Protein AF-0000000071015685 (afdb_homodimer)

Radius of gyration: 30.44 Å; Cα contacts (8 Å, |Δi|>4): 1494; chains: 2; bounding box: 80×91×91 Å

Solvent-accessible surface area (backbone atoms only — not comparable to full-atom values): 47522 Å² total; per-residue (Å²): 134,82,79,76,75,76,74,71,79,59,71,70,50,59,72,45,70,79,44,60,40,47,97,81,73,39,76,33,49,68,49,57,50,51,40,50,50,26,44,73,70,63,34,33,66,61,27,31,65,68,51,64,80,50,54,44,47,52,51,21,50,51,55,70,60,40,57,78,90,46,41,64,56,47,46,62,38,33,47,92,72,61,46,41,65,21,54,62,54,30,54,68,53,57,37,50,60,56,54,69,74,47,53,43,59,56,51,24,54,33,35,70,73,37,57,53,25,51,28,38,62,60,47,68,76,42,55,70,70,56,36,52,50,20,46,68,56,33,57,68,70,60,29,51,54,43,53,54,28,67,68,38,58,86,62,12,37,35,37,56,26,24,62,74,70,52,73,44,55,46,87,38,26,40,38,54,52,41,51,51,51,49,69,40,82,84,54,73,70,84,57,67,54,39,36,24,22,48,96,80,41,27,68,60,27,35,30,51,47,45,56,55,58,40,45,61,48,83,43,44,38,63,78,65,36,40,59,86,67,66,76,38,48,34,79,37,46,42,68,60,54,34,50,49,32,54,60,67,53,37,62,58,35,46,23,20,47,97,85,47,30,61,66,29,33,40,49,37,55,62,37,44,53,48,42,48,48,54,44,49,42,42,46,18,20,44,35,39,31,51,85,47,54,91,69,49,57,64,71,59,54,42,52,49,34,44,53,44,50,52,54,45,47,55,41,35,49,54,29,23,51,52,40,54,77,43,36,68,39,34,42,55,29,39,66,52,55,28,49,48,56,39,39,26,49,53,8,32,47,47,14,40,19,38,28,42,32,43,50,49,28,48,75,69,62,71,46,43,88,68,40,44,68,58,48,52,54,51,38,46,51,43,19,46,52,48,11,50,52,49,12,49,52,52,17,53,49,36,32,71,73,70,65,37,65,68,57,12,54,32,52,13,51,20,38,26,53,18,23,38,48,7,23,46,38,15,48,48,47,31,52,51,32,45,76,70,72,38,68,36,37,62,53,32,50,60,53,36,39,33,50,12,33,34,48,16,44,44,43,33,53,47,42,32,51,75,71,39,66,34,107,135,80,79,76,75,75,75,72,78,60,70,71,48,59,72,46,70,77,44,62,39,47,98,82,71,40,76,31,52,66,49,55,49,51,38,50,50,24,44,72,71,66,34,32,65,60,26,30,63,69,51,64,81,50,53,44,47,52,51,21,48,50,56,69,61,40,55,78,90,48,41,64,57,48,46,63,39,34,47,91,71,63,44,42,66,22,56,62,54,30,55,68,54,58,37,48,59,55,54,70,72,48,53,45,60,57,50,24,54,34,35,70,72,37,57,54,25,51,26,35,62,62,46,68,76,43,56,70,69,55,35,52,50,20,46,67,56,34,56,68,70,59,29,53,54,44,52,54,28,67,69,38,59,87,63,12,36,35,38,56,25,23,61,74,71,53,75,44,55,48,85,36,26,39,38,54,52,40,50,51,52,49,71,40,83,84,54,74,70,83,57,68,54,39,36,24,22,49,98,80,41,27,67,60,25,35,31,51,47,43,54,55,59,40,44,63,45,83,43,44,38,62,77,65,36,40,59,86,67,68,78,38,46,34,79,37,46,42,70,60,52,35,50,47,33,54,60,67,51,37,64,58,35,48,23,19,46,98,85,47,29,61,66,30,35,40,49,40,54,63,36,45,52,47,42,46,49,54,44,49,42,40,45,19,21,44,35,39,30,50,84,47,55,91,68,49,58,64,72,60,52,43,51,51,34,43,54,43,51,52,54,46,47,55,41,36,50,53,29,24,53,51,42,53,76,43,36,68,39,34,43,56,30,40,68,53,56,28,49,49,55,39,39,26,49,52,10,33,48,49,14,39,20,37,28,42,31,43,50,49,29,48,75,68,62,73,47,43,89,68,38,43,68,59,48,53,54,50,38,44,52,42,18,46,52,46,12,49,54,47,12,49,50,51,16,52,50,36,33,71,73,70,66,37,64,69,59,13,53,31,51,14,50,20,36,26,52,18,24,38,48,8,23,46,38,14,49,48,46,32,52,51,31,44,76,71,73,38,68,34,38,62,52,32,51,62,52,36,40,33,50,10,34,34,48,15,46,42,42,34,53,49,42,32,53,75,70,38,66,36,106

InterPro domains:
  IPR000644 CBS domain [PF00571] (221-276)
  IPR000644 CBS domain [PS51371] (225-283)
  IPR000644 CBS domain [SM00116] (164-217)
  IPR000644 CBS domain [SM00116] (228-276)
  IPR006667 SLC41A/MgtE, integral membrane domain [PF01769] (342-463)
  IPR006668 Magnesium transporter, MgtE intracellular domain [PF03448] (54-155)
  IPR006668 Magnesium transporter, MgtE intracellular domain [SM00924] (54-157)
  IPR006669 Magnesium transporter MgtE [PTHR43773] (39-466)
  IPR006669 Magnesium transporter MgtE [TIGR00400] (40-465)
  IPR036739 SLC41A/MgtE divalent cation transporters, integral membrane domain superfamily [G3DSA:1.10.357.20] (294-467)
  IPR036739 SLC41A/MgtE divalent cation transporters, integral membrane domain superfamily [SSF161093] (300-466)
  IPR038076 MgtE, N-terminal domain superfamily [G3DSA:1.25.60.10] (12-152)
  IPR046342 CBS domain superfamily [G3DSA:3.10.580.10] (153-280)
  IPR046342 CBS domain superfamily [SSF54631] (157-289)

Structure (mmCIF, N/CA/C/O backbone):
data_AF-0000000071015685-model_v1
#
loop_
_entity.id
_entity.type
_entity.pdbx_description
1 polymer 'Magnesium transporter MgtE'
#
loop_
_atom_site.group_PDB
_atom_site.id
_atom_site.type_symbol
_atom_site.label_atom_id
_atom_site.label_alt_id
_atom_site.label_comp_id
_atom_site.label_asym_id
_atom_site.label_entity_id
_atom_site.label_seq_id
_atom_site.pdbx_PDB_ins_code
_atom_site.Cartn_x
_atom_site.Cartn_y
_atom_site.Cartn_z
_atom_site.occupancy
_atom_site.B_iso_or_equiv
_atom_site.auth_seq_id
_atom_site.auth_comp_id
_atom_site.auth_asym_id
_atom_site.auth_atom_id
_atom_site.pdbx_PDB_model_num
ATOM 1 N N . MET A 1 1 ? 1.194 -14.836 47.938 1 23.91 1 MET A N 1
ATOM 2 C CA . MET A 1 1 ? 0.454 -15.406 46.812 1 23.91 1 MET A CA 1
ATOM 3 C C . MET A 1 1 ? -0.559 -14.414 46.281 1 23.91 1 MET A C 1
ATOM 5 O O . MET A 1 1 ? -1.679 -14.312 46.781 1 23.91 1 MET A O 1
ATOM 9 N N . SER A 1 2 ? -0.214 -13.156 45.938 1 24.52 2 SER A N 1
ATOM 10 C CA . SER A 1 2 ? -0.982 -11.922 45.875 1 24.52 2 SER A CA 1
ATOM 11 C C . SER A 1 2 ? -1.924 -11.922 44.688 1 24.52 2 SER A C 1
ATOM 13 O O . SER A 1 2 ? -1.504 -12.203 43.562 1 24.52 2 SER A O 1
ATOM 15 N N . GLU A 1 3 ? -3.176 -12.273 44.875 1 24.81 3 GLU A N 1
ATOM 16 C CA . GLU A 1 3 ? -4.355 -12.383 44 1 24.81 3 GLU A CA 1
ATOM 17 C C . GLU A 1 3 ? -4.613 -11.078 43.25 1 24.81 3 GLU A C 1
ATOM 19 O O . GLU A 1 3 ? -5.121 -10.117 43.812 1 24.81 3 GLU A O 1
ATOM 24 N N . VAL A 1 4 ? -3.617 -10.625 42.469 1 31.16 4 VAL A N 1
ATOM 25 C CA . VAL A 1 4 ? -3.898 -9.414 41.719 1 31.16 4 VAL A CA 1
ATOM 26 C C . VAL A 1 4 ? -5.184 -9.586 40.906 1 31.16 4 VAL A C 1
ATOM 28 O O . VAL A 1 4 ? -5.27 -10.461 40.031 1 31.16 4 VAL A O 1
ATOM 31 N N . ASP A 1 5 ? -6.301 -9.258 41.438 1 27.22 5 ASP A N 1
ATOM 32 C CA . ASP A 1 5 ? -7.66 -9.25 40.906 1 27.22 5 ASP A CA 1
ATOM 33 C C . ASP A 1 5 ? -7.707 -8.586 39.531 1 27.22 5 ASP A C 1
ATOM 35 O O . ASP A 1 5 ? -7.277 -7.445 39.375 1 27.22 5 ASP A O 1
ATOM 39 N N . LEU A 1 6 ? -7.684 -9.383 38.5 1 28.88 6 LEU A N 1
ATOM 40 C CA . LEU A 1 6 ? -7.871 -9.094 37.062 1 28.88 6 LEU A CA 1
ATOM 41 C C . LEU A 1 6 ? -9.148 -8.289 36.844 1 28.88 6 LEU A C 1
ATOM 43 O O . LEU A 1 6 ? -10.25 -8.781 37.094 1 28.88 6 LEU A O 1
ATOM 47 N N . ILE A 1 7 ? -9.062 -6.965 37.156 1 31.39 7 ILE A N 1
ATOM 48 C CA . ILE A 1 7 ? -10.227 -6.133 36.906 1 31.39 7 ILE A CA 1
ATOM 49 C C . ILE A 1 7 ? -10.766 -6.441 35.5 1 31.39 7 ILE A C 1
ATOM 51 O O . ILE A 1 7 ? -10.008 -6.414 34.531 1 31.39 7 ILE A O 1
ATOM 55 N N . PRO A 1 8 ? -11.883 -6.977 35.281 1 32.59 8 PRO A N 1
ATOM 56 C CA . PRO A 1 8 ? -12.508 -7.488 34.062 1 32.59 8 PRO A CA 1
ATOM 57 C C . PRO A 1 8 ? -12.523 -6.457 32.938 1 32.59 8 PRO A C 1
ATOM 59 O O . PRO A 1 8 ? -12.531 -5.254 33.188 1 32.59 8 PRO A O 1
ATOM 62 N N . GLU A 1 9 ? -12.07 -6.77 31.703 1 35.78 9 GLU A N 1
ATOM 63 C CA . GLU A 1 9 ? -12.109 -6.242 30.344 1 35.78 9 GLU A CA 1
ATOM 64 C C . GLU A 1 9 ? -13.477 -5.645 30.031 1 35.78 9 GLU A C 1
ATOM 66 O O . GLU A 1 9 ? -13.734 -5.23 28.891 1 35.78 9 GLU A O 1
ATOM 71 N N . ALA A 1 10 ? -14.422 -5.648 30.953 1 33.47 10 ALA A N 1
ATOM 72 C CA . ALA A 1 10 ? -15.844 -5.398 30.781 1 33.47 10 ALA A CA 1
ATOM 73 C C . ALA A 1 10 ? -16.094 -3.939 30.391 1 33.47 10 ALA A C 1
ATOM 75 O O . ALA A 1 10 ? -17.078 -3.633 29.703 1 33.47 10 ALA A O 1
ATOM 76 N N . GLU A 1 11 ? -15.391 -2.98 31.016 1 34.19 11 GLU A N 1
ATOM 77 C CA . GLU A 1 11 ? -15.812 -1.594 30.828 1 34.19 11 GLU A CA 1
ATOM 78 C C . GLU A 1 11 ? -15.57 -1.128 29.391 1 34.19 11 GLU A C 1
ATOM 80 O O . GLU A 1 11 ? -16.156 -0.139 28.953 1 34.19 11 GLU A O 1
ATOM 85 N N . ASP A 1 12 ? -14.562 -1.635 28.734 1 37.56 12 ASP A N 1
ATOM 86 C CA . ASP A 1 12 ? -14.25 -1.269 27.344 1 37.56 12 ASP A CA 1
ATOM 87 C C . ASP A 1 12 ? -15.367 -1.703 26.406 1 37.56 12 ASP A C 1
ATOM 89 O O . ASP A 1 12 ? -15.477 -1.193 25.281 1 37.56 12 ASP A O 1
ATOM 93 N N . ASP A 1 13 ? -16.172 -2.637 26.859 1 37.47 13 ASP A N 1
ATOM 94 C CA . ASP A 1 13 ? -17.25 -3.193 26.062 1 37.47 13 ASP A CA 1
ATOM 95 C C . ASP A 1 13 ? -18.453 -2.242 26.016 1 37.47 13 ASP A C 1
ATOM 97 O O . ASP A 1 13 ? -19.266 -2.305 25.094 1 37.47 13 ASP A O 1
ATOM 101 N N . ALA A 1 14 ? -18.75 -1.566 27.016 1 34.44 14 ALA A N 1
ATOM 102 C CA . ALA A 1 14 ? -19.953 -0.75 27.109 1 34.44 14 ALA A CA 1
ATOM 103 C C . ALA A 1 14 ? -19.875 0.455 26.172 1 34.44 14 ALA A C 1
ATOM 105 O O . ALA A 1 14 ? -20.875 0.838 25.562 1 34.44 14 ALA A O 1
ATOM 106 N N . ALA A 1 15 ? -18.781 1.207 26.188 1 39.28 15 ALA A N 1
ATOM 107 C CA . ALA A 1 15 ? -18.656 2.295 25.219 1 39.28 15 ALA A CA 1
ATOM 108 C C . ALA A 1 15 ? -18.766 1.771 23.797 1 39.28 15 ALA A C 1
ATOM 110 O O . ALA A 1 15 ? -18.938 2.547 22.844 1 39.28 15 ALA A O 1
ATOM 111 N N . GLU A 1 16 ? -18.453 0.543 23.469 1 47.59 16 GLU A N 1
ATOM 112 C CA . GLU A 1 16 ? -18.5 -0.164 22.188 1 47.59 16 GLU A CA 1
ATOM 113 C C . GLU A 1 16 ? -19.938 -0.452 21.781 1 47.59 16 GLU A C 1
ATOM 115 O O . GLU A 1 16 ? -20.234 -0.592 20.594 1 47.59 16 GLU A O 1
ATOM 120 N N . GLN A 1 17 ? -20.812 -0.683 22.688 1 46.62 17 GLN A N 1
ATOM 121 C CA . GLN A 1 17 ? -22.141 -1.17 22.312 1 46.62 17 GLN A CA 1
ATOM 122 C C . GLN A 1 17 ? -22.938 -0.111 21.547 1 46.62 17 GLN A C 1
ATOM 124 O O . GLN A 1 17 ? -23.75 -0.44 20.688 1 46.62 17 GLN A O 1
ATOM 129 N N . GLY A 1 18 ? -22.688 1.16 21.859 1 54.22 18 GLY A N 1
ATOM 130 C CA . GLY A 1 18 ? -23.516 2.156 21.188 1 54.22 18 GLY A CA 1
ATOM 131 C C . GLY A 1 18 ? -22.812 2.816 20.016 1 54.22 18 GLY A C 1
ATOM 132 O O . GLY A 1 18 ? -23.422 3.648 19.328 1 54.22 18 GLY A O 1
ATOM 133 N N . SER A 1 19 ? -21.625 2.332 19.75 1 72.88 19 SER A N 1
ATOM 134 C CA . SER A 1 19 ? -20.906 3.039 18.703 1 72.88 19 SER A CA 1
ATOM 135 C C . SER A 1 19 ? -21.125 2.379 17.344 1 72.88 19 SER A C 1
ATOM 137 O O . SER A 1 19 ? -21.375 1.175 17.266 1 72.88 19 SER A O 1
ATOM 139 N N . GLN A 1 20 ? -21.406 3.195 16.312 1 85.44 20 GLN A N 1
ATOM 140 C CA . GLN A 1 20 ? -21.594 2.783 14.93 1 85.44 20 GLN A CA 1
ATOM 141 C C . GLN A 1 20 ? -20.344 2.115 14.375 1 85.44 20 GLN A C 1
ATOM 143 O O . GLN A 1 20 ? -20.406 1.362 13.406 1 85.44 20 GLN A O 1
ATOM 148 N N . LEU A 1 21 ? -19.219 2.363 15.078 1 88.06 21 LEU A N 1
ATOM 149 C CA . LEU A 1 21 ? -17.922 1.919 14.57 1 88.06 21 LEU A CA 1
ATOM 150 C C . LEU A 1 21 ? -17.281 0.916 15.523 1 88.06 21 LEU A C 1
ATOM 152 O O . LEU A 1 21 ? -17.578 0.92 16.719 1 88.06 21 LEU A O 1
ATOM 156 N N . ASP A 1 22 ? -16.516 -0.064 15.016 1 87.75 22 ASP A N 1
ATOM 157 C CA . ASP A 1 22 ? -15.75 -0.991 15.852 1 87.75 22 ASP A CA 1
ATOM 158 C C . ASP A 1 22 ? -14.422 -0.377 16.281 1 87.75 22 ASP A C 1
ATOM 160 O O . ASP A 1 22 ? -14.211 0.827 16.125 1 87.75 22 ASP A O 1
ATOM 164 N N . ARG A 1 23 ? -13.57 -1.154 16.844 1 79.62 23 ARG A N 1
ATOM 165 C CA . ARG A 1 23 ? -12.312 -0.678 17.422 1 79.62 23 ARG A CA 1
ATOM 166 C C . ARG A 1 23 ? -11.383 -0.16 16.328 1 79.62 23 ARG A C 1
ATOM 168 O O . ARG A 1 23 ? -10.508 0.668 16.594 1 79.62 23 ARG A O 1
ATOM 175 N N . ASP A 1 24 ? -11.633 -0.629 15.102 1 80.69 24 ASP A N 1
ATOM 176 C CA . ASP A 1 24 ? -10.773 -0.225 13.984 1 80.69 24 ASP A CA 1
ATOM 177 C C . ASP A 1 24 ? -11.477 0.811 13.109 1 80.69 24 ASP A C 1
ATOM 179 O O . ASP A 1 24 ? -11.086 1.021 11.961 1 80.69 24 ASP A O 1
ATOM 183 N N . ASP A 1 25 ? -12.461 1.466 13.648 1 84.81 25 ASP A N 1
ATOM 184 C CA . ASP A 1 25 ? -13.227 2.52 12.984 1 84.81 25 ASP A CA 1
ATOM 185 C C . ASP A 1 25 ? -13.883 2 11.711 1 84.81 25 ASP A C 1
ATOM 187 O O . ASP A 1 25 ? -13.984 2.725 10.719 1 84.81 25 ASP A O 1
ATOM 191 N N . ARG A 1 26 ? -14.25 0.713 11.727 1 90.94 26 ARG A N 1
ATOM 192 C CA . ARG A 1 26 ? -15.078 0.13 10.68 1 90.94 26 ARG A CA 1
ATOM 193 C C . ARG A 1 26 ? -16.547 0.103 11.094 1 90.94 26 ARG A C 1
ATOM 195 O O . ARG A 1 26 ? -16.859 -0.042 12.273 1 90.94 26 ARG A O 1
ATOM 202 N N . LEU A 1 27 ? -17.328 0.292 10.078 1 94.62 27 LEU A N 1
ATOM 203 C CA . LEU A 1 27 ? -18.766 0.183 10.359 1 94.62 27 LEU A CA 1
ATOM 204 C C . LEU A 1 27 ? -19.109 -1.223 10.836 1 94.62 27 LEU A C 1
ATOM 206 O O . LEU A 1 27 ? -18.766 -2.209 10.18 1 94.62 27 LEU A O 1
ATOM 210 N N . LYS A 1 28 ? -19.797 -1.325 12.008 1 94.94 28 LYS A N 1
ATOM 211 C CA . LYS A 1 28 ? -20.234 -2.627 12.5 1 94.94 28 LYS A CA 1
ATOM 212 C C . LYS A 1 28 ? -21.25 -3.258 11.562 1 94.94 28 LYS A C 1
ATOM 214 O O . LYS A 1 28 ? -22.109 -2.559 11.008 1 94.94 28 LYS A O 1
ATOM 219 N N . PRO A 1 29 ? -21.203 -4.547 11.414 1 94.19 29 PRO A N 1
ATOM 220 C CA . PRO A 1 29 ? -22.141 -5.223 10.516 1 94.19 29 PRO A CA 1
ATOM 221 C C . PRO A 1 29 ? -23.594 -5.012 10.914 1 94.19 29 PRO A C 1
ATOM 223 O O . PRO A 1 29 ? -24.453 -4.863 10.055 1 94.19 29 PRO A O 1
ATOM 226 N N . GLU A 1 30 ? -23.75 -5.004 12.242 1 94.94 30 GLU A N 1
ATOM 227 C CA . GLU A 1 30 ? -25.109 -4.801 12.727 1 94.94 30 GLU A CA 1
ATOM 228 C C . GLU A 1 30 ? -25.625 -3.41 12.359 1 94.94 30 GLU A C 1
ATOM 230 O O . GLU A 1 30 ? -26.797 -3.246 12.023 1 94.94 30 GLU A O 1
ATOM 235 N N . PHE A 1 31 ? -24.797 -2.457 12.484 1 95.81 31 PHE A N 1
ATOM 236 C CA . PHE A 1 31 ? -25.156 -1.095 12.117 1 95.81 31 PHE A CA 1
ATOM 237 C C . PHE A 1 31 ? -25.531 -1.016 10.641 1 95.81 31 PHE A C 1
ATOM 239 O O . PHE A 1 31 ? -26.562 -0.444 10.281 1 95.81 31 PHE A O 1
ATOM 246 N N . VAL A 1 32 ? -24.656 -1.541 9.727 1 96.25 32 VAL A N 1
ATOM 247 C CA . VAL A 1 32 ? -24.906 -1.527 8.289 1 96.25 32 VAL A CA 1
ATOM 248 C C . VAL A 1 32 ? -26.234 -2.199 7.977 1 96.25 32 VAL A C 1
ATOM 250 O O . VAL A 1 32 ? -27.031 -1.684 7.188 1 96.25 32 VAL A O 1
ATOM 253 N N . ARG A 1 33 ? -26.516 -3.357 8.641 1 95.88 33 ARG A N 1
ATOM 254 C CA . ARG A 1 33 ? -27.766 -4.078 8.445 1 95.88 33 ARG A CA 1
ATOM 255 C C . ARG A 1 33 ? -28.953 -3.23 8.875 1 95.88 33 ARG A C 1
ATOM 257 O O . ARG A 1 33 ? -29.984 -3.221 8.203 1 95.88 33 ARG A O 1
ATOM 264 N N . ASN A 1 34 ? -28.797 -2.545 9.977 1 96.69 34 ASN A N 1
ATOM 265 C CA . ASN A 1 34 ? -29.875 -1.701 10.484 1 96.69 34 ASN A CA 1
ATOM 266 C C . ASN A 1 34 ? -30.219 -0.582 9.5 1 96.69 34 ASN A C 1
ATOM 268 O O . ASN A 1 34 ? -31.391 -0.278 9.281 1 96.69 34 ASN A O 1
ATOM 272 N N . VAL A 1 35 ? -29.234 0.038 8.969 1 97.56 35 VAL A N 1
ATOM 273 C CA . VAL A 1 35 ? -29.453 1.117 8.008 1 97.56 35 VAL A CA 1
ATOM 274 C C . VAL A 1 35 ? -30.141 0.571 6.762 1 97.56 35 VAL A C 1
ATOM 276 O O . VAL A 1 35 ? -31.125 1.152 6.285 1 97.56 35 VAL A O 1
ATOM 279 N N . LEU A 1 36 ? -29.656 -0.555 6.246 1 96.75 36 LEU A N 1
ATOM 280 C CA . LEU A 1 36 ? -30.203 -1.129 5.02 1 96.75 36 LEU A CA 1
ATOM 281 C C . LEU A 1 36 ? -31.609 -1.646 5.234 1 96.75 36 LEU A C 1
ATOM 283 O O . LEU A 1 36 ? -32.469 -1.562 4.336 1 96.75 36 LEU A O 1
ATOM 287 N N . ASP A 1 37 ? -31.828 -2.193 6.441 1 97.25 37 ASP A N 1
ATOM 288 C CA . ASP A 1 37 ? -33.188 -2.629 6.773 1 97.25 37 ASP A CA 1
ATOM 289 C C . ASP A 1 37 ? -34.156 -1.452 6.773 1 97.25 37 ASP A C 1
ATOM 291 O O . ASP A 1 37 ? -35.281 -1.577 6.309 1 97.25 37 ASP A O 1
ATOM 295 N N . ALA A 1 38 ? -33.75 -0.374 7.324 1 97.81 38 ALA A N 1
ATOM 296 C CA . ALA A 1 38 ? -34.562 0.83 7.336 1 97.81 38 ALA A CA 1
ATOM 297 C C . ALA A 1 38 ? -34.844 1.312 5.918 1 97.81 38 ALA A C 1
ATOM 299 O O . ALA A 1 38 ? -35.969 1.71 5.605 1 97.81 38 ALA A O 1
ATOM 300 N N . VAL A 1 39 ? -33.875 1.265 5.047 1 97.06 39 VAL A N 1
ATOM 301 C CA . VAL A 1 39 ? -34.031 1.688 3.654 1 97.06 39 VAL A CA 1
ATOM 302 C C . VAL A 1 39 ? -35 0.758 2.928 1 97.06 39 VAL A C 1
ATOM 304 O O . VAL A 1 39 ? -35.844 1.215 2.164 1 97.06 39 VAL A O 1
ATOM 307 N N . GLU A 1 40 ? -34.844 -0.51 3.182 1 96.19 40 GLU A N 1
ATOM 308 C CA . GLU A 1 40 ? -35.719 -1.503 2.543 1 96.19 40 GLU A CA 1
ATOM 309 C C . GLU A 1 40 ? -37.156 -1.345 2.988 1 96.19 40 GLU A C 1
ATOM 311 O O . GLU A 1 40 ? -38.094 -1.588 2.207 1 96.19 40 GLU A O 1
ATOM 316 N N . ALA A 1 41 ? -37.25 -0.983 4.188 1 96.81 41 ALA A N 1
ATOM 317 C CA . ALA A 1 41 ? -38.594 -0.795 4.746 1 96.81 41 ALA A CA 1
ATOM 318 C C . ALA A 1 41 ? -39.188 0.533 4.297 1 96.81 41 ALA A C 1
ATOM 320 O O . ALA A 1 41 ? -40.375 0.809 4.555 1 96.81 41 ALA A O 1
ATOM 321 N N . GLY A 1 42 ? -38.469 1.354 3.639 1 95.12 42 GLY A N 1
ATOM 322 C CA . GLY A 1 42 ? -38.906 2.654 3.172 1 95.12 42 GLY A CA 1
ATOM 323 C C . GLY A 1 42 ? -38.938 3.705 4.266 1 95.12 42 GLY A C 1
ATOM 324 O O . GLY A 1 42 ? -39.594 4.734 4.125 1 95.12 42 GLY A O 1
ATOM 325 N N . ASP A 1 43 ? -38.281 3.414 5.312 1 96.44 43 ASP A N 1
ATOM 326 C CA . ASP A 1 43 ? -38.188 4.355 6.426 1 96.44 43 ASP A CA 1
ATOM 327 C C . ASP A 1 43 ? -37 5.273 6.285 1 96.44 43 ASP A C 1
ATOM 329 O O . ASP A 1 43 ? -36 5.137 7.023 1 96.44 43 ASP A O 1
ATOM 333 N N . ASP A 1 44 ? -37.125 6.23 5.523 1 96.06 44 ASP A N 1
ATOM 334 C CA . ASP A 1 44 ? -36.031 7.141 5.207 1 96.06 44 ASP A CA 1
ATOM 335 C C . ASP A 1 44 ? -35.594 7.93 6.441 1 96.06 44 ASP A C 1
ATOM 337 O O . ASP A 1 44 ? -34.406 8.219 6.617 1 96.06 44 ASP A O 1
ATOM 341 N N . GLU A 1 45 ? -36.531 8.219 7.254 1 96.19 45 GLU A N 1
ATOM 342 C CA . GLU A 1 45 ? -36.219 9 8.453 1 96.19 45 GLU A CA 1
ATOM 343 C C . GLU A 1 45 ? -35.344 8.211 9.414 1 96.19 45 GLU A C 1
ATOM 345 O O . GLU A 1 45 ? -34.375 8.75 9.977 1 96.19 45 GLU A O 1
ATOM 350 N N . ALA A 1 46 ? -35.719 7.02 9.516 1 96.5 46 ALA A N 1
ATOM 351 C CA . ALA A 1 46 ? -34.906 6.164 10.391 1 96.5 46 ALA A CA 1
ATOM 352 C C . ALA A 1 46 ? -33.5 5.992 9.852 1 96.5 46 ALA A C 1
ATOM 354 O O . ALA A 1 46 ? -32.531 6.008 10.609 1 96.5 46 ALA A O 1
ATOM 355 N N . ALA A 1 47 ? -33.406 5.742 8.586 1 97.12 47 ALA A N 1
ATOM 356 C CA . ALA A 1 47 ? -32.094 5.594 7.957 1 97.12 47 ALA A CA 1
ATOM 357 C C . ALA A 1 47 ? -31.266 6.855 8.133 1 97.12 47 ALA A C 1
ATOM 359 O O . ALA A 1 47 ? -30.078 6.781 8.477 1 97.12 47 ALA A O 1
ATOM 360 N N . ARG A 1 48 ? -31.859 7.977 7.953 1 96.44 48 ARG A N 1
ATOM 361 C CA . ARG A 1 48 ? -31.188 9.266 8.07 1 96.44 48 ARG A CA 1
ATOM 362 C C . ARG A 1 48 ? -30.703 9.5 9.5 1 96.44 48 ARG A C 1
ATOM 364 O O . ARG A 1 48 ? -29.578 9.969 9.711 1 96.44 48 ARG A O 1
ATOM 371 N N . ALA A 1 49 ? -31.5 9.172 10.445 1 95.88 49 ALA A N 1
ATOM 372 C CA . ALA A 1 49 ? -31.156 9.375 11.852 1 95.88 49 ALA A CA 1
ATOM 373 C C . ALA A 1 49 ? -29.953 8.539 12.258 1 95.88 49 ALA A C 1
ATOM 375 O O . ALA A 1 49 ? -29.125 8.969 13.062 1 95.88 49 ALA A O 1
ATOM 376 N N . LEU A 1 50 ? -29.891 7.398 11.68 1 96.06 50 LEU A N 1
ATOM 377 C CA . LEU A 1 50 ? -28.781 6.504 11.984 1 96.06 50 LEU A CA 1
ATOM 378 C C . LEU A 1 50 ? -27.484 7.023 11.375 1 96.06 50 LEU A C 1
ATOM 380 O O . LEU A 1 50 ? -26.422 6.922 11.984 1 96.06 50 LEU A O 1
ATOM 384 N N . VAL A 1 51 ? -27.562 7.605 10.172 1 96.75 51 VAL A N 1
ATOM 385 C CA . VAL A 1 51 ? -26.391 7.941 9.383 1 96.75 51 VAL A CA 1
ATOM 386 C C . VAL A 1 51 ? -25.906 9.344 9.734 1 96.75 51 VAL A C 1
ATOM 388 O O . VAL A 1 51 ? -24.734 9.664 9.57 1 96.75 51 VAL A O 1
ATOM 391 N N . GLU A 1 52 ? -26.688 10.148 10.289 1 95.12 52 GLU A N 1
ATOM 392 C CA . GLU A 1 52 ? -26.469 11.578 10.523 1 95.12 52 GLU A CA 1
ATOM 393 C C . GLU A 1 52 ? -25.203 11.805 11.359 1 95.12 52 GLU A C 1
ATOM 395 O O . GLU A 1 52 ? -24.422 12.719 11.07 1 95.12 52 GLU A O 1
ATOM 400 N N . PRO A 1 53 ? -24.984 10.953 12.289 1 92.62 53 PRO A N 1
ATOM 401 C CA . PRO A 1 53 ? -23.828 11.227 13.156 1 92.62 53 PRO A CA 1
ATOM 402 C C . PRO A 1 53 ? -22.5 10.805 12.516 1 92.62 53 PRO A C 1
ATOM 404 O O . PRO A 1 53 ? -21.438 11.125 13.039 1 92.62 53 PRO A O 1
ATOM 407 N N . LEU A 1 54 ? -22.547 10.164 11.406 1 94 54 LEU A N 1
ATOM 408 C CA . LEU A 1 54 ? -21.344 9.594 10.805 1 94 54 LEU A CA 1
ATOM 409 C C . LEU A 1 54 ? -20.516 10.672 10.125 1 94 54 LEU A C 1
ATOM 411 O O . LEU A 1 54 ? -21.062 11.633 9.57 1 94 54 LEU A O 1
ATOM 415 N N . HIS A 1 55 ? -19.156 10.508 10.234 1 93.25 55 HIS A N 1
ATOM 416 C CA . HIS A 1 55 ? -18.234 11.289 9.43 1 93.25 55 HIS A CA 1
ATOM 417 C C . HIS A 1 55 ? -18.422 11.008 7.945 1 93.25 55 HIS A C 1
ATOM 419 O O . HIS A 1 55 ? -18.766 9.891 7.559 1 93.25 55 HIS A O 1
ATOM 425 N N . PRO A 1 56 ? -18.203 11.992 7.07 1 93.94 56 PRO A N 1
ATOM 426 C CA . PRO A 1 56 ? -18.359 11.797 5.625 1 93.94 56 PRO A CA 1
ATOM 427 C C . PRO A 1 56 ? -17.609 10.555 5.125 1 93.94 56 PRO A C 1
ATOM 429 O O . PRO A 1 56 ? -18.125 9.828 4.27 1 93.94 56 PRO A O 1
ATOM 432 N N . ALA A 1 57 ? -16.453 10.328 5.633 1 94.25 57 ALA A N 1
ATOM 433 C CA . ALA A 1 57 ? -15.688 9.156 5.223 1 94.25 57 ALA A CA 1
ATOM 434 C C . ALA A 1 57 ? -16.406 7.863 5.598 1 94.25 57 ALA A C 1
ATOM 436 O O . ALA A 1 57 ? -16.328 6.863 4.883 1 94.25 57 ALA A O 1
ATOM 437 N N . ASP A 1 58 ? -17.109 7.855 6.664 1 95.88 58 ASP A N 1
ATOM 438 C CA . ASP A 1 58 ? -17.875 6.684 7.102 1 95.88 58 ASP A CA 1
ATOM 439 C C . ASP A 1 58 ? -19.109 6.484 6.242 1 95.88 58 ASP A C 1
ATOM 441 O O . ASP A 1 58 ? -19.531 5.352 5.988 1 95.88 58 ASP A O 1
ATOM 445 N N . ILE A 1 59 ? -19.672 7.562 5.895 1 96.75 59 ILE A N 1
ATOM 446 C CA . ILE A 1 59 ? -20.812 7.484 4.992 1 96.75 59 ILE A CA 1
ATOM 447 C C . ILE A 1 59 ? -20.375 6.887 3.656 1 96.75 59 ILE A C 1
ATOM 449 O O . ILE A 1 59 ? -21.078 6.055 3.078 1 96.75 59 ILE A O 1
ATOM 453 N N . ALA A 1 60 ? -19.25 7.359 3.186 1 96.06 60 ALA A N 1
ATOM 454 C CA . ALA A 1 60 ? -18.688 6.789 1.963 1 96.06 60 ALA A CA 1
ATOM 455 C C . ALA A 1 60 ? -18.5 5.281 2.102 1 96.06 60 ALA A C 1
ATOM 457 O O . ALA A 1 60 ? -18.828 4.52 1.189 1 96.06 60 ALA A O 1
ATOM 458 N N . ASP A 1 61 ? -17.969 4.844 3.258 1 96.06 61 ASP A N 1
ATOM 459 C CA . ASP A 1 61 ? -17.781 3.42 3.52 1 96.06 61 ASP A CA 1
ATOM 460 C C . ASP A 1 61 ? -19.125 2.678 3.469 1 96.06 61 ASP A C 1
ATOM 462 O O . ASP A 1 61 ? -19.188 1.546 2.986 1 96.06 61 ASP A O 1
ATOM 466 N N . LEU A 1 62 ? -20.109 3.305 4.016 1 96.75 62 LEU A N 1
ATOM 467 C CA . LEU A 1 62 ? -21.438 2.703 4.023 1 96.75 62 LEU A CA 1
ATOM 468 C C . LEU A 1 62 ? -21.906 2.414 2.602 1 96.75 62 LEU A C 1
ATOM 470 O O . LEU A 1 62 ? -22.438 1.335 2.324 1 96.75 62 LEU A O 1
ATOM 474 N N . PHE A 1 63 ? -21.672 3.297 1.745 1 96.06 63 PHE A N 1
ATOM 475 C CA . PHE A 1 63 ? -22.062 3.111 0.353 1 96.06 63 PHE A CA 1
ATOM 476 C C . PHE A 1 63 ? -21.25 2 -0.296 1 96.06 63 PHE A C 1
ATOM 478 O O . PHE A 1 63 ? -21.766 1.256 -1.135 1 96.06 63 PHE A O 1
ATOM 485 N N . GLU A 1 64 ? -20.047 1.946 0.055 1 94.88 64 GLU A N 1
ATOM 486 C CA . GLU A 1 64 ? -19.172 0.917 -0.504 1 94.88 64 GLU A CA 1
ATOM 487 C C . GLU A 1 64 ? -19.594 -0.474 -0.041 1 94.88 64 GLU A C 1
ATOM 489 O O . GLU A 1 64 ? -19.438 -1.452 -0.775 1 94.88 64 GLU A O 1
ATOM 494 N N . LEU A 1 65 ? -20.125 -0.544 1.184 1 95.12 65 LEU A N 1
ATOM 495 C CA . LEU A 1 65 ? -20.547 -1.818 1.759 1 95.12 65 LEU A CA 1
ATOM 496 C C . LEU A 1 65 ? -21.953 -2.188 1.298 1 95.12 65 LEU A C 1
ATOM 498 O O . LEU A 1 65 ? -22.359 -3.342 1.423 1 95.12 65 LEU A O 1
ATOM 502 N N . THR A 1 66 ? -22.672 -1.241 0.753 1 95.19 66 THR A N 1
ATOM 503 C CA . THR A 1 66 ? -24.047 -1.446 0.302 1 95.19 66 THR A CA 1
ATOM 504 C C . THR A 1 66 ? -24.078 -2.133 -1.061 1 95.19 66 THR A C 1
ATOM 506 O O . THR A 1 66 ? -23.328 -1.752 -1.967 1 95.19 66 THR A O 1
ATOM 509 N N . PRO A 1 67 ? -24.938 -3.182 -1.123 1 93.25 67 PRO A N 1
ATOM 510 C CA . PRO A 1 67 ? -25.094 -3.797 -2.443 1 93.25 67 PRO A CA 1
ATOM 511 C C . PRO A 1 67 ? -25.484 -2.789 -3.523 1 93.25 67 PRO A C 1
ATOM 513 O O . PRO A 1 67 ? -26.25 -1.864 -3.264 1 93.25 67 PRO A O 1
ATOM 516 N N . ASN A 1 68 ? -25 -3.041 -4.738 1 91.25 68 ASN A N 1
ATOM 517 C CA . ASN A 1 68 ? -25.188 -2.125 -5.859 1 91.25 68 ASN A CA 1
ATOM 518 C C . ASN A 1 68 ? -26.656 -1.793 -6.086 1 91.25 68 ASN A C 1
ATOM 520 O O . ASN A 1 68 ? -27 -0.639 -6.344 1 91.25 68 ASN A O 1
ATOM 524 N N . GLU A 1 69 ? -27.531 -2.785 -5.887 1 91.88 69 GLU A N 1
ATOM 525 C CA . GLU A 1 69 ? -28.938 -2.629 -6.191 1 91.88 69 GLU A CA 1
ATOM 526 C C . GLU A 1 69 ? -29.625 -1.729 -5.172 1 91.88 69 GLU A C 1
ATOM 528 O O . GLU A 1 69 ? -30.703 -1.181 -5.441 1 91.88 69 GLU A O 1
ATOM 533 N N . MET A 1 70 ? -28.938 -1.483 -4.082 1 94.56 70 MET A N 1
ATOM 534 C CA . MET A 1 70 ? -29.578 -0.731 -3.008 1 94.56 70 MET A CA 1
ATOM 535 C C . MET A 1 70 ? -28.969 0.658 -2.873 1 94.56 70 MET A C 1
ATOM 537 O O . MET A 1 70 ? -29.453 1.484 -2.1 1 94.56 70 MET A O 1
ATOM 541 N N . ARG A 1 71 ? -27.969 0.993 -3.561 1 94.69 71 ARG A N 1
ATOM 542 C CA . ARG A 1 71 ? -27.234 2.244 -3.396 1 94.69 71 ARG A CA 1
ATOM 543 C C . ARG A 1 71 ? -28.109 3.441 -3.746 1 94.69 71 ARG A C 1
ATOM 545 O O . ARG A 1 71 ? -28.047 4.477 -3.076 1 94.69 71 ARG A O 1
ATOM 552 N N . ALA A 1 72 ? -28.891 3.262 -4.77 1 93 72 ALA A N 1
ATOM 553 C CA . ALA A 1 72 ? -29.781 4.352 -5.168 1 93 72 ALA A CA 1
ATOM 554 C C . ALA A 1 72 ? -30.812 4.648 -4.078 1 93 72 ALA A C 1
ATOM 556 O O . ALA A 1 72 ? -31.109 5.812 -3.793 1 93 72 ALA A O 1
ATOM 557 N N . ALA A 1 73 ? -31.344 3.613 -3.555 1 94.69 73 ALA A N 1
ATOM 558 C CA . ALA A 1 73 ? -32.312 3.773 -2.482 1 94.69 73 ALA A CA 1
ATOM 559 C C . ALA A 1 73 ? -31.688 4.414 -1.251 1 94.69 73 ALA A C 1
ATOM 561 O O . ALA A 1 73 ? -32.312 5.246 -0.587 1 94.69 73 ALA A O 1
ATOM 562 N N . LEU A 1 74 ? -30.531 3.967 -0.933 1 96.5 74 LEU A N 1
ATOM 563 C CA . LEU A 1 74 ? -29.797 4.551 0.191 1 96.5 74 LEU A CA 1
ATOM 564 C C . LEU A 1 74 ? -29.531 6.035 -0.048 1 96.5 74 LEU A C 1
ATOM 566 O O . LEU A 1 74 ? -29.703 6.855 0.854 1 96.5 74 LEU A O 1
ATOM 570 N N . ALA A 1 75 ? -29.109 6.383 -1.271 1 94.94 75 ALA A N 1
ATOM 571 C CA . ALA A 1 75 ? -28.828 7.77 -1.634 1 94.94 75 ALA A CA 1
ATOM 572 C C . ALA A 1 75 ? -30.062 8.641 -1.478 1 94.94 75 ALA A C 1
ATOM 574 O O . ALA A 1 75 ? -29.984 9.781 -1.024 1 94.94 75 ALA A O 1
ATOM 575 N N . LYS A 1 76 ? -31.156 8.062 -1.802 1 93.25 76 LYS A N 1
ATOM 576 C CA . LYS A 1 76 ? -32.406 8.781 -1.671 1 93.25 76 LYS A CA 1
ATOM 577 C C . LYS A 1 76 ? -32.781 9.008 -0.204 1 93.25 76 LYS A C 1
ATOM 579 O O . LYS A 1 76 ? -33.219 10.094 0.177 1 93.25 76 LYS A O 1
ATOM 584 N N . ALA A 1 77 ? -32.5 8.055 0.537 1 94.88 77 ALA A N 1
ATOM 585 C CA . ALA A 1 77 ? -32.875 8.094 1.949 1 94.88 77 ALA A CA 1
ATOM 586 C C . ALA A 1 77 ? -32.031 9.125 2.705 1 94.88 77 ALA A C 1
ATOM 588 O O . ALA A 1 77 ? -32.5 9.75 3.654 1 94.88 77 ALA A O 1
ATOM 589 N N . ILE A 1 78 ? -30.828 9.305 2.273 1 95.44 78 ILE A N 1
ATOM 590 C CA . ILE A 1 78 ? -29.969 10.203 3.025 1 95.44 78 ILE A CA 1
ATOM 591 C C . ILE A 1 78 ? -29.469 11.32 2.113 1 95.44 78 ILE A C 1
ATOM 593 O O . ILE A 1 78 ? -28.297 11.719 2.191 1 95.44 78 ILE A O 1
ATOM 597 N N . THR A 1 79 ? -30.234 11.789 1.261 1 91 79 THR A N 1
ATOM 598 C CA . THR A 1 79 ? -29.891 12.773 0.242 1 91 79 THR A CA 1
ATOM 599 C C . THR A 1 79 ? -29.297 14.031 0.88 1 91 79 THR A C 1
ATOM 601 O O . THR A 1 79 ? -28.328 14.594 0.365 1 91 79 THR A O 1
ATOM 604 N N . ASP A 1 80 ? -29.781 14.461 2.004 1 90.19 80 ASP A N 1
ATOM 605 C CA . ASP A 1 80 ? -29.359 15.688 2.668 1 90.19 80 ASP A CA 1
ATOM 606 C C . ASP A 1 80 ? -27.953 15.539 3.258 1 90.19 80 ASP A C 1
ATOM 608 O O . ASP A 1 80 ? -27.281 16.531 3.539 1 90.19 80 ASP A O 1
ATOM 612 N N . LEU A 1 81 ? -27.547 14.289 3.41 1 92.56 81 LEU A N 1
ATOM 613 C CA . LEU A 1 81 ? -26.25 14.016 4.023 1 92.56 81 LEU A CA 1
ATOM 614 C C . LEU A 1 81 ? -25.188 13.734 2.957 1 92.56 81 LEU A C 1
ATOM 616 O O . LEU A 1 81 ? -24 13.648 3.266 1 92.56 81 LEU A O 1
ATOM 620 N N . LEU A 1 82 ? -25.656 13.648 1.753 1 91.69 82 LEU A N 1
ATOM 621 C CA . LEU A 1 82 ? -24.75 13.336 0.649 1 91.69 82 LEU A CA 1
ATOM 622 C C . LEU A 1 82 ? -24.141 14.609 0.065 1 91.69 82 LEU A C 1
ATOM 624 O O . LEU A 1 82 ? -24.5 15.023 -1.038 1 91.69 82 LEU A O 1
ATOM 628 N N . ASP A 1 83 ? -23.188 15.109 0.727 1 90.56 83 ASP A N 1
ATOM 629 C CA . ASP A 1 83 ? -22.547 16.344 0.268 1 90.56 83 ASP A CA 1
ATOM 630 C C . ASP A 1 83 ? -21.25 16.031 -0.483 1 90.56 83 ASP A C 1
ATOM 632 O O . ASP A 1 83 ? -20.953 14.867 -0.762 1 90.56 83 ASP A O 1
ATOM 636 N N . GLY A 1 84 ? -20.562 17.062 -0.942 1 90.5 84 GLY A N 1
ATOM 637 C CA . GLY A 1 84 ? -19.359 16.922 -1.737 1 90.5 84 GLY A CA 1
ATOM 638 C C . GLY A 1 84 ? -18.266 16.156 -1.022 1 90.5 84 GLY A C 1
ATOM 639 O O . GLY A 1 84 ? -17.531 15.383 -1.645 1 90.5 84 GLY A O 1
ATOM 640 N N . ASP A 1 85 ? -18.188 16.312 0.268 1 92 85 ASP A N 1
ATOM 641 C CA . ASP A 1 85 ? -17.141 15.656 1.045 1 92 85 ASP A CA 1
ATOM 642 C C . ASP A 1 85 ? -17.328 14.141 1.044 1 92 85 ASP A C 1
ATOM 644 O O . ASP A 1 85 ? -16.359 13.383 1.049 1 92 85 ASP A O 1
ATOM 648 N N . VAL A 1 86 ? -18.609 13.703 1.039 1 95.12 86 VAL A N 1
ATOM 649 C CA . VAL A 1 86 ? -18.906 12.273 1 1 95.12 86 VAL A CA 1
ATOM 650 C C . VAL A 1 86 ? -18.469 11.695 -0.348 1 95.12 86 VAL A C 1
ATOM 652 O O . VAL A 1 86 ? -17.828 10.648 -0.406 1 95.12 86 VAL A O 1
ATOM 655 N N . PHE A 1 87 ? -18.766 12.422 -1.403 1 93.5 87 PHE A N 1
ATOM 656 C CA . PHE A 1 87 ? -18.422 11.969 -2.744 1 93.5 87 PHE A CA 1
ATOM 657 C C . PHE A 1 87 ? -16.906 11.906 -2.92 1 93.5 87 PHE A C 1
ATOM 659 O O . PHE A 1 87 ? -16.391 11 -3.568 1 93.5 87 PHE A O 1
ATOM 666 N N . ALA A 1 88 ? -16.281 12.836 -2.324 1 91.56 88 ALA A N 1
ATOM 667 C CA . ALA A 1 88 ? -14.82 12.914 -2.453 1 91.56 88 ALA A CA 1
ATOM 668 C C . ALA A 1 88 ? -14.148 11.703 -1.804 1 91.56 88 ALA A C 1
ATOM 670 O O . ALA A 1 88 ? -13.07 11.289 -2.221 1 91.56 88 ALA A O 1
ATOM 671 N N . GLU A 1 89 ? -14.812 11.133 -0.845 1 92.56 89 GLU A N 1
ATOM 672 C CA . GLU A 1 89 ? -14.227 10.039 -0.086 1 92.56 89 GLU A CA 1
ATOM 673 C C . GLU A 1 89 ? -14.641 8.68 -0.661 1 92.56 89 GLU A C 1
ATOM 675 O O . GLU A 1 89 ? -14.078 7.648 -0.291 1 92.56 89 GLU A O 1
ATOM 680 N N . MET A 1 90 ? -15.547 8.656 -1.609 1 92.94 90 MET A N 1
ATOM 681 C CA . MET A 1 90 ? -16.078 7.41 -2.148 1 92.94 90 MET A CA 1
ATOM 682 C C . MET A 1 90 ? -15.078 6.766 -3.107 1 92.94 90 MET A C 1
ATOM 684 O O . MET A 1 90 ? -14.312 7.465 -3.775 1 92.94 90 MET A O 1
ATOM 688 N N . ASN A 1 91 ? -15.195 5.473 -3.07 1 91.25 91 ASN A N 1
ATOM 689 C CA . ASN A 1 91 ? -14.484 4.711 -4.094 1 91.25 91 ASN A CA 1
ATOM 690 C C . ASN A 1 91 ? -14.906 5.129 -5.496 1 91.25 91 ASN A C 1
ATOM 692 O O . ASN A 1 91 ? -16.062 5.488 -5.719 1 91.25 91 ASN A O 1
ATOM 696 N N . ASP A 1 92 ? -14.062 4.914 -6.484 1 89.94 92 ASP A N 1
ATOM 697 C CA . ASP A 1 92 ? -14.273 5.402 -7.844 1 89.94 92 ASP A CA 1
ATOM 698 C C . ASP A 1 92 ? -15.5 4.754 -8.477 1 89.94 92 ASP A C 1
ATOM 700 O O . ASP A 1 92 ? -16.328 5.441 -9.07 1 89.94 92 ASP A O 1
ATOM 704 N N . TYR A 1 93 ? -15.648 3.504 -8.344 1 92 93 TYR A N 1
ATOM 705 C CA . TYR A 1 93 ? -16.734 2.791 -9 1 92 93 TYR A CA 1
ATOM 706 C C . TYR A 1 93 ? -18.078 3.117 -8.344 1 92 93 TYR A C 1
ATOM 708 O O . TYR A 1 93 ? -19.078 3.297 -9.031 1 92 93 TYR A O 1
ATOM 716 N N . VAL A 1 94 ? -18.031 3.234 -7.07 1 94 94 VAL A N 1
ATOM 717 C CA . VAL A 1 94 ? -19.234 3.582 -6.336 1 94 94 VAL A CA 1
ATOM 718 C C . VAL A 1 94 ? -19.625 5.027 -6.637 1 94 94 VAL A C 1
ATOM 720 O O . VAL A 1 94 ? -20.812 5.32 -6.855 1 94 94 VAL A O 1
ATOM 723 N N . ARG A 1 95 ? -18.672 5.875 -6.598 1 93.88 95 ARG A N 1
ATOM 724 C CA . ARG A 1 95 ? -18.891 7.281 -6.91 1 93.88 95 ARG A CA 1
ATOM 725 C C . ARG A 1 95 ? -19.484 7.441 -8.305 1 93.88 95 ARG A C 1
ATOM 727 O O . ARG A 1 95 ? -20.438 8.195 -8.5 1 93.88 95 ARG A O 1
ATOM 734 N N . GLU A 1 96 ? -18.938 6.758 -9.25 1 89.69 96 GLU A N 1
ATOM 735 C CA . GLU A 1 96 ? -19.406 6.836 -10.633 1 89.69 96 GLU A CA 1
ATOM 736 C C . GLU A 1 96 ? -20.859 6.383 -10.742 1 89.69 96 GLU A C 1
ATOM 738 O O . GLU A 1 96 ? -21.656 7.008 -11.453 1 89.69 96 GLU A O 1
ATOM 743 N N . ASP A 1 97 ? -21.172 5.367 -10.07 1 89.44 97 ASP A N 1
ATOM 744 C CA . ASP A 1 97 ? -22.531 4.844 -10.094 1 89.44 97 ASP A CA 1
ATOM 745 C C . ASP A 1 97 ? -23.531 5.887 -9.586 1 89.44 97 ASP A C 1
ATOM 747 O O . ASP A 1 97 ? -24.609 6.051 -10.164 1 89.44 97 ASP A O 1
ATOM 751 N N . LEU A 1 98 ? -23.141 6.57 -8.562 1 91.62 98 LEU A N 1
ATOM 752 C CA . LEU A 1 98 ? -24.047 7.539 -7.949 1 91.62 98 LEU A CA 1
ATOM 753 C C . LEU A 1 98 ? -24.078 8.828 -8.75 1 91.62 98 LEU A C 1
ATOM 755 O O . LEU A 1 98 ? -25.141 9.445 -8.898 1 91.62 98 LEU A O 1
ATOM 759 N N . ILE A 1 99 ? -23 9.219 -9.25 1 90.38 99 ILE A N 1
ATOM 760 C CA . ILE A 1 99 ? -22.891 10.453 -10.023 1 90.38 99 ILE A CA 1
ATOM 761 C C . ILE A 1 99 ? -23.672 10.305 -11.336 1 90.38 99 ILE A C 1
ATOM 763 O O . ILE A 1 99 ? -24.297 11.258 -11.805 1 90.38 99 ILE A O 1
ATOM 767 N N . ASP A 1 100 ? -23.641 9.133 -11.867 1 87.12 100 ASP A N 1
ATOM 768 C CA . ASP A 1 100 ? -24.344 8.867 -13.117 1 87.12 100 ASP A CA 1
ATOM 769 C C . ASP A 1 100 ? -25.859 9.016 -12.945 1 87.12 100 ASP A C 1
ATOM 771 O O . ASP A 1 100 ? -26.578 9.242 -13.914 1 87.12 100 ASP A O 1
ATOM 775 N N . ALA A 1 101 ? -26.266 8.914 -11.703 1 85.75 101 ALA A N 1
ATOM 776 C CA . ALA A 1 101 ? -27.703 9.008 -11.43 1 85.75 101 ALA A CA 1
ATOM 777 C C . ALA A 1 101 ? -28.125 10.461 -11.227 1 85.75 101 ALA A C 1
ATOM 779 O O . ALA A 1 101 ? -29.312 10.773 -11.203 1 85.75 101 ALA A O 1
ATOM 780 N N . LEU A 1 102 ? -27.188 11.375 -11.188 1 88.31 102 LEU A N 1
ATOM 781 C CA . LEU A 1 102 ? -27.469 12.789 -10.938 1 88.31 102 LEU A CA 1
ATOM 782 C C . LEU A 1 102 ? -27.516 13.578 -12.242 1 88.31 102 LEU A C 1
ATOM 784 O O . LEU A 1 102 ? -26.906 13.172 -13.234 1 88.31 102 LEU A O 1
ATOM 788 N N . GLU A 1 103 ? -28.281 14.656 -12.125 1 90.06 103 GLU A N 1
ATOM 789 C CA . GLU A 1 103 ? -28.266 15.594 -13.234 1 90.06 103 GLU A CA 1
ATOM 790 C C . GLU A 1 103 ? -26.984 16.422 -13.242 1 90.06 103 GLU A C 1
ATOM 792 O O . GLU A 1 103 ? -26.375 16.656 -12.195 1 90.06 103 GLU A O 1
ATOM 797 N N . PRO A 1 104 ? -26.656 16.859 -14.438 1 91.69 104 PRO A N 1
ATOM 798 C CA . PRO A 1 104 ? -25.406 17.609 -14.562 1 91.69 104 PRO A CA 1
ATOM 799 C C . PRO A 1 104 ? -25.344 18.812 -13.625 1 91.69 104 PRO A C 1
ATOM 801 O O . PRO A 1 104 ? -24.297 19.078 -13.023 1 91.69 104 PRO A O 1
ATOM 804 N N . HIS A 1 105 ? -26.422 19.484 -13.422 1 92.81 105 HIS A N 1
ATOM 805 C CA . HIS A 1 105 ? -26.422 20.656 -12.57 1 92.81 105 HIS A CA 1
ATOM 806 C C . HIS A 1 105 ? -26.219 20.281 -11.102 1 92.81 105 HIS A C 1
ATOM 808 O O . HIS A 1 105 ? -25.609 21.047 -10.344 1 92.81 105 HIS A O 1
ATOM 814 N N . GLU A 1 106 ? -26.641 19.125 -10.789 1 91.75 106 GLU A N 1
ATOM 815 C CA . GLU A 1 106 ? -26.453 18.641 -9.422 1 91.75 106 GLU A CA 1
ATOM 816 C C . GLU A 1 106 ? -24.984 18.297 -9.164 1 91.75 106 GLU A C 1
ATOM 818 O O . GLU A 1 106 ? -24.453 18.578 -8.086 1 91.75 106 GLU A O 1
ATOM 823 N N . VAL A 1 107 ? -24.453 17.719 -10.156 1 93.38 107 VAL A N 1
ATOM 824 C CA . VAL A 1 107 ? -23.047 17.391 -10.047 1 93.38 107 VAL A CA 1
ATOM 825 C C . VAL A 1 107 ? -22.219 18.672 -9.969 1 93.38 107 VAL A C 1
ATOM 827 O O . VAL A 1 107 ? -21.266 18.766 -9.188 1 93.38 107 VAL A O 1
ATOM 830 N N . ALA A 1 108 ? -22.562 19.656 -10.758 1 94.56 108 ALA A N 1
ATOM 831 C CA . ALA A 1 108 ? -21.875 20.938 -10.75 1 94.56 108 ALA A CA 1
ATOM 832 C C . ALA A 1 108 ? -21.984 21.609 -9.383 1 94.56 108 ALA A C 1
ATOM 834 O O . ALA A 1 108 ? -21.031 22.234 -8.906 1 94.56 108 ALA A O 1
ATOM 835 N N . ASP A 1 109 ? -23.141 21.453 -8.758 1 93 109 ASP A N 1
ATOM 836 C CA . ASP A 1 109 ? -23.344 22 -7.426 1 93 109 ASP A CA 1
ATOM 837 C C . ASP A 1 109 ? -22.422 21.344 -6.406 1 93 109 ASP A C 1
ATOM 839 O O . ASP A 1 109 ? -21.828 22.016 -5.566 1 93 109 ASP A O 1
ATOM 843 N N . ILE A 1 110 ? -22.266 20.078 -6.512 1 92.12 110 ILE A N 1
ATOM 844 C CA . ILE A 1 110 ? -21.391 19.312 -5.625 1 92.12 110 ILE A CA 1
ATOM 845 C C . ILE A 1 110 ? -19.953 19.734 -5.852 1 92.12 110 ILE A C 1
ATOM 847 O O . ILE A 1 110 ? -19.219 19.984 -4.895 1 92.12 110 ILE A O 1
ATOM 851 N N . ALA A 1 111 ? -19.594 19.781 -7.043 1 92.62 111 ALA A N 1
ATOM 852 C CA . ALA A 1 111 ? -18.219 20.109 -7.414 1 92.62 111 ALA A CA 1
ATOM 853 C C . ALA A 1 111 ? -17.844 21.516 -6.949 1 92.62 111 ALA A C 1
ATOM 855 O O . ALA A 1 111 ? -16.703 21.766 -6.555 1 92.62 111 ALA A O 1
ATOM 856 N N . SER A 1 112 ? -18.766 22.422 -7 1 91.31 112 SER A N 1
ATOM 857 C CA . SER A 1 112 ? -18.516 23.828 -6.664 1 91.31 112 SER A CA 1
ATOM 858 C C . SER A 1 112 ? -18.234 23.984 -5.176 1 91.31 112 SER A C 1
ATOM 860 O O . SER A 1 112 ? -17.609 24.984 -4.762 1 91.31 112 SER A O 1
ATOM 862 N N . GLU A 1 113 ? -18.656 23 -4.441 1 89 113 GLU A N 1
ATOM 863 C CA . GLU A 1 113 ? -18.453 23.062 -2.996 1 89 113 GLU A CA 1
ATOM 864 C C . GLU A 1 113 ? -17.125 22.422 -2.594 1 89 113 GLU A C 1
ATOM 866 O O . GLU A 1 113 ? -16.703 22.547 -1.442 1 89 113 GLU A O 1
ATOM 871 N N . LEU A 1 114 ? -16.484 21.859 -3.51 1 90.94 114 LEU A N 1
ATOM 872 C CA . LEU A 1 114 ? -15.266 21.125 -3.227 1 90.94 114 LEU A CA 1
ATOM 873 C C . LEU A 1 114 ? -14.031 21.922 -3.641 1 90.94 114 LEU A C 1
ATOM 875 O O . LEU A 1 114 ? -14.141 22.859 -4.441 1 90.94 114 LEU A O 1
ATOM 879 N N . ASP A 1 115 ? -12.938 21.516 -2.986 1 90.38 115 ASP A N 1
ATOM 880 C CA . ASP A 1 115 ? -11.672 22 -3.521 1 90.38 115 ASP A CA 1
ATOM 881 C C . ASP A 1 115 ? -11.438 21.484 -4.941 1 90.38 115 ASP A C 1
ATOM 883 O O . ASP A 1 115 ? -11.969 20.438 -5.32 1 90.38 115 ASP A O 1
ATOM 887 N N . THR A 1 116 ? -10.648 22.25 -5.641 1 91.75 116 THR A N 1
ATOM 888 C CA . THR A 1 116 ? -10.469 21.984 -7.066 1 91.75 116 THR A CA 1
ATOM 889 C C . THR A 1 116 ? -9.977 20.562 -7.301 1 91.75 116 THR A C 1
ATOM 891 O O . THR A 1 116 ? -10.406 19.891 -8.242 1 91.75 116 THR A O 1
ATOM 894 N N . ASP A 1 117 ? -9.078 20.094 -6.504 1 91.19 117 ASP A N 1
ATOM 895 C CA . ASP A 1 117 ? -8.531 18.75 -6.699 1 91.19 117 ASP A CA 1
ATOM 896 C C . ASP A 1 117 ? -9.617 17.688 -6.559 1 91.19 117 ASP A C 1
ATOM 898 O O . ASP A 1 117 ? -9.695 16.766 -7.367 1 91.19 117 ASP A O 1
ATOM 902 N N . ASP A 1 118 ? -10.469 17.828 -5.637 1 92.06 118 ASP A N 1
ATOM 903 C CA . ASP A 1 118 ? -11.555 16.875 -5.434 1 92.06 118 ASP A CA 1
ATOM 904 C C . ASP A 1 118 ? -12.594 16.969 -6.551 1 92.06 118 ASP A C 1
ATOM 906 O O . ASP A 1 118 ? -13.133 15.961 -6.992 1 92.06 118 ASP A O 1
ATOM 910 N N . ALA A 1 119 ? -12.867 18.188 -6.922 1 93.88 119 ALA A N 1
ATOM 911 C CA . ALA A 1 119 ? -13.797 18.391 -8.031 1 93.88 119 ALA A CA 1
ATOM 912 C C . ALA A 1 119 ? -13.281 17.75 -9.312 1 93.88 119 ALA A C 1
ATOM 914 O O . ALA A 1 119 ? -14.047 17.094 -10.031 1 93.88 119 ALA A O 1
ATOM 915 N N . VAL A 1 120 ? -12.039 17.938 -9.562 1 93.69 120 VAL A N 1
ATOM 916 C CA . VAL A 1 120 ? -11.406 17.344 -10.75 1 93.69 120 VAL A CA 1
ATOM 917 C C . VAL A 1 120 ? -11.508 15.828 -10.688 1 93.69 120 VAL A C 1
ATOM 919 O O . VAL A 1 120 ? -11.797 15.18 -11.695 1 93.69 120 VAL A O 1
ATOM 922 N N . ALA A 1 121 ? -11.297 15.242 -9.547 1 91.25 121 ALA A N 1
ATOM 923 C CA . ALA A 1 121 ? -11.344 13.797 -9.359 1 91.25 121 ALA A CA 1
ATOM 924 C C . ALA A 1 121 ? -12.727 13.25 -9.688 1 91.25 121 ALA A C 1
ATOM 926 O O . ALA A 1 121 ? -12.859 12.148 -10.227 1 91.25 121 ALA A O 1
ATOM 927 N N . ILE A 1 122 ? -13.695 14 -9.375 1 91.19 122 ILE A N 1
ATOM 928 C CA . ILE A 1 122 ? -15.078 13.586 -9.617 1 91.19 122 ILE A CA 1
ATOM 929 C C . ILE A 1 122 ? -15.398 13.703 -11.102 1 91.19 122 ILE A C 1
ATOM 931 O O . ILE A 1 122 ? -15.992 12.797 -11.688 1 91.19 122 ILE A O 1
ATOM 935 N N . ILE A 1 123 ? -14.992 14.695 -11.727 1 92.94 123 ILE A N 1
ATOM 936 C CA . ILE A 1 123 ? -15.398 15.047 -13.078 1 92.94 123 ILE A CA 1
ATOM 937 C C . ILE A 1 123 ? -14.578 14.25 -14.086 1 92.94 123 ILE A C 1
ATOM 939 O O . ILE A 1 123 ? -15.094 13.852 -15.141 1 92.94 123 ILE A O 1
ATOM 943 N N . GLU A 1 124 ? -13.375 13.969 -13.766 1 91.44 124 GLU A N 1
ATOM 944 C CA . GLU A 1 124 ? -12.461 13.344 -14.719 1 91.44 124 GLU A CA 1
ATOM 945 C C . GLU A 1 124 ? -12.953 11.961 -15.133 1 91.44 124 GLU A C 1
ATOM 947 O O . GLU A 1 124 ? -12.711 11.516 -16.25 1 91.44 124 GLU A O 1
ATOM 952 N N . ASP A 1 125 ? -13.711 11.289 -14.297 1 85.75 125 ASP A N 1
ATOM 953 C CA . ASP A 1 125 ? -14.109 9.906 -14.555 1 85.75 125 ASP A CA 1
ATOM 954 C C . ASP A 1 125 ? -15.445 9.844 -15.281 1 85.75 125 ASP A C 1
ATOM 956 O O . ASP A 1 125 ? -15.906 8.766 -15.656 1 85.75 125 ASP A O 1
ATOM 960 N N . MET A 1 126 ? -15.953 10.992 -15.586 1 90.25 126 MET A N 1
ATOM 961 C CA . MET A 1 126 ? -17.25 11.031 -16.25 1 90.25 126 MET A CA 1
ATOM 962 C C . MET A 1 126 ? -17.109 10.836 -17.75 1 90.25 126 MET A C 1
ATOM 964 O O . MET A 1 126 ? -16.031 11.07 -18.312 1 90.25 126 MET A O 1
ATOM 968 N N . GLU A 1 127 ? -18.188 10.328 -18.359 1 89.69 127 GLU A N 1
ATOM 969 C CA . GLU A 1 127 ? -18.203 10.281 -19.812 1 89.69 127 GLU A CA 1
ATOM 970 C C . GLU A 1 127 ? -18.062 11.672 -20.422 1 89.69 127 GLU A C 1
ATOM 972 O O . GLU A 1 127 ? -18.547 12.656 -19.859 1 89.69 127 GLU A O 1
ATOM 977 N N . PRO A 1 128 ? -17.453 11.734 -21.578 1 91.06 128 PRO A N 1
ATOM 978 C CA . PRO A 1 128 ? -17.125 13.031 -22.172 1 91.06 128 PRO A CA 1
ATOM 979 C C . PRO A 1 128 ? -18.359 13.922 -22.328 1 91.06 128 PRO A C 1
ATOM 981 O O . PRO A 1 128 ? -18.281 15.125 -22.062 1 91.06 128 PRO A O 1
ATOM 984 N N . GLU A 1 129 ? -19.438 13.32 -22.703 1 91.56 129 GLU A N 1
ATOM 985 C CA . GLU A 1 129 ? -20.641 14.117 -22.906 1 91.56 129 GLU A CA 1
ATOM 986 C C . GLU A 1 129 ? -21.156 14.688 -21.578 1 91.56 129 GLU A C 1
ATOM 988 O O . GLU A 1 129 ? -21.531 15.859 -21.516 1 91.56 129 GLU A O 1
ATOM 993 N N . ASP A 1 130 ? -21.141 13.875 -20.562 1 92 130 ASP A N 1
ATOM 994 C CA . ASP A 1 130 ? -21.594 14.32 -19.25 1 92 130 ASP A CA 1
ATOM 995 C C . ASP A 1 130 ? -20.625 15.344 -18.656 1 92 130 ASP A C 1
ATOM 997 O O . ASP A 1 130 ? -21.047 16.297 -17.984 1 92 130 ASP A O 1
ATOM 1001 N N . GLN A 1 131 ? -19.406 15.086 -18.875 1 93.81 131 GLN A N 1
ATOM 1002 C CA . GLN A 1 131 ? -18.375 16 -18.406 1 93.81 131 GLN A CA 1
ATOM 1003 C C . GLN A 1 131 ? -18.594 17.406 -18.953 1 93.81 131 GLN A C 1
ATOM 1005 O O . GLN A 1 131 ? -18.5 18.391 -18.219 1 93.81 131 GLN A O 1
ATOM 1010 N N . ARG A 1 132 ? -18.906 17.516 -20.234 1 94.19 132 ARG A N 1
ATOM 1011 C CA . ARG A 1 132 ? -19.125 18.797 -20.891 1 94.19 132 ARG A CA 1
ATOM 1012 C C . ARG A 1 132 ? -20.344 19.516 -20.297 1 94.19 132 ARG A C 1
ATOM 1014 O O . ARG A 1 132 ? -20.312 20.719 -20.094 1 94.19 132 ARG A O 1
ATOM 1021 N N . GLU A 1 133 ? -21.312 18.75 -20.047 1 95.38 133 GLU A N 1
ATOM 1022 C CA . GLU A 1 133 ? -22.531 19.328 -19.5 1 95.38 133 GLU A CA 1
ATOM 1023 C C . GLU A 1 133 ? -22.297 19.859 -18.078 1 95.38 133 GLU A C 1
ATOM 1025 O O . GLU A 1 133 ? -22.797 20.922 -17.719 1 95.38 133 GLU A O 1
ATOM 1030 N N . VAL A 1 134 ? -21.594 19.094 -17.312 1 96.06 134 VAL A N 1
ATOM 1031 C CA . VAL A 1 134 ? -21.281 19.516 -15.945 1 96.06 134 VAL A CA 1
ATOM 1032 C C . VAL A 1 134 ? -20.422 20.781 -15.969 1 96.06 134 VAL A C 1
ATOM 1034 O O . VAL A 1 134 ? -20.672 21.719 -15.203 1 96.06 134 VAL A O 1
ATOM 1037 N N . LEU A 1 135 ? -19.453 20.828 -16.859 1 96.12 135 LEU A N 1
ATOM 1038 C CA . LEU A 1 135 ? -18.547 21.969 -16.953 1 96.12 135 LEU A CA 1
ATOM 1039 C C . LEU A 1 135 ? -19.312 23.234 -17.359 1 96.12 135 LEU A C 1
ATOM 1041 O O . LEU A 1 135 ? -19.047 24.312 -16.844 1 96.12 135 LEU A O 1
ATOM 1045 N N . ARG A 1 136 ? -20.297 23.078 -18.156 1 94.69 136 ARG A N 1
ATOM 1046 C CA . ARG A 1 136 ? -21.109 24.203 -18.609 1 94.69 136 ARG A CA 1
ATOM 1047 C C . ARG A 1 136 ? -21.969 24.75 -17.469 1 94.69 136 ARG A C 1
ATOM 1049 O O . ARG A 1 136 ? -22.297 25.938 -17.469 1 94.69 136 ARG A O 1
ATOM 1056 N N . ALA A 1 137 ? -22.219 23.875 -16.578 1 95.06 137 ALA A N 1
ATOM 1057 C CA . ALA A 1 137 ? -23.094 24.266 -15.477 1 95.06 137 ALA A CA 1
ATOM 1058 C C . ALA A 1 137 ? -22.297 24.938 -14.367 1 95.06 137 ALA A C 1
ATOM 1060 O O . ALA A 1 137 ? -22.891 25.562 -13.469 1 95.06 137 ALA A O 1
ATOM 1061 N N . LEU A 1 138 ? -21.047 24.969 -14.391 1 95.19 138 LEU A N 1
ATOM 1062 C CA . LEU A 1 138 ? -20.203 25.578 -13.375 1 95.19 138 LEU A CA 1
ATOM 1063 C C . LEU A 1 138 ? -20.047 27.062 -13.617 1 95.19 138 LEU A C 1
ATOM 1065 O O . LEU A 1 138 ? -20.219 27.531 -14.742 1 95.19 138 LEU A O 1
ATOM 1069 N N . ASP A 1 139 ? -19.766 27.812 -12.539 1 93.88 139 ASP A N 1
ATOM 1070 C CA . ASP A 1 139 ? -19.391 29.203 -12.727 1 93.88 139 ASP A CA 1
ATOM 1071 C C . ASP A 1 139 ? -18.109 29.328 -13.539 1 93.88 139 ASP A C 1
ATOM 1073 O O . ASP A 1 139 ? -17.25 28.438 -13.5 1 93.88 139 ASP A O 1
ATOM 1077 N N . PRO A 1 140 ? -17.922 30.375 -14.227 1 93.44 140 PRO A N 1
ATOM 1078 C CA . PRO A 1 140 ? -16.828 30.516 -15.18 1 93.44 140 PRO A CA 1
ATOM 1079 C C . PRO A 1 140 ? -15.453 30.328 -14.531 1 93.44 140 PRO A C 1
ATOM 1081 O O . PRO A 1 140 ? -14.578 29.688 -15.117 1 93.44 140 PRO A O 1
ATOM 1084 N N . ASP A 1 141 ? -15.281 30.844 -13.375 1 91.06 141 ASP A N 1
ATOM 1085 C CA . ASP A 1 141 ? -13.977 30.75 -12.727 1 91.06 141 ASP A CA 1
ATOM 1086 C C . ASP A 1 141 ? -13.656 29.312 -12.352 1 91.06 141 ASP A C 1
ATOM 1088 O O . ASP A 1 141 ? -12.547 28.828 -12.57 1 91.06 141 ASP A O 1
ATOM 1092 N N . ASP A 1 142 ? -14.633 28.688 -11.797 1 91.75 142 ASP A N 1
ATOM 1093 C CA . ASP A 1 142 ? -14.469 27.281 -11.438 1 91.75 142 ASP A CA 1
ATOM 1094 C C . ASP A 1 142 ? -14.273 26.422 -12.68 1 91.75 142 ASP A C 1
ATOM 1096 O O . ASP A 1 142 ? -13.453 25.5 -12.68 1 91.75 142 ASP A O 1
ATOM 1100 N N . ARG A 1 143 ? -15.055 26.734 -13.664 1 94.62 143 ARG A N 1
ATOM 1101 C CA . ARG A 1 143 ? -14.969 26 -14.922 1 94.62 143 ARG A CA 1
ATOM 1102 C C . ARG A 1 143 ? -13.562 26.094 -15.508 1 94.62 143 ARG A C 1
ATOM 1104 O O . ARG A 1 143 ? -12.977 25.078 -15.898 1 94.62 143 ARG A O 1
ATOM 1111 N N . ALA A 1 144 ? -13.016 27.219 -15.547 1 93.5 144 ALA A N 1
ATOM 1112 C CA . ALA A 1 144 ? -11.695 27.438 -16.109 1 93.5 144 ALA A CA 1
ATOM 1113 C C . ALA A 1 144 ? -10.633 26.656 -15.352 1 93.5 144 ALA A C 1
ATOM 1115 O O . ALA A 1 144 ? -9.734 26.062 -15.945 1 93.5 144 ALA A O 1
ATOM 1116 N N . ALA A 1 145 ? -10.766 26.703 -14.047 1 91.88 145 ALA A N 1
ATOM 1117 C CA . ALA A 1 145 ? -9.797 26.016 -13.188 1 91.88 145 ALA A CA 1
ATOM 1118 C C . ALA A 1 145 ? -9.852 24.516 -13.406 1 91.88 145 ALA A C 1
ATOM 1120 O O . ALA A 1 145 ? -8.812 23.859 -13.492 1 91.88 145 ALA A O 1
ATOM 1121 N N . ILE A 1 146 ? -11.008 24 -13.477 1 94.5 146 ILE A N 1
ATOM 1122 C CA . ILE A 1 146 ? -11.203 22.547 -13.617 1 94.5 146 ILE A CA 1
ATOM 1123 C C . ILE A 1 146 ? -10.797 22.109 -15.023 1 94.5 146 ILE A C 1
ATOM 1125 O O . ILE A 1 146 ? -10.164 21.078 -15.203 1 94.5 146 ILE A O 1
ATOM 1129 N N . GLU A 1 147 ? -11.141 22.891 -16.031 1 94.94 147 GLU A N 1
ATOM 1130 C CA . GLU A 1 147 ? -10.766 22.578 -17.406 1 94.94 147 GLU A CA 1
ATOM 1131 C C . GLU A 1 147 ? -9.25 22.562 -17.578 1 94.94 147 GLU A C 1
ATOM 1133 O O . GLU A 1 147 ? -8.703 21.719 -18.297 1 94.94 147 GLU A O 1
ATOM 1138 N N . GLU A 1 148 ? -8.656 23.469 -16.984 1 93.75 148 GLU A N 1
ATOM 1139 C CA . GLU A 1 148 ? -7.195 23.5 -17.031 1 93.75 148 GLU A CA 1
ATOM 1140 C C . GLU A 1 148 ? -6.602 22.25 -16.391 1 93.75 148 GLU A C 1
ATOM 1142 O O . GLU A 1 148 ? -5.691 21.625 -16.953 1 93.75 148 GLU A O 1
ATOM 1147 N N . ALA A 1 149 ? -7.098 21.906 -15.258 1 93.88 149 ALA A N 1
ATOM 1148 C CA . ALA A 1 149 ? -6.621 20.703 -14.578 1 93.88 149 ALA A CA 1
ATOM 1149 C C . ALA A 1 149 ? -6.836 19.469 -15.445 1 93.88 149 ALA A C 1
ATOM 1151 O O . ALA A 1 149 ? -5.973 18.594 -15.5 1 93.88 149 ALA A O 1
ATOM 1152 N N . LEU A 1 150 ? -7.98 19.406 -16.125 1 94.62 150 LEU A N 1
ATOM 1153 C CA . LEU A 1 150 ? -8.344 18.25 -16.938 1 94.62 150 LEU A CA 1
ATOM 1154 C C . LEU A 1 150 ? -7.473 18.188 -18.188 1 94.62 150 LEU A C 1
ATOM 1156 O O . LEU A 1 150 ? -7.406 17.156 -18.859 1 94.62 150 LEU A O 1
ATOM 1160 N N . SER A 1 151 ? -6.754 19.297 -18.484 1 94 151 SER A N 1
ATOM 1161 C CA . SER A 1 151 ? -5.902 19.328 -19.672 1 94 151 SER A CA 1
ATOM 1162 C C . SER A 1 151 ? -4.562 18.656 -19.422 1 94 151 SER A C 1
ATOM 1164 O O . SER A 1 151 ? -3.857 18.281 -20.359 1 94 151 SER A O 1
ATOM 1166 N N . TYR A 1 152 ? -4.223 18.469 -18.141 1 94.81 152 TYR A N 1
ATOM 1167 C CA . TYR A 1 152 ? -2.982 17.781 -17.797 1 94.81 152 TYR A CA 1
ATOM 1168 C C . TYR A 1 152 ? -3.146 16.281 -17.906 1 94.81 152 TYR A C 1
ATOM 1170 O O . TYR A 1 152 ? -4.266 15.758 -17.859 1 94.81 152 TYR A O 1
ATOM 1178 N N . PRO A 1 153 ? -1.992 15.594 -18.062 1 93.56 153 PRO A N 1
ATOM 1179 C CA . PRO A 1 153 ? -2.076 14.133 -18.141 1 93.56 153 PRO A CA 1
ATOM 1180 C C . PRO A 1 153 ? -2.701 13.516 -16.891 1 93.56 153 PRO A C 1
ATOM 1182 O O . PRO A 1 153 ? -2.566 14.055 -15.789 1 93.56 153 PRO A O 1
ATOM 1185 N N . GLU A 1 154 ? -3.346 12.352 -17.109 1 91.94 154 GLU A N 1
ATOM 1186 C CA . GLU A 1 154 ? -3.863 11.609 -15.961 1 91.94 154 GLU A CA 1
ATOM 1187 C C . GLU A 1 154 ? -2.742 11.227 -15 1 91.94 154 GLU A C 1
ATOM 1189 O O . GLU A 1 154 ? -1.635 10.898 -15.43 1 91.94 154 GLU A O 1
ATOM 1194 N N . GLU A 1 155 ? -3.018 11.32 -13.703 1 92.56 155 GLU A N 1
ATOM 1195 C CA . GLU A 1 155 ? -2.1 10.922 -12.641 1 92.56 155 GLU A CA 1
ATOM 1196 C C . GLU A 1 155 ? -0.875 11.828 -12.594 1 92.56 155 GLU A C 1
ATOM 1198 O O . GLU A 1 155 ? 0.242 11.367 -12.359 1 92.56 155 GLU A O 1
ATOM 1203 N N . SER A 1 156 ? -1.048 13.031 -12.961 1 95.75 156 SER A N 1
ATOM 1204 C CA . SER A 1 156 ? 0.017 14.023 -12.875 1 95.75 156 SER A CA 1
ATOM 1205 C C . SER A 1 156 ? -0.234 15.008 -11.734 1 95.75 156 SER A C 1
ATOM 1207 O O . SER A 1 156 ? -1.335 15.055 -11.18 1 95.75 156 SER A O 1
ATOM 1209 N N . ALA A 1 157 ? 0.79 15.758 -11.406 1 96.88 157 ALA A N 1
ATOM 1210 C CA . ALA A 1 157 ? 0.69 16.781 -10.375 1 96.88 157 ALA A CA 1
ATOM 1211 C C . ALA A 1 157 ? -0.369 17.828 -10.734 1 96.88 157 ALA A C 1
ATOM 1213 O O . ALA A 1 157 ? -1.087 18.312 -9.859 1 96.88 157 ALA A O 1
ATOM 1214 N N . GLY A 1 158 ? -0.434 18.109 -12.016 1 95.94 158 GLY A N 1
ATOM 1215 C CA . GLY A 1 158 ? -1.426 19.078 -12.461 1 95.94 158 GLY A CA 1
ATOM 1216 C C . GLY A 1 158 ? -2.854 18.625 -12.211 1 95.94 158 GLY A C 1
ATOM 1217 O O . GLY A 1 158 ? -3.732 19.453 -11.953 1 95.94 158 GLY A O 1
ATOM 1218 N N . ARG A 1 159 ? -3.072 17.359 -12.273 1 94.62 159 ARG A N 1
ATOM 1219 C CA . ARG A 1 159 ? -4.395 16.797 -12.023 1 94.62 159 ARG A CA 1
ATOM 1220 C C . ARG A 1 159 ? -4.68 16.719 -10.523 1 94.62 159 ARG A C 1
ATOM 1222 O O . ARG A 1 159 ? -5.836 16.781 -10.109 1 94.62 159 ARG A O 1
ATOM 1229 N N . LEU A 1 160 ? -3.623 16.656 -9.758 1 94.31 160 LEU A N 1
ATOM 1230 C CA . LEU A 1 160 ? -3.74 16.391 -8.328 1 94.31 160 LEU A CA 1
ATOM 1231 C C . LEU A 1 160 ? -3.756 17.688 -7.531 1 94.31 160 LEU A C 1
ATOM 1233 O O . LEU A 1 160 ? -4.164 17.703 -6.367 1 94.31 160 LEU A O 1
ATOM 1237 N N . MET A 1 161 ? -3.373 18.75 -8.109 1 95.56 161 MET A N 1
ATOM 1238 C CA . MET A 1 161 ? -3.121 19.969 -7.348 1 95.56 161 MET A CA 1
ATOM 1239 C C . MET A 1 161 ? -4.422 20.703 -7.055 1 95.56 161 MET A C 1
ATOM 1241 O O . MET A 1 161 ? -5.41 20.547 -7.773 1 95.56 161 MET A O 1
ATOM 1245 N N . GLN A 1 162 ? -4.438 21.359 -6 1 94.75 162 GLN A N 1
ATOM 1246 C CA . GLN A 1 162 ? -5.492 22.328 -5.723 1 94.75 162 GLN A CA 1
ATOM 1247 C C . GLN A 1 162 ? -5.027 23.75 -6.035 1 94.75 162 GLN A C 1
ATOM 1249 O O . GLN A 1 162 ? -3.836 24.047 -5.957 1 94.75 162 GLN A O 1
ATOM 1254 N N . ARG A 1 163 ? -5.988 24.531 -6.301 1 93.31 163 ARG A N 1
ATOM 1255 C CA . ARG A 1 163 ? -5.664 25.906 -6.68 1 93.31 163 ARG A CA 1
ATOM 1256 C C . ARG A 1 163 ? -5.828 26.844 -5.5 1 93.31 163 ARG A C 1
ATOM 1258 O O . ARG A 1 163 ? -5.293 27.969 -5.512 1 93.31 163 ARG A O 1
ATOM 1265 N N . GLU A 1 164 ? -6.594 26.438 -4.59 1 92.56 164 GLU A N 1
ATOM 1266 C CA . GLU A 1 164 ? -6.785 27.234 -3.383 1 92.56 164 GLU A CA 1
ATOM 1267 C C . GLU A 1 164 ? -5.551 27.188 -2.482 1 92.56 164 GLU A C 1
ATOM 1269 O O . GLU A 1 164 ? -5.289 26.156 -1.848 1 92.56 164 GLU A O 1
ATOM 1274 N N . LEU A 1 165 ? -4.742 28.188 -2.473 1 95 165 LEU A N 1
ATOM 1275 C CA . LEU A 1 165 ? -3.531 28.281 -1.668 1 95 165 LEU A CA 1
ATOM 1276 C C . LEU A 1 165 ? -3.293 29.719 -1.21 1 95 165 LEU A C 1
ATOM 1278 O O . LEU A 1 165 ? -4 30.625 -1.633 1 95 165 LEU A O 1
ATOM 1282 N N . ILE A 1 166 ? -2.414 29.859 -0.296 1 96.62 166 ILE A N 1
ATOM 1283 C CA . ILE A 1 166 ? -2.057 31.188 0.203 1 96.62 166 ILE A CA 1
ATOM 1284 C C . ILE A 1 166 ? -0.656 31.562 -0.279 1 96.62 166 ILE A C 1
ATOM 1286 O O . ILE A 1 166 ? 0.311 30.844 -0.007 1 96.62 166 ILE A O 1
ATOM 1290 N N . ALA A 1 167 ? -0.585 32.625 -1.038 1 97.06 167 ALA A N 1
ATOM 1291 C CA . ALA A 1 167 ? 0.691 33.156 -1.507 1 97.06 167 ALA A CA 1
ATOM 1292 C C . ALA A 1 167 ? 0.851 34.625 -1.109 1 97.06 167 ALA A C 1
ATOM 1294 O O . ALA A 1 167 ? -0.101 35.406 -1.191 1 97.06 167 ALA A O 1
ATOM 1295 N N . VAL A 1 168 ? 2.014 35 -0.551 1 97.12 168 VAL A N 1
ATOM 1296 C CA . VAL A 1 168 ? 2.279 36.375 -0.147 1 97.12 168 VAL A CA 1
ATOM 1297 C C . VAL A 1 168 ? 3.602 36.844 -0.748 1 97.12 168 VAL A C 1
ATOM 1299 O O . VAL A 1 168 ? 4.477 36.031 -1.058 1 97.12 168 VAL A O 1
ATOM 1302 N N . PRO A 1 169 ? 3.738 38.094 -0.9 1 96.62 169 PRO A N 1
ATOM 1303 C CA . PRO A 1 169 ? 5 38.625 -1.437 1 96.62 169 PRO A CA 1
ATOM 1304 C C . PRO A 1 169 ? 6.129 38.594 -0.407 1 96.62 169 PRO A C 1
ATOM 1306 O O . PRO A 1 169 ? 5.871 38.656 0.798 1 96.62 169 PRO A O 1
ATOM 1309 N N . GLU A 1 170 ? 7.328 38.594 -0.907 1 92.75 170 GLU A N 1
ATOM 1310 C CA . GLU A 1 170 ? 8.523 38.469 -0.081 1 92.75 170 GLU A CA 1
ATOM 1311 C C . GLU A 1 170 ? 8.703 39.719 0.807 1 92.75 170 GLU A C 1
ATOM 1313 O O . GLU A 1 170 ? 9.234 39.594 1.917 1 92.75 170 GLU A O 1
ATOM 1318 N N . HIS A 1 171 ? 8.227 40.844 0.423 1 94.25 171 HIS A N 1
ATOM 1319 C CA . HIS A 1 171 ? 8.523 42.094 1.12 1 94.25 171 HIS A CA 1
ATOM 1320 C C . HIS A 1 171 ? 7.531 42.344 2.256 1 94.25 171 HIS A C 1
ATOM 1322 O O . HIS A 1 171 ? 7.703 43.281 3.045 1 94.25 171 HIS A O 1
ATOM 1328 N N . TRP A 1 172 ? 6.535 41.5 2.395 1 96.5 172 TRP A N 1
ATOM 1329 C CA . TRP A 1 172 ? 5.566 41.656 3.479 1 96.5 172 TRP A CA 1
ATOM 1330 C C . TRP A 1 172 ? 6.203 41.312 4.824 1 96.5 172 TRP A C 1
ATOM 1332 O O . TRP A 1 172 ? 7.215 40.594 4.875 1 96.5 172 TRP A O 1
ATOM 1342 N N . THR A 1 173 ? 5.664 41.844 5.863 1 97.56 173 THR A N 1
ATOM 1343 C CA . THR A 1 173 ? 5.992 41.438 7.215 1 97.56 173 THR A CA 1
ATOM 1344 C C . THR A 1 173 ? 5.027 40.344 7.688 1 97.56 173 THR A C 1
ATOM 1346 O O . THR A 1 173 ? 4.008 40.094 7.043 1 97.56 173 THR A O 1
ATOM 1349 N N . VAL A 1 174 ? 5.449 39.719 8.797 1 96.31 174 VAL A N 1
ATOM 1350 C CA . VAL A 1 174 ? 4.574 38.719 9.414 1 96.31 174 VAL A CA 1
ATOM 1351 C C . VAL A 1 174 ? 3.229 39.375 9.75 1 96.31 174 VAL A C 1
ATOM 1353 O O . VAL A 1 174 ? 2.178 38.75 9.547 1 96.31 174 VAL A O 1
ATOM 1356 N N . GLY A 1 175 ? 3.289 40.594 10.195 1 95.19 175 GLY A N 1
ATOM 1357 C CA . GLY A 1 175 ? 2.064 41.312 10.5 1 95.19 175 GLY A CA 1
ATOM 1358 C C . GLY A 1 175 ? 1.187 41.531 9.281 1 95.19 175 GLY A C 1
ATOM 1359 O O . GLY A 1 175 ? -0.034 41.375 9.359 1 95.19 175 GLY A O 1
ATOM 1360 N N . ASP A 1 176 ? 1.781 41.938 8.234 1 96.31 176 ASP A N 1
ATOM 1361 C CA . ASP A 1 176 ? 1.049 42.125 6.984 1 96.31 176 ASP A CA 1
ATOM 1362 C C . ASP A 1 176 ? 0.357 40.844 6.543 1 96.31 176 ASP A C 1
ATOM 1364 O O . ASP A 1 176 ? -0.793 40.875 6.102 1 96.31 176 ASP A O 1
ATOM 1368 N N . ALA A 1 177 ? 1.044 39.781 6.641 1 95.56 177 ALA A N 1
ATOM 1369 C CA . ALA A 1 177 ? 0.501 38.5 6.238 1 95.56 177 ALA A CA 1
ATOM 1370 C C . ALA A 1 177 ? -0.689 38.094 7.109 1 95.56 177 ALA A C 1
ATOM 1372 O O . ALA A 1 177 ? -1.705 37.625 6.605 1 95.56 177 ALA A O 1
ATOM 1373 N N . ILE A 1 178 ? -0.535 38.281 8.414 1 93.69 178 ILE A N 1
ATOM 1374 C CA . ILE A 1 178 ? -1.604 37.969 9.344 1 93.69 178 ILE A CA 1
ATOM 1375 C C . ILE A 1 178 ? -2.832 38.812 9.055 1 93.69 178 ILE A C 1
ATOM 1377 O O . ILE A 1 178 ? -3.957 38.312 9.023 1 93.69 178 ILE A O 1
ATOM 1381 N N . ASP A 1 179 ? -2.613 40.125 8.82 1 94.56 179 ASP A N 1
ATOM 1382 C CA . ASP A 1 179 ? -3.717 41 8.508 1 94.56 179 ASP A CA 1
ATOM 1383 C C . ASP A 1 179 ? -4.406 40.594 7.207 1 94.56 179 ASP A C 1
ATOM 1385 O O . ASP A 1 179 ? -5.633 40.688 7.094 1 94.56 179 ASP A O 1
ATOM 1389 N N . TYR A 1 180 ? -3.631 40.219 6.293 1 94.12 180 TYR A N 1
ATOM 1390 C CA . TYR A 1 180 ? -4.148 39.719 5.023 1 94.12 180 TYR A CA 1
ATOM 1391 C C . TYR A 1 180 ? -5.031 38.5 5.234 1 94.12 180 TYR A C 1
ATOM 1393 O O . TYR A 1 180 ? -6.129 38.406 4.676 1 94.12 180 TYR A O 1
ATOM 1401 N N . LEU A 1 181 ? -4.641 37.562 6.055 1 93.31 181 LEU A N 1
ATOM 1402 C CA . LEU A 1 181 ? -5.375 36.344 6.328 1 93.31 181 LEU A CA 1
ATOM 1403 C C . LEU A 1 181 ? -6.672 36.656 7.078 1 93.31 181 LEU A C 1
ATOM 1405 O O . LEU A 1 181 ? -7.691 36 6.844 1 93.31 181 LEU A O 1
ATOM 1409 N N . ARG A 1 182 ? -6.637 37.625 7.906 1 91.19 182 ARG A N 1
ATOM 1410 C CA . ARG A 1 182 ? -7.801 37.969 8.711 1 91.19 182 ARG A CA 1
ATOM 1411 C C . ARG A 1 182 ? -8.797 38.781 7.914 1 91.19 182 ARG A C 1
ATOM 1413 O O . ARG A 1 182 ? -10.008 38.719 8.148 1 91.19 182 ARG A O 1
ATOM 1420 N N . GLY A 1 183 ? -8.305 39.5 6.973 1 89.12 183 GLY A N 1
ATOM 1421 C CA . GLY A 1 183 ? -9.141 40.438 6.254 1 89.12 183 GLY A CA 1
ATOM 1422 C C . GLY A 1 183 ? -9.844 39.844 5.055 1 89.12 183 GLY A C 1
ATOM 1423 O O . GLY A 1 183 ? -10.773 40.438 4.504 1 89.12 183 GLY A O 1
ATOM 1424 N N . HIS A 1 184 ? -9.492 38.719 4.633 1 85.5 184 HIS A N 1
ATOM 1425 C CA . HIS A 1 184 ? -10.047 38.125 3.418 1 85.5 184 HIS A CA 1
ATOM 1426 C C . HIS A 1 184 ? -10.727 36.781 3.713 1 85.5 184 HIS A C 1
ATOM 1428 O O . HIS A 1 184 ? -10.086 35.75 3.66 1 85.5 184 HIS A O 1
ATOM 1434 N N . GLU A 1 185 ? -11.969 36.812 3.756 1 79.81 185 GLU A N 1
ATOM 1435 C CA . GLU A 1 185 ? -12.758 35.656 4.156 1 79.81 185 GLU A CA 1
ATOM 1436 C C . GLU A 1 185 ? -12.844 34.625 3.027 1 79.81 185 GLU A C 1
ATOM 1438 O O . GLU A 1 185 ? -13.156 33.469 3.266 1 79.81 185 GLU A O 1
ATOM 1443 N N . GLU A 1 186 ? -12.516 35.031 1.881 1 83.31 186 GLU A N 1
ATOM 1444 C CA . GLU A 1 186 ? -12.656 34.156 0.723 1 83.31 186 GLU A CA 1
ATOM 1445 C C . GLU A 1 186 ? -11.469 33.219 0.596 1 83.31 186 GLU A C 1
ATOM 1447 O O . GLU A 1 186 ? -11.516 32.25 -0.16 1 83.31 186 GLU A O 1
ATOM 1452 N N . LEU A 1 187 ? -10.539 33.5 1.388 1 86.38 187 LEU A N 1
ATOM 1453 C CA . LEU A 1 187 ? -9.344 32.656 1.323 1 86.38 187 LEU A CA 1
ATOM 1454 C C . LEU A 1 187 ? -9.609 31.266 1.881 1 86.38 187 LEU A C 1
ATOM 1456 O O . LEU A 1 187 ? -10.523 31.078 2.691 1 86.38 187 LEU A O 1
ATOM 1460 N N . THR A 1 188 ? -8.805 30.328 1.34 1 87.94 188 THR A N 1
ATOM 1461 C CA . THR A 1 188 ? -8.914 28.953 1.832 1 87.94 188 THR A CA 1
ATOM 1462 C C . THR A 1 188 ? -8.562 28.875 3.314 1 87.94 188 THR A C 1
ATOM 1464 O O . THR A 1 188 ? -7.75 29.672 3.803 1 87.94 188 THR A O 1
ATOM 1467 N N . THR A 1 189 ? -9.195 27.922 3.965 1 85.06 189 THR A N 1
ATOM 1468 C CA . THR A 1 189 ? -8.93 27.719 5.387 1 85.06 189 THR A CA 1
ATOM 1469 C C . THR A 1 189 ? -8.086 26.469 5.613 1 85.06 189 THR A C 1
ATOM 1471 O O . THR A 1 189 ? -7.582 26.234 6.711 1 85.06 189 THR A O 1
ATOM 1474 N N . ASP A 1 190 ? -7.934 25.734 4.578 1 86.88 190 ASP A N 1
ATOM 1475 C CA . ASP A 1 190 ? -7.227 24.469 4.695 1 86.88 190 ASP A CA 1
ATOM 1476 C C . ASP A 1 190 ? -5.82 24.562 4.109 1 86.88 190 ASP A C 1
ATOM 1478 O O . ASP A 1 190 ? -5.566 24.062 3.008 1 86.88 190 ASP A O 1
ATOM 1482 N N . PHE A 1 191 ? -4.953 25.156 4.887 1 91.44 191 PHE A N 1
ATOM 1483 C CA . PHE A 1 191 ? -3.561 25.281 4.473 1 91.44 191 PHE A CA 1
ATOM 1484 C C . PHE A 1 191 ? -2.627 25.203 5.672 1 91.44 191 PHE A C 1
ATOM 1486 O O . PHE A 1 191 ? -3.006 25.562 6.789 1 91.44 191 PHE A O 1
ATOM 1493 N N . TRP A 1 192 ? -1.406 24.781 5.441 1 92.62 192 TRP A N 1
ATOM 1494 C CA . TRP A 1 192 ? -0.453 24.562 6.523 1 92.62 192 TRP A CA 1
ATOM 1495 C C . TRP A 1 192 ? 0.812 25.391 6.305 1 92.62 192 TRP A C 1
ATOM 1497 O O . TRP A 1 192 ? 1.619 25.547 7.227 1 92.62 192 TRP A O 1
ATOM 1507 N N . GLU A 1 193 ? 0.984 25.859 5.121 1 94.62 193 GLU A N 1
ATOM 1508 C CA . GLU A 1 193 ? 2.117 26.703 4.766 1 94.62 193 GLU A CA 1
ATOM 1509 C C . GLU A 1 193 ? 1.68 27.859 3.867 1 94.62 193 GLU A C 1
ATOM 1511 O O . GLU A 1 193 ? 0.662 27.766 3.178 1 94.62 193 GLU A O 1
ATOM 1516 N N . ILE A 1 194 ? 2.426 28.891 4.008 1 96.31 194 ILE A N 1
ATOM 1517 C CA . ILE A 1 194 ? 2.256 30.047 3.119 1 96.31 194 ILE A CA 1
ATOM 1518 C C . ILE A 1 194 ? 3.41 30.094 2.121 1 96.31 194 ILE A C 1
ATOM 1520 O O . ILE A 1 194 ? 4.578 29.984 2.504 1 96.31 194 ILE A O 1
ATOM 1524 N N . PHE A 1 195 ? 3.018 30.219 0.853 1 97.81 195 PHE A N 1
ATOM 1525 C CA . PHE A 1 195 ? 4.055 30.297 -0.168 1 97.81 195 PHE A CA 1
ATOM 1526 C C . PHE A 1 195 ? 4.469 31.75 -0.393 1 97.81 195 PHE A C 1
ATOM 1528 O O . PHE A 1 195 ? 3.625 32.656 -0.385 1 97.81 195 PHE A O 1
ATOM 1535 N N . VAL A 1 196 ? 5.785 31.938 -0.508 1 98.25 196 VAL A N 1
ATOM 1536 C CA . VAL A 1 196 ? 6.316 33.281 -0.792 1 98.25 196 VAL A CA 1
ATOM 1537 C C . VAL A 1 196 ? 6.676 33.375 -2.271 1 98.25 196 VAL A C 1
ATOM 1539 O O . VAL A 1 196 ? 7.418 32.531 -2.799 1 98.25 196 VAL A O 1
ATOM 1542 N N . VAL A 1 197 ? 6.152 34.406 -2.943 1 97.81 197 VAL A N 1
ATOM 1543 C CA . VAL A 1 197 ? 6.352 34.5 -4.387 1 97.81 197 VAL A CA 1
ATOM 1544 C C . VAL A 1 197 ? 7.039 35.844 -4.707 1 97.81 197 VAL A C 1
ATOM 1546 O O . VAL A 1 197 ? 6.914 36.812 -3.955 1 97.81 197 VAL A O 1
ATOM 1549 N N . ASP A 1 198 ? 7.793 35.875 -5.777 1 96.5 198 ASP A N 1
ATOM 1550 C CA . ASP A 1 198 ? 8.391 37.094 -6.289 1 96.5 198 ASP A CA 1
ATOM 1551 C C . ASP A 1 198 ? 7.422 37.844 -7.207 1 96.5 198 ASP A C 1
ATOM 1553 O O . ASP A 1 198 ? 6.266 37.438 -7.352 1 96.5 198 ASP A O 1
ATOM 1557 N N . PRO A 1 199 ? 7.824 38.938 -7.766 1 95.69 199 PRO A N 1
ATOM 1558 C CA . PRO A 1 199 ? 6.918 39.719 -8.609 1 95.69 199 PRO A CA 1
ATOM 1559 C C . PRO A 1 199 ? 6.469 38.969 -9.859 1 95.69 199 PRO A C 1
ATOM 1561 O O . PRO A 1 199 ? 5.406 39.25 -10.414 1 95.69 199 PRO A O 1
ATOM 1564 N N . ALA A 1 200 ? 7.227 38.031 -10.258 1 96.44 200 ALA A N 1
ATOM 1565 C CA . ALA A 1 200 ? 6.855 37.219 -11.406 1 96.44 200 ALA A CA 1
ATOM 1566 C C . ALA A 1 200 ? 5.992 36.031 -10.977 1 96.44 200 ALA A C 1
ATOM 1568 O O . ALA A 1 200 ? 5.73 35.125 -11.773 1 96.44 200 ALA A O 1
ATOM 1569 N N . HIS A 1 201 ? 5.598 35.906 -9.75 1 97.19 201 HIS A N 1
ATOM 1570 C CA . HIS A 1 201 ? 4.738 34.906 -9.141 1 97.19 201 HIS A CA 1
ATOM 1571 C C . HIS A 1 201 ? 5.441 33.562 -9.078 1 97.19 201 HIS A C 1
ATOM 1573 O O . HIS A 1 201 ? 4.789 32.5 -9.156 1 97.19 201 HIS A O 1
ATOM 1579 N N . LYS A 1 202 ? 6.723 33.594 -9.062 1 97.5 202 LYS A N 1
ATOM 1580 C CA . LYS A 1 202 ? 7.523 32.406 -8.859 1 97.5 202 LYS A CA 1
ATOM 1581 C C . LYS A 1 202 ? 7.773 32.156 -7.379 1 97.5 202 LYS A C 1
ATOM 1583 O O . LYS A 1 202 ? 8.117 33.062 -6.633 1 97.5 202 LYS A O 1
ATOM 1588 N N . PRO A 1 203 ? 7.535 30.906 -6.977 1 97.75 203 PRO A N 1
ATOM 1589 C CA . PRO A 1 203 ? 7.773 30.609 -5.562 1 97.75 203 PRO A CA 1
ATOM 1590 C C . PRO A 1 203 ? 9.25 30.703 -5.184 1 97.75 203 PRO A C 1
ATOM 1592 O O . PRO A 1 203 ? 10.094 30.047 -5.812 1 97.75 203 PRO A O 1
ATOM 1595 N N . VAL A 1 204 ? 9.555 31.469 -4.152 1 96.38 204 VAL A N 1
ATOM 1596 C CA . VAL A 1 204 ? 10.945 31.688 -3.752 1 96.38 204 VAL A CA 1
ATOM 1597 C C . VAL A 1 204 ? 11.164 31.141 -2.342 1 96.38 204 VAL A C 1
ATOM 1599 O O . VAL A 1 204 ? 12.305 31.047 -1.877 1 96.38 204 VAL A O 1
ATOM 1602 N N . GLY A 1 205 ? 10.133 30.781 -1.674 1 96.19 205 GLY A N 1
ATOM 1603 C CA . GLY A 1 205 ? 10.227 30.219 -0.339 1 96.19 205 GLY A CA 1
ATOM 1604 C C . GLY A 1 205 ? 8.875 29.797 0.226 1 96.19 205 GLY A C 1
ATOM 1605 O O . GLY A 1 205 ? 7.852 29.938 -0.444 1 96.19 205 GLY A O 1
ATOM 1606 N N . THR A 1 206 ? 8.922 29.219 1.365 1 96.38 206 THR A N 1
ATOM 1607 C CA . THR A 1 206 ? 7.711 28.812 2.072 1 96.38 206 THR A CA 1
ATOM 1608 C C . THR A 1 206 ? 7.84 29.078 3.566 1 96.38 206 THR A C 1
ATOM 1610 O O . THR A 1 206 ? 8.953 29.141 4.102 1 96.38 206 THR A O 1
ATOM 1613 N N . CYS A 1 207 ? 6.719 29.391 4.223 1 95.69 207 CYS A N 1
ATOM 1614 C CA . CYS A 1 207 ? 6.695 29.609 5.664 1 95.69 207 CYS A CA 1
ATOM 1615 C C . CYS A 1 207 ? 5.695 28.672 6.34 1 95.69 207 CYS A C 1
ATOM 1617 O O . CYS A 1 207 ? 4.504 28.703 6.027 1 95.69 207 CYS A O 1
ATOM 1619 N N . GLN A 1 208 ? 6.227 27.906 7.266 1 94.75 208 GLN A N 1
ATOM 1620 C CA . GLN A 1 208 ? 5.312 27.125 8.094 1 94.75 208 GLN A CA 1
ATOM 1621 C C . GLN A 1 208 ? 4.488 28.031 9 1 94.75 208 GLN A C 1
ATOM 1623 O O . GLN A 1 208 ? 4.992 29.031 9.516 1 94.75 208 GLN A O 1
ATOM 1628 N N . LEU A 1 209 ? 3.277 27.656 9.227 1 95.69 209 LEU A N 1
ATOM 1629 C CA . LEU A 1 209 ? 2.396 28.5 10.039 1 95.69 209 LEU A CA 1
ATOM 1630 C C . LEU A 1 209 ? 2.895 28.562 11.484 1 95.69 209 LEU A C 1
ATOM 1632 O O . LEU A 1 209 ? 2.703 29.578 12.156 1 95.69 209 LEU A O 1
ATOM 1636 N N . SER A 1 210 ? 3.506 27.516 11.953 1 94.25 210 SER A N 1
ATOM 1637 C CA . SER A 1 210 ? 4.055 27.516 13.305 1 94.25 210 SER A CA 1
ATOM 1638 C C . SER A 1 210 ? 5.074 28.641 13.484 1 94.25 210 SER A C 1
ATOM 1640 O O . SER A 1 210 ? 5.082 29.328 14.516 1 94.25 210 SER A O 1
ATOM 1642 N N . TRP A 1 211 ? 5.883 28.906 12.461 1 92.75 211 TRP A N 1
ATOM 1643 C CA . TRP A 1 211 ? 6.887 29.953 12.516 1 92.75 211 TRP A CA 1
ATOM 1644 C C . TRP A 1 211 ? 6.23 31.328 12.445 1 92.75 211 TRP A C 1
ATOM 1646 O O . TRP A 1 211 ? 6.652 32.25 13.133 1 92.75 211 TRP A O 1
ATOM 1656 N N . ILE A 1 212 ? 5.238 31.391 11.68 1 93.69 212 ILE A N 1
ATOM 1657 C CA . ILE A 1 212 ? 4.523 32.656 11.562 1 93.69 212 ILE A CA 1
ATOM 1658 C C . ILE A 1 212 ? 3.898 33.031 12.906 1 93.69 212 ILE A C 1
ATOM 1660 O O . ILE A 1 212 ? 3.967 34.188 13.328 1 93.69 212 ILE A O 1
ATOM 1664 N N . LEU A 1 213 ? 3.318 32.094 13.516 1 92.69 213 LEU A N 1
ATOM 1665 C CA . LEU A 1 213 ? 2.629 32.312 14.781 1 92.69 213 LEU A CA 1
ATOM 1666 C C . LEU A 1 213 ? 3.615 32.688 15.875 1 92.69 213 LEU A C 1
ATOM 1668 O O . LEU A 1 213 ? 3.273 33.469 16.781 1 92.69 213 LEU A O 1
ATOM 1672 N N . ARG A 1 214 ? 4.82 32.219 15.789 1 92.94 214 ARG A N 1
ATOM 1673 C CA . ARG A 1 214 ? 5.789 32.406 16.859 1 92.94 214 ARG A CA 1
ATOM 1674 C C . ARG A 1 214 ? 6.656 33.625 16.625 1 92.94 214 ARG A C 1
ATOM 1676 O O . ARG A 1 214 ? 7.406 34.062 17.516 1 92.94 214 ARG A O 1
ATOM 1683 N N . THR A 1 215 ? 6.59 34.25 15.516 1 92.94 215 THR A N 1
ATOM 1684 C CA . THR A 1 215 ? 7.449 35.375 15.133 1 92.94 215 THR A CA 1
ATOM 1685 C C . THR A 1 215 ? 6.727 36.688 15.336 1 92.94 215 THR A C 1
ATOM 1687 O O . THR A 1 215 ? 5.539 36.812 15.031 1 92.94 215 THR A O 1
ATOM 1690 N N . PRO A 1 216 ? 7.465 37.719 15.797 1 92.88 216 PRO A N 1
ATOM 1691 C CA . PRO A 1 216 ? 6.852 39.031 15.961 1 92.88 216 PRO A CA 1
ATOM 1692 C C . PRO A 1 216 ? 6.352 39.625 14.641 1 92.88 216 PRO A C 1
ATOM 1694 O O . PRO A 1 216 ? 6.953 39.375 13.586 1 92.88 216 PRO A O 1
ATOM 1697 N N . ARG A 1 217 ? 5.387 40.469 14.68 1 93.5 217 ARG A N 1
ATOM 1698 C CA . ARG A 1 217 ? 4.688 41.031 13.531 1 93.5 217 ARG A CA 1
ATOM 1699 C C . ARG A 1 217 ? 5.629 41.906 12.688 1 93.5 217 ARG A C 1
ATOM 1701 O O . ARG A 1 217 ? 5.422 42.062 11.484 1 93.5 217 ARG A O 1
ATOM 1708 N N . THR A 1 218 ? 6.699 42.375 13.281 1 95.56 218 THR A N 1
ATOM 1709 C CA . THR A 1 218 ? 7.547 43.375 12.617 1 95.56 218 THR A CA 1
ATOM 1710 C C . THR A 1 218 ? 8.594 42.688 11.742 1 95.56 218 THR A C 1
ATOM 1712 O O . THR A 1 218 ? 9.211 43.344 10.898 1 95.56 218 THR A O 1
ATOM 1715 N N . VAL A 1 219 ? 8.766 41.438 11.914 1 95.81 219 VAL A N 1
ATOM 1716 C CA . VAL A 1 219 ? 9.797 40.688 11.188 1 95.81 219 VAL A CA 1
ATOM 1717 C C . VAL A 1 219 ? 9.344 40.469 9.75 1 95.81 219 VAL A C 1
ATOM 1719 O O . VAL A 1 219 ? 8.164 40.219 9.492 1 95.81 219 VAL A O 1
ATOM 1722 N N . SER A 1 220 ? 10.273 40.531 8.844 1 96.56 220 SER A N 1
ATOM 1723 C CA . SER A 1 220 ? 9.969 40.312 7.434 1 96.56 220 SER A CA 1
ATOM 1724 C C . SER A 1 220 ? 9.758 38.812 7.133 1 96.56 220 SER A C 1
ATOM 1726 O O . SER A 1 220 ? 10.43 37.969 7.715 1 96.56 220 SER A O 1
ATOM 1728 N N . ILE A 1 221 ? 8.891 38.531 6.176 1 96.62 221 ILE A N 1
ATOM 1729 C CA . ILE A 1 221 ? 8.648 37.188 5.727 1 96.62 221 ILE A CA 1
ATOM 1730 C C . ILE A 1 221 ? 9.922 36.594 5.125 1 96.62 221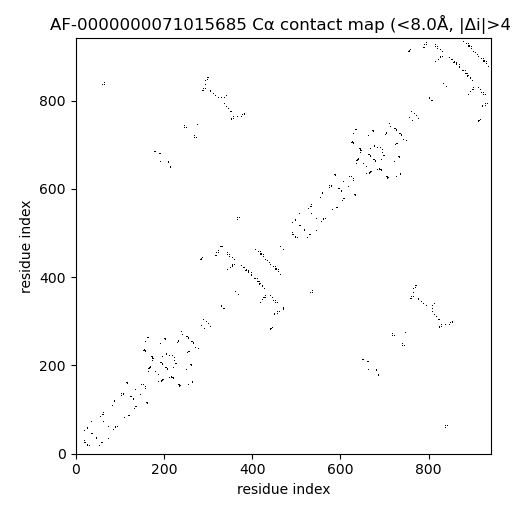 ILE A C 1
ATOM 1732 O O . ILE A 1 221 ? 10.203 35.406 5.285 1 96.62 221 ILE A O 1
ATOM 1736 N N . ALA A 1 222 ? 10.672 37.406 4.5 1 94.56 222 ALA A N 1
ATOM 1737 C CA . ALA A 1 222 ? 11.93 36.969 3.885 1 94.56 222 ALA A CA 1
ATOM 1738 C C . ALA A 1 222 ? 12.891 36.406 4.93 1 94.56 222 ALA A C 1
ATOM 1740 O O . ALA A 1 222 ? 13.68 35.5 4.641 1 94.56 222 ALA A O 1
ATOM 1741 N N . ASP A 1 223 ? 12.766 36.906 6.086 1 93.94 223 ASP A N 1
ATOM 1742 C CA . ASP A 1 223 ? 13.68 36.5 7.152 1 93.94 223 ASP A CA 1
ATOM 1743 C C . ASP A 1 223 ? 13.18 35.219 7.855 1 93.94 223 ASP A C 1
ATOM 1745 O O . ASP A 1 223 ? 13.938 34.562 8.57 1 93.94 223 ASP A O 1
ATOM 1749 N N . VAL A 1 224 ? 11.961 34.906 7.629 1 92.62 224 VAL A N 1
ATOM 1750 C CA . VAL A 1 224 ? 11.359 33.781 8.344 1 92.62 224 VAL A CA 1
ATOM 1751 C C . VAL A 1 224 ? 11.188 32.594 7.391 1 92.62 224 VAL A C 1
ATOM 1753 O O . VAL A 1 224 ? 11.211 31.438 7.816 1 92.62 224 VAL A O 1
ATOM 1756 N N . MET A 1 225 ? 11.18 32.812 6.125 1 94.5 225 MET A N 1
ATOM 1757 C CA . MET A 1 225 ? 10.828 31.781 5.145 1 94.5 225 MET A CA 1
ATOM 1758 C C . MET A 1 225 ? 11.969 30.781 4.977 1 94.5 225 MET A C 1
ATOM 1760 O O . MET A 1 225 ? 13.133 31.109 5.227 1 94.5 225 MET A O 1
ATOM 1764 N N . LYS A 1 226 ? 11.586 29.609 4.742 1 93.06 226 LYS A N 1
ATOM 1765 C CA . LYS A 1 226 ? 12.539 28.594 4.289 1 93.06 226 LYS A CA 1
ATOM 1766 C C . LYS A 1 226 ? 12.766 28.688 2.781 1 93.06 226 LYS A C 1
ATOM 1768 O O . LYS A 1 226 ? 11.836 28.516 1.995 1 93.06 226 LYS A O 1
ATOM 1773 N N . ARG A 1 227 ? 13.984 28.891 2.41 1 89.94 227 ARG A N 1
ATOM 1774 C CA . ARG A 1 227 ? 14.297 29.078 0.995 1 89.94 227 ARG A CA 1
ATOM 1775 C C . ARG A 1 227 ? 14.414 27.734 0.283 1 89.94 227 ARG A C 1
ATOM 1777 O O . ARG A 1 227 ? 14.039 27.609 -0.884 1 89.94 227 ARG A O 1
ATOM 1784 N N . GLU A 1 228 ? 14.945 26.812 0.98 1 86.44 228 GLU A N 1
ATOM 1785 C CA . GLU A 1 228 ? 15.016 25.484 0.406 1 86.44 228 GLU A CA 1
ATOM 1786 C C . GLU A 1 228 ? 13.648 24.812 0.385 1 86.44 228 GLU A C 1
ATOM 1788 O O . GLU A 1 228 ? 13.07 24.531 1.438 1 86.44 228 GLU A O 1
ATOM 1793 N N . GLN A 1 229 ? 13.094 24.812 -0.861 1 89.44 229 GLN A N 1
ATOM 1794 C CA . GLN A 1 229 ? 11.766 24.219 -1.002 1 89.44 229 GLN A CA 1
ATOM 1795 C C . GLN A 1 229 ? 11.742 23.188 -2.129 1 89.44 229 GLN A C 1
ATOM 1797 O O . GLN A 1 229 ? 12.633 23.172 -2.986 1 89.44 229 GLN A O 1
ATOM 1802 N N . THR A 1 230 ? 10.82 22.359 -2.008 1 91.88 230 THR A N 1
ATOM 1803 C CA . THR A 1 230 ? 10.578 21.391 -3.064 1 91.88 230 THR A CA 1
ATOM 1804 C C . THR A 1 230 ? 9.484 21.875 -4.012 1 91.88 230 THR A C 1
ATOM 1806 O O . THR A 1 230 ? 8.359 22.125 -3.582 1 91.88 230 THR A O 1
ATOM 1809 N N . LEU A 1 231 ? 9.867 22.016 -5.258 1 95.62 231 LEU A N 1
ATOM 1810 C CA . LEU A 1 231 ? 8.914 22.422 -6.285 1 95.62 231 LEU A CA 1
ATOM 1811 C C . LEU A 1 231 ? 8.5 21.234 -7.148 1 95.62 231 LEU A C 1
ATOM 1813 O O . LEU A 1 231 ? 9.344 20.406 -7.504 1 95.62 231 LEU A O 1
ATOM 1817 N N . ILE A 1 232 ? 7.203 21.156 -7.418 1 97.31 232 ILE A N 1
ATOM 1818 C CA . ILE A 1 232 ? 6.664 20.047 -8.188 1 97.31 232 ILE A CA 1
ATOM 1819 C C . ILE A 1 232 ? 6.191 20.547 -9.555 1 97.31 232 ILE A C 1
ATOM 1821 O O . ILE A 1 232 ? 5.242 21.328 -9.641 1 97.31 232 ILE A O 1
ATOM 1825 N N . PRO A 1 233 ? 6.785 20.062 -10.586 1 96.94 233 PRO A N 1
ATOM 1826 C CA . PRO A 1 233 ? 6.285 20.438 -11.914 1 96.94 233 PRO A CA 1
ATOM 1827 C C . PRO A 1 233 ? 4.895 19.859 -12.195 1 96.94 233 PRO A C 1
ATOM 1829 O O . PRO A 1 233 ? 4.594 18.734 -11.797 1 96.94 233 PRO A O 1
ATOM 1832 N N . VAL A 1 234 ? 4.156 20.547 -13.008 1 96.44 234 VAL A N 1
ATOM 1833 C CA . VAL A 1 234 ? 2.762 20.203 -13.273 1 96.44 234 VAL A CA 1
ATOM 1834 C C . VAL A 1 234 ? 2.684 18.859 -13.984 1 96.44 234 VAL A C 1
ATOM 1836 O O . VAL A 1 234 ? 1.675 18.156 -13.883 1 96.44 234 VAL A O 1
ATOM 1839 N N . ASP A 1 235 ? 3.645 18.469 -14.703 1 95.56 235 ASP A N 1
ATOM 1840 C CA . ASP A 1 235 ? 3.586 17.266 -15.516 1 95.56 235 ASP A CA 1
ATOM 1841 C C . ASP A 1 235 ? 4.203 16.078 -14.789 1 95.56 235 ASP A C 1
ATOM 1843 O O . ASP A 1 235 ? 4.266 14.969 -15.328 1 95.56 235 ASP A O 1
ATOM 1847 N N . MET A 1 236 ? 4.617 16.281 -13.57 1 95.5 236 MET A N 1
ATOM 1848 C CA . MET A 1 236 ? 5.242 15.195 -12.812 1 95.5 236 MET A CA 1
ATOM 1849 C C . MET A 1 236 ? 4.234 14.086 -12.516 1 95.5 236 MET A C 1
ATOM 1851 O O . MET A 1 236 ? 3.086 14.367 -12.164 1 95.5 236 MET A O 1
ATOM 1855 N N . ASP A 1 237 ? 4.723 12.867 -12.672 1 94.81 237 ASP A N 1
ATOM 1856 C CA . ASP A 1 237 ? 3.875 11.711 -12.383 1 94.81 237 ASP A CA 1
ATOM 1857 C C . ASP A 1 237 ? 3.576 11.609 -10.891 1 94.81 237 ASP A C 1
ATOM 1859 O O . ASP A 1 237 ? 4.449 11.875 -10.055 1 94.81 237 ASP A O 1
ATOM 1863 N N . GLN A 1 238 ? 2.354 11.156 -10.586 1 95 238 GLN A N 1
ATOM 1864 C CA . GLN A 1 238 ? 1.894 11.141 -9.195 1 95 238 GLN A CA 1
ATOM 1865 C C . GLN A 1 238 ? 2.77 10.234 -8.344 1 95 238 GLN A C 1
ATOM 1867 O O . GLN A 1 238 ? 2.971 10.492 -7.152 1 95 238 GLN A O 1
ATOM 1872 N N . GLU A 1 239 ? 3.277 9.164 -8.875 1 92.75 239 GLU A N 1
ATOM 1873 C CA . GLU A 1 239 ? 4.172 8.289 -8.125 1 92.75 239 GLU A CA 1
ATOM 1874 C C . GLU A 1 239 ? 5.422 9.039 -7.672 1 92.75 239 GLU A C 1
ATOM 1876 O O . GLU A 1 239 ? 5.855 8.891 -6.527 1 92.75 239 GLU A O 1
ATOM 1881 N N . GLU A 1 240 ? 5.977 9.758 -8.602 1 93.81 240 GLU A N 1
ATOM 1882 C CA . GLU A 1 240 ? 7.164 10.547 -8.273 1 93.81 240 GLU A CA 1
ATOM 1883 C C . GLU A 1 240 ? 6.844 11.641 -7.258 1 93.81 240 GLU A C 1
ATOM 1885 O O . GLU A 1 240 ? 7.668 11.953 -6.398 1 93.81 240 GLU A O 1
ATOM 1890 N N . VAL A 1 241 ? 5.676 12.266 -7.375 1 96.12 241 VAL A N 1
ATOM 1891 C CA . VAL A 1 241 ? 5.23 13.258 -6.402 1 96.12 241 VAL A CA 1
ATOM 1892 C C . VAL A 1 241 ? 5.188 12.633 -5.008 1 96.12 241 VAL A C 1
ATOM 1894 O O . VAL A 1 241 ? 5.684 13.219 -4.043 1 96.12 241 VAL A O 1
ATOM 1897 N N . ALA A 1 242 ? 4.605 11.43 -4.945 1 94.88 242 ALA A N 1
ATOM 1898 C CA . ALA A 1 242 ? 4.473 10.727 -3.672 1 94.88 242 ALA A CA 1
ATOM 1899 C C . ALA A 1 242 ? 5.844 10.43 -3.064 1 94.88 242 ALA A C 1
ATOM 1901 O O . ALA A 1 242 ? 6.035 10.578 -1.854 1 94.88 242 ALA A O 1
ATOM 1902 N N . LEU A 1 243 ? 6.777 10.047 -3.875 1 94.06 243 LEU A N 1
ATOM 1903 C CA . LEU A 1 243 ? 8.117 9.719 -3.398 1 94.06 243 LEU A CA 1
ATOM 1904 C C . LEU A 1 243 ? 8.82 10.953 -2.861 1 94.06 243 LEU A C 1
ATOM 1906 O O . LEU A 1 243 ? 9.562 10.883 -1.875 1 94.06 243 LEU A O 1
ATOM 1910 N N . ARG A 1 244 ? 8.602 12.07 -3.434 1 94.94 244 ARG A N 1
ATOM 1911 C CA . ARG A 1 244 ? 9.203 13.312 -2.963 1 94.94 244 ARG A CA 1
ATOM 1912 C C . ARG A 1 244 ? 8.625 13.727 -1.613 1 94.94 244 ARG A C 1
ATOM 1914 O O . ARG A 1 244 ? 9.352 14.188 -0.734 1 94.94 244 ARG A O 1
ATOM 1921 N N . PHE A 1 245 ? 7.32 13.586 -1.537 1 95.31 245 PHE A N 1
ATOM 1922 C CA . PHE A 1 245 ? 6.68 13.898 -0.266 1 95.31 245 PHE A CA 1
ATOM 1923 C C . PHE A 1 245 ? 7.23 13.023 0.851 1 95.31 245 PHE A C 1
ATOM 1925 O O . PHE A 1 245 ? 7.469 13.5 1.963 1 95.31 245 PHE A O 1
ATOM 1932 N N . GLN A 1 246 ? 7.395 11.836 0.539 1 93.25 246 GLN A N 1
ATOM 1933 C CA . GLN A 1 246 ? 7.918 10.898 1.526 1 93.25 246 GLN A CA 1
ATOM 1934 C C . GLN A 1 246 ? 9.375 11.203 1.861 1 93.25 246 GLN A C 1
ATOM 1936 O O . GLN A 1 246 ? 9.75 11.266 3.035 1 93.25 246 GLN A O 1
ATOM 1941 N N . LYS A 1 247 ? 10.148 11.406 0.852 1 92.94 247 LYS A N 1
ATOM 1942 C CA . LYS A 1 247 ? 11.586 11.602 0.999 1 92.94 247 LYS A CA 1
ATOM 1943 C C . LYS A 1 247 ? 11.891 12.859 1.812 1 92.94 247 LYS A C 1
ATOM 1945 O O . LYS A 1 247 ? 12.75 12.836 2.693 1 92.94 247 LYS A O 1
ATOM 1950 N N . TYR A 1 248 ? 11.156 13.891 1.584 1 93.81 248 TYR A N 1
ATOM 1951 C CA . TYR A 1 248 ? 11.492 15.172 2.188 1 93.81 248 TYR A CA 1
ATOM 1952 C C . TYR A 1 248 ? 10.508 15.539 3.289 1 93.81 248 TYR A C 1
ATOM 1954 O O . TYR A 1 248 ? 10.5 16.672 3.775 1 93.81 248 TYR A O 1
ATOM 1962 N N . ALA A 1 249 ? 9.641 14.617 3.625 1 91.81 249 ALA A N 1
ATOM 1963 C CA . ALA A 1 249 ? 8.68 14.812 4.711 1 91.81 249 ALA A CA 1
ATOM 1964 C C . ALA A 1 249 ? 7.863 16.078 4.5 1 91.81 249 ALA A C 1
ATOM 1966 O O . ALA A 1 249 ? 7.773 16.922 5.395 1 91.81 249 ALA A O 1
ATOM 1967 N N . LEU A 1 250 ? 7.285 16.188 3.305 1 94.38 250 LEU A N 1
ATOM 1968 C CA . LEU A 1 250 ? 6.566 17.406 2.941 1 94.38 250 LEU A CA 1
ATOM 1969 C C . LEU A 1 250 ? 5.129 17.359 3.451 1 94.38 250 LEU A C 1
ATOM 1971 O O . LEU A 1 250 ? 4.496 16.297 3.438 1 94.38 250 LEU A O 1
ATOM 1975 N N . ILE A 1 251 ? 4.656 18.469 3.855 1 94.06 251 ILE A N 1
ATOM 1976 C CA . ILE A 1 251 ? 3.256 18.609 4.238 1 94.06 251 ILE A CA 1
ATOM 1977 C C . ILE A 1 251 ? 2.457 19.203 3.08 1 94.06 251 ILE A C 1
ATOM 1979 O O . ILE A 1 251 ? 1.271 18.906 2.92 1 94.06 251 ILE A O 1
ATOM 1983 N N . SER A 1 252 ? 3.068 20.062 2.416 1 95.38 252 SER A N 1
ATOM 1984 C CA . SER A 1 252 ? 2.561 20.625 1.168 1 95.38 252 SER A CA 1
ATOM 1985 C C . SER A 1 252 ? 3.697 20.984 0.22 1 95.38 252 SER A C 1
ATOM 1987 O O . SER A 1 252 ? 4.863 21.031 0.624 1 95.38 252 SER A O 1
ATOM 1989 N N . ALA A 1 253 ? 3.398 21.141 -1.013 1 96.88 253 ALA A N 1
ATOM 1990 C CA . ALA A 1 253 ? 4.402 21.516 -2.002 1 96.88 253 ALA A CA 1
ATOM 1991 C C . ALA A 1 253 ? 3.787 22.391 -3.102 1 96.88 253 ALA A C 1
ATOM 1993 O O . ALA A 1 253 ? 2.654 22.141 -3.529 1 96.88 253 ALA A O 1
ATOM 1994 N N . ALA A 1 254 ? 4.559 23.359 -3.5 1 97.69 254 ALA A N 1
ATOM 1995 C CA . ALA A 1 254 ? 4.133 24.234 -4.59 1 97.69 254 ALA A CA 1
ATOM 1996 C C . ALA A 1 254 ? 4.238 23.516 -5.934 1 97.69 254 ALA A C 1
ATOM 1998 O O . ALA A 1 254 ? 5.203 22.797 -6.188 1 97.69 254 ALA A O 1
ATOM 1999 N N . VAL A 1 255 ? 3.195 23.656 -6.684 1 98.06 255 VAL A N 1
ATOM 2000 C CA . VAL A 1 255 ? 3.205 23.141 -8.055 1 98.06 255 VAL A CA 1
ATOM 2001 C C . VAL A 1 255 ? 3.508 24.281 -9.023 1 98.06 255 VAL A C 1
ATOM 2003 O O . VAL A 1 255 ? 2.914 25.359 -8.93 1 98.06 255 VAL A O 1
ATOM 2006 N N . THR A 1 256 ? 4.445 24.094 -9.938 1 97.81 256 THR A N 1
ATOM 2007 C CA . THR A 1 256 ? 4.867 25.141 -10.859 1 97.81 256 THR A CA 1
ATOM 2008 C C . THR A 1 256 ? 4.605 24.719 -12.305 1 97.81 256 THR A C 1
ATOM 2010 O O . THR A 1 256 ? 4.645 23.531 -12.633 1 97.81 256 THR A O 1
ATOM 2013 N N . ASP A 1 257 ? 4.273 25.672 -13.109 1 96.25 257 ASP A N 1
ATOM 2014 C CA . ASP A 1 257 ? 4.109 25.406 -14.531 1 96.25 257 ASP A CA 1
ATOM 2015 C C . ASP A 1 257 ? 5.457 25.438 -15.258 1 96.25 257 ASP A C 1
ATOM 2017 O O . ASP A 1 257 ? 6.508 25.469 -14.617 1 96.25 257 ASP A O 1
ATOM 2021 N N . THR A 1 258 ? 5.422 25.359 -16.578 1 93.75 258 THR A N 1
ATOM 2022 C CA . THR A 1 258 ? 6.641 25.281 -17.375 1 93.75 258 THR A CA 1
ATOM 2023 C C . THR A 1 258 ? 7.449 26.562 -17.266 1 93.75 258 THR A C 1
ATOM 2025 O O . THR A 1 258 ? 8.672 26.547 -17.406 1 93.75 258 THR A O 1
ATOM 2028 N N . GLY A 1 259 ? 6.82 27.625 -16.922 1 94.94 259 GLY A N 1
ATOM 2029 C CA . GLY A 1 259 ? 7.488 28.906 -16.75 1 94.94 259 GLY A CA 1
ATOM 2030 C C . GLY A 1 259 ? 7.98 29.141 -15.336 1 94.94 259 GLY A C 1
ATOM 2031 O O . GLY A 1 259 ? 8.562 30.188 -15.039 1 94.94 259 GLY A O 1
ATOM 2032 N N . GLY A 1 260 ? 7.719 28.25 -14.438 1 95.88 260 GLY A N 1
ATOM 2033 C CA . GLY A 1 260 ? 8.172 28.359 -13.062 1 95.88 260 GLY A CA 1
ATOM 2034 C C . GLY A 1 260 ? 7.199 29.109 -12.164 1 95.88 260 GLY A C 1
ATOM 2035 O O . GLY A 1 260 ? 7.504 29.391 -11.008 1 95.88 260 GLY A O 1
ATOM 2036 N N . ARG A 1 261 ? 6.105 29.391 -12.68 1 97.5 261 ARG A N 1
ATOM 2037 C CA . ARG A 1 261 ? 5.113 30.125 -11.914 1 97.5 261 ARG A CA 1
ATOM 2038 C C . ARG A 1 261 ? 4.32 29.203 -11 1 97.5 261 ARG A C 1
ATOM 2040 O O . ARG A 1 261 ? 4.047 28.047 -11.359 1 97.5 261 ARG A O 1
ATOM 2047 N N . LEU A 1 262 ? 3.926 29.797 -9.82 1 97.94 262 LEU A N 1
ATOM 2048 C CA . LEU A 1 262 ? 3.092 29.062 -8.875 1 97.94 262 LEU A CA 1
ATOM 2049 C C . LEU A 1 262 ? 1.672 28.906 -9.406 1 97.94 262 LEU A C 1
ATOM 2051 O O . LEU A 1 262 ? 0.989 29.891 -9.664 1 97.94 262 LEU A O 1
ATOM 2055 N N . VAL A 1 263 ? 1.216 27.641 -9.594 1 96.38 263 VAL A N 1
ATOM 2056 C CA . VAL A 1 263 ? -0.098 27.453 -10.195 1 96.38 263 VAL A CA 1
ATOM 2057 C C . VAL A 1 263 ? -0.99 26.641 -9.258 1 96.38 263 VAL A C 1
ATOM 2059 O O . VAL A 1 263 ? -2.209 26.594 -9.445 1 96.38 263 VAL A O 1
ATOM 2062 N N . GLY A 1 264 ? -0.42 26.047 -8.281 1 96.44 264 GLY A N 1
ATOM 2063 C CA . GLY A 1 264 ? -1.207 25.266 -7.344 1 96.44 264 GLY A CA 1
ATOM 2064 C C . GLY A 1 264 ? -0.379 24.656 -6.223 1 96.44 264 GLY A C 1
ATOM 2065 O O . GLY A 1 264 ? 0.782 25.031 -6.035 1 96.44 264 GLY A O 1
ATOM 2066 N N . MET A 1 265 ? -1.012 23.844 -5.418 1 97 265 MET A N 1
ATOM 2067 C CA . MET A 1 265 ? -0.344 23.172 -4.309 1 97 265 MET A CA 1
ATOM 2068 C C . MET A 1 265 ? -0.86 21.75 -4.152 1 97 265 MET A C 1
ATOM 2070 O O . MET A 1 265 ? -1.983 21.438 -4.559 1 97 265 MET A O 1
ATOM 2074 N N . ILE A 1 266 ? -0.007 20.891 -3.73 1 96.62 266 ILE A N 1
ATOM 2075 C CA . ILE A 1 266 ? -0.385 19.531 -3.352 1 96.62 266 ILE A CA 1
ATOM 2076 C C . ILE A 1 266 ? -0.203 19.344 -1.847 1 96.62 266 ILE A C 1
ATOM 2078 O O . ILE A 1 266 ? 0.782 19.812 -1.272 1 96.62 266 ILE A O 1
ATOM 2082 N N . THR A 1 267 ? -1.157 18.672 -1.213 1 95 267 THR A N 1
ATOM 2083 C CA . THR A 1 267 ? -1.091 18.469 0.231 1 95 267 THR A CA 1
ATOM 2084 C C . THR A 1 267 ? -0.89 17 0.563 1 95 267 THR A C 1
ATOM 2086 O O . THR A 1 267 ? -1.255 16.125 -0.224 1 95 267 THR A O 1
ATOM 2089 N N . VAL A 1 268 ? -0.342 16.734 1.714 1 94.56 268 VAL A N 1
ATOM 2090 C CA . VAL A 1 268 ? 0.108 15.406 2.09 1 94.56 268 VAL A CA 1
ATOM 2091 C C . VAL A 1 268 ? -1.098 14.492 2.297 1 94.56 268 VAL A C 1
ATOM 2093 O O . VAL A 1 268 ? -1.021 13.281 2.053 1 94.56 268 VAL A O 1
ATOM 2096 N N . ASP A 1 269 ? -2.178 15.023 2.709 1 89.19 269 ASP A N 1
ATOM 2097 C CA . ASP A 1 269 ? -3.342 14.18 2.963 1 89.19 269 ASP A CA 1
ATOM 2098 C C . ASP A 1 269 ? -3.82 13.508 1.679 1 89.19 269 ASP A C 1
ATOM 2100 O O . ASP A 1 269 ? -4.398 12.414 1.722 1 89.19 269 ASP A O 1
ATOM 2104 N N . ASP A 1 270 ? -3.604 14.156 0.576 1 90 270 ASP A N 1
ATOM 2105 C CA . ASP A 1 270 ? -3.939 13.547 -0.709 1 90 270 ASP A CA 1
ATOM 2106 C C . ASP A 1 270 ? -2.865 12.562 -1.149 1 90 270 ASP A C 1
ATOM 2108 O O . ASP A 1 270 ? -3.156 11.594 -1.853 1 90 270 ASP A O 1
ATOM 2112 N N . ILE A 1 271 ? -1.672 12.828 -0.754 1 93.25 271 ILE A N 1
ATOM 2113 C CA . ILE A 1 271 ? -0.544 11.984 -1.143 1 93.25 271 ILE A CA 1
ATOM 2114 C C . ILE A 1 271 ? -0.632 10.641 -0.426 1 93.25 271 ILE A C 1
ATOM 2116 O O . ILE A 1 271 ? -0.239 9.609 -0.978 1 93.25 271 ILE A O 1
ATOM 2120 N N . VAL A 1 272 ? -1.194 10.641 0.753 1 92.75 272 VAL A N 1
ATOM 2121 C CA . VAL A 1 272 ? -1.329 9.414 1.536 1 92.75 272 VAL A CA 1
ATOM 2122 C C . VAL A 1 272 ? -2.148 8.391 0.755 1 92.75 272 VAL A C 1
ATOM 2124 O O . VAL A 1 272 ? -1.8 7.207 0.715 1 92.75 272 VAL A O 1
ATOM 2127 N N . HIS A 1 273 ? -3.189 8.805 0.101 1 90 273 HIS A N 1
ATOM 2128 C CA . HIS A 1 273 ? -4.027 7.934 -0.711 1 90 273 HIS A CA 1
ATOM 2129 C C . HIS A 1 273 ? -3.264 7.41 -1.924 1 90 273 HIS A C 1
ATOM 2131 O O . HIS A 1 273 ? -3.412 6.246 -2.303 1 90 273 HIS A O 1
ATOM 2137 N N . ILE A 1 274 ? -2.498 8.297 -2.439 1 92 274 ILE A N 1
ATOM 2138 C CA . ILE A 1 274 ? -1.75 7.965 -3.646 1 92 274 ILE A CA 1
ATOM 2139 C C . ILE A 1 274 ? -0.697 6.91 -3.326 1 92 274 ILE A C 1
ATOM 2141 O O . ILE A 1 274 ? -0.5 5.965 -4.098 1 92 274 ILE A O 1
ATOM 2145 N N . ILE A 1 275 ? -0.022 7.039 -2.242 1 91.69 275 ILE A N 1
ATOM 2146 C CA . ILE A 1 275 ? 0.987 6.066 -1.837 1 91.69 275 ILE A CA 1
ATOM 2147 C C . ILE A 1 275 ? 0.339 4.695 -1.654 1 91.69 275 ILE A C 1
ATOM 2149 O O . ILE A 1 275 ? 0.865 3.686 -2.127 1 91.69 275 ILE A O 1
ATOM 2153 N N . SER A 1 276 ? -0.725 4.691 -0.983 1 89.56 276 SER A N 1
ATOM 2154 C CA . SER A 1 276 ? -1.449 3.445 -0.756 1 89.56 276 SER A CA 1
ATOM 2155 C C . SER A 1 276 ? -1.91 2.826 -2.07 1 89.56 276 SER A C 1
ATOM 2157 O O . SER A 1 276 ? -1.773 1.619 -2.277 1 89.56 276 SER A O 1
ATOM 2159 N N . GLU A 1 277 ? -2.447 3.623 -2.9 1 89.44 277 GLU A N 1
ATOM 2160 C CA . GLU A 1 277 ? -2.955 3.162 -4.188 1 89.44 277 GLU A CA 1
ATOM 2161 C C . GLU A 1 277 ? -1.832 2.604 -5.059 1 89.44 277 GLU A C 1
ATOM 2163 O O . GLU A 1 277 ? -1.985 1.55 -5.676 1 89.44 277 GLU A O 1
ATOM 2168 N N . GLU A 1 278 ? -0.749 3.305 -5.164 1 89.31 278 GLU A N 1
ATOM 2169 C CA . GLU A 1 278 ? 0.363 2.887 -6.016 1 89.31 278 GLU A CA 1
ATOM 2170 C C . GLU A 1 278 ? 0.984 1.587 -5.512 1 89.31 278 GLU A C 1
ATOM 2172 O O . GLU A 1 278 ? 1.38 0.733 -6.309 1 89.31 278 GLU A O 1
ATOM 2177 N N . ALA A 1 279 ? 1.131 1.485 -4.227 1 85.81 279 ALA A N 1
ATOM 2178 C CA . ALA A 1 279 ? 1.676 0.25 -3.668 1 85.81 279 ALA A CA 1
ATOM 2179 C C . ALA A 1 279 ? 0.746 -0.931 -3.938 1 85.81 279 ALA A C 1
ATOM 2181 O O . ALA A 1 279 ? 1.206 -2.033 -4.242 1 85.81 279 ALA A O 1
ATOM 2182 N N . GLY A 1 280 ? -0.526 -0.735 -3.768 1 88.75 280 GLY A N 1
ATOM 2183 C CA . GLY A 1 280 ? -1.498 -1.773 -4.07 1 88.75 280 GLY A CA 1
ATOM 2184 C C . GLY A 1 280 ? -1.529 -2.152 -5.539 1 88.75 280 GLY A C 1
ATOM 2185 O O . GLY A 1 280 ? -1.681 -3.328 -5.879 1 88.75 280 GLY A O 1
ATOM 2186 N N . GLU A 1 281 ? -1.412 -1.157 -6.32 1 91.25 281 GLU A N 1
ATOM 2187 C CA . GLU A 1 281 ? -1.417 -1.379 -7.762 1 91.25 281 GLU A CA 1
ATOM 2188 C C . GLU A 1 281 ? -0.289 -2.318 -8.18 1 91.25 281 GLU A C 1
ATOM 2190 O O . GLU A 1 281 ? -0.479 -3.182 -9.039 1 91.25 281 GLU A O 1
ATOM 2195 N N . ASP A 1 282 ? 0.855 -2.174 -7.66 1 91.62 282 ASP A N 1
ATOM 2196 C CA . ASP A 1 282 ? 1.989 -3.029 -8 1 91.62 282 ASP A CA 1
ATOM 2197 C C . ASP A 1 282 ? 1.705 -4.488 -7.648 1 91.62 282 ASP A C 1
ATOM 2199 O O . ASP A 1 282 ? 2.043 -5.395 -8.414 1 91.62 282 ASP A O 1
ATOM 2203 N N . THR A 1 283 ? 1.117 -4.684 -6.547 1 91.44 283 THR A N 1
ATOM 2204 C CA . THR A 1 283 ? 0.777 -6.039 -6.125 1 91.44 283 THR A CA 1
ATOM 2205 C C . THR A 1 283 ? -0.229 -6.668 -7.082 1 91.44 283 THR A C 1
ATOM 2207 O O . THR A 1 283 ? -0.089 -7.832 -7.461 1 91.44 283 THR A O 1
ATOM 2210 N N . LEU A 1 284 ? -1.188 -5.879 -7.457 1 94.69 284 LEU A N 1
ATOM 2211 C CA . LEU A 1 284 ? -2.238 -6.363 -8.344 1 94.69 284 LEU A CA 1
ATOM 2212 C C . LEU A 1 284 ? -1.697 -6.602 -9.75 1 94.69 284 LEU A C 1
ATOM 2214 O O . LEU A 1 284 ? -2.072 -7.574 -10.406 1 94.69 284 LEU A O 1
ATOM 2218 N N . ARG A 1 285 ? -0.836 -5.746 -10.133 1 93.88 285 ARG A N 1
ATOM 2219 C CA . ARG A 1 285 ? -0.216 -5.914 -11.445 1 93.88 285 ARG A CA 1
ATOM 2220 C C . ARG A 1 285 ? 0.695 -7.137 -11.469 1 93.88 285 ARG A C 1
ATOM 2222 O O . ARG A 1 285 ? 0.725 -7.875 -12.453 1 93.88 285 ARG A O 1
ATOM 2229 N N . LEU A 1 286 ? 1.407 -7.32 -10.398 1 93.31 286 LEU A N 1
ATOM 2230 C CA . LEU A 1 286 ? 2.254 -8.5 -10.297 1 93.31 286 LEU A CA 1
ATOM 2231 C C . LEU A 1 286 ? 1.42 -9.773 -10.383 1 93.31 286 LEU A C 1
ATOM 2233 O O . LEU A 1 286 ? 1.877 -10.781 -10.93 1 93.31 286 LEU A O 1
ATOM 2237 N N . ALA A 1 287 ? 0.197 -9.703 -9.914 1 94.44 287 ALA A N 1
ATOM 2238 C CA . ALA A 1 287 ? -0.684 -10.875 -9.883 1 94.44 287 ALA A CA 1
ATOM 2239 C C . ALA A 1 287 ? -1.491 -10.977 -11.18 1 94.44 287 ALA A C 1
ATOM 2241 O O . ALA A 1 287 ? -2.188 -11.969 -11.398 1 94.44 287 ALA A O 1
ATOM 2242 N N . GLY A 1 288 ? -1.444 -9.953 -12.023 1 93.69 288 GLY A N 1
ATOM 2243 C CA . GLY A 1 288 ? -2.258 -9.93 -13.234 1 93.69 288 GLY A CA 1
ATOM 2244 C C . GLY A 1 288 ? -3.734 -9.727 -12.953 1 93.69 288 GLY A C 1
ATOM 2245 O O . GLY A 1 288 ? -4.586 -10.281 -13.648 1 93.69 288 GLY A O 1
ATOM 2246 N N . ALA A 1 289 ? -4.031 -8.984 -11.914 1 94 289 ALA A N 1
ATOM 2247 C CA . ALA A 1 289 ? -5.422 -8.828 -11.492 1 94 289 ALA A CA 1
ATOM 2248 C C . ALA A 1 289 ? -5.98 -7.477 -11.93 1 94 289 ALA A C 1
ATOM 2250 O O . ALA A 1 289 ? -7.125 -7.137 -11.625 1 94 289 ALA A O 1
ATOM 2251 N N . GLY A 1 290 ? -5.242 -6.695 -12.617 1 90.56 290 GLY A N 1
ATOM 2252 C CA . GLY A 1 290 ? -5.711 -5.383 -13.039 1 90.56 290 GLY A CA 1
ATOM 2253 C C . GLY A 1 290 ? -5.863 -4.402 -11.898 1 90.56 290 GLY A C 1
ATOM 2254 O O . GLY A 1 290 ? -4.949 -4.238 -11.086 1 90.56 290 GLY A O 1
ATOM 2255 N N . ASP A 1 291 ? -7 -3.734 -11.82 1 86.62 291 ASP A N 1
ATOM 2256 C CA . ASP A 1 291 ? -7.258 -2.736 -10.789 1 86.62 291 ASP A CA 1
ATOM 2257 C C . ASP A 1 291 ? -7.59 -3.4 -9.453 1 86.62 291 ASP A C 1
ATOM 2259 O O . ASP A 1 291 ? -7.273 -2.863 -8.391 1 86.62 291 ASP A O 1
ATOM 2263 N N . GLY A 1 292 ? -8.227 -4.426 -9.578 1 89.69 292 GLY A N 1
ATOM 2264 C CA . GLY A 1 292 ? -8.484 -5.238 -8.398 1 89.69 292 GLY A CA 1
ATOM 2265 C C . GLY A 1 292 ? -9.469 -4.594 -7.438 1 89.69 292 GLY A C 1
ATOM 2266 O O . GLY A 1 292 ? -9.438 -4.871 -6.234 1 89.69 292 GLY A O 1
ATOM 2267 N N . ASP A 1 293 ? -10.281 -3.672 -7.836 1 92.12 293 ASP A N 1
ATOM 2268 C CA . ASP A 1 293 ? -11.297 -3.053 -6.992 1 92.12 293 ASP A CA 1
ATOM 2269 C C . ASP A 1 293 ? -12.516 -3.965 -6.836 1 92.12 293 ASP A C 1
ATOM 2271 O O . ASP A 1 293 ? -13.07 -4.438 -7.828 1 92.12 293 ASP A O 1
ATOM 2275 N N . ILE A 1 294 ? -12.93 -4.172 -5.617 1 93.81 294 ILE A N 1
ATOM 2276 C CA . ILE A 1 294 ? -13.977 -5.156 -5.359 1 93.81 294 ILE A CA 1
ATOM 2277 C C . ILE A 1 294 ? -15.336 -4.574 -5.734 1 93.81 294 ILE A C 1
ATOM 2279 O O . ILE A 1 294 ? -16.328 -5.297 -5.797 1 93.81 294 ILE A O 1
ATOM 2283 N N . ASN A 1 295 ? -15.414 -3.303 -6.027 1 93.25 295 ASN A N 1
ATOM 2284 C CA . ASN A 1 295 ? -16.656 -2.662 -6.453 1 93.25 295 ASN A CA 1
ATOM 2285 C C . ASN A 1 295 ? -16.719 -2.49 -7.965 1 93.25 295 ASN A C 1
ATOM 2287 O O . ASN A 1 295 ? -17.688 -1.964 -8.5 1 93.25 295 ASN A O 1
ATOM 2291 N N . GLU A 1 296 ? -15.68 -2.914 -8.602 1 93.19 296 GLU A N 1
ATOM 2292 C CA . GLU A 1 296 ? -15.656 -2.91 -10.062 1 93.19 296 GLU A CA 1
ATOM 2293 C C . GLU A 1 296 ? -16.703 -3.857 -10.641 1 93.19 296 GLU A C 1
ATOM 2295 O O . GLU A 1 296 ? -16.906 -4.957 -10.117 1 93.19 296 GLU A O 1
ATOM 2300 N N . PRO A 1 297 ? -17.359 -3.434 -11.672 1 92.62 297 PRO A N 1
ATOM 2301 C CA . PRO A 1 297 ? -18.312 -4.355 -12.297 1 92.62 297 PRO A CA 1
ATOM 2302 C C . PRO A 1 297 ? -17.672 -5.684 -12.703 1 92.62 297 PRO A C 1
ATOM 2304 O O . PRO A 1 297 ? -16.531 -5.703 -13.188 1 92.62 297 PRO A O 1
ATOM 2307 N N . ILE A 1 298 ? -18.453 -6.727 -12.539 1 95.5 298 ILE A N 1
ATOM 2308 C CA . ILE A 1 298 ? -17.953 -8.086 -12.719 1 95.5 298 ILE A CA 1
ATOM 2309 C C . ILE A 1 298 ? -17.469 -8.266 -14.156 1 95.5 298 ILE A C 1
ATOM 2311 O O . ILE A 1 298 ? -16.422 -8.875 -14.391 1 95.5 298 ILE A O 1
ATOM 2315 N N . GLY A 1 299 ? -18.234 -7.766 -15.148 1 96.31 299 GLY A N 1
ATOM 2316 C CA . GLY A 1 299 ? -17.859 -7.918 -16.547 1 96.31 299 GLY A CA 1
ATOM 2317 C C . GLY A 1 299 ? -16.484 -7.363 -16.859 1 96.31 299 GLY A C 1
ATOM 2318 O O . GLY A 1 299 ? -15.727 -7.965 -17.625 1 96.31 299 GLY A O 1
ATOM 2319 N N . LEU A 1 300 ? -16.156 -6.246 -16.281 1 94.81 300 LEU A N 1
ATOM 2320 C CA . LEU A 1 300 ? -14.859 -5.621 -16.5 1 94.81 300 LEU A CA 1
ATOM 2321 C C . LEU A 1 300 ? -13.75 -6.434 -15.836 1 94.81 300 LEU A C 1
ATOM 2323 O O . LEU A 1 300 ? -12.672 -6.602 -16.406 1 94.81 300 LEU A O 1
ATOM 2327 N N . THR A 1 301 ? -13.984 -6.887 -14.688 1 96.44 301 THR A N 1
ATOM 2328 C CA . THR A 1 301 ? -13.023 -7.711 -13.969 1 96.44 301 THR A CA 1
ATOM 2329 C C . THR A 1 301 ? -12.75 -9.008 -14.734 1 96.44 301 THR A C 1
ATOM 2331 O O . THR A 1 301 ? -11.594 -9.43 -14.859 1 96.44 301 THR A O 1
ATOM 2334 N N . VAL A 1 302 ? -13.812 -9.648 -15.195 1 97.81 302 VAL A N 1
ATOM 2335 C CA . VAL A 1 302 ? -13.695 -10.883 -15.969 1 97.81 302 VAL A CA 1
ATOM 2336 C C . VAL A 1 302 ? -12.805 -10.648 -17.188 1 97.81 302 VAL A C 1
ATOM 2338 O O . VAL A 1 302 ? -11.891 -11.43 -17.453 1 97.81 302 VAL A O 1
ATOM 2341 N N . ARG A 1 303 ? -13.023 -9.625 -17.844 1 97.44 303 ARG A N 1
ATOM 2342 C CA . ARG A 1 303 ? -12.273 -9.32 -19.062 1 97.44 303 ARG A CA 1
ATOM 2343 C C . ARG A 1 303 ? -10.797 -9.094 -18.75 1 97.44 303 ARG A C 1
ATOM 2345 O O . ARG A 1 303 ? -9.93 -9.648 -19.438 1 97.44 303 ARG A O 1
ATOM 2352 N N . THR A 1 304 ? -10.539 -8.32 -17.781 1 95.88 304 THR A N 1
ATOM 2353 C CA . THR A 1 304 ? -9.164 -7.98 -17.438 1 95.88 304 THR A CA 1
ATOM 2354 C C . THR A 1 304 ? -8.391 -9.219 -16.984 1 95.88 304 THR A C 1
ATOM 2356 O O . THR A 1 304 ? -7.266 -9.453 -17.422 1 95.88 304 THR A O 1
ATOM 2359 N N . ARG A 1 305 ? -8.945 -9.984 -16.172 1 97.06 305 ARG A N 1
ATOM 2360 C CA . ARG A 1 305 ? -8.273 -11.18 -15.672 1 97.06 305 ARG A CA 1
ATOM 2361 C C . ARG A 1 305 ? -8.109 -12.227 -16.766 1 97.06 305 ARG A C 1
ATOM 2363 O O . ARG A 1 305 ? -7.094 -12.914 -16.828 1 97.06 305 ARG A O 1
ATOM 2370 N N . LEU A 1 306 ? -9.172 -12.312 -17.578 1 97.69 306 LEU A N 1
ATOM 2371 C CA . LEU A 1 306 ? -9.117 -13.273 -18.672 1 97.69 306 LEU A CA 1
ATOM 2372 C C . LEU A 1 306 ? -7.973 -12.953 -19.625 1 97.69 306 LEU A C 1
ATOM 2374 O O . LEU A 1 306 ? -7.305 -13.852 -20.141 1 97.69 306 LEU A O 1
ATOM 2378 N N . VAL A 1 307 ? -7.719 -11.719 -19.938 1 97.12 307 VAL A N 1
ATOM 2379 C CA . VAL A 1 307 ? -6.645 -11.312 -20.844 1 97.12 307 VAL A CA 1
ATOM 2380 C C . VAL A 1 307 ? -5.309 -11.828 -20.312 1 97.12 307 VAL A C 1
ATOM 2382 O O . VAL A 1 307 ? -4.512 -12.398 -21.062 1 97.12 307 VAL A O 1
ATOM 2385 N N . TRP A 1 308 ? -5.098 -11.656 -19.062 1 96.12 308 TRP A N 1
ATOM 2386 C CA . TRP A 1 308 ? -3.828 -12.078 -18.469 1 96.12 308 TRP A CA 1
ATOM 2387 C C . TRP A 1 308 ? -3.756 -13.602 -18.375 1 96.12 308 TRP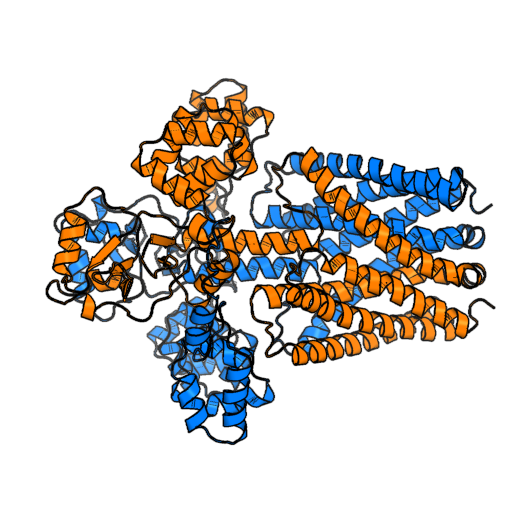 A C 1
ATOM 2389 O O . TRP A 1 308 ? -2.682 -14.188 -18.516 1 96.12 308 TRP A O 1
ATOM 2399 N N . LEU A 1 309 ? -4.836 -14.234 -18.125 1 97.12 309 LEU A N 1
ATOM 2400 C CA . LEU A 1 309 ? -4.848 -15.688 -18.094 1 97.12 309 LEU A CA 1
ATOM 2401 C C . LEU A 1 309 ? -4.535 -16.266 -19.484 1 97.12 309 LEU A C 1
ATOM 2403 O O . LEU A 1 309 ? -3.863 -17.281 -19.594 1 97.12 309 LEU A O 1
ATOM 2407 N N . VAL A 1 310 ? -5.039 -15.602 -20.5 1 97.56 310 VAL A N 1
ATOM 2408 C CA . VAL A 1 310 ? -4.758 -16.047 -21.875 1 97.56 310 VAL A CA 1
ATOM 2409 C C . VAL A 1 310 ? -3.279 -15.844 -22.188 1 97.56 310 VAL A C 1
ATOM 2411 O O . VAL A 1 310 ? -2.652 -16.703 -22.828 1 97.56 310 VAL A O 1
ATOM 2414 N N . VAL A 1 311 ? -2.703 -14.758 -21.781 1 96.56 311 VAL A N 1
ATOM 2415 C CA . VAL A 1 311 ? -1.271 -14.523 -21.953 1 96.56 311 VAL A CA 1
ATOM 2416 C C . VAL A 1 311 ? -0.484 -15.609 -21.219 1 96.56 311 VAL A C 1
ATOM 2418 O O . VAL A 1 311 ? 0.483 -16.156 -21.766 1 96.56 311 VAL A O 1
ATOM 2421 N N . ASN A 1 312 ? -0.91 -15.93 -20.016 1 95.88 312 ASN A N 1
ATOM 2422 C CA . ASN A 1 312 ? -0.266 -16.984 -19.25 1 95.88 312 ASN A CA 1
ATOM 2423 C C . ASN A 1 312 ? -0.394 -18.344 -19.938 1 95.88 312 ASN A C 1
ATOM 2425 O O . ASN A 1 312 ? 0.508 -19.172 -19.859 1 95.88 312 ASN A O 1
ATOM 2429 N N . LEU A 1 313 ? -1.526 -18.547 -20.5 1 96.5 313 LEU A N 1
ATOM 2430 C CA . LEU A 1 313 ? -1.723 -19.781 -21.266 1 96.5 313 LEU A CA 1
ATOM 2431 C C . LEU A 1 313 ? -0.688 -19.906 -22.375 1 96.5 313 LEU A C 1
ATOM 2433 O O . LEU A 1 313 ? -0.141 -20.984 -22.609 1 96.5 313 LEU A O 1
ATOM 2437 N N . GLY A 1 314 ? -0.45 -18.812 -23.078 1 96.44 314 GLY A N 1
ATOM 2438 C CA . GLY A 1 314 ? 0.583 -18.812 -24.094 1 96.44 314 GLY A CA 1
ATOM 2439 C C . GLY A 1 314 ? 1.944 -19.234 -23.562 1 96.44 314 GLY A C 1
ATOM 2440 O O . GLY A 1 314 ? 2.635 -20.047 -24.188 1 96.44 314 GLY A O 1
ATOM 2441 N N . THR A 1 315 ? 2.316 -18.719 -22.484 1 95.19 315 THR A N 1
ATOM 2442 C CA . THR A 1 315 ? 3.615 -19.047 -21.906 1 95.19 315 THR A CA 1
ATOM 2443 C C . THR A 1 315 ? 3.619 -20.469 -21.359 1 95.19 315 THR A C 1
ATOM 2445 O O . THR A 1 315 ? 4.641 -21.156 -21.422 1 95.19 315 THR A O 1
ATOM 2448 N N . ALA A 1 316 ? 2.514 -20.875 -20.797 1 94.69 316 ALA A N 1
ATOM 2449 C CA . ALA A 1 316 ? 2.395 -22.25 -20.328 1 94.69 316 ALA A CA 1
ATOM 2450 C C . ALA A 1 316 ? 2.533 -23.25 -21.469 1 94.69 316 ALA A C 1
ATOM 2452 O O . ALA A 1 316 ? 3.074 -24.344 -21.297 1 94.69 316 ALA A O 1
ATOM 2453 N N . MET A 1 317 ? 2.002 -22.891 -22.609 1 95.56 317 MET A N 1
ATOM 2454 C CA . MET A 1 317 ? 2.119 -23.75 -23.781 1 95.56 317 MET A CA 1
ATOM 2455 C C . MET A 1 317 ? 3.574 -23.875 -24.219 1 95.56 317 MET A C 1
ATOM 2457 O O . MET A 1 317 ? 3.998 -24.938 -24.672 1 95.56 317 MET A O 1
ATOM 2461 N N . LEU A 1 318 ? 4.277 -22.828 -24.109 1 96.44 318 LEU A N 1
ATOM 2462 C CA . LEU A 1 318 ? 5.703 -22.906 -24.406 1 96.44 318 LEU A CA 1
ATOM 2463 C C . LEU A 1 318 ? 6.414 -23.859 -23.469 1 96.44 318 LEU A C 1
ATOM 2465 O O . LEU A 1 318 ? 7.246 -24.656 -23.891 1 96.44 318 LEU A O 1
ATOM 2469 N N . ALA A 1 319 ? 6.109 -23.781 -22.234 1 96.12 319 ALA A N 1
ATOM 2470 C CA . ALA A 1 319 ? 6.688 -24.688 -21.25 1 96.12 319 ALA A CA 1
ATOM 2471 C C . ALA A 1 319 ? 6.27 -26.125 -21.531 1 96.12 319 ALA A C 1
ATOM 2473 O O . ALA A 1 319 ? 7.082 -27.047 -21.406 1 96.12 319 ALA A O 1
ATOM 2474 N N . ALA A 1 320 ? 5.055 -26.312 -21.875 1 95.25 320 ALA A N 1
ATOM 2475 C CA . ALA A 1 320 ? 4.543 -27.641 -22.188 1 95.25 320 ALA A CA 1
ATOM 2476 C C . ALA A 1 320 ? 5.27 -28.219 -23.406 1 95.25 320 ALA A C 1
ATOM 2478 O O . ALA A 1 320 ? 5.488 -29.438 -23.469 1 95.25 320 ALA A O 1
ATOM 2479 N N . SER A 1 321 ? 5.566 -27.422 -24.344 1 95.81 321 SER A N 1
ATOM 2480 C CA . SER A 1 321 ? 6.289 -27.859 -25.531 1 95.81 321 SER A CA 1
ATOM 2481 C C . SER A 1 321 ? 7.668 -28.406 -25.172 1 95.81 321 SER A C 1
ATOM 2483 O O . SER A 1 321 ? 8.156 -29.344 -25.797 1 95.81 321 SER A O 1
ATOM 2485 N N . VAL A 1 322 ? 8.281 -27.797 -24.234 1 96.81 322 VAL A N 1
ATOM 2486 C CA . VAL A 1 322 ? 9.562 -28.312 -23.75 1 96.81 322 VAL A CA 1
ATOM 2487 C C . VAL A 1 322 ? 9.391 -29.703 -23.172 1 96.81 322 VAL A C 1
ATOM 2489 O O . VAL A 1 322 ? 10.195 -30.609 -23.453 1 96.81 322 VAL A O 1
ATOM 2492 N N . VAL A 1 323 ? 8.391 -29.922 -22.406 1 95.75 323 VAL A N 1
ATOM 2493 C CA . VAL A 1 323 ? 8.109 -31.234 -21.828 1 95.75 323 VAL A CA 1
ATOM 2494 C C . VAL A 1 323 ? 7.84 -32.25 -22.938 1 95.75 323 VAL A C 1
ATOM 2496 O O . VAL A 1 323 ? 8.273 -33.406 -22.859 1 95.75 323 VAL A O 1
ATOM 2499 N N . GLY A 1 324 ? 7.129 -31.781 -23.953 1 93.44 324 GLY A N 1
ATOM 2500 C CA . GLY A 1 324 ? 6.809 -32.625 -25.094 1 93.44 324 GLY A CA 1
ATOM 2501 C C . GLY A 1 324 ? 8.039 -33.188 -25.797 1 93.44 324 GLY A C 1
ATOM 2502 O O . GLY A 1 324 ? 8.008 -34.281 -26.359 1 93.44 324 GLY A O 1
ATOM 2503 N N . MET A 1 325 ? 9.148 -32.531 -25.719 1 94.56 325 MET A N 1
ATOM 2504 C CA . MET A 1 325 ? 10.406 -32.938 -26.344 1 94.56 325 MET A CA 1
ATOM 2505 C C . MET A 1 325 ? 10.969 -34.188 -25.641 1 94.56 325 MET A C 1
ATOM 2507 O O . MET A 1 325 ? 11.82 -34.875 -26.203 1 94.56 325 MET A O 1
ATOM 2511 N N . PHE A 1 326 ? 10.445 -34.406 -24.469 1 95 326 PHE A N 1
ATOM 2512 C CA . PHE A 1 326 ? 11.008 -35.5 -23.672 1 95 326 PHE A CA 1
ATOM 2513 C C . PHE A 1 326 ? 9.953 -36.562 -23.375 1 95 326 PHE A C 1
ATOM 2515 O O . PHE A 1 326 ? 10.016 -37.219 -22.344 1 95 326 PHE A O 1
ATOM 2522 N N . GLU A 1 327 ? 8.977 -36.656 -24.203 1 91.5 327 GLU A N 1
ATOM 2523 C CA . GLU A 1 327 ? 7.887 -37.594 -24.031 1 91.5 327 GLU A CA 1
ATOM 2524 C C . GLU A 1 327 ? 8.414 -39.031 -23.938 1 91.5 327 GLU A C 1
ATOM 2526 O O . GLU A 1 327 ? 7.891 -39.844 -23.156 1 91.5 327 GLU A O 1
ATOM 2531 N N . GLY A 1 328 ? 9.359 -39.375 -24.734 1 91.12 328 GLY A N 1
ATOM 2532 C CA . GLY A 1 328 ? 9.945 -40.719 -24.703 1 91.12 328 GLY A CA 1
ATOM 2533 C C . GLY A 1 328 ? 10.57 -41.062 -23.359 1 91.12 328 GLY A C 1
ATOM 2534 O O . GLY A 1 328 ? 10.398 -42.156 -22.844 1 91.12 328 GLY A O 1
ATOM 2535 N N . THR A 1 329 ? 11.281 -40.125 -22.844 1 92.62 329 THR A N 1
ATOM 2536 C CA . THR A 1 329 ? 11.914 -40.344 -21.547 1 92.62 329 THR A CA 1
ATOM 2537 C C . THR A 1 329 ? 10.859 -40.531 -20.453 1 92.62 329 THR A C 1
ATOM 2539 O O . THR A 1 329 ? 11.008 -41.375 -19.578 1 92.62 329 THR A O 1
ATOM 2542 N N . ILE A 1 330 ? 9.812 -39.812 -20.516 1 92.44 330 ILE A N 1
ATOM 2543 C CA . ILE A 1 330 ? 8.734 -39.844 -19.531 1 92.44 330 ILE A CA 1
ATOM 2544 C C . ILE A 1 330 ? 7.996 -41.188 -19.625 1 92.44 330 ILE A C 1
ATOM 2546 O O . ILE A 1 330 ? 7.633 -41.75 -18.594 1 92.44 330 ILE A O 1
ATOM 2550 N N . ALA A 1 331 ? 7.746 -41.625 -20.797 1 90.06 331 ALA A N 1
ATOM 2551 C CA . ALA A 1 331 ? 7.062 -42.906 -20.984 1 90.06 331 ALA A CA 1
ATOM 2552 C C . ALA A 1 331 ? 7.844 -44.062 -20.359 1 90.06 331 ALA A C 1
ATOM 2554 O O . ALA A 1 331 ? 7.254 -45 -19.844 1 90.06 331 ALA A O 1
ATOM 2555 N N . LYS A 1 332 ? 9.133 -43.938 -20.422 1 90.88 332 LYS A N 1
ATOM 2556 C CA . LYS A 1 332 ? 9.992 -45 -19.891 1 90.88 332 LYS A CA 1
ATOM 2557 C C . LYS A 1 332 ? 10.086 -44.906 -18.375 1 90.88 332 LYS A C 1
ATOM 2559 O O . LYS A 1 332 ? 10.32 -45.938 -17.703 1 90.88 332 LYS A O 1
ATOM 2564 N N . PHE A 1 333 ? 9.992 -43.719 -17.828 1 92.38 333 PHE A N 1
ATOM 2565 C CA . PHE A 1 333 ? 10.109 -43.5 -16.391 1 92.38 333 PHE A CA 1
ATOM 2566 C C . PHE A 1 333 ? 9.07 -42.5 -15.922 1 92.38 333 PHE A C 1
ATOM 2568 O O . PHE A 1 333 ? 9.398 -41.344 -15.641 1 92.38 333 PHE A O 1
ATOM 2575 N N . ALA A 1 334 ? 7.906 -42.938 -15.641 1 90.44 334 ALA A N 1
ATOM 2576 C CA . ALA A 1 334 ? 6.719 -42.125 -15.43 1 90.44 334 ALA A CA 1
ATOM 2577 C C . ALA A 1 334 ? 6.848 -41.281 -14.148 1 90.44 334 ALA A C 1
ATOM 2579 O O . ALA A 1 334 ? 6.211 -40.25 -14.016 1 90.44 334 ALA A O 1
ATOM 2580 N N . LEU A 1 335 ? 7.695 -41.688 -13.242 1 91.25 335 LEU A N 1
ATOM 2581 C CA . LEU A 1 335 ? 7.898 -41 -11.977 1 91.25 335 LEU A CA 1
ATOM 2582 C C . LEU A 1 335 ? 8.375 -39.562 -12.219 1 91.25 335 LEU A C 1
ATOM 2584 O O . LEU A 1 335 ? 8.117 -38.688 -11.406 1 91.25 335 LEU A O 1
ATOM 2588 N N . LEU A 1 336 ? 9.016 -39.312 -13.336 1 94.44 336 LEU A N 1
ATOM 2589 C CA . LEU A 1 336 ? 9.531 -38 -13.688 1 94.44 336 LEU A CA 1
ATOM 2590 C C . LEU A 1 336 ? 8.398 -36.969 -13.773 1 94.44 336 LEU A C 1
ATOM 2592 O O . LEU A 1 336 ? 8.586 -35.812 -13.438 1 94.44 336 LEU A O 1
ATOM 2596 N N . SER A 1 337 ? 7.242 -37.438 -14.18 1 92.88 337 SER A N 1
ATOM 2597 C CA . SER A 1 337 ? 6.094 -36.562 -14.328 1 92.88 337 SER A CA 1
ATOM 2598 C C . SER A 1 337 ? 5.633 -36.031 -12.977 1 92.88 337 SER A C 1
ATOM 2600 O O . SER A 1 337 ? 5.223 -34.875 -12.875 1 92.88 337 SER A O 1
ATOM 2602 N N . ALA A 1 338 ? 5.707 -36.781 -11.977 1 92.56 338 ALA A N 1
ATOM 2603 C CA . ALA A 1 338 ? 5.312 -36.375 -10.641 1 92.56 338 ALA A CA 1
ATOM 2604 C C . ALA A 1 338 ? 6.328 -35.375 -10.055 1 92.56 338 ALA A C 1
ATOM 2606 O O . ALA A 1 338 ? 5.961 -34.469 -9.312 1 92.56 338 ALA A O 1
ATOM 2607 N N . LEU A 1 339 ? 7.578 -35.562 -10.406 1 95.06 339 LEU A N 1
ATOM 2608 C CA . LEU A 1 339 ? 8.648 -34.781 -9.789 1 95.06 339 LEU A CA 1
ATOM 2609 C C . LEU A 1 339 ? 8.859 -33.469 -10.523 1 95.06 339 LEU A C 1
ATOM 2611 O O . LEU A 1 339 ? 9.352 -32.5 -9.938 1 95.06 339 LEU A O 1
ATOM 2615 N N . MET A 1 340 ? 8.516 -33.438 -11.797 1 93.88 340 MET A N 1
ATOM 2616 C CA . MET A 1 340 ? 8.781 -32.25 -12.57 1 93.88 340 MET A CA 1
ATOM 2617 C C . MET A 1 340 ? 8.008 -31.047 -12.016 1 93.88 340 MET A C 1
ATOM 2619 O O . MET A 1 340 ? 8.484 -29.922 -12.055 1 93.88 340 MET A O 1
ATOM 2623 N N . GLY A 1 341 ? 6.781 -31.297 -11.422 1 92.88 341 GLY A N 1
ATOM 2624 C CA . GLY A 1 341 ? 6.016 -30.234 -10.789 1 92.88 341 GLY A CA 1
ATOM 2625 C C . GLY A 1 341 ? 6.75 -29.562 -9.641 1 92.88 341 GLY A C 1
ATOM 2626 O O . GLY A 1 341 ? 6.602 -28.359 -9.414 1 92.88 341 GLY A O 1
ATOM 2627 N N . ILE A 1 342 ? 7.5 -30.328 -8.969 1 95.5 342 ILE A N 1
ATOM 2628 C CA . ILE A 1 342 ? 8.281 -29.797 -7.855 1 95.5 342 ILE A CA 1
ATOM 2629 C C . ILE A 1 342 ? 9.352 -28.844 -8.383 1 95.5 342 ILE A C 1
ATOM 2631 O O . ILE A 1 342 ? 9.555 -27.766 -7.824 1 95.5 342 ILE A O 1
ATOM 2635 N N . VAL A 1 343 ? 9.977 -29.219 -9.492 1 95.44 343 VAL A N 1
ATOM 2636 C CA . VAL A 1 343 ? 11.039 -28.391 -10.062 1 95.44 343 VAL A CA 1
ATOM 2637 C C . VAL A 1 343 ? 10.477 -27.047 -10.508 1 95.44 343 VAL A C 1
ATOM 2639 O O . VAL A 1 343 ? 11.023 -26 -10.18 1 95.44 343 VAL A O 1
ATOM 2642 N N . SER A 1 344 ? 9.453 -27.141 -11.25 1 91.81 344 SER A N 1
ATOM 2643 C CA . SER A 1 344 ? 8.844 -25.906 -11.75 1 91.81 344 SER A CA 1
ATOM 2644 C C . SER A 1 344 ? 8.32 -25.047 -10.609 1 91.81 344 SER A C 1
ATOM 2646 O O . SER A 1 344 ? 8.484 -23.812 -10.625 1 91.81 344 SER A O 1
ATOM 2648 N N . GLY A 1 345 ? 7.648 -25.656 -9.656 1 92.81 345 GLY A N 1
ATOM 2649 C CA . GLY A 1 345 ? 7.121 -24.938 -8.508 1 92.81 345 GLY A CA 1
ATOM 2650 C C . GLY A 1 345 ? 8.195 -24.234 -7.695 1 92.81 345 GLY A C 1
ATOM 2651 O O . GLY A 1 345 ? 8.031 -23.094 -7.285 1 92.81 345 GLY A O 1
ATOM 2652 N N . MET A 1 346 ? 9.297 -24.938 -7.402 1 94.69 346 MET A N 1
ATOM 2653 C CA . MET A 1 346 ? 10.398 -24.375 -6.629 1 94.69 346 MET A CA 1
ATOM 2654 C C . MET A 1 346 ? 11.031 -23.188 -7.355 1 94.69 346 MET A C 1
ATOM 2656 O O . MET A 1 346 ? 11.328 -22.172 -6.742 1 94.69 346 MET A O 1
ATOM 2660 N N . GLY A 1 347 ? 11.234 -23.391 -8.602 1 94.94 347 GLY A N 1
ATOM 2661 C CA . GLY A 1 347 ? 11.773 -22.297 -9.383 1 94.94 347 GLY A CA 1
ATOM 2662 C C . GLY A 1 347 ? 10.859 -21.078 -9.422 1 94.94 347 GLY A C 1
ATOM 2663 O O . GLY A 1 347 ? 11.32 -19.938 -9.297 1 94.94 347 GLY A O 1
ATOM 2664 N N . GLY A 1 348 ? 9.633 -21.312 -9.688 1 94.12 348 GLY A N 1
ATOM 2665 C CA . GLY A 1 348 ? 8.664 -20.234 -9.703 1 94.12 348 GLY A CA 1
ATOM 2666 C C . GLY A 1 348 ? 8.602 -19.469 -8.398 1 94.12 348 GLY A C 1
ATOM 2667 O O . GLY A 1 348 ? 8.547 -18.234 -8.398 1 94.12 348 GLY A O 1
ATOM 2668 N N . ASN A 1 349 ? 8.555 -20.188 -7.25 1 95.25 349 ASN A N 1
ATOM 2669 C CA . ASN A 1 349 ? 8.516 -19.547 -5.938 1 95.25 349 ASN A CA 1
ATOM 2670 C C . ASN A 1 349 ? 9.773 -18.734 -5.672 1 95.25 349 ASN A C 1
ATOM 2672 O O . ASN A 1 349 ? 9.703 -17.609 -5.168 1 95.25 349 ASN A O 1
ATOM 2676 N N . ALA A 1 350 ? 10.883 -19.344 -6.016 1 97.31 350 ALA A N 1
ATOM 2677 C CA . ALA A 1 350 ? 12.141 -18.625 -5.844 1 97.31 350 ALA A CA 1
ATOM 2678 C C . ALA A 1 350 ? 12.18 -17.375 -6.715 1 97.31 350 ALA A C 1
ATOM 2680 O O . ALA A 1 350 ? 12.641 -16.312 -6.277 1 97.31 350 ALA A O 1
ATOM 2681 N N . GLY A 1 351 ? 11.797 -17.531 -7.91 1 96.81 351 GLY A N 1
ATOM 2682 C CA . GLY A 1 351 ? 11.727 -16.391 -8.812 1 96.81 351 GLY A CA 1
ATOM 2683 C C . GLY A 1 351 ? 10.797 -15.305 -8.32 1 96.81 351 GLY A C 1
ATOM 2684 O O . GLY A 1 351 ? 11.117 -14.117 -8.43 1 96.81 351 GLY A O 1
ATOM 2685 N N . THR A 1 352 ? 9.695 -15.703 -7.855 1 95.19 352 THR A N 1
ATOM 2686 C CA . THR A 1 352 ? 8.695 -14.758 -7.359 1 95.19 352 THR A CA 1
ATOM 2687 C C . THR A 1 352 ? 9.227 -14.008 -6.141 1 95.19 352 THR A C 1
ATOM 2689 O O . THR A 1 352 ? 8.953 -12.82 -5.969 1 95.19 352 THR A O 1
ATOM 2692 N N . GLN A 1 353 ? 9.922 -14.695 -5.238 1 96.88 353 GLN A N 1
ATOM 2693 C CA . GLN A 1 353 ? 10.547 -14.031 -4.098 1 96.88 353 GLN A CA 1
ATOM 2694 C C . GLN A 1 353 ? 11.461 -12.906 -4.559 1 96.88 353 GLN A C 1
ATOM 2696 O O . GLN A 1 353 ? 11.359 -11.773 -4.074 1 96.88 353 GLN A O 1
ATOM 2701 N N . THR A 1 354 ? 12.297 -13.281 -5.5 1 97.56 354 THR A N 1
ATOM 2702 C CA . THR A 1 354 ? 13.258 -12.305 -6 1 97.56 354 THR A CA 1
ATOM 2703 C C . THR A 1 354 ? 12.555 -11.164 -6.73 1 97.56 354 THR A C 1
ATOM 2705 O O . THR A 1 354 ? 12.898 -10 -6.547 1 97.56 354 THR A O 1
ATOM 2708 N N . LEU A 1 355 ? 11.648 -11.562 -7.516 1 96.94 355 LEU A N 1
ATOM 2709 C CA . LEU A 1 355 ? 10.891 -10.594 -8.297 1 96.94 355 LEU A CA 1
ATOM 2710 C C . LEU A 1 355 ? 10.227 -9.562 -7.395 1 96.94 355 LEU A C 1
ATOM 2712 O O . LEU A 1 355 ? 10.273 -8.359 -7.672 1 96.94 355 LEU A O 1
ATOM 2716 N N . ALA A 1 356 ? 9.562 -9.992 -6.344 1 95.94 356 ALA A N 1
ATOM 2717 C CA . ALA A 1 356 ? 8.883 -9.102 -5.41 1 95.94 356 ALA A CA 1
ATOM 2718 C C . ALA A 1 356 ? 9.852 -8.109 -4.785 1 95.94 356 ALA A C 1
ATOM 2720 O O . ALA A 1 356 ? 9.539 -6.926 -4.652 1 95.94 356 ALA A O 1
ATOM 2721 N N . VAL A 1 357 ? 11.016 -8.555 -4.406 1 97 357 VAL A N 1
ATOM 2722 C CA . VAL A 1 357 ? 12.039 -7.715 -3.783 1 97 357 VAL A CA 1
ATOM 2723 C C . VAL A 1 357 ? 12.508 -6.656 -4.777 1 97 357 VAL A C 1
ATOM 2725 O O . VAL A 1 357 ? 12.625 -5.477 -4.43 1 97 357 VAL A O 1
ATOM 2728 N N . VAL A 1 358 ? 12.734 -7.07 -5.969 1 97.31 358 VAL A N 1
ATOM 2729 C CA . VAL A 1 358 ? 13.305 -6.176 -6.965 1 97.31 358 VAL A CA 1
ATOM 2730 C C . VAL A 1 358 ? 12.266 -5.145 -7.398 1 97.31 358 VAL A C 1
ATOM 2732 O O . VAL A 1 358 ? 12.578 -3.957 -7.523 1 97.31 358 VAL A O 1
ATOM 2735 N N . VAL A 1 359 ? 11.07 -5.586 -7.617 1 95.56 359 VAL A N 1
ATOM 2736 C CA . VAL A 1 359 ? 10.016 -4.668 -8.023 1 95.56 359 VAL A CA 1
ATOM 2737 C C . VAL A 1 359 ? 9.797 -3.619 -6.938 1 95.56 359 VAL A C 1
ATOM 2739 O O . VAL A 1 359 ? 9.625 -2.434 -7.23 1 95.56 359 VAL A O 1
ATOM 2742 N N . ARG A 1 360 ? 9.805 -4.031 -5.719 1 94.44 360 ARG A N 1
ATOM 2743 C CA . ARG A 1 360 ? 9.641 -3.092 -4.613 1 94.44 360 ARG A CA 1
ATOM 2744 C C . ARG A 1 360 ? 10.828 -2.135 -4.531 1 94.44 360 ARG A C 1
ATOM 2746 O O . ARG A 1 360 ? 10.656 -0.944 -4.266 1 94.44 360 ARG A O 1
ATOM 2753 N N . ALA A 1 361 ? 11.992 -2.654 -4.664 1 95.38 361 ALA A N 1
ATOM 2754 C CA . ALA A 1 361 ? 13.195 -1.824 -4.59 1 95.38 361 ALA A CA 1
ATOM 2755 C C . ALA A 1 361 ? 13.203 -0.773 -5.695 1 95.38 361 ALA A C 1
ATOM 2757 O O . ALA A 1 361 ? 13.641 0.36 -5.48 1 95.38 361 ALA A O 1
ATOM 2758 N N . LEU A 1 362 ? 12.734 -1.144 -6.855 1 94.12 362 LEU A N 1
ATOM 2759 C CA . LEU A 1 362 ? 12.633 -0.203 -7.965 1 94.12 362 LEU A CA 1
ATOM 2760 C C . LEU A 1 362 ? 11.57 0.856 -7.68 1 94.12 362 LEU A C 1
ATOM 2762 O O . LEU A 1 362 ? 11.805 2.049 -7.895 1 94.12 362 LEU A O 1
ATOM 2766 N N . ALA A 1 363 ? 10.469 0.418 -7.125 1 91.44 363 ALA A N 1
ATOM 2767 C CA . ALA A 1 363 ? 9.336 1.306 -6.871 1 91.44 363 ALA A CA 1
ATOM 2768 C C . ALA A 1 363 ? 9.68 2.326 -5.785 1 91.44 363 ALA A C 1
ATOM 2770 O O . ALA A 1 363 ? 9.133 3.432 -5.773 1 91.44 363 ALA A O 1
ATOM 2771 N N . THR A 1 364 ? 10.578 2.029 -4.895 1 90.94 364 THR A N 1
ATOM 2772 C CA . THR A 1 364 ? 10.914 2.908 -3.779 1 90.94 364 THR A CA 1
ATOM 2773 C C . THR A 1 364 ? 12.25 3.609 -4.027 1 90.94 364 THR A C 1
ATOM 2775 O O . THR A 1 364 ? 12.812 4.223 -3.117 1 90.94 364 THR A O 1
ATOM 2778 N N . ASN A 1 365 ? 12.859 3.459 -5.145 1 90.88 365 ASN A N 1
ATOM 2779 C CA . ASN A 1 365 ? 14.102 4.09 -5.578 1 90.88 365 ASN A CA 1
ATOM 2780 C C . ASN A 1 365 ? 15.281 3.637 -4.727 1 90.88 365 ASN A C 1
ATOM 2782 O O . ASN A 1 365 ? 16.25 4.383 -4.551 1 90.88 365 ASN A O 1
ATOM 2786 N N . GLN A 1 366 ? 15.133 2.541 -4.16 1 92.25 366 GLN A N 1
ATOM 2787 C CA . GLN A 1 366 ? 16.281 1.956 -3.473 1 92.25 366 GLN A CA 1
ATOM 2788 C C . GLN A 1 366 ? 17.25 1.312 -4.465 1 92.25 366 GLN A C 1
ATOM 2790 O O . GLN A 1 366 ? 18.453 1.261 -4.219 1 92.25 366 GLN A O 1
ATOM 2795 N N . LEU A 1 367 ? 16.609 0.772 -5.457 1 94.38 367 LEU A N 1
ATOM 2796 C CA . LEU A 1 367 ? 17.391 0.237 -6.562 1 94.38 367 LEU A CA 1
ATOM 2797 C C . LEU A 1 367 ? 17.453 1.231 -7.719 1 94.38 367 LEU A C 1
ATOM 2799 O O . LEU A 1 367 ? 16.406 1.623 -8.258 1 94.38 367 LEU A O 1
ATOM 2803 N N . THR A 1 368 ? 18.609 1.705 -7.926 1 93 368 THR A N 1
ATOM 2804 C CA . THR A 1 368 ? 18.859 2.654 -9 1 93 368 THR A CA 1
ATOM 2805 C C . THR A 1 368 ? 19.969 2.139 -9.93 1 93 368 THR A C 1
ATOM 2807 O O . THR A 1 368 ? 20.422 1.004 -9.781 1 93 368 THR A O 1
ATOM 2810 N N . SER A 1 369 ? 20.297 2.994 -10.922 1 91.19 369 SER A N 1
ATOM 2811 C CA . SER A 1 369 ? 21.344 2.598 -11.852 1 91.19 369 SER A CA 1
ATOM 2812 C C . SER A 1 369 ? 22.688 2.477 -11.148 1 91.19 369 SER A C 1
ATOM 2814 O O . SER A 1 369 ? 23.578 1.734 -11.594 1 91.19 369 SER A O 1
ATOM 2816 N N . SER A 1 370 ? 22.828 3.059 -9.992 1 91.81 370 SER A N 1
ATOM 2817 C CA . SER A 1 370 ? 24.094 3.111 -9.266 1 91.81 370 SER A CA 1
ATOM 2818 C C . SER A 1 370 ? 24.391 1.784 -8.578 1 91.81 370 SER A C 1
ATOM 2820 O O . SER A 1 370 ? 25.562 1.46 -8.32 1 91.81 370 SER A O 1
ATOM 2822 N N . ASN A 1 371 ? 23.375 1.029 -8.25 1 94.62 371 ASN A N 1
ATOM 2823 C CA . ASN A 1 371 ? 23.625 -0.176 -7.469 1 94.62 371 ASN A CA 1
ATOM 2824 C C . ASN A 1 371 ? 23.047 -1.416 -8.141 1 94.62 371 ASN A C 1
ATOM 2826 O O . ASN A 1 371 ? 22.891 -2.455 -7.5 1 94.62 371 ASN A O 1
ATOM 2830 N N . THR A 1 372 ? 22.766 -1.324 -9.406 1 95.94 372 THR A N 1
ATOM 2831 C CA . THR A 1 372 ? 22.125 -2.402 -10.148 1 95.94 372 THR A CA 1
ATOM 2832 C C . THR A 1 372 ? 23.047 -3.619 -10.234 1 95.94 372 THR A C 1
ATOM 2834 O O . THR A 1 372 ? 22.609 -4.75 -10 1 95.94 372 THR A O 1
ATOM 2837 N N . VAL A 1 373 ? 24.281 -3.449 -10.586 1 96.5 373 VAL A N 1
ATOM 2838 C CA . VAL A 1 373 ? 25.219 -4.551 -10.75 1 96.5 373 VAL A CA 1
ATOM 2839 C C . VAL A 1 373 ? 25.422 -5.273 -9.422 1 96.5 373 VAL A C 1
ATOM 2841 O O . VAL A 1 373 ? 25.5 -6.504 -9.383 1 96.5 373 VAL A O 1
ATOM 2844 N N . ARG A 1 374 ? 25.5 -4.508 -8.414 1 95.25 374 ARG A N 1
ATOM 2845 C CA . ARG A 1 374 ? 25.641 -5.094 -7.086 1 95.25 374 ARG A CA 1
ATOM 2846 C C . ARG A 1 374 ? 24.406 -5.91 -6.719 1 95.25 374 ARG A C 1
ATOM 2848 O O . ARG A 1 374 ? 24.516 -6.957 -6.074 1 95.25 374 ARG A O 1
ATOM 2855 N N . MET A 1 375 ? 23.297 -5.43 -7.102 1 96.56 375 MET A N 1
ATOM 2856 C CA . MET A 1 375 ? 22.047 -6.145 -6.848 1 96.56 375 MET A CA 1
ATOM 2857 C C . MET A 1 375 ? 22.031 -7.488 -7.57 1 96.56 375 MET A C 1
ATOM 2859 O O . MET A 1 375 ? 21.609 -8.5 -7.008 1 96.56 375 MET A O 1
ATOM 2863 N N . ILE A 1 376 ? 22.469 -7.504 -8.797 1 97.69 376 ILE A N 1
ATOM 2864 C CA . ILE A 1 376 ? 22.531 -8.734 -9.578 1 97.69 376 ILE A CA 1
ATOM 2865 C C . ILE A 1 376 ? 23.453 -9.742 -8.898 1 97.69 376 ILE A C 1
ATOM 2867 O O . ILE A 1 376 ? 23.109 -10.914 -8.75 1 97.69 376 ILE A O 1
ATOM 2871 N N . GLY A 1 377 ? 24.625 -9.289 -8.5 1 97.62 377 GLY A N 1
ATOM 2872 C CA . GLY A 1 377 ? 25.562 -10.156 -7.797 1 97.62 377 GLY A CA 1
ATOM 2873 C C . GLY A 1 377 ? 25 -10.68 -6.484 1 97.62 377 GLY A C 1
ATOM 2874 O O . GLY A 1 377 ? 25.219 -11.852 -6.141 1 97.62 377 GLY A O 1
ATOM 2875 N N . ARG A 1 378 ? 24.359 -9.859 -5.77 1 96.56 378 ARG A N 1
ATOM 2876 C CA . ARG A 1 378 ? 23.734 -10.234 -4.5 1 96.56 378 ARG A CA 1
ATOM 2877 C C . ARG A 1 378 ? 22.703 -11.336 -4.695 1 96.56 378 ARG A C 1
ATOM 2879 O O . ARG A 1 378 ? 22.734 -12.352 -4 1 96.56 378 ARG A O 1
ATOM 2886 N N . GLU A 1 379 ? 21.844 -11.141 -5.648 1 97.62 379 GLU A N 1
ATOM 2887 C CA . GLU A 1 379 ? 20.781 -12.117 -5.875 1 97.62 379 GLU A CA 1
ATOM 2888 C C . GLU A 1 379 ? 21.344 -13.422 -6.438 1 97.62 379 GLU A C 1
ATOM 2890 O O . GLU A 1 379 ? 20.812 -14.5 -6.152 1 97.62 379 GLU A O 1
ATOM 2895 N N . PHE A 1 380 ? 22.406 -13.328 -7.172 1 97.88 380 PHE A N 1
ATOM 2896 C CA . PHE A 1 380 ? 23.078 -14.531 -7.664 1 97.88 380 PHE A CA 1
ATOM 2897 C C . PHE A 1 380 ? 23.594 -15.367 -6.504 1 97.88 380 PHE A C 1
ATOM 2899 O O . PHE A 1 380 ? 23.422 -16.594 -6.484 1 97.88 380 PHE A O 1
ATOM 2906 N N . ARG A 1 381 ? 24.172 -14.719 -5.609 1 98.12 381 ARG A N 1
ATOM 2907 C CA . ARG A 1 381 ? 24.719 -15.422 -4.453 1 98.12 381 ARG A CA 1
ATOM 2908 C C . ARG A 1 381 ? 23.609 -16.062 -3.629 1 98.12 381 ARG A C 1
ATOM 2910 O O . ARG A 1 381 ? 23.75 -17.188 -3.148 1 98.12 381 ARG A O 1
ATOM 2917 N N . ILE A 1 382 ? 22.562 -15.367 -3.447 1 98.06 382 ILE A N 1
ATOM 2918 C CA . ILE A 1 382 ? 21.422 -15.883 -2.695 1 98.06 382 ILE A CA 1
ATOM 2919 C C . ILE A 1 382 ? 20.844 -17.094 -3.412 1 98.06 382 ILE A C 1
ATOM 2921 O O . ILE A 1 382 ? 20.578 -18.125 -2.791 1 98.06 382 ILE A O 1
ATOM 2925 N N . ALA A 1 383 ? 20.641 -16.938 -4.738 1 98.25 383 ALA A N 1
ATOM 2926 C CA . ALA A 1 383 ? 20.094 -18.031 -5.539 1 98.25 383 ALA A CA 1
ATOM 2927 C C . ALA A 1 383 ? 21 -19.25 -5.527 1 98.25 383 ALA A C 1
ATOM 2929 O O . ALA A 1 383 ? 20.531 -20.375 -5.457 1 98.25 383 ALA A O 1
ATOM 2930 N N . ALA A 1 384 ? 22.25 -19 -5.637 1 98.44 384 ALA A N 1
ATOM 2931 C CA . ALA A 1 384 ? 23.219 -20.094 -5.625 1 98.44 384 ALA A CA 1
ATOM 2932 C C . ALA A 1 384 ? 23.219 -20.828 -4.289 1 98.44 384 ALA A C 1
ATOM 2934 O O . ALA A 1 384 ? 23.188 -22.062 -4.25 1 98.44 384 ALA A O 1
ATOM 2935 N N . THR A 1 385 ? 23.234 -20.109 -3.213 1 98.56 385 THR A N 1
ATOM 2936 C CA . THR A 1 385 ? 23.25 -20.703 -1.882 1 98.56 385 THR A CA 1
ATOM 2937 C C . THR A 1 385 ? 21.953 -21.469 -1.62 1 98.56 385 THR A C 1
ATOM 2939 O O . THR A 1 385 ? 22 -22.641 -1.202 1 98.56 385 THR A O 1
ATOM 2942 N N . ASN A 1 386 ? 20.875 -20.891 -1.873 1 98.31 386 ASN A N 1
ATOM 2943 C CA . ASN A 1 386 ? 19.594 -21.562 -1.671 1 98.31 386 ASN A CA 1
ATOM 2944 C C . ASN A 1 386 ? 19.438 -22.766 -2.602 1 98.31 386 ASN A C 1
ATOM 2946 O O . ASN A 1 386 ? 18.844 -23.766 -2.225 1 98.31 386 ASN A O 1
ATOM 2950 N N . GLY A 1 387 ? 19.906 -22.562 -3.857 1 98.19 387 GLY A N 1
ATOM 2951 C CA . GLY A 1 387 ? 19.859 -23.672 -4.793 1 98.19 387 GLY A CA 1
ATOM 2952 C C . GLY A 1 387 ? 20.672 -24.875 -4.328 1 98.19 387 GLY A C 1
ATOM 2953 O O . GLY A 1 387 ? 20.234 -26.016 -4.484 1 98.19 387 GLY A O 1
ATOM 2954 N N . ILE A 1 388 ? 21.812 -24.625 -3.793 1 98.38 388 ILE A N 1
ATOM 2955 C CA . ILE A 1 388 ? 22.672 -25.688 -3.301 1 98.38 388 ILE A CA 1
ATOM 2956 C C . ILE A 1 388 ? 22 -26.391 -2.119 1 98.38 388 ILE A C 1
ATOM 2958 O O . ILE A 1 388 ? 21.953 -27.625 -2.061 1 98.38 388 ILE A O 1
ATOM 2962 N N . VAL A 1 389 ? 21.469 -25.641 -1.224 1 98.38 389 VAL A N 1
ATOM 2963 C CA . VAL A 1 389 ? 20.859 -26.203 -0.03 1 98.38 389 VAL A CA 1
ATOM 2964 C C . VAL A 1 389 ? 19.609 -27 -0.421 1 98.38 389 VAL A C 1
ATOM 2966 O O . VAL A 1 389 ? 19.422 -28.125 0.017 1 98.38 389 VAL A O 1
ATOM 2969 N N . LEU A 1 390 ? 18.812 -26.438 -1.204 1 98.06 390 LEU A N 1
ATOM 2970 C CA . LEU A 1 390 ? 17.578 -27.094 -1.621 1 98.06 390 LEU A CA 1
ATOM 2971 C C . LEU A 1 390 ? 17.875 -28.328 -2.471 1 98.06 390 LEU A C 1
ATOM 2973 O O . LEU A 1 390 ? 17.219 -29.359 -2.34 1 98.06 390 LEU A O 1
ATOM 2977 N N . GLY A 1 391 ? 18.812 -28.109 -3.432 1 97.94 391 GLY A N 1
ATOM 2978 C CA . GLY A 1 391 ? 19.203 -29.25 -4.246 1 97.94 391 GLY A CA 1
ATOM 2979 C C . GLY A 1 391 ? 19.703 -30.422 -3.424 1 97.94 391 GLY A C 1
ATOM 2980 O O . GLY A 1 391 ? 19.391 -31.578 -3.727 1 97.94 391 GLY A O 1
ATOM 2981 N N . THR A 1 392 ? 20.453 -30.141 -2.443 1 98.12 392 THR A N 1
ATOM 2982 C CA . THR A 1 392 ? 20.969 -31.188 -1.559 1 98.12 392 THR A CA 1
ATOM 2983 C C . THR A 1 392 ? 19.828 -31.828 -0.759 1 98.12 392 THR A C 1
ATOM 2985 O O . THR A 1 392 ? 19.766 -33.062 -0.636 1 98.12 392 THR A O 1
ATOM 2988 N N . LEU A 1 393 ? 18.984 -31.031 -0.254 1 97.88 393 LEU A N 1
ATOM 2989 C CA . LEU A 1 393 ? 17.844 -31.531 0.521 1 97.88 393 LEU A CA 1
ATOM 2990 C C . LEU A 1 393 ? 16.953 -32.438 -0.328 1 97.88 393 LEU A C 1
ATOM 2992 O O . LEU A 1 393 ? 16.562 -33.531 0.11 1 97.88 393 LEU A O 1
ATOM 2996 N N . ILE A 1 394 ? 16.688 -31.984 -1.471 1 97.5 394 ILE A N 1
ATOM 2997 C CA . ILE A 1 394 ? 15.805 -32.719 -2.367 1 97.5 394 ILE A CA 1
ATOM 2998 C C . ILE A 1 394 ? 16.516 -34 -2.852 1 97.5 394 ILE A C 1
ATOM 3000 O O . ILE A 1 394 ? 15.898 -35.062 -2.965 1 97.5 394 ILE A O 1
ATOM 3004 N N . GLY A 1 395 ? 17.797 -33.844 -3.166 1 96.44 395 GLY A N 1
ATOM 3005 C CA . GLY A 1 395 ? 18.562 -35.031 -3.537 1 96.44 395 GLY A CA 1
ATOM 3006 C C . GLY A 1 395 ? 18.594 -36.094 -2.459 1 96.44 395 GLY A C 1
ATOM 3007 O O . GLY A 1 395 ? 18.359 -37.281 -2.738 1 96.44 395 GLY A O 1
ATOM 3008 N N . LEU A 1 396 ? 18.797 -35.719 -1.288 1 96.81 396 LEU A N 1
ATOM 3009 C CA . LEU A 1 396 ? 18.812 -36.625 -0.164 1 96.81 396 LEU A CA 1
ATOM 3010 C C . LEU A 1 396 ? 17.438 -37.25 0.077 1 96.81 396 LEU A C 1
ATOM 3012 O O . LEU A 1 396 ? 17.328 -38.438 0.36 1 96.81 396 LEU A O 1
ATOM 3016 N N . GLY A 1 397 ? 16.453 -36.438 0.053 1 95.94 397 GLY A N 1
ATOM 3017 C CA . GLY A 1 397 ? 15.102 -36.938 0.178 1 95.94 397 GLY A CA 1
ATOM 3018 C C . GLY A 1 397 ? 14.75 -37.969 -0.885 1 95.94 397 GLY A C 1
ATOM 3019 O O . GLY A 1 397 ? 14.055 -38.938 -0.606 1 95.94 397 GLY A O 1
ATOM 3020 N N . THR A 1 398 ? 15.219 -37.75 -2.055 1 95.19 398 THR A N 1
ATOM 3021 C CA . THR A 1 398 ? 14.938 -38.656 -3.176 1 95.19 398 THR A CA 1
ATOM 3022 C C . THR A 1 398 ? 15.594 -40 -2.965 1 95.19 398 THR A C 1
ATOM 3024 O O . THR A 1 398 ? 15.008 -41.031 -3.289 1 95.19 398 THR A O 1
ATOM 3027 N N . ILE A 1 399 ? 16.781 -40.031 -2.449 1 94.69 399 ILE A N 1
ATOM 3028 C CA . ILE A 1 399 ? 17.453 -41.312 -2.148 1 94.69 399 ILE A CA 1
ATOM 3029 C C . ILE A 1 399 ? 16.672 -42.062 -1.074 1 94.69 399 ILE A C 1
ATOM 3031 O O . ILE A 1 399 ? 16.531 -43.281 -1.152 1 94.69 399 ILE A O 1
ATOM 3035 N N . LEU A 1 400 ? 16.188 -41.375 -0.174 1 95.44 400 LEU A N 1
ATOM 3036 C CA . LEU A 1 400 ? 15.5 -42 0.954 1 95.44 400 LEU A CA 1
ATOM 3037 C C . LEU A 1 400 ? 14.148 -42.562 0.521 1 95.44 400 LEU A C 1
ATOM 3039 O O . LEU A 1 400 ? 13.742 -43.625 0.985 1 95.44 400 LEU A O 1
ATOM 3043 N N . ILE A 1 401 ? 13.508 -41.875 -0.317 1 93.75 401 ILE A N 1
ATOM 3044 C CA . ILE A 1 401 ? 12.141 -42.25 -0.676 1 93.75 401 ILE A CA 1
ATOM 3045 C C . ILE A 1 401 ? 12.164 -43.25 -1.824 1 93.75 401 ILE A C 1
ATOM 3047 O O . ILE A 1 401 ? 11.422 -44.219 -1.815 1 93.75 401 ILE A O 1
ATOM 3051 N N . TYR A 1 402 ? 13.039 -43.031 -2.822 1 93.06 402 TYR A N 1
ATOM 3052 C CA . TYR A 1 402 ? 12.961 -43.844 -4.039 1 93.06 402 TYR A CA 1
ATOM 3053 C C . TYR A 1 402 ? 14.156 -44.781 -4.16 1 93.06 402 TYR A C 1
ATOM 3055 O O . TYR A 1 402 ? 14.141 -45.719 -4.957 1 93.06 402 TYR A O 1
ATOM 3063 N N . GLY A 1 403 ? 15.258 -44.562 -3.498 1 94.25 403 GLY A N 1
ATOM 3064 C CA . GLY A 1 403 ? 16.422 -45.406 -3.49 1 94.25 403 GLY A CA 1
ATOM 3065 C C . GLY A 1 403 ? 17.203 -45.375 -4.789 1 94.25 403 GLY A C 1
ATOM 3066 O O . GLY A 1 403 ? 17.969 -46.312 -5.098 1 94.25 403 GLY A O 1
ATOM 3067 N N . ASN A 1 404 ? 17.078 -44.375 -5.605 1 94.62 404 ASN A N 1
ATOM 3068 C CA . ASN A 1 404 ? 17.75 -44.25 -6.895 1 94.62 404 ASN A CA 1
ATOM 3069 C C . ASN A 1 404 ? 18.734 -43.094 -6.898 1 94.62 404 ASN A C 1
ATOM 3071 O O . ASN A 1 404 ? 18.344 -41.938 -7.078 1 94.62 404 ASN A O 1
ATOM 3075 N N . PRO A 1 405 ? 20.047 -43.375 -6.789 1 95.44 405 PRO A N 1
ATOM 3076 C CA . PRO A 1 405 ? 21.047 -42.312 -6.691 1 95.44 405 PRO A CA 1
ATOM 3077 C C . PRO A 1 405 ? 21.125 -41.438 -7.953 1 95.44 405 PRO A C 1
ATOM 3079 O O . PRO A 1 405 ? 21.422 -40.25 -7.871 1 95.44 405 PRO A O 1
ATOM 3082 N N . THR A 1 406 ? 20.922 -42.125 -9.102 1 96.5 406 THR A N 1
ATOM 3083 C CA . THR A 1 406 ? 20.953 -41.344 -10.344 1 96.5 406 THR A CA 1
ATOM 3084 C C . THR A 1 406 ? 19.828 -40.312 -10.375 1 96.5 406 THR A C 1
ATOM 3086 O O . THR A 1 406 ? 20.062 -39.156 -10.734 1 96.5 406 THR A O 1
ATOM 3089 N N . LEU A 1 407 ? 18.672 -40.719 -9.969 1 96.56 407 LEU A N 1
ATOM 3090 C CA . LEU A 1 407 ? 17.547 -39.781 -9.898 1 96.56 407 LEU A CA 1
ATOM 3091 C C . LEU A 1 407 ? 17.828 -38.656 -8.906 1 96.56 407 LEU A C 1
ATOM 3093 O O . LEU A 1 407 ? 17.469 -37.5 -9.156 1 96.56 407 LEU A O 1
ATOM 3097 N N . SER A 1 408 ? 18.469 -39.031 -7.828 1 97.12 408 SER A N 1
ATOM 3098 C CA . SER A 1 408 ? 18.812 -38.062 -6.785 1 97.12 408 SER A CA 1
ATOM 3099 C C . SER A 1 408 ? 19.734 -36.969 -7.32 1 97.12 408 SER A C 1
ATOM 3101 O O . SER A 1 408 ? 19.5 -35.781 -7.078 1 97.12 408 SER A O 1
ATOM 3103 N N . LEU A 1 409 ? 20.734 -37.312 -8.016 1 97.19 409 LEU A N 1
ATOM 3104 C CA . LEU A 1 409 ? 21.703 -36.344 -8.547 1 97.19 409 LEU A CA 1
ATOM 3105 C C . LEU A 1 409 ? 21.062 -35.469 -9.617 1 97.19 409 LEU A C 1
ATOM 3107 O O . LEU A 1 409 ? 21.312 -34.25 -9.664 1 97.19 409 LEU A O 1
ATOM 3111 N N . VAL A 1 410 ? 20.25 -36.094 -10.445 1 97.62 410 VAL A N 1
ATOM 3112 C CA . VAL A 1 410 ? 19.578 -35.375 -11.516 1 97.62 410 VAL A CA 1
ATOM 3113 C C . VAL A 1 410 ? 18.625 -34.344 -10.914 1 97.62 410 VAL A C 1
ATOM 3115 O O . VAL A 1 410 ? 18.609 -33.188 -11.328 1 97.62 410 VAL A O 1
ATOM 3118 N N . PHE A 1 411 ? 17.875 -34.844 -9.969 1 97.75 411 PHE A N 1
ATOM 3119 C CA . PHE A 1 411 ? 16.875 -34 -9.336 1 97.75 411 PHE A CA 1
ATOM 3120 C C . PHE A 1 411 ? 17.531 -32.812 -8.609 1 97.75 411 PHE A C 1
ATOM 3122 O O . PHE A 1 411 ? 17.141 -31.672 -8.773 1 97.75 411 PHE A O 1
ATOM 3129 N N . GLY A 1 412 ? 18.531 -33.062 -7.844 1 97.75 412 GLY A N 1
ATOM 3130 C CA . GLY A 1 412 ? 19.266 -32 -7.129 1 97.75 412 GLY A CA 1
ATOM 3131 C C . GLY A 1 412 ? 19.906 -31 -8.047 1 97.75 412 GLY A C 1
ATOM 3132 O O . GLY A 1 412 ? 19.844 -29.797 -7.793 1 97.75 412 GLY A O 1
ATOM 3133 N N . ALA A 1 413 ? 20.516 -31.469 -9.117 1 98 413 ALA A N 1
ATOM 3134 C CA . ALA A 1 413 ? 21.172 -30.594 -10.078 1 98 413 ALA A CA 1
ATOM 3135 C C . ALA A 1 413 ? 20.141 -29.703 -10.797 1 98 413 ALA A C 1
ATOM 3137 O O . ALA A 1 413 ? 20.422 -28.531 -11.078 1 98 413 ALA A O 1
ATOM 3138 N N . ALA A 1 414 ? 19.031 -30.297 -11.102 1 98.19 414 ALA A N 1
ATOM 3139 C CA . ALA A 1 414 ? 17.984 -29.531 -11.766 1 98.19 414 ALA A CA 1
ATOM 3140 C C . ALA A 1 414 ? 17.469 -28.406 -10.883 1 98.19 414 ALA A C 1
ATOM 3142 O O . ALA A 1 414 ? 17.203 -27.297 -11.359 1 98.19 414 ALA A O 1
ATOM 3143 N N . ILE A 1 415 ? 17.344 -28.734 -9.617 1 98.12 415 ILE A N 1
ATOM 3144 C CA . ILE A 1 415 ? 16.844 -27.734 -8.672 1 98.12 415 ILE A CA 1
ATOM 3145 C C . ILE A 1 415 ? 17.859 -26.594 -8.555 1 98.12 415 ILE A C 1
ATOM 3147 O O . ILE A 1 415 ? 17.469 -25.422 -8.547 1 98.12 415 ILE A O 1
ATOM 3151 N N . LEU A 1 416 ? 19.094 -26.938 -8.453 1 98.06 416 LEU A N 1
ATOM 3152 C CA . LEU A 1 416 ? 20.141 -25.922 -8.375 1 98.06 416 LEU A CA 1
ATOM 3153 C C . LEU A 1 416 ? 20.125 -25.031 -9.617 1 98.06 416 LEU A C 1
ATOM 3155 O O . LEU A 1 416 ? 20.141 -23.812 -9.508 1 98.06 416 LEU A O 1
ATOM 3159 N N . THR A 1 417 ? 20.094 -25.625 -10.75 1 98.06 417 THR A N 1
ATOM 3160 C CA . THR A 1 417 ? 20.109 -24.891 -12.008 1 98.06 417 THR A CA 1
ATOM 3161 C C . THR A 1 417 ? 18.875 -24 -12.125 1 98.06 417 THR A C 1
ATOM 3163 O O . THR A 1 417 ? 18.984 -22.828 -12.492 1 98.06 417 THR A O 1
ATOM 3166 N N . ASN A 1 418 ? 17.75 -24.594 -11.812 1 98.06 418 ASN A N 1
ATOM 3167 C CA . ASN A 1 418 ? 16.516 -23.844 -11.922 1 98.06 418 ASN A CA 1
ATOM 3168 C C . ASN A 1 418 ? 16.484 -22.672 -10.938 1 98.06 418 ASN A C 1
ATOM 3170 O O . ASN A 1 418 ? 15.922 -21.609 -11.25 1 98.06 418 ASN A O 1
ATOM 3174 N N . ASN A 1 419 ? 17 -22.875 -9.766 1 98 419 ASN A N 1
ATOM 3175 C CA . ASN A 1 419 ? 17.047 -21.797 -8.781 1 98 419 ASN A CA 1
ATOM 3176 C C . ASN A 1 419 ? 17.938 -20.656 -9.25 1 98 419 ASN A C 1
ATOM 3178 O O . ASN A 1 419 ? 17.641 -19.484 -8.984 1 98 419 ASN A O 1
ATOM 3182 N N . LEU A 1 420 ? 18.969 -20.984 -9.875 1 98.31 420 LEU A N 1
ATOM 3183 C CA . LEU A 1 420 ? 19.844 -19.969 -10.422 1 98.31 420 LEU A CA 1
ATOM 3184 C C . LEU A 1 420 ? 19.141 -19.156 -11.508 1 98.31 420 LEU A C 1
ATOM 3186 O O . LEU A 1 420 ? 19.25 -17.938 -11.547 1 98.31 420 LEU A O 1
ATOM 3190 N N . VAL A 1 421 ? 18.453 -19.844 -12.312 1 98.06 421 VAL A N 1
ATOM 3191 C CA . VAL A 1 421 ? 17.688 -19.172 -13.367 1 98.06 421 VAL A CA 1
ATOM 3192 C C . VAL A 1 421 ? 16.609 -18.281 -12.734 1 98.06 421 VAL A C 1
ATOM 3194 O O . VAL A 1 421 ? 16.391 -17.156 -13.188 1 98.06 421 VAL A O 1
ATOM 3197 N N . ALA A 1 422 ? 15.961 -18.828 -11.766 1 98 422 ALA A N 1
ATOM 3198 C CA . ALA A 1 422 ? 14.914 -18.094 -11.07 1 98 422 ALA A CA 1
ATOM 3199 C C . ALA A 1 422 ? 15.453 -16.797 -10.469 1 98 422 ALA A C 1
ATOM 3201 O O . ALA A 1 422 ? 14.852 -15.734 -10.617 1 98 422 ALA A O 1
ATOM 3202 N N . GLY A 1 423 ? 16.578 -16.875 -9.758 1 97.44 423 GLY A N 1
ATOM 3203 C CA . GLY A 1 423 ? 17.203 -15.711 -9.172 1 97.44 423 GLY A CA 1
ATOM 3204 C C . GLY A 1 423 ? 17.594 -14.664 -10.195 1 97.44 423 GLY A C 1
ATOM 3205 O O . GLY A 1 423 ? 17.359 -13.469 -10.008 1 97.44 423 GLY A O 1
ATOM 3206 N N . LEU A 1 424 ? 18.125 -15.117 -11.281 1 97.81 424 LEU A N 1
ATOM 3207 C CA . LEU A 1 424 ? 18.578 -14.203 -12.312 1 97.81 424 LEU A CA 1
ATOM 3208 C C . LEU A 1 424 ? 17.406 -13.586 -13.062 1 97.81 424 LEU A C 1
ATOM 3210 O O . LEU A 1 424 ? 17.375 -12.383 -13.312 1 97.81 424 LEU A O 1
ATOM 3214 N N . ALA A 1 425 ? 16.484 -14.391 -13.43 1 97.81 425 ALA A N 1
ATOM 3215 C CA . ALA A 1 425 ? 15.297 -13.875 -14.109 1 97.81 425 ALA A CA 1
ATOM 3216 C C . ALA A 1 425 ? 14.531 -12.898 -13.211 1 97.81 425 ALA A C 1
ATOM 3218 O O . ALA A 1 425 ? 14.008 -11.891 -13.688 1 97.81 425 ALA A O 1
ATOM 3219 N N . GLY A 1 426 ? 14.477 -13.227 -11.953 1 97.44 426 GLY A N 1
ATOM 3220 C CA . GLY A 1 426 ? 13.781 -12.383 -11 1 97.44 426 GLY A CA 1
ATOM 3221 C C . GLY A 1 426 ? 14.367 -10.992 -10.883 1 97.44 426 GLY A C 1
ATOM 3222 O O . GLY A 1 426 ? 13.672 -10.039 -10.531 1 97.44 426 GLY A O 1
ATOM 3223 N N . VAL A 1 427 ? 15.617 -10.852 -11.164 1 97.44 427 VAL A N 1
ATOM 3224 C CA . VAL A 1 427 ? 16.281 -9.555 -11.07 1 97.44 427 VAL A CA 1
ATOM 3225 C C . VAL A 1 427 ? 16.328 -8.891 -12.445 1 97.44 427 VAL A C 1
ATOM 3227 O O . VAL A 1 427 ? 16 -7.711 -12.578 1 97.44 427 VAL A O 1
ATOM 3230 N N . LEU A 1 428 ? 16.562 -9.617 -13.5 1 97.81 428 LEU A N 1
ATOM 3231 C CA . LEU A 1 428 ? 16.859 -9.055 -14.805 1 97.81 428 LEU A CA 1
ATOM 3232 C C . LEU A 1 428 ? 15.578 -8.648 -15.523 1 97.81 428 LEU A C 1
ATOM 3234 O O . LEU A 1 428 ? 15.555 -7.645 -16.25 1 97.81 428 LEU A O 1
ATOM 3238 N N . VAL A 1 429 ? 14.531 -9.375 -15.367 1 97.38 429 VAL A N 1
ATOM 3239 C CA . VAL A 1 429 ? 13.297 -9.102 -16.109 1 97.38 429 VAL A CA 1
ATOM 3240 C C . VAL A 1 429 ? 12.734 -7.742 -15.688 1 97.38 429 VAL A C 1
ATOM 3242 O O . VAL A 1 429 ? 12.516 -6.871 -16.531 1 97.38 429 VAL A O 1
ATOM 3245 N N . PRO A 1 430 ? 12.562 -7.5 -14.422 1 97 430 PRO A N 1
ATOM 3246 C CA . PRO A 1 430 ? 12.023 -6.191 -14.039 1 97 430 PRO A CA 1
ATOM 3247 C C . PRO A 1 430 ? 12.969 -5.043 -14.383 1 97 430 PRO A C 1
ATOM 3249 O O . PRO A 1 430 ? 12.516 -3.961 -14.758 1 97 430 PRO A O 1
ATOM 3252 N N . ILE A 1 431 ? 14.242 -5.219 -14.227 1 96.94 431 ILE A N 1
ATOM 3253 C CA . ILE A 1 431 ? 15.211 -4.176 -14.539 1 96.94 431 ILE A CA 1
ATOM 3254 C C . ILE A 1 431 ? 15.141 -3.842 -16.031 1 96.94 431 ILE A C 1
ATOM 3256 O O . ILE A 1 431 ? 15.172 -2.67 -16.406 1 96.94 431 ILE A O 1
ATOM 3260 N N . THR A 1 432 ? 15.047 -4.848 -16.875 1 96.75 432 THR A N 1
ATOM 3261 C CA . THR A 1 432 ? 14.977 -4.652 -18.312 1 96.75 432 THR A CA 1
ATOM 3262 C C . THR A 1 432 ? 13.688 -3.936 -18.703 1 96.75 432 THR A C 1
ATOM 3264 O O . THR A 1 432 ? 13.695 -3.053 -19.562 1 96.75 432 THR A O 1
ATOM 3267 N N . LEU A 1 433 ? 12.641 -4.332 -18.094 1 95.5 433 LEU A N 1
ATOM 3268 C CA . LEU A 1 433 ? 11.375 -3.666 -18.375 1 95.5 433 LEU A CA 1
ATOM 3269 C C . LEU A 1 433 ? 11.43 -2.199 -17.953 1 95.5 433 LEU A C 1
ATOM 3271 O O . LEU A 1 433 ? 10.977 -1.324 -18.703 1 95.5 433 LEU A O 1
ATOM 3275 N N . GLU A 1 434 ? 11.938 -1.935 -16.766 1 93.62 434 GLU A N 1
ATOM 3276 C CA . GLU A 1 434 ? 12.078 -0.562 -16.297 1 93.62 434 GLU A CA 1
ATOM 3277 C C . GLU A 1 434 ? 12.906 0.277 -17.266 1 93.62 434 GLU A C 1
ATOM 3279 O O . GLU A 1 434 ? 12.57 1.43 -17.531 1 93.62 434 GLU A O 1
ATOM 3284 N N . ARG A 1 435 ? 14 -0.207 -17.719 1 93.19 435 ARG A N 1
ATOM 3285 C CA . ARG A 1 435 ? 14.891 0.495 -18.641 1 93.19 435 ARG A CA 1
ATOM 3286 C C . ARG A 1 435 ? 14.203 0.771 -19.969 1 93.19 435 ARG A C 1
ATOM 3288 O O . ARG A 1 435 ? 14.516 1.757 -20.641 1 93.19 435 ARG A O 1
ATOM 3295 N N . SER A 1 436 ? 13.25 -0.05 -20.312 1 94.31 436 SER A N 1
ATOM 3296 C CA . SER A 1 436 ? 12.523 0.11 -21.562 1 94.31 436 SER A CA 1
ATOM 3297 C C . SER A 1 436 ? 11.305 1.016 -21.391 1 94.31 436 SER A C 1
ATOM 3299 O O . SER A 1 436 ? 10.492 1.147 -22.312 1 94.31 436 SER A O 1
ATOM 3301 N N . GLY A 1 437 ? 11.094 1.461 -20.219 1 90.31 437 GLY A N 1
ATOM 3302 C CA . GLY A 1 437 ? 10.016 2.398 -19.953 1 90.31 437 GLY A CA 1
ATOM 3303 C C . GLY A 1 437 ? 8.688 1.716 -19.672 1 90.31 437 GLY A C 1
ATOM 3304 O O . GLY A 1 437 ? 7.637 2.352 -19.719 1 90.31 437 GLY A O 1
ATOM 3305 N N . VAL A 1 438 ? 8.805 0.434 -19.469 1 91.31 438 VAL A N 1
ATOM 3306 C CA . VAL A 1 438 ? 7.598 -0.32 -19.141 1 91.31 438 VAL A CA 1
ATOM 3307 C C . VAL A 1 438 ? 7.531 -0.568 -17.641 1 91.31 438 VAL A C 1
ATOM 3309 O O . VAL A 1 438 ? 8.562 -0.785 -16.984 1 91.31 438 VAL A O 1
ATOM 3312 N N . ASP A 1 439 ? 6.379 -0.56 -17.141 1 91 439 ASP A N 1
ATOM 3313 C CA . ASP A 1 439 ? 6.184 -0.797 -15.719 1 91 439 ASP A CA 1
ATOM 3314 C C . ASP A 1 439 ? 6.648 -2.197 -15.328 1 91 439 ASP A C 1
ATOM 3316 O O . ASP A 1 439 ? 6.098 -3.195 -15.797 1 91 439 ASP A O 1
ATOM 3320 N N . PRO A 1 440 ? 7.547 -2.258 -14.445 1 91.81 440 PRO A N 1
ATOM 3321 C CA . PRO A 1 440 ? 8.117 -3.557 -14.07 1 91.81 440 PRO A CA 1
ATOM 3322 C C . PRO A 1 440 ? 7.086 -4.5 -13.461 1 91.81 440 PRO A C 1
ATOM 3324 O O . PRO A 1 440 ? 7.238 -5.719 -13.531 1 91.81 440 PRO A O 1
ATOM 3327 N N . ALA A 1 441 ? 6.066 -4.082 -12.867 1 90.62 441 ALA A N 1
ATOM 3328 C CA . ALA A 1 441 ? 5.102 -4.922 -12.164 1 90.62 441 ALA A CA 1
ATOM 3329 C C . ALA A 1 441 ? 4.152 -5.609 -13.141 1 90.62 441 ALA A C 1
ATOM 3331 O O . ALA A 1 441 ? 3.553 -6.637 -12.812 1 90.62 441 ALA A O 1
ATOM 3332 N N . VAL A 1 442 ? 3.869 -5.207 -14.289 1 84.5 442 VAL A N 1
ATOM 3333 C CA . VAL A 1 442 ? 2.811 -5.656 -15.188 1 84.5 442 VAL A CA 1
ATOM 3334 C C . VAL A 1 442 ? 3.197 -7 -15.812 1 84.5 442 VAL A C 1
ATOM 3336 O O . VAL A 1 442 ? 2.393 -7.934 -15.836 1 84.5 442 VAL A O 1
ATOM 3339 N N . SER A 1 443 ? 4.398 -7.23 -16.203 1 83.44 443 SER A N 1
ATOM 3340 C CA . SER A 1 443 ? 4.648 -8.43 -17 1 83.44 443 SER A CA 1
ATOM 3341 C C . SER A 1 443 ? 5.816 -9.234 -16.438 1 83.44 443 SER A C 1
ATOM 3343 O O . SER A 1 443 ? 6.125 -10.312 -16.938 1 83.44 443 SER A O 1
ATOM 3345 N N . SER A 1 444 ? 6.199 -8.867 -15.398 1 85.81 444 SER A N 1
ATOM 3346 C CA . SER A 1 444 ? 7.418 -9.516 -14.938 1 85.81 444 SER A CA 1
ATOM 3347 C C . SER A 1 444 ? 7.137 -10.922 -14.422 1 85.81 444 SER A C 1
ATOM 3349 O O . SER A 1 444 ? 7.914 -11.844 -14.672 1 85.81 444 SER A O 1
ATOM 3351 N N . ALA A 1 445 ? 6.035 -11.062 -13.789 1 90.31 445 ALA A N 1
ATOM 3352 C CA . ALA A 1 445 ? 5.711 -12.367 -13.219 1 90.31 445 ALA A CA 1
ATOM 3353 C C . ALA A 1 445 ? 5.5 -13.406 -14.305 1 90.31 445 ALA A C 1
ATOM 3355 O O . ALA A 1 445 ? 5.918 -14.562 -14.164 1 90.31 445 ALA A O 1
ATOM 3356 N N . VAL A 1 446 ? 4.891 -13.07 -15.383 1 91.25 446 VAL A N 1
ATOM 3357 C CA . VAL A 1 446 ? 4.598 -13.969 -16.5 1 91.25 446 VAL A CA 1
ATOM 3358 C C . VAL A 1 446 ? 5.902 -14.438 -17.141 1 91.25 446 VAL A C 1
ATOM 3360 O O . VAL A 1 446 ? 6.07 -15.625 -17.422 1 91.25 446 VAL A O 1
ATOM 3363 N N . PHE A 1 447 ? 6.797 -13.531 -17.312 1 93.12 447 PHE A N 1
ATOM 3364 C CA . PHE A 1 447 ? 8.062 -13.859 -17.953 1 93.12 447 PHE A CA 1
ATOM 3365 C C . PHE A 1 447 ? 8.945 -14.695 -17.047 1 93.12 447 PHE A C 1
ATOM 3367 O O . PHE A 1 447 ? 9.609 -15.633 -17.484 1 93.12 447 PHE A O 1
ATOM 3374 N N . VAL A 1 448 ? 8.961 -14.32 -15.812 1 94.81 448 VAL A N 1
ATOM 3375 C CA . VAL A 1 448 ? 9.797 -15.047 -14.859 1 94.81 448 VAL A CA 1
ATOM 3376 C C . VAL A 1 448 ? 9.312 -16.484 -14.734 1 94.81 448 VAL A C 1
ATOM 3378 O O . VAL A 1 448 ? 10.109 -17.422 -14.75 1 94.81 448 VAL A O 1
ATOM 3381 N N . THR A 1 449 ? 8.07 -16.672 -14.625 1 91.94 449 THR A N 1
ATOM 3382 C CA . THR A 1 449 ? 7.531 -18.031 -14.5 1 91.94 449 THR A CA 1
ATOM 3383 C C . THR A 1 449 ? 7.738 -18.812 -15.789 1 91.94 449 THR A C 1
ATOM 3385 O O . THR A 1 449 ? 8 -20.031 -15.742 1 91.94 449 THR A O 1
ATOM 3388 N N . MET A 1 450 ? 7.547 -18.172 -16.875 1 94.94 450 MET A N 1
ATOM 3389 C CA . MET A 1 450 ? 7.824 -18.828 -18.141 1 94.94 450 MET A CA 1
ATOM 3390 C C . MET A 1 450 ? 9.258 -19.344 -18.188 1 94.94 450 MET A C 1
ATOM 3392 O O . MET A 1 450 ? 9.492 -20.5 -18.531 1 94.94 450 MET A O 1
ATOM 3396 N N . MET A 1 451 ? 10.148 -18.531 -17.859 1 96.38 451 MET A N 1
ATOM 3397 C CA . MET A 1 451 ? 11.562 -18.891 -17.906 1 96.38 451 MET A CA 1
ATOM 3398 C C . MET A 1 451 ? 11.883 -20.016 -16.922 1 96.38 451 MET A C 1
ATOM 3400 O O . MET A 1 451 ? 12.609 -20.953 -17.266 1 96.38 451 MET A O 1
ATOM 3404 N N . THR A 1 452 ? 11.367 -19.922 -15.773 1 95.56 452 THR A N 1
ATOM 3405 C CA . THR A 1 452 ? 11.656 -20.922 -14.766 1 95.56 452 THR A CA 1
ATOM 3406 C C . THR A 1 452 ? 10.992 -22.25 -15.117 1 95.56 452 THR A C 1
ATOM 3408 O O . THR A 1 452 ? 11.555 -23.328 -14.867 1 95.56 452 THR A O 1
ATOM 3411 N N . ASP A 1 453 ? 9.82 -22.188 -15.672 1 96.12 453 ASP A N 1
ATOM 3412 C CA . ASP A 1 453 ? 9.164 -23.422 -16.109 1 96.12 453 ASP A CA 1
ATOM 3413 C C . ASP A 1 453 ? 9.938 -24.078 -17.25 1 96.12 453 ASP A C 1
ATOM 3415 O O . ASP A 1 453 ? 10.258 -25.266 -17.188 1 96.12 453 ASP A O 1
ATOM 3419 N N . CYS A 1 454 ? 10.234 -23.312 -18.297 1 97.31 454 CYS A N 1
ATOM 3420 C CA . CYS A 1 454 ? 10.938 -23.844 -19.453 1 97.31 454 CYS A CA 1
ATOM 3421 C C . CYS A 1 454 ? 12.305 -24.391 -19.062 1 97.31 454 CYS A C 1
ATOM 3423 O O . CYS A 1 454 ? 12.641 -25.531 -19.406 1 97.31 454 CYS A O 1
ATOM 3425 N N . MET A 1 455 ? 13 -23.625 -18.375 1 97 455 MET A N 1
ATOM 3426 C CA . MET A 1 455 ? 14.352 -24.031 -18 1 97 455 MET A CA 1
ATOM 3427 C C . MET A 1 455 ? 14.305 -25.156 -16.953 1 97 455 MET A C 1
ATOM 3429 O O . MET A 1 455 ? 15.172 -26.031 -16.953 1 97 455 MET A O 1
ATOM 3433 N N . GLY A 1 456 ? 13.352 -25.062 -16.062 1 96.94 456 GLY A N 1
ATOM 3434 C CA . GLY A 1 456 ? 13.18 -26.125 -15.094 1 96.94 456 GLY A CA 1
ATOM 3435 C C . GLY A 1 456 ? 12.898 -27.484 -15.727 1 96.94 456 GLY A C 1
ATOM 3436 O O . GLY A 1 456 ? 13.547 -28.469 -15.398 1 96.94 456 GLY A O 1
ATOM 3437 N N . PHE A 1 457 ? 11.984 -27.531 -16.625 1 97.31 457 PHE A N 1
ATOM 3438 C CA . PHE A 1 457 ? 11.664 -28.766 -17.328 1 97.31 457 PHE A CA 1
ATOM 3439 C C . PHE A 1 457 ? 12.828 -29.234 -18.188 1 97.31 457 PHE A C 1
ATOM 3441 O O . PHE A 1 457 ? 13.164 -30.422 -18.203 1 97.31 457 PHE A O 1
ATOM 3448 N N . PHE A 1 458 ? 13.383 -28.281 -18.859 1 97.88 458 PHE A N 1
ATOM 3449 C CA . PHE A 1 458 ? 14.492 -28.609 -19.75 1 97.88 458 PHE A CA 1
ATOM 3450 C C . PHE A 1 458 ? 15.656 -29.203 -18.969 1 97.88 458 PHE A C 1
ATOM 3452 O O . PHE A 1 458 ? 16.234 -30.219 -19.391 1 97.88 458 PHE A O 1
ATOM 3459 N N . SER A 1 459 ? 16 -28.641 -17.891 1 97.62 459 SER A N 1
ATOM 3460 C CA . SER A 1 459 ? 17.141 -29.109 -17.094 1 97.62 459 SER A CA 1
ATOM 3461 C C . SER A 1 459 ? 16.828 -30.469 -16.453 1 97.62 459 SER A C 1
ATOM 3463 O O . SER A 1 459 ? 17.656 -31.375 -16.484 1 97.62 459 SER A O 1
ATOM 3465 N N . PHE A 1 460 ? 15.711 -30.688 -15.852 1 97.81 460 PHE A N 1
ATOM 3466 C CA . PHE A 1 460 ? 15.352 -31.906 -15.141 1 97.81 460 PHE A CA 1
ATOM 3467 C C . PHE A 1 460 ? 15.227 -33.062 -16.109 1 97.81 460 PHE A C 1
ATOM 3469 O O . PHE A 1 460 ? 15.898 -34.094 -15.938 1 97.81 460 PHE A O 1
ATOM 3476 N N . LEU A 1 461 ? 14.422 -32.875 -17.156 1 97.38 461 LEU A N 1
ATOM 3477 C CA . LEU A 1 461 ? 14.18 -33.938 -18.125 1 97.38 461 LEU A CA 1
ATOM 3478 C C . LEU A 1 461 ? 15.391 -34.156 -19.031 1 97.38 461 LEU A C 1
ATOM 3480 O O . LEU A 1 461 ? 15.688 -35.281 -19.438 1 97.38 461 LEU A O 1
ATOM 3484 N N . GLY A 1 462 ? 16.016 -33.031 -19.375 1 97.5 462 GLY A N 1
ATOM 3485 C CA . GLY A 1 462 ? 17.25 -33.156 -20.141 1 97.5 462 GLY A CA 1
ATOM 3486 C C . GLY A 1 462 ? 18.328 -33.938 -19.406 1 97.5 462 GLY A C 1
ATOM 3487 O O . GLY A 1 462 ? 18.953 -34.812 -20 1 97.5 462 GLY A O 1
ATOM 3488 N N . LEU A 1 463 ? 18.531 -33.656 -18.156 1 97.56 463 LEU A N 1
ATOM 3489 C CA . LEU A 1 463 ? 19.516 -34.375 -17.359 1 97.56 463 LEU A CA 1
ATOM 3490 C C . LEU A 1 463 ? 19.078 -35.844 -17.156 1 97.56 463 LEU A C 1
ATOM 3492 O O . LEU A 1 463 ? 19.922 -36.719 -17.125 1 97.56 463 LEU A O 1
ATOM 3496 N N . ALA A 1 464 ? 17.812 -36.062 -16.953 1 97.25 464 ALA A N 1
ATOM 3497 C CA . ALA A 1 464 ? 17.297 -37.438 -16.828 1 97.25 464 ALA A CA 1
ATOM 3498 C C . ALA A 1 464 ? 17.594 -38.25 -18.078 1 97.25 464 ALA A C 1
ATOM 3500 O O . ALA A 1 464 ? 17.984 -39.406 -17.984 1 97.25 464 ALA A O 1
ATOM 3501 N N . THR A 1 465 ? 17.359 -37.625 -19.188 1 96.38 465 THR A N 1
ATOM 3502 C CA . THR A 1 465 ? 17.641 -38.281 -20.469 1 96.38 465 THR A CA 1
ATOM 3503 C C . THR A 1 465 ? 19.125 -38.562 -20.609 1 96.38 465 THR A C 1
ATOM 3505 O O . THR A 1 465 ? 19.5 -39.688 -21 1 96.38 465 THR A O 1
ATOM 3508 N N . LEU A 1 466 ? 19.938 -37.656 -20.297 1 96.12 466 LEU A N 1
ATOM 3509 C CA . LEU A 1 466 ? 21.391 -37.812 -20.422 1 96.12 466 LEU A CA 1
ATOM 3510 C C . LEU A 1 466 ? 21.906 -38.875 -19.469 1 96.12 466 LEU A C 1
ATOM 3512 O O . LEU A 1 466 ? 22.859 -39.594 -19.781 1 96.12 466 LEU A O 1
ATOM 3516 N N . ALA A 1 467 ? 21.203 -39.062 -18.281 1 95.75 467 ALA A N 1
ATOM 3517 C CA . ALA A 1 467 ? 21.625 -40 -17.25 1 95.75 467 ALA A CA 1
ATOM 3518 C C . ALA A 1 467 ? 21.062 -41.406 -17.547 1 95.75 467 ALA A C 1
ATOM 3520 O O . ALA A 1 467 ? 21.406 -42.375 -16.859 1 95.75 467 ALA A O 1
ATOM 3521 N N . GLY A 1 468 ? 20.188 -41.594 -18.484 1 92 468 GLY A N 1
ATOM 3522 C CA . GLY A 1 468 ? 19.656 -42.906 -18.891 1 92 468 GLY A CA 1
ATOM 3523 C C . GLY A 1 468 ? 18.469 -43.344 -18.047 1 92 468 GLY A C 1
ATOM 3524 O O . GLY A 1 468 ? 18.125 -44.531 -18.016 1 92 468 GLY A O 1
ATOM 3525 N N . LEU A 1 469 ? 17.922 -42.531 -17.234 1 84.62 469 LEU A N 1
ATOM 3526 C CA . LEU A 1 469 ? 16.797 -42.906 -16.375 1 84.62 469 LEU A CA 1
ATOM 3527 C C . LEU A 1 469 ? 15.578 -43.312 -17.219 1 84.62 469 LEU A C 1
ATOM 3529 O O . LEU A 1 469 ? 14.75 -44.094 -16.781 1 84.62 469 LEU A O 1
ATOM 3533 N N . GLY A 1 470 ? 15.438 -43.062 -18.5 1 66.56 470 GLY A N 1
ATOM 3534 C CA . GLY A 1 470 ? 14.328 -43.469 -19.344 1 66.56 470 GLY A CA 1
ATOM 3535 C C . GLY A 1 470 ? 14.641 -44.719 -20.188 1 66.56 470 GLY A C 1
ATOM 3536 O O . GLY A 1 470 ? 13.766 -45.219 -20.891 1 66.56 470 GLY A O 1
ATOM 3537 N N . GLY A 1 471 ? 16 -45.219 -20.203 1 59.88 471 GLY A N 1
ATOM 3538 C CA . GLY A 1 471 ? 16.406 -46.312 -21.062 1 59.88 471 GLY A CA 1
ATOM 3539 C C . GLY A 1 471 ? 17.078 -47.438 -20.312 1 59.88 471 GLY A C 1
ATOM 3540 O O . GLY A 1 471 ? 17.5 -47.281 -19.156 1 59.88 471 GLY A O 1
ATOM 3541 N N . MET B 1 1 ? 1.379 25.828 -44.438 1 23.62 1 MET B N 1
ATOM 3542 C CA . MET B 1 1 ? 2.34 24.781 -44.094 1 23.62 1 MET B CA 1
ATOM 3543 C C . MET B 1 1 ? 3.246 25.234 -42.969 1 23.62 1 MET B C 1
ATOM 3545 O O . MET B 1 1 ? 4.273 25.875 -43.188 1 23.62 1 MET B O 1
ATOM 3549 N N . SER B 1 2 ? 2.74 25.719 -41.844 1 24.52 2 SER B N 1
ATOM 3550 C CA . SER B 1 2 ? 3.318 26.562 -40.812 1 24.52 2 SER B CA 1
ATOM 3551 C C . SER B 1 2 ? 4.352 25.812 -39.969 1 24.52 2 SER B C 1
ATOM 3553 O O . SER B 1 2 ? 4.082 24.703 -39.5 1 24.52 2 SER B O 1
ATOM 3555 N N . GLU B 1 3 ? 5.617 25.906 -40.25 1 24.55 3 GLU B N 1
ATOM 3556 C CA . GLU B 1 3 ? 6.855 25.391 -39.688 1 24.55 3 GLU B CA 1
ATOM 3557 C C . GLU B 1 3 ? 6.949 25.703 -38.188 1 24.55 3 GLU B C 1
ATOM 3559 O O . GLU B 1 3 ? 7.215 26.844 -37.812 1 24.55 3 GLU B O 1
ATOM 3564 N N . VAL B 1 4 ? 5.984 25.203 -37.406 1 31.55 4 VAL B N 1
ATOM 3565 C CA . VAL B 1 4 ? 6.137 25.422 -35.969 1 31.55 4 VAL B CA 1
ATOM 3566 C C . VAL B 1 4 ? 7.512 24.938 -35.531 1 31.55 4 VAL B C 1
ATOM 3568 O O . VAL B 1 4 ? 7.832 23.75 -35.656 1 31.55 4 VAL B O 1
ATOM 3571 N N . ASP B 1 5 ? 8.508 25.75 -35.531 1 28.2 5 ASP B N 1
ATOM 3572 C CA . ASP B 1 5 ? 9.891 25.562 -35.062 1 28.2 5 ASP B CA 1
ATOM 3573 C C . ASP B 1 5 ? 9.945 24.938 -33.688 1 28.2 5 ASP B C 1
ATOM 3575 O O . ASP B 1 5 ? 9.352 25.469 -32.75 1 28.2 5 ASP B O 1
ATOM 3579 N N . LEU B 1 6 ? 10.125 23.656 -33.594 1 29.39 6 LEU B N 1
ATOM 3580 C CA . LEU B 1 6 ? 10.383 22.797 -32.438 1 29.39 6 LEU B CA 1
ATOM 3581 C C . LEU B 1 6 ? 11.516 23.359 -31.594 1 29.39 6 LEU B C 1
ATOM 3583 O O . LEU B 1 6 ? 12.664 23.422 -32.031 1 29.39 6 LEU B O 1
ATOM 3587 N N . ILE B 1 7 ? 11.219 24.406 -30.844 1 31.64 7 ILE B N 1
ATOM 3588 C CA . ILE B 1 7 ? 12.258 24.906 -29.953 1 31.64 7 ILE B CA 1
ATOM 3589 C C . ILE B 1 7 ? 12.898 23.75 -29.203 1 31.64 7 ILE B C 1
ATOM 3591 O O . ILE B 1 7 ? 12.195 22.953 -28.562 1 31.64 7 ILE B O 1
ATOM 3595 N N . PRO B 1 8 ? 14.102 23.391 -29.375 1 33.09 8 PRO B N 1
ATOM 3596 C CA . PRO B 1 8 ? 14.844 22.219 -28.875 1 33.09 8 PRO B CA 1
ATOM 3597 C C . PRO B 1 8 ? 14.781 22.094 -27.359 1 33.09 8 PRO B C 1
ATOM 3599 O O . PRO B 1 8 ? 14.625 23.078 -26.641 1 33.09 8 PRO B O 1
ATOM 3602 N N . GLU B 1 9 ? 14.461 20.906 -26.781 1 35.78 9 GLU B N 1
ATOM 3603 C CA . GLU B 1 9 ? 14.508 20.281 -25.469 1 35.78 9 GLU B CA 1
ATOM 3604 C C . GLU B 1 9 ? 15.797 20.656 -24.734 1 35.78 9 GLU B C 1
ATOM 3606 O O . GLU B 1 9 ? 16.062 20.156 -23.625 1 35.78 9 GLU B O 1
ATOM 3611 N N . ALA B 1 10 ? 16.688 21.469 -25.312 1 33.91 10 ALA B N 1
ATOM 3612 C CA . ALA B 1 10 ? 18.078 21.688 -24.922 1 33.91 10 ALA B CA 1
ATOM 3613 C C . ALA B 1 10 ? 18.156 22.438 -23.594 1 33.91 10 ALA B C 1
ATOM 3615 O O . ALA B 1 10 ? 19.109 22.266 -22.828 1 33.91 10 ALA B O 1
ATOM 3616 N N . GLU B 1 11 ? 17.297 23.406 -23.344 1 35.03 11 GLU B N 1
ATOM 3617 C CA . GLU B 1 11 ? 17.562 24.266 -22.188 1 35.03 11 GLU B CA 1
ATOM 3618 C C . GLU B 1 11 ? 17.344 23.5 -20.875 1 35.03 11 GLU B C 1
ATOM 3620 O O . GLU B 1 11 ? 17.844 23.906 -19.828 1 35.03 11 GLU B O 1
ATOM 3625 N N . ASP B 1 12 ? 16.422 22.531 -20.812 1 37.94 12 ASP B N 1
ATOM 3626 C CA . ASP B 1 12 ? 16.156 21.75 -19.609 1 37.94 12 ASP B CA 1
ATOM 3627 C C . ASP B 1 12 ? 17.359 20.891 -19.234 1 37.94 12 ASP B C 1
ATOM 3629 O O . ASP B 1 12 ? 17.5 20.469 -18.094 1 37.94 12 ASP B O 1
ATOM 3633 N N . ASP B 1 13 ? 18.266 20.672 -20.172 1 37.78 13 ASP B N 1
ATOM 3634 C CA . ASP B 1 13 ? 19.453 19.844 -20 1 37.78 13 ASP B CA 1
ATOM 3635 C C . ASP B 1 13 ? 20.531 20.594 -19.219 1 37.78 13 ASP B C 1
ATOM 3637 O O . ASP B 1 13 ? 21.375 19.984 -18.578 1 37.78 13 ASP B O 1
ATOM 3641 N N . ALA B 1 14 ? 20.703 21.828 -19.375 1 35.75 14 ALA B N 1
ATOM 3642 C CA . ALA B 1 14 ? 21.797 22.578 -18.797 1 35.75 14 ALA B CA 1
ATOM 3643 C C . ALA B 1 14 ? 21.641 22.703 -17.281 1 35.75 14 ALA B C 1
ATOM 3645 O O . ALA B 1 14 ? 22.625 22.625 -16.531 1 35.75 14 ALA B O 1
ATOM 3646 N N . ALA B 1 15 ? 20.484 23.094 -16.797 1 40.12 15 ALA B N 1
ATOM 3647 C CA . ALA B 1 15 ? 20.297 23.109 -15.344 1 40.12 15 ALA B CA 1
ATOM 3648 C C . ALA B 1 15 ? 20.5 21.719 -14.758 1 40.12 15 ALA B C 1
ATOM 3650 O O . ALA B 1 15 ? 20.719 21.562 -13.547 1 40.12 15 ALA B O 1
ATOM 3651 N N . GLU B 1 16 ? 20.297 20.609 -15.445 1 48.25 16 GLU B N 1
ATOM 3652 C CA . GLU B 1 16 ? 20.484 19.203 -15.094 1 48.25 16 GLU B CA 1
ATOM 3653 C C . GLU B 1 16 ? 21.969 18.859 -14.977 1 48.25 16 GLU B C 1
ATOM 3655 O O . GLU B 1 16 ? 22.344 17.938 -14.266 1 48.25 16 GLU B O 1
ATOM 3660 N N . GLN B 1 17 ? 22.812 19.453 -15.727 1 47.12 17 GLN B N 1
ATOM 3661 C CA . GLN B 1 17 ? 24.203 19 -15.773 1 47.12 17 GLN B CA 1
ATOM 3662 C C . GLN B 1 17 ? 24.906 19.25 -14.438 1 47.12 17 GLN B C 1
ATOM 3664 O O . GLN B 1 17 ? 25.781 18.469 -14.047 1 47.12 17 GLN B O 1
ATOM 3669 N N . GLY B 1 18 ? 24.516 20.297 -13.734 1 54.66 18 GLY B N 1
ATOM 3670 C CA . GLY B 1 18 ? 25.266 20.562 -12.516 1 54.66 18 GLY B CA 1
ATOM 3671 C C . GLY B 1 18 ? 24.562 20.047 -11.266 1 54.66 18 GLY B C 1
ATOM 3672 O O . GLY B 1 18 ? 25.094 20.172 -10.164 1 54.66 18 GLY B O 1
ATOM 3673 N N . SER B 1 19 ? 23.438 19.375 -11.5 1 73.25 19 SER B N 1
ATOM 3674 C CA . SER B 1 19 ? 22.703 18.984 -10.305 1 73.25 19 SER B CA 1
ATOM 3675 C C . SER B 1 19 ? 23.062 17.578 -9.867 1 73.25 19 SER B C 1
ATOM 3677 O O . SER B 1 19 ? 23.469 16.75 -10.688 1 73.25 19 SER B O 1
ATOM 3679 N N . GLN B 1 20 ? 23.312 17.391 -8.547 1 85.38 20 GLN B N 1
ATOM 3680 C CA . GLN B 1 20 ? 23.625 16.125 -7.902 1 85.38 20 GLN B CA 1
ATOM 3681 C C . GLN B 1 20 ? 22.484 15.117 -8.078 1 85.38 20 GLN B C 1
ATOM 3683 O O . GLN B 1 20 ? 22.703 13.906 -7.973 1 85.38 20 GLN B O 1
ATOM 3688 N N . LEU B 1 21 ? 21.297 15.656 -8.469 1 87.94 21 LEU B N 1
ATOM 3689 C CA . LEU B 1 21 ? 20.094 14.828 -8.523 1 87.94 21 LEU B CA 1
ATOM 3690 C C . LEU B 1 21 ? 19.531 14.781 -9.938 1 87.94 21 LEU B C 1
ATOM 3692 O O . LEU B 1 21 ? 19.75 15.703 -10.727 1 87.94 21 LEU B O 1
ATOM 3696 N N . ASP B 1 22 ? 18.922 13.672 -10.305 1 87.62 22 ASP B N 1
ATOM 3697 C CA . ASP B 1 22 ? 18.234 13.57 -11.586 1 87.62 22 ASP B CA 1
ATOM 3698 C C . ASP B 1 22 ? 16.812 14.141 -11.5 1 87.62 22 ASP B C 1
ATOM 3700 O O . ASP B 1 22 ? 16.469 14.812 -10.531 1 87.62 22 ASP B O 1
ATOM 3704 N N . ARG B 1 23 ? 16.016 13.906 -12.539 1 79.19 23 ARG B N 1
ATOM 3705 C CA . ARG B 1 23 ? 14.688 14.492 -12.648 1 79.19 23 ARG B CA 1
ATOM 3706 C C . ARG B 1 23 ? 13.758 13.922 -11.578 1 79.19 23 ARG B C 1
ATOM 3708 O O . ARG B 1 23 ? 12.773 14.57 -11.203 1 79.19 23 ARG B O 1
ATOM 3715 N N . ASP B 1 24 ? 14.125 12.758 -11.055 1 80.5 24 ASP B N 1
ATOM 3716 C CA . ASP B 1 24 ? 13.289 12.117 -10.047 1 80.5 24 ASP B CA 1
ATOM 3717 C C . ASP B 1 24 ? 13.906 12.25 -8.656 1 80.5 24 ASP B C 1
ATOM 3719 O O . ASP B 1 24 ? 13.555 11.5 -7.738 1 80.5 24 ASP B O 1
ATOM 3723 N N . ASP B 1 25 ? 14.797 13.18 -8.484 1 84.81 25 ASP B N 1
ATOM 3724 C CA . ASP B 1 25 ? 15.469 13.492 -7.227 1 84.81 25 ASP B CA 1
ATOM 3725 C C . ASP B 1 25 ? 16.266 12.297 -6.711 1 84.81 25 ASP B C 1
ATOM 3727 O O . ASP B 1 25 ? 16.344 12.07 -5.5 1 84.81 25 ASP B O 1
ATOM 3731 N N . ARG B 1 26 ? 16.734 11.5 -7.641 1 90.81 26 ARG B N 1
ATOM 3732 C CA . ARG B 1 26 ? 17.688 10.438 -7.316 1 90.81 26 ARG B CA 1
ATOM 3733 C C . ARG B 1 26 ? 19.109 10.906 -7.531 1 90.81 26 ARG B C 1
ATOM 3735 O O . ARG B 1 26 ? 19.391 11.711 -8.422 1 90.81 26 ARG B O 1
ATOM 3742 N N . LEU B 1 27 ? 19.953 10.367 -6.68 1 94.56 27 LEU B N 1
ATOM 3743 C CA . LEU B 1 27 ? 21.359 10.68 -6.879 1 94.56 27 LEU B CA 1
ATOM 3744 C C . LEU B 1 27 ? 21.859 10.133 -8.211 1 94.56 27 LEU B C 1
ATOM 3746 O O . LEU B 1 27 ? 21.672 8.945 -8.508 1 94.56 27 LEU B O 1
ATOM 3750 N N . LYS B 1 28 ? 22.484 11.023 -9.023 1 94.88 28 LYS B N 1
ATOM 3751 C CA . LYS B 1 28 ? 23.062 10.57 -10.289 1 94.88 28 LYS B CA 1
ATOM 3752 C C . LYS B 1 28 ? 24.203 9.578 -10.055 1 94.88 28 LYS B C 1
ATOM 3754 O O . LYS B 1 28 ? 24.984 9.742 -9.125 1 94.88 28 LYS B O 1
ATOM 3759 N N . PRO B 1 29 ? 24.266 8.602 -10.953 1 94.12 29 PRO B N 1
ATOM 3760 C CA . PRO B 1 29 ? 25.328 7.609 -10.789 1 94.12 29 PRO B CA 1
ATOM 3761 C C . PRO B 1 29 ? 26.719 8.227 -10.836 1 94.12 29 PRO B C 1
ATOM 3763 O O . PRO B 1 29 ? 27.609 7.797 -10.094 1 94.12 29 PRO B O 1
ATOM 3766 N N . GLU B 1 30 ? 26.859 9.188 -11.664 1 95 30 GLU B N 1
ATOM 3767 C CA . GLU B 1 30 ? 28.156 9.852 -11.773 1 95 30 GLU B CA 1
ATOM 3768 C C . GLU B 1 30 ? 28.516 10.578 -10.477 1 95 30 GLU B C 1
ATOM 3770 O O . GLU B 1 30 ? 29.688 10.586 -10.07 1 95 30 GLU B O 1
ATOM 3775 N N . PHE B 1 31 ? 27.547 11.219 -9.922 1 95.62 31 PHE B N 1
ATOM 3776 C CA . PHE B 1 31 ? 27.766 11.906 -8.656 1 95.62 31 PHE B CA 1
ATOM 3777 C C . PHE B 1 31 ? 28.203 10.922 -7.574 1 95.62 31 PHE B C 1
ATOM 3779 O O . PHE B 1 31 ? 29.172 11.172 -6.863 1 95.62 31 PHE B O 1
ATOM 3786 N N . VAL B 1 32 ? 27.453 9.781 -7.41 1 96.25 32 VAL B N 1
ATOM 3787 C CA . VAL B 1 32 ? 27.766 8.766 -6.41 1 96.25 32 VAL B CA 1
ATOM 3788 C C . VAL B 1 32 ? 29.188 8.258 -6.621 1 96.25 32 VAL B C 1
ATOM 3790 O O . VAL B 1 32 ? 29.953 8.125 -5.668 1 96.25 32 VAL B O 1
ATOM 3793 N N . ARG B 1 33 ? 29.562 8.016 -7.867 1 95.75 33 ARG B N 1
ATOM 3794 C CA . ARG B 1 33 ? 30.906 7.547 -8.195 1 95.75 33 ARG B CA 1
ATOM 3795 C C . ARG B 1 33 ? 31.953 8.57 -7.805 1 95.75 33 ARG B C 1
ATOM 3797 O O . ARG B 1 33 ? 33.031 8.219 -7.289 1 95.75 33 ARG B O 1
ATOM 3804 N N . ASN B 1 34 ? 31.656 9.828 -8.078 1 96.69 34 ASN B N 1
ATOM 3805 C CA . ASN B 1 34 ? 32.594 10.891 -7.742 1 96.69 34 ASN B CA 1
ATOM 3806 C C . ASN B 1 34 ? 32.844 10.961 -6.242 1 96.69 34 ASN B C 1
ATOM 3808 O O . ASN B 1 34 ? 34 11.156 -5.805 1 96.69 34 ASN B O 1
ATOM 3812 N N . VAL B 1 35 ? 31.828 10.852 -5.484 1 97.56 35 VAL B N 1
ATOM 3813 C CA . VAL B 1 35 ? 31.969 10.906 -4.031 1 97.56 35 VAL B CA 1
ATOM 3814 C C . VAL B 1 35 ? 32.781 9.711 -3.551 1 97.56 35 VAL B C 1
ATOM 3816 O O . VAL B 1 35 ? 33.719 9.875 -2.754 1 97.56 35 VAL B O 1
ATOM 3819 N N . LEU B 1 36 ? 32.469 8.539 -4.035 1 96.69 36 LEU B N 1
ATOM 3820 C CA . LEU B 1 36 ? 33.156 7.32 -3.596 1 96.69 36 LEU B CA 1
ATOM 3821 C C . LEU B 1 36 ? 34.594 7.309 -4.047 1 96.69 36 LEU B C 1
ATOM 3823 O O . LEU B 1 36 ? 35.469 6.809 -3.332 1 96.69 36 LEU B O 1
ATOM 3827 N N . ASP B 1 37 ? 34.844 7.832 -5.258 1 97.19 37 ASP B N 1
ATOM 3828 C CA . ASP B 1 37 ? 36.219 7.953 -5.73 1 97.19 37 ASP B CA 1
ATOM 3829 C C . ASP B 1 37 ? 37.031 8.859 -4.812 1 97.19 37 ASP B C 1
ATOM 3831 O O . ASP B 1 37 ? 38.188 8.57 -4.523 1 97.19 37 ASP B O 1
ATOM 3835 N N . ALA B 1 38 ? 36.438 9.922 -4.418 1 97.75 38 ALA B N 1
ATOM 3836 C CA . ALA B 1 38 ? 37.094 10.836 -3.502 1 97.75 38 ALA B CA 1
ATOM 3837 C C . ALA B 1 38 ? 37.406 10.156 -2.172 1 97.75 38 ALA B C 1
ATOM 3839 O O . ALA B 1 38 ? 38.5 10.32 -1.611 1 97.75 38 ALA B O 1
ATOM 3840 N N . VAL B 1 39 ? 36.5 9.398 -1.669 1 97.06 39 VAL B N 1
ATOM 3841 C CA . VAL B 1 39 ? 36.688 8.68 -0.41 1 97.06 39 VAL B CA 1
ATOM 3842 C C . VAL B 1 39 ? 37.781 7.641 -0.549 1 97.06 39 VAL B C 1
ATOM 3844 O O . VAL B 1 39 ? 38.625 7.496 0.344 1 97.06 39 VAL B O 1
ATOM 3847 N N . GLU B 1 40 ? 37.781 6.938 -1.647 1 96.19 40 GLU B N 1
ATOM 3848 C CA . GLU B 1 40 ? 38.781 5.914 -1.897 1 96.19 40 GLU B CA 1
ATOM 3849 C C . GLU B 1 40 ? 40.188 6.527 -2.01 1 96.19 40 GLU B C 1
ATOM 3851 O O . GLU B 1 40 ? 41.156 5.91 -1.607 1 96.19 40 GLU B O 1
ATOM 3856 N N . ALA B 1 41 ? 40.188 7.672 -2.545 1 96.75 41 ALA B N 1
ATOM 3857 C CA . ALA B 1 41 ? 41.469 8.375 -2.717 1 96.75 41 ALA B CA 1
ATOM 3858 C C . ALA B 1 41 ? 41.938 9.008 -1.406 1 96.75 41 ALA B C 1
ATOM 3860 O O . ALA B 1 41 ? 43.031 9.531 -1.318 1 96.75 41 ALA B O 1
ATOM 3861 N N . GLY B 1 42 ? 41.125 8.977 -0.407 1 94.94 42 GLY B N 1
ATOM 3862 C CA . GLY B 1 42 ? 41.438 9.555 0.888 1 94.94 42 GLY B CA 1
ATOM 3863 C C . GLY B 1 42 ? 41.281 11.062 0.919 1 94.94 42 GLY B C 1
ATOM 3864 O O . GLY B 1 42 ? 41.812 11.734 1.801 1 94.94 42 GLY B O 1
ATOM 3865 N N . ASP B 1 43 ? 40.625 11.555 -0.027 1 96.31 43 ASP B N 1
ATOM 3866 C CA . ASP B 1 43 ? 40.344 12.992 -0.095 1 96.31 43 ASP B CA 1
ATOM 3867 C C . ASP B 1 43 ? 39.062 13.352 0.611 1 96.31 43 ASP B C 1
ATOM 3869 O O . ASP B 1 43 ? 38.062 13.695 -0.039 1 96.31 43 ASP B O 1
ATOM 3873 N N . ASP B 1 44 ? 39.094 13.445 1.831 1 96 44 ASP B N 1
ATOM 3874 C CA . ASP B 1 44 ? 37.906 13.688 2.654 1 96 44 ASP B CA 1
ATOM 3875 C C . ASP B 1 44 ? 37.312 15.07 2.375 1 96 44 ASP B C 1
ATOM 3877 O O . ASP B 1 44 ? 36.094 15.25 2.4 1 96 44 ASP B O 1
ATOM 3881 N N . GLU B 1 45 ? 38.156 15.984 2.09 1 96.06 45 GLU B N 1
ATOM 3882 C CA . GLU B 1 45 ? 37.719 17.344 1.835 1 96.06 45 GLU B CA 1
ATOM 3883 C C . GLU B 1 45 ? 36.875 17.422 0.558 1 96.06 45 GLU B C 1
ATOM 3885 O O . GLU B 1 45 ? 35.844 18.078 0.521 1 96.06 45 GLU B O 1
ATOM 3890 N N . ALA B 1 46 ? 37.375 16.734 -0.383 1 96.44 46 ALA B N 1
ATOM 3891 C CA . ALA B 1 46 ? 36.656 16.703 -1.646 1 96.44 46 ALA B CA 1
ATOM 3892 C C . ALA B 1 46 ? 35.281 16.016 -1.479 1 96.44 46 ALA B C 1
ATOM 3894 O O . ALA B 1 46 ? 34.281 16.469 -2.029 1 96.44 46 ALA B O 1
ATOM 3895 N N . ALA B 1 47 ? 35.281 14.914 -0.79 1 97 47 ALA B N 1
ATOM 3896 C CA . ALA B 1 47 ? 34.031 14.188 -0.538 1 97 47 ALA B CA 1
ATOM 3897 C C . ALA B 1 47 ? 33.062 15.062 0.226 1 97 47 ALA B C 1
ATOM 3899 O O . ALA B 1 47 ? 31.875 15.117 -0.127 1 97 47 ALA B O 1
ATOM 3900 N N . ARG B 1 48 ? 33.531 15.75 1.169 1 96.38 48 ARG B N 1
ATOM 3901 C CA . ARG B 1 48 ? 32.688 16.609 1.993 1 96.38 48 ARG B CA 1
ATOM 3902 C C . ARG B 1 48 ? 32.094 17.75 1.172 1 96.38 48 ARG B C 1
ATOM 3904 O O . ARG B 1 48 ? 30.922 18.078 1.309 1 96.38 48 ARG B O 1
ATOM 3911 N N . ALA B 1 49 ? 32.875 18.328 0.363 1 95.81 49 ALA B N 1
ATOM 3912 C CA . ALA B 1 49 ? 32.438 19.453 -0.463 1 95.81 49 ALA B CA 1
ATOM 3913 C C . ALA B 1 49 ? 31.328 19.047 -1.418 1 95.81 49 ALA B C 1
ATOM 3915 O O . ALA B 1 49 ? 30.422 19.828 -1.692 1 95.81 49 ALA B O 1
ATOM 3916 N N . LEU B 1 50 ? 31.438 17.859 -1.883 1 96 50 LEU B N 1
ATOM 3917 C CA . LEU B 1 50 ? 30.438 17.344 -2.805 1 96 50 LEU B CA 1
ATOM 3918 C C . LEU B 1 50 ? 29.109 17.078 -2.08 1 96 50 LEU B C 1
ATOM 3920 O O . LEU B 1 50 ? 28.047 17.344 -2.629 1 96 50 LEU B O 1
ATOM 3924 N N . VAL B 1 51 ? 29.188 16.594 -0.841 1 96.75 51 VAL B N 1
ATOM 3925 C CA . VAL B 1 51 ? 28.031 16.094 -0.121 1 96.75 51 VAL B CA 1
ATOM 3926 C C . VAL B 1 51 ? 27.359 17.234 0.638 1 96.75 51 VAL B C 1
ATOM 3928 O O . VAL B 1 51 ? 26.156 17.188 0.923 1 96.75 51 VAL B O 1
ATOM 3931 N N . GLU B 1 52 ? 28 18.281 0.912 1 95 52 GLU B N 1
ATOM 3932 C CA . GLU B 1 52 ? 27.594 19.391 1.786 1 95 52 GLU B CA 1
ATOM 3933 C C . GLU B 1 52 ? 26.266 20 1.325 1 95 52 GLU B C 1
ATOM 3935 O O . GLU B 1 52 ? 25.406 20.297 2.145 1 95 52 GLU B O 1
ATOM 3940 N N . PRO B 1 53 ? 26.109 20.078 0.043 1 92.56 53 PRO B N 1
ATOM 3941 C CA . PRO B 1 53 ? 24.875 20.75 -0.406 1 92.56 53 PRO B CA 1
ATOM 3942 C C . PRO B 1 53 ? 23.656 19.828 -0.345 1 92.56 53 PRO B C 1
ATOM 3944 O O . PRO B 1 53 ? 22.531 20.297 -0.54 1 92.56 53 PRO B O 1
ATOM 3947 N N . LEU B 1 54 ? 23.828 18.609 -0.049 1 93.94 54 LEU B N 1
ATOM 3948 C CA . LEU B 1 54 ? 22.734 17.641 -0.122 1 93.94 54 LEU B CA 1
ATOM 3949 C C . LEU B 1 54 ? 21.812 17.766 1.09 1 93.94 54 LEU B C 1
ATOM 3951 O O . LEU B 1 54 ? 22.281 18.047 2.195 1 93.94 54 LEU B O 1
ATOM 3955 N N . HIS B 1 55 ? 20.5 17.562 0.804 1 93.12 55 HIS B N 1
ATOM 3956 C CA . HIS B 1 55 ? 19.531 17.359 1.873 1 93.12 55 HIS B CA 1
ATOM 3957 C C . HIS B 1 55 ? 19.844 16.109 2.686 1 93.12 55 HIS B C 1
ATOM 3959 O O . HIS B 1 55 ? 20.344 15.125 2.146 1 93.12 55 HIS B O 1
ATOM 3965 N N . PRO B 1 56 ? 19.547 16.125 3.998 1 93.94 56 PRO B N 1
ATOM 3966 C CA . PRO B 1 56 ? 19.797 14.945 4.836 1 93.94 56 PRO B CA 1
ATOM 3967 C C . PRO B 1 56 ? 19.234 13.656 4.227 1 93.94 56 PRO B C 1
ATOM 3969 O O . PRO B 1 56 ? 19.891 12.609 4.297 1 93.94 56 PRO B O 1
ATOM 3972 N N . ALA B 1 57 ? 18.109 13.719 3.668 1 94.25 57 ALA B N 1
ATOM 3973 C CA . ALA B 1 57 ? 17.516 12.539 3.045 1 94.25 57 ALA B CA 1
ATOM 3974 C C . ALA B 1 57 ? 18.375 12.039 1.883 1 94.25 57 ALA B C 1
ATOM 3976 O O . ALA B 1 57 ? 18.453 10.836 1.628 1 94.25 57 ALA B O 1
ATOM 3977 N N . ASP B 1 58 ? 18.984 12.922 1.164 1 95.88 58 ASP B N 1
ATOM 3978 C CA . ASP B 1 58 ? 19.859 12.547 0.05 1 95.88 58 ASP B CA 1
ATOM 3979 C C . ASP B 1 58 ? 21.156 11.938 0.552 1 95.88 58 ASP B C 1
ATOM 3981 O O . ASP B 1 58 ? 21.719 11.039 -0.085 1 95.88 58 ASP B O 1
ATOM 3985 N N . ILE B 1 59 ? 21.609 12.461 1.618 1 96.75 59 ILE B N 1
ATOM 3986 C CA . ILE B 1 59 ? 22.797 11.891 2.23 1 96.75 59 ILE B CA 1
ATOM 3987 C C . ILE B 1 59 ? 22.516 10.453 2.678 1 96.75 59 ILE B C 1
ATOM 3989 O O . ILE B 1 59 ? 23.344 9.562 2.49 1 96.75 59 ILE B O 1
ATOM 3993 N N . ALA B 1 60 ? 21.359 10.297 3.281 1 96.06 60 ALA B N 1
ATOM 3994 C CA . ALA B 1 60 ? 20.953 8.953 3.66 1 96.06 60 ALA B CA 1
ATOM 3995 C C . ALA B 1 60 ? 20.922 8.023 2.449 1 96.06 60 ALA B C 1
ATOM 3997 O O . ALA B 1 60 ? 21.406 6.883 2.523 1 96.06 60 ALA B O 1
ATOM 3998 N N . ASP B 1 61 ? 20.391 8.492 1.328 1 96.06 61 ASP B N 1
ATOM 3999 C CA . ASP B 1 61 ? 20.375 7.711 0.096 1 96.06 61 ASP B CA 1
ATOM 4000 C C . ASP B 1 61 ? 21.781 7.34 -0.342 1 96.06 61 ASP B C 1
ATOM 4002 O O . ASP B 1 61 ? 22.016 6.238 -0.839 1 96.06 61 ASP B O 1
ATOM 4006 N N . LEU B 1 62 ? 22.656 8.305 -0.217 1 96.75 62 LEU B N 1
ATOM 4007 C CA . LEU B 1 62 ? 24.047 8.07 -0.593 1 96.75 62 LEU B CA 1
ATOM 4008 C C . LEU B 1 62 ? 24.625 6.895 0.182 1 96.75 62 LEU B C 1
ATOM 4010 O O . LEU B 1 62 ? 25.297 6.031 -0.396 1 96.75 62 LEU B O 1
ATOM 4014 N N . PHE B 1 63 ? 24.328 6.809 1.412 1 96.06 63 PHE B N 1
ATOM 4015 C CA . PHE B 1 63 ? 24.828 5.715 2.24 1 96.06 63 PHE B CA 1
ATOM 4016 C C . PHE B 1 63 ? 24.188 4.395 1.821 1 96.06 63 PHE B C 1
ATOM 4018 O O . PHE B 1 63 ? 24.828 3.344 1.87 1 96.06 63 PHE B O 1
ATOM 4025 N N . GLU B 1 64 ? 22.984 4.465 1.476 1 94.88 64 GLU B N 1
ATOM 4026 C CA . GLU B 1 64 ? 22.266 3.26 1.053 1 94.88 64 GLU B CA 1
ATOM 4027 C C . GLU B 1 64 ? 22.828 2.719 -0.259 1 94.88 64 GLU B C 1
ATOM 4029 O O . GLU B 1 64 ? 22.844 1.509 -0.488 1 94.88 64 GLU B O 1
ATOM 4034 N N . LEU B 1 65 ? 23.297 3.637 -1.103 1 95.12 65 LEU B N 1
ATOM 4035 C CA . LEU B 1 65 ? 23.828 3.258 -2.404 1 95.12 65 LEU B CA 1
ATOM 4036 C C . LEU B 1 65 ? 25.297 2.844 -2.287 1 95.12 65 LEU B C 1
ATOM 4038 O O . LEU B 1 65 ? 25.844 2.219 -3.195 1 95.12 65 LEU B O 1
ATOM 4042 N N . THR B 1 66 ? 25.922 3.188 -1.209 1 95.12 66 THR B N 1
ATOM 4043 C CA . THR B 1 66 ? 27.344 2.889 -0.979 1 95.12 66 THR B CA 1
ATOM 4044 C C . THR B 1 66 ? 27.516 1.434 -0.558 1 95.12 66 THR B C 1
ATOM 4046 O O . THR B 1 66 ? 26.781 0.933 0.297 1 95.12 66 THR B O 1
ATOM 4049 N N . PRO B 1 67 ? 28.5 0.784 -1.201 1 93.12 67 PRO B N 1
ATOM 4050 C CA . PRO B 1 67 ? 28.812 -0.578 -0.75 1 93.12 67 PRO B CA 1
ATOM 4051 C C . PRO B 1 67 ? 29.125 -0.647 0.742 1 93.12 67 PRO B C 1
ATOM 4053 O O . PRO B 1 67 ? 29.766 0.262 1.283 1 93.12 67 PRO B O 1
ATOM 4056 N N . ASN B 1 68 ? 28.75 -1.771 1.297 1 91.31 68 ASN B N 1
ATOM 4057 C CA . ASN B 1 68 ? 28.875 -1.957 2.738 1 91.31 68 ASN B CA 1
ATOM 4058 C C . ASN B 1 68 ? 30.312 -1.721 3.211 1 91.31 68 ASN B C 1
ATOM 4060 O O . ASN B 1 68 ? 30.531 -1.096 4.25 1 91.31 68 ASN B O 1
ATOM 4064 N N . GLU B 1 69 ? 31.266 -2.133 2.475 1 92 69 GLU B N 1
ATOM 4065 C CA . GLU B 1 69 ? 32.688 -2.076 2.871 1 92 69 GLU B CA 1
ATOM 4066 C C . GLU B 1 69 ? 33.188 -0.641 2.873 1 92 69 GLU B C 1
ATOM 4068 O O . GLU B 1 69 ? 34.188 -0.341 3.51 1 92 69 GLU B O 1
ATOM 4073 N N . MET B 1 70 ? 32.438 0.239 2.223 1 94.56 70 MET B N 1
ATOM 4074 C CA . MET B 1 70 ? 32.906 1.609 2.08 1 94.56 70 MET B CA 1
ATOM 4075 C C . MET B 1 70 ? 32.125 2.559 2.979 1 94.56 70 MET B C 1
ATOM 4077 O O . MET B 1 70 ? 32.469 3.74 3.084 1 94.56 70 MET B O 1
ATOM 4081 N N . ARG B 1 71 ? 31.125 2.141 3.66 1 94.75 71 ARG B N 1
ATOM 4082 C CA . ARG B 1 71 ? 30.234 3.008 4.43 1 94.75 71 ARG B CA 1
ATOM 4083 C C . ARG B 1 71 ? 30.984 3.662 5.586 1 94.75 71 ARG B C 1
ATOM 4085 O O . ARG B 1 71 ? 30.766 4.84 5.887 1 94.75 71 ARG B O 1
ATOM 4092 N N . ALA B 1 72 ? 31.844 2.904 6.199 1 93.06 72 ALA B N 1
ATOM 4093 C CA . ALA B 1 72 ? 32.625 3.453 7.316 1 93.06 72 ALA B CA 1
ATOM 4094 C C . ALA B 1 72 ? 33.531 4.578 6.848 1 93.06 72 ALA B C 1
ATOM 4096 O O . ALA B 1 72 ? 33.656 5.602 7.52 1 93.06 72 ALA B O 1
ATOM 4097 N N . ALA B 1 73 ? 34.156 4.324 5.734 1 94.69 73 ALA B N 1
ATOM 4098 C CA . ALA B 1 73 ? 35.062 5.336 5.176 1 94.69 73 ALA B CA 1
ATOM 4099 C C . ALA B 1 73 ? 34.281 6.59 4.777 1 94.69 73 ALA B C 1
ATOM 4101 O O . ALA B 1 73 ? 34.75 7.711 4.977 1 94.69 73 ALA B O 1
ATOM 4102 N N . LEU B 1 74 ? 33.156 6.379 4.207 1 96.44 74 LEU B N 1
ATOM 4103 C CA . LEU B 1 74 ? 32.312 7.504 3.836 1 96.44 74 LEU B CA 1
ATOM 4104 C C . LEU B 1 74 ? 31.875 8.289 5.07 1 96.44 74 LEU B C 1
ATOM 4106 O O . LEU B 1 74 ? 31.906 9.523 5.07 1 96.44 74 LEU B O 1
ATOM 4110 N N . ALA B 1 75 ? 31.5 7.578 6.098 1 94.94 75 ALA B N 1
ATOM 4111 C CA . ALA B 1 75 ? 31.078 8.203 7.344 1 94.94 75 ALA B CA 1
ATOM 4112 C C . ALA B 1 75 ? 32.188 9.055 7.941 1 94.94 75 ALA B C 1
ATOM 4114 O O . ALA B 1 75 ? 31.938 10.148 8.461 1 94.94 75 ALA B O 1
ATOM 4115 N N . LYS B 1 76 ? 33.344 8.57 7.84 1 93.25 76 LYS B N 1
ATOM 4116 C CA . LYS B 1 76 ? 34.5 9.297 8.344 1 93.25 76 LYS B CA 1
ATOM 4117 C C . LYS B 1 76 ? 34.75 10.57 7.527 1 93.25 76 LYS B C 1
ATOM 4119 O O . LYS B 1 76 ? 35.031 11.633 8.094 1 93.25 76 LYS B O 1
ATOM 4124 N N . ALA B 1 77 ? 34.562 10.438 6.273 1 94.88 77 ALA B N 1
ATOM 4125 C CA . ALA B 1 77 ? 34.844 11.547 5.367 1 94.88 77 ALA B CA 1
ATOM 4126 C C . ALA B 1 77 ? 33.844 12.688 5.566 1 94.88 77 ALA B C 1
ATOM 4128 O O . ALA B 1 77 ? 34.188 13.859 5.402 1 94.88 77 ALA B O 1
ATOM 4129 N N . ILE B 1 78 ? 32.656 12.344 5.949 1 95.38 78 ILE B N 1
ATOM 4130 C CA . ILE B 1 78 ? 31.656 13.391 6.051 1 95.38 78 ILE B CA 1
ATOM 4131 C C . ILE B 1 78 ? 31.062 13.414 7.461 1 95.38 78 ILE B C 1
ATOM 4133 O O . ILE B 1 78 ? 29.859 13.602 7.641 1 95.38 78 ILE B O 1
ATOM 4137 N N . THR B 1 79 ? 31.812 13.188 8.414 1 91 79 THR B N 1
ATOM 4138 C CA . THR B 1 79 ? 31.406 13.062 9.812 1 91 79 THR B CA 1
ATOM 4139 C C . THR B 1 79 ? 30.625 14.297 10.266 1 91 79 THR B C 1
ATOM 4141 O O . THR B 1 79 ? 29.625 14.18 10.969 1 91 79 THR B O 1
ATOM 4144 N N . ASP B 1 80 ? 31 15.477 9.844 1 90.25 80 ASP B N 1
ATOM 4145 C CA . ASP B 1 80 ? 30.391 16.734 10.266 1 90.25 80 ASP B CA 1
ATOM 4146 C C . ASP B 1 80 ? 28.984 16.891 9.688 1 90.25 80 ASP B C 1
ATOM 4148 O O . ASP B 1 80 ? 28.188 17.688 10.188 1 90.25 80 ASP B O 1
ATOM 4152 N N . LEU B 1 81 ? 28.734 16.125 8.641 1 92.62 81 LEU B N 1
ATOM 4153 C CA . LEU B 1 81 ? 27.438 16.219 7.961 1 92.62 81 LEU B CA 1
ATOM 4154 C C . LEU B 1 81 ? 26.484 15.125 8.422 1 92.62 81 LEU B C 1
ATOM 4156 O O . LEU B 1 81 ? 25.297 15.141 8.086 1 92.62 81 LEU B O 1
ATOM 4160 N N . LEU B 1 82 ? 27.016 14.234 9.211 1 91.69 82 LEU B N 1
ATOM 4161 C CA . LEU B 1 82 ? 26.219 13.102 9.68 1 91.69 82 LEU B CA 1
ATOM 4162 C C . LEU B 1 82 ? 25.5 13.445 10.984 1 91.69 82 LEU B C 1
ATOM 4164 O O . LEU B 1 82 ? 25.859 12.953 12.047 1 91.69 82 LEU B O 1
ATOM 4168 N N . ASP B 1 83 ? 24.453 14.156 10.844 1 90.62 83 ASP B N 1
ATOM 4169 C CA . ASP B 1 83 ? 23.688 14.555 12.023 1 90.62 83 ASP B CA 1
ATOM 4170 C C . ASP B 1 83 ? 22.484 13.641 12.234 1 90.62 83 ASP B C 1
ATOM 4172 O O . ASP B 1 83 ? 22.344 12.625 11.555 1 90.62 83 ASP B O 1
ATOM 4176 N N . GLY B 1 84 ? 21.719 13.93 13.258 1 90.75 84 GLY B N 1
ATOM 4177 C CA . GLY B 1 84 ? 20.578 13.094 13.625 1 90.75 84 GLY B CA 1
ATOM 4178 C C . GLY B 1 84 ? 19.547 12.969 12.523 1 90.75 84 GLY B C 1
ATOM 4179 O O . GLY B 1 84 ? 18.953 11.906 12.336 1 90.75 84 GLY B O 1
ATOM 4180 N N . ASP B 1 85 ? 19.375 14 11.773 1 92.19 85 ASP B N 1
ATOM 4181 C CA . ASP B 1 85 ? 18.391 14 10.703 1 92.19 85 ASP B CA 1
ATOM 4182 C C . ASP B 1 85 ? 18.75 13.008 9.609 1 92.19 85 ASP B C 1
ATOM 4184 O O . ASP B 1 85 ? 17.875 12.391 9 1 92.19 85 ASP B O 1
ATOM 4188 N N . VAL B 1 86 ? 20.078 12.867 9.352 1 95.19 86 VAL B N 1
ATOM 4189 C CA . VAL B 1 86 ? 20.531 11.922 8.344 1 95.19 86 VAL B CA 1
ATOM 4190 C C . VAL B 1 86 ? 20.266 10.492 8.812 1 95.19 86 VAL B C 1
ATOM 4192 O O . VAL B 1 86 ? 19.734 9.672 8.055 1 95.19 86 VAL B O 1
ATOM 4195 N N . PHE B 1 87 ? 20.531 10.25 10.07 1 93.56 87 PHE B N 1
ATOM 4196 C CA . PHE B 1 87 ? 20.312 8.922 10.625 1 93.56 87 PHE B CA 1
ATOM 4197 C C . PHE B 1 87 ? 18.828 8.562 10.625 1 93.56 87 PHE B C 1
ATOM 4199 O O . PHE B 1 87 ? 18.469 7.414 10.367 1 93.56 87 PHE B O 1
ATOM 4206 N N . ALA B 1 88 ? 18.047 9.539 10.883 1 91.69 88 ALA B N 1
ATOM 4207 C CA . ALA B 1 88 ? 16.609 9.312 10.945 1 91.69 88 ALA B CA 1
ATOM 4208 C C . ALA B 1 88 ? 16.047 8.898 9.586 1 91.69 88 ALA B C 1
ATOM 4210 O O . ALA B 1 88 ? 15.055 8.188 9.508 1 91.69 88 ALA B O 1
ATOM 4211 N N . GLU B 1 89 ? 16.734 9.312 8.539 1 92.56 89 GLU B N 1
ATOM 4212 C CA . GLU B 1 89 ? 16.234 9.062 7.188 1 92.56 89 GLU B CA 1
ATOM 4213 C C . GLU B 1 89 ? 16.844 7.785 6.609 1 92.56 89 GLU B C 1
ATOM 4215 O O . GLU B 1 89 ? 16.406 7.293 5.57 1 92.56 89 GLU B O 1
ATOM 4220 N N . MET B 1 90 ? 17.797 7.188 7.289 1 93 90 MET B N 1
ATOM 4221 C CA . MET B 1 90 ? 18.5 6.02 6.766 1 93 90 MET B CA 1
ATOM 4222 C C . MET B 1 90 ? 17.641 4.762 6.891 1 93 90 MET B C 1
ATOM 4224 O O . MET B 1 90 ? 16.844 4.645 7.816 1 93 90 MET B O 1
ATOM 4228 N N . ASN B 1 91 ? 17.906 3.932 5.945 1 91.31 91 ASN B N 1
ATOM 4229 C CA . ASN B 1 91 ? 17.359 2.586 6.039 1 91.31 91 ASN B CA 1
ATOM 4230 C C . ASN B 1 91 ? 17.797 1.886 7.32 1 91.31 91 ASN B C 1
ATOM 4232 O O . ASN B 1 91 ? 18.906 2.115 7.805 1 91.31 91 ASN B O 1
ATOM 4236 N N . ASP B 1 92 ? 17.047 0.925 7.754 1 90 92 ASP B N 1
ATOM 4237 C CA . ASP B 1 92 ? 17.266 0.278 9.047 1 90 92 ASP B CA 1
ATOM 4238 C C . ASP B 1 92 ? 18.609 -0.468 9.062 1 90 92 ASP B C 1
ATOM 4240 O O . ASP B 1 92 ? 19.375 -0.342 10.016 1 90 92 ASP B O 1
ATOM 4244 N N . TYR B 1 93 ? 18.891 -1.191 8.102 1 92 93 TYR B N 1
ATOM 4245 C CA . TYR B 1 93 ? 20.094 -2.014 8.078 1 92 93 TYR B CA 1
ATOM 4246 C C . TYR B 1 93 ? 21.328 -1.15 7.945 1 92 93 TYR B C 1
ATOM 4248 O O . TYR B 1 93 ? 22.344 -1.41 8.594 1 92 93 TYR B O 1
ATOM 4256 N N . VAL B 1 94 ? 21.219 -0.139 7.133 1 94.06 94 VAL B N 1
ATOM 4257 C CA . VAL B 1 94 ? 22.328 0.78 6.957 1 94.06 94 VAL B CA 1
ATOM 4258 C C . VAL B 1 94 ? 22.562 1.574 8.242 1 94.06 94 VAL B C 1
ATOM 4260 O O . VAL B 1 94 ? 23.703 1.753 8.672 1 94.06 94 VAL B O 1
ATOM 4263 N N . ARG B 1 95 ? 21.484 2.045 8.805 1 93.94 95 ARG B N 1
ATOM 4264 C CA . ARG B 1 95 ? 21.562 2.785 10.062 1 93.94 95 ARG B CA 1
ATOM 4265 C C . ARG B 1 95 ? 22.203 1.943 11.156 1 93.94 95 ARG B C 1
ATOM 4267 O O . ARG B 1 95 ? 23.078 2.424 11.883 1 93.94 95 ARG B O 1
ATOM 4274 N N . GLU B 1 96 ? 21.797 0.73 11.25 1 89.81 96 GLU B N 1
ATOM 4275 C CA . GLU B 1 96 ? 22.328 -0.17 12.273 1 89.81 96 GLU B CA 1
ATOM 4276 C C . GLU B 1 96 ? 23.828 -0.379 12.094 1 89.81 96 GLU B C 1
ATOM 4278 O O . GLU B 1 96 ? 24.578 -0.374 13.07 1 89.81 96 GLU B O 1
ATOM 4283 N N . ASP B 1 97 ? 24.203 -0.541 10.914 1 89.5 97 ASP B N 1
ATOM 4284 C CA . ASP B 1 97 ? 25.625 -0.741 10.617 1 89.5 97 ASP B CA 1
ATOM 4285 C C . ASP B 1 97 ? 26.453 0.449 11.086 1 89.5 97 ASP B C 1
ATOM 4287 O O . ASP B 1 97 ? 27.531 0.271 11.664 1 89.5 97 ASP B O 1
ATOM 4291 N N . LEU B 1 98 ? 25.953 1.624 10.867 1 91.75 98 LEU B N 1
ATOM 4292 C CA . LEU B 1 98 ? 26.688 2.836 11.203 1 91.75 98 LEU B CA 1
ATOM 4293 C C . LEU B 1 98 ? 26.625 3.123 12.703 1 91.75 98 LEU B C 1
ATOM 4295 O O . LEU B 1 98 ? 27.609 3.553 13.305 1 91.75 98 LEU B O 1
ATOM 4299 N N . ILE B 1 99 ? 25.516 2.873 13.273 1 90.5 99 ILE B N 1
ATOM 4300 C CA . ILE B 1 99 ? 25.312 3.119 14.695 1 90.5 99 ILE B CA 1
ATOM 4301 C C . ILE B 1 99 ? 26.172 2.158 15.516 1 90.5 99 ILE B C 1
ATOM 4303 O O . ILE B 1 99 ? 26.703 2.531 16.562 1 90.5 99 ILE B O 1
ATOM 4307 N N . ASP B 1 100 ? 26.312 0.991 15.023 1 87.25 100 ASP B N 1
ATOM 4308 C CA . ASP B 1 100 ? 27.109 -0.016 15.719 1 87.25 100 ASP B CA 1
ATOM 4309 C C . ASP B 1 100 ? 28.578 0.398 15.781 1 87.25 100 ASP B C 1
ATOM 4311 O O . ASP B 1 100 ? 29.312 -0.068 16.656 1 87.25 100 ASP B O 1
ATOM 4315 N N . ALA B 1 101 ? 28.922 1.279 14.875 1 85.75 101 ALA B N 1
ATOM 4316 C CA . ALA B 1 101 ? 30.312 1.722 14.836 1 85.75 101 ALA B CA 1
ATOM 4317 C C . ALA B 1 101 ? 30.547 2.893 15.789 1 85.75 101 ALA B C 1
ATOM 4319 O O . ALA B 1 101 ? 31.688 3.264 16.062 1 85.75 101 ALA B O 1
ATOM 4320 N N . LEU B 1 102 ? 29.531 3.428 16.391 1 88.44 102 LEU B N 1
ATOM 4321 C CA . LEU B 1 102 ? 29.625 4.59 17.266 1 88.44 102 LEU B CA 1
ATOM 4322 C C . LEU B 1 102 ? 29.641 4.168 18.734 1 88.44 102 LEU B C 1
ATOM 4324 O O . LEU B 1 102 ? 29.141 3.096 19.078 1 88.44 102 LEU B O 1
ATOM 4328 N N . GLU B 1 103 ? 30.234 5.055 19.484 1 90.25 103 GLU B N 1
ATOM 4329 C CA . GLU B 1 103 ? 30.172 4.867 20.938 1 90.25 103 GLU B CA 1
ATOM 4330 C C . GLU B 1 103 ? 28.797 5.254 21.484 1 90.25 103 GLU B C 1
ATOM 4332 O O . GLU B 1 103 ? 28.109 6.105 20.906 1 90.25 103 GLU B O 1
ATOM 4337 N N . PRO B 1 104 ? 28.516 4.641 22.578 1 91.88 104 PRO B N 1
ATOM 4338 C CA . PRO B 1 104 ? 27.188 4.898 23.141 1 91.88 104 PRO B CA 1
ATOM 4339 C C . PRO B 1 104 ? 26.922 6.383 23.375 1 91.88 104 PRO B C 1
ATOM 4341 O O . PRO B 1 104 ? 25.812 6.867 23.109 1 91.88 104 PRO B O 1
ATOM 4344 N N . HIS B 1 105 ? 27.891 7.117 23.812 1 92.94 105 HIS B N 1
ATOM 4345 C CA . HIS B 1 105 ? 27.688 8.531 24.094 1 92.94 105 HIS B CA 1
ATOM 4346 C C . HIS B 1 105 ? 27.453 9.328 22.812 1 92.94 105 HIS B C 1
ATOM 4348 O O . HIS B 1 105 ? 26.719 10.32 22.828 1 92.94 105 HIS B O 1
ATOM 4354 N N . GLU B 1 106 ? 28.016 8.836 21.75 1 92.06 106 GLU B N 1
ATOM 4355 C CA . GLU B 1 106 ? 27.812 9.484 20.469 1 92.06 106 GLU B CA 1
ATOM 4356 C C . GLU B 1 106 ? 26.391 9.258 19.953 1 92.06 106 GLU B C 1
ATOM 4358 O O . GLU B 1 106 ? 25.766 10.18 19.406 1 92.06 106 GLU B O 1
ATOM 4363 N N . VAL B 1 107 ? 25.969 8.086 20.203 1 93.44 107 VAL B N 1
ATOM 4364 C CA . VAL B 1 107 ? 24.609 7.766 19.812 1 93.44 107 VAL B CA 1
ATOM 4365 C C . VAL B 1 107 ? 23.625 8.586 20.656 1 93.44 107 VAL B C 1
ATOM 4367 O O . VAL B 1 107 ? 22.625 9.102 20.141 1 93.44 107 VAL B O 1
ATOM 4370 N N . ALA B 1 108 ? 23.906 8.703 21.906 1 94.69 108 ALA B N 1
ATOM 4371 C CA . ALA B 1 108 ? 23.078 9.492 22.812 1 94.69 108 ALA B CA 1
ATOM 4372 C C . ALA B 1 108 ? 23.031 10.953 22.375 1 94.69 108 ALA B C 1
ATOM 4374 O O . ALA B 1 108 ? 21.984 11.602 22.453 1 94.69 108 ALA B O 1
ATOM 4375 N N . ASP B 1 109 ? 24.125 11.438 21.938 1 93.12 109 ASP B N 1
ATOM 4376 C CA . ASP B 1 109 ? 24.188 12.812 21.438 1 93.12 109 ASP B CA 1
ATOM 4377 C C . ASP B 1 109 ? 23.297 13 20.219 1 93.12 109 ASP B C 1
ATOM 4379 O O . ASP B 1 109 ? 22.578 13.992 20.109 1 93.12 109 ASP B O 1
ATOM 4383 N N . ILE B 1 110 ? 23.344 12.07 19.328 1 92.25 110 ILE B N 1
ATOM 4384 C CA . ILE B 1 110 ? 22.516 12.102 18.109 1 92.25 110 ILE B CA 1
ATOM 4385 C C . ILE B 1 110 ? 21.047 12.031 18.484 1 92.25 110 ILE B C 1
ATOM 4387 O O . ILE B 1 110 ? 20.234 12.812 18 1 92.25 110 ILE B O 1
ATOM 4391 N N . ALA B 1 111 ? 20.719 11.133 19.344 1 92.75 111 ALA B N 1
ATOM 4392 C CA . ALA B 1 111 ? 19.344 10.914 19.766 1 92.75 111 ALA B CA 1
ATOM 4393 C C . ALA B 1 111 ? 18.781 12.156 20.453 1 92.75 111 ALA B C 1
ATOM 4395 O O . ALA B 1 111 ? 17.594 12.477 20.312 1 92.75 111 ALA B O 1
ATOM 4396 N N . SER B 1 112 ? 19.594 12.844 21.188 1 91.44 112 SER B N 1
ATOM 4397 C CA . SER B 1 112 ? 19.156 14 21.969 1 91.44 112 SER B CA 1
ATOM 4398 C C . SER B 1 112 ? 18.781 15.164 21.062 1 91.44 112 SER B C 1
ATOM 4400 O O . SER B 1 112 ? 18.031 16.047 21.469 1 91.44 112 SER B O 1
ATOM 4402 N N . GLU B 1 113 ? 19.281 15.078 19.859 1 89.25 113 GLU B N 1
ATOM 4403 C CA . GLU B 1 113 ? 19 16.156 18.906 1 89.25 113 GLU B CA 1
ATOM 4404 C C . GLU B 1 113 ? 17.734 15.859 18.109 1 89.25 113 GLU B C 1
ATOM 4406 O O . GLU B 1 113 ? 17.234 16.734 17.391 1 89.25 113 GLU B O 1
ATOM 4411 N N . LEU B 1 114 ? 17.219 14.742 18.281 1 91.12 114 LEU B N 1
ATOM 4412 C CA . LEU B 1 114 ? 16.078 14.305 17.469 1 91.12 114 LEU B CA 1
ATOM 4413 C C . LEU B 1 114 ? 14.789 14.391 18.281 1 91.12 114 LEU B C 1
ATOM 4415 O O . LEU B 1 114 ? 14.82 14.445 19.516 1 91.12 114 LEU B O 1
ATOM 4419 N N . ASP B 1 115 ? 13.727 14.461 17.484 1 90.56 115 ASP B N 1
ATOM 4420 C CA . ASP B 1 115 ? 12.438 14.242 18.125 1 90.56 115 ASP B CA 1
ATOM 4421 C C . ASP B 1 115 ? 12.344 12.828 18.703 1 90.56 115 ASP B C 1
ATOM 4423 O O . ASP B 1 115 ? 13.023 11.914 18.234 1 90.56 115 ASP B O 1
ATOM 4427 N N . THR B 1 116 ? 11.5 12.734 19.703 1 91.94 116 THR B N 1
ATOM 4428 C CA . THR B 1 116 ? 11.43 11.5 20.469 1 91.94 116 THR B CA 1
ATOM 4429 C C . THR B 1 116 ? 11.125 10.312 19.562 1 91.94 116 THR B C 1
ATOM 4431 O O . THR B 1 116 ? 11.68 9.227 19.734 1 91.94 116 THR B O 1
ATOM 4434 N N . ASP B 1 117 ? 10.273 10.461 18.641 1 91.44 117 ASP B N 1
ATOM 4435 C CA . ASP B 1 117 ? 9.906 9.352 17.75 1 91.44 117 ASP B CA 1
ATOM 4436 C C . ASP B 1 117 ? 11.102 8.875 16.938 1 91.44 117 ASP B C 1
ATOM 4438 O O . ASP B 1 117 ? 11.336 7.672 16.812 1 91.44 117 ASP B O 1
ATOM 4442 N N . ASP B 1 118 ? 11.859 9.758 16.453 1 92.25 118 ASP B N 1
ATOM 4443 C CA . ASP B 1 118 ? 13.039 9.406 15.672 1 92.25 118 ASP B CA 1
ATOM 4444 C C . ASP B 1 118 ? 14.117 8.773 16.562 1 92.25 118 ASP B C 1
ATOM 4446 O O . ASP B 1 118 ? 14.797 7.836 16.141 1 92.25 118 ASP B O 1
ATOM 4450 N N . ALA B 1 119 ? 14.273 9.344 17.719 1 94.06 119 ALA B N 1
ATOM 4451 C CA . ALA B 1 119 ? 15.227 8.789 18.672 1 94.06 119 ALA B CA 1
ATOM 4452 C C . ALA B 1 119 ? 14.859 7.352 19.031 1 94.06 119 ALA B C 1
ATOM 4454 O O . ALA B 1 119 ? 15.727 6.48 19.094 1 94.06 119 ALA B O 1
ATOM 4455 N N . VAL B 1 120 ? 13.633 7.148 19.266 1 93.75 120 VAL B N 1
ATOM 4456 C CA . VAL B 1 120 ? 13.141 5.816 19.609 1 93.75 120 VAL B CA 1
ATOM 4457 C C . VAL B 1 120 ? 13.414 4.852 18.469 1 93.75 120 VAL B C 1
ATOM 4459 O O . VAL B 1 120 ? 13.836 3.715 18.688 1 93.75 120 VAL B O 1
ATOM 4462 N N . ALA B 1 121 ? 13.203 5.25 17.281 1 91.31 121 ALA B N 1
ATOM 4463 C CA . ALA B 1 121 ? 13.422 4.422 16.094 1 91.31 121 ALA B CA 1
ATOM 4464 C C . ALA B 1 121 ? 14.883 3.986 15.984 1 91.31 121 ALA B C 1
ATOM 4466 O O . ALA B 1 121 ? 15.172 2.871 15.555 1 91.31 121 ALA B O 1
ATOM 4467 N N . ILE B 1 122 ? 15.75 4.855 16.359 1 91.19 122 ILE B N 1
ATOM 4468 C CA . ILE B 1 122 ? 17.172 4.566 16.297 1 91.19 122 ILE B CA 1
ATOM 4469 C C . ILE B 1 122 ? 17.562 3.592 17.406 1 91.19 122 ILE B C 1
ATOM 4471 O O . ILE B 1 122 ? 18.281 2.621 17.172 1 91.19 122 ILE B O 1
ATOM 4475 N N . ILE B 1 123 ? 17.031 3.75 18.562 1 93 123 ILE B N 1
ATOM 4476 C CA . ILE B 1 123 ? 17.469 3.045 19.766 1 93 123 ILE B CA 1
ATOM 4477 C C . ILE B 1 123 ? 16.812 1.668 19.812 1 93 123 ILE B C 1
ATOM 4479 O O . ILE B 1 123 ? 17.438 0.698 20.266 1 93 123 ILE B O 1
ATOM 4483 N N . GLU B 1 124 ? 15.672 1.577 19.297 1 91.5 124 GLU B N 1
ATOM 4484 C CA . GLU B 1 124 ? 14.898 0.349 19.438 1 91.5 124 GLU B CA 1
ATOM 4485 C C . GLU B 1 124 ? 15.578 -0.818 18.734 1 91.5 124 GLU B C 1
ATOM 4487 O O . GLU B 1 124 ? 15.445 -1.97 19.156 1 91.5 124 GLU B O 1
ATOM 4492 N N . ASP B 1 125 ? 16.328 -0.573 17.75 1 86 125 ASP B N 1
ATOM 4493 C CA . ASP B 1 125 ? 16.906 -1.637 16.938 1 86 125 ASP B CA 1
ATOM 4494 C C . ASP B 1 125 ? 18.281 -2.043 17.453 1 86 125 ASP B C 1
ATOM 4496 O O . ASP B 1 125 ? 18.906 -2.977 16.922 1 86 125 ASP B O 1
ATOM 4500 N N . MET B 1 126 ? 18.703 -1.442 18.484 1 90.31 126 MET B N 1
ATOM 4501 C CA . MET B 1 126 ? 20.016 -1.736 19.047 1 90.31 126 MET B CA 1
ATOM 4502 C C . MET B 1 126 ? 19.984 -2.988 19.906 1 90.31 126 MET B C 1
ATOM 4504 O O . MET B 1 126 ? 18.906 -3.377 20.406 1 90.31 126 MET B O 1
ATOM 4508 N N . GLU B 1 127 ? 21.109 -3.639 20.016 1 89.75 127 GLU B N 1
ATOM 4509 C CA . GLU B 1 127 ? 21.219 -4.738 20.969 1 89.75 127 GLU B CA 1
ATOM 4510 C C . GLU B 1 127 ? 20.922 -4.266 22.391 1 89.75 127 GLU B C 1
ATOM 4512 O O . GLU B 1 127 ? 21.266 -3.139 22.75 1 89.75 127 GLU B O 1
ATOM 4517 N N . PRO B 1 128 ? 20.406 -5.148 23.172 1 91.19 128 PRO B N 1
ATOM 4518 C CA . PRO B 1 128 ? 19.969 -4.758 24.516 1 91.19 128 PRO B CA 1
ATOM 4519 C C . PRO B 1 128 ? 21.078 -4.125 25.344 1 91.19 128 PRO B C 1
ATOM 4521 O O . PRO B 1 128 ? 20.859 -3.135 26.047 1 91.19 128 PRO B O 1
ATOM 4524 N N . GLU B 1 129 ? 22.219 -4.66 25.234 1 91.62 129 GLU B N 1
ATOM 4525 C CA . GLU B 1 129 ? 23.328 -4.133 26.016 1 91.62 129 GLU B CA 1
ATOM 4526 C C . GLU B 1 129 ? 23.688 -2.719 25.562 1 91.62 129 GLU B C 1
ATOM 4528 O O . GLU B 1 129 ? 23.922 -1.838 26.406 1 91.62 129 GLU B O 1
ATOM 4533 N N . ASP B 1 130 ? 23.75 -2.516 24.266 1 92.19 130 ASP B N 1
ATOM 4534 C CA . ASP B 1 130 ? 24.062 -1.199 23.719 1 92.19 130 ASP B CA 1
ATOM 4535 C C . ASP B 1 130 ? 22.953 -0.199 24.016 1 92.19 130 ASP B C 1
ATOM 4537 O O . ASP B 1 130 ? 23.219 0.975 24.281 1 92.19 130 ASP B O 1
ATOM 4541 N N . GLN B 1 131 ? 21.766 -0.692 23.938 1 93.88 131 GLN B N 1
ATOM 4542 C CA . GLN B 1 131 ? 20.609 0.143 24.219 1 93.88 131 GLN B CA 1
ATOM 4543 C C . GLN B 1 131 ? 20.672 0.707 25.641 1 93.88 131 GLN B C 1
ATOM 4545 O O . GLN B 1 131 ? 20.438 1.896 25.859 1 93.88 131 GLN B O 1
ATOM 4550 N N . ARG B 1 132 ? 21.062 -0.111 26.594 1 94.25 132 ARG B N 1
ATOM 4551 C CA . ARG B 1 132 ? 21.156 0.3 27.984 1 94.25 132 ARG B CA 1
ATOM 4552 C C . ARG B 1 132 ? 22.234 1.353 28.172 1 94.25 132 ARG B C 1
ATOM 4554 O O . ARG B 1 132 ? 22.062 2.314 28.922 1 94.25 132 ARG B O 1
ATOM 4561 N N . GLU B 1 133 ? 23.281 1.141 27.5 1 95.44 133 GLU B N 1
ATOM 4562 C CA . GLU B 1 133 ? 24.391 2.086 27.609 1 95.44 133 GLU B CA 1
ATOM 4563 C C . GLU B 1 133 ? 24.016 3.445 27.031 1 95.44 133 GLU B C 1
ATOM 4565 O O . GLU B 1 133 ? 24.359 4.484 27.594 1 95.44 133 GLU B O 1
ATOM 4570 N N . VAL B 1 134 ? 23.359 3.426 25.906 1 96.06 134 VAL B N 1
ATOM 4571 C CA . VAL B 1 134 ? 22.938 4.664 25.266 1 96.06 134 VAL B CA 1
ATOM 4572 C C . VAL B 1 134 ? 21.922 5.391 26.156 1 96.06 134 VAL B C 1
ATOM 4574 O O . VAL B 1 134 ? 22.016 6.605 26.344 1 96.06 134 VAL B O 1
ATOM 4577 N N . LEU B 1 135 ? 21.016 4.652 26.75 1 96.19 135 LEU B N 1
ATOM 4578 C CA . LEU B 1 135 ? 19.984 5.23 27.609 1 96.19 135 LEU B CA 1
ATOM 4579 C C . LEU B 1 135 ? 20.609 5.871 28.844 1 96.19 135 LEU B C 1
ATOM 4581 O O . LEU B 1 135 ? 20.172 6.941 29.281 1 96.19 135 LEU B O 1
ATOM 4585 N N . ARG B 1 136 ? 21.625 5.312 29.328 1 94.75 136 ARG B N 1
ATOM 4586 C CA . ARG B 1 136 ? 22.312 5.832 30.5 1 94.75 136 ARG B CA 1
ATOM 4587 C C . ARG B 1 136 ? 23.031 7.137 30.188 1 94.75 136 ARG B C 1
ATOM 4589 O O . ARG B 1 136 ? 23.219 7.98 31.062 1 94.75 136 ARG B O 1
ATOM 4596 N N . ALA B 1 137 ? 23.375 7.238 28.922 1 95.19 137 ALA B N 1
ATOM 4597 C CA . ALA B 1 137 ? 24.141 8.414 28.5 1 95.19 137 ALA B CA 1
ATOM 4598 C C . ALA B 1 137 ? 23.203 9.586 28.203 1 95.19 137 ALA B C 1
ATOM 4600 O O . ALA B 1 137 ? 23.656 10.727 28.078 1 95.19 137 ALA B O 1
ATOM 4601 N N . LEU B 1 138 ? 21.938 9.422 28.188 1 95.19 138 LEU B N 1
ATOM 4602 C CA . LEU B 1 138 ? 20.953 10.469 27.891 1 95.19 138 LEU B CA 1
ATOM 4603 C C . LEU B 1 138 ? 20.641 11.273 29.141 1 95.19 138 LEU B C 1
ATOM 4605 O O . LEU B 1 138 ? 20.812 10.781 30.266 1 95.19 138 LEU B O 1
ATOM 4609 N N . ASP B 1 139 ? 20.219 12.516 28.938 1 93.81 139 ASP B N 1
ATOM 4610 C CA . ASP B 1 139 ? 19.688 13.273 30.062 1 93.81 139 ASP B CA 1
ATOM 4611 C C . ASP B 1 139 ? 18.438 12.594 30.641 1 93.81 139 ASP B C 1
ATOM 4613 O O . ASP B 1 139 ? 17.703 11.93 29.922 1 93.81 139 ASP B O 1
ATOM 4617 N N . PRO B 1 140 ? 18.188 12.797 31.844 1 93.5 140 PRO B N 1
ATOM 4618 C CA . PRO B 1 140 ? 17.141 12.055 32.531 1 93.5 140 PRO B CA 1
ATOM 4619 C C . PRO B 1 140 ? 15.766 12.234 31.891 1 93.5 140 PRO B C 1
ATOM 4621 O O . PRO B 1 140 ? 15.008 11.266 31.766 1 93.5 140 PRO B O 1
ATOM 4624 N N . ASP B 1 141 ? 15.438 13.398 31.5 1 91.12 141 ASP B N 1
ATOM 4625 C CA . ASP B 1 141 ? 14.125 13.648 30.906 1 91.12 141 ASP B CA 1
ATOM 4626 C C . ASP B 1 141 ? 13.969 12.914 29.578 1 91.12 141 ASP B C 1
ATOM 4628 O O . ASP B 1 141 ? 12.93 12.297 29.328 1 91.12 141 ASP B O 1
ATOM 4632 N N . ASP B 1 142 ? 15 13.031 28.781 1 92 142 ASP B N 1
ATOM 4633 C CA . ASP B 1 142 ? 14.992 12.328 27.5 1 92 142 ASP B CA 1
ATOM 4634 C C . ASP B 1 142 ? 14.977 10.82 27.688 1 92 142 ASP B C 1
ATOM 4636 O O . ASP B 1 142 ? 14.273 10.094 26.984 1 92 142 ASP B O 1
ATOM 4640 N N . ARG B 1 143 ? 15.734 10.406 28.672 1 94.69 143 ARG B N 1
ATOM 4641 C CA . ARG B 1 143 ? 15.805 8.984 28.969 1 94.69 143 ARG B CA 1
ATOM 4642 C C . ARG B 1 143 ? 14.438 8.438 29.359 1 94.69 143 ARG B C 1
ATOM 4644 O O . ARG B 1 143 ? 14.008 7.402 28.859 1 94.69 143 ARG B O 1
ATOM 4651 N N . ALA B 1 144 ? 13.781 9.102 30.172 1 93.56 144 ALA B N 1
ATOM 4652 C CA . ALA B 1 144 ? 12.469 8.664 30.656 1 93.56 144 ALA B CA 1
ATOM 4653 C C . ALA B 1 144 ? 11.477 8.57 29.5 1 93.56 144 ALA B C 1
ATOM 4655 O O . ALA B 1 144 ? 10.703 7.617 29.422 1 93.56 144 ALA B O 1
ATOM 4656 N N . ALA B 1 145 ? 11.508 9.586 28.672 1 92 145 ALA B N 1
ATOM 4657 C CA . ALA B 1 145 ? 10.586 9.625 27.531 1 92 145 ALA B CA 1
ATOM 4658 C C . ALA B 1 145 ? 10.844 8.469 26.578 1 92 145 ALA B C 1
ATOM 4660 O O . ALA B 1 145 ? 9.898 7.828 26.109 1 92 145 ALA B O 1
ATOM 4661 N N . ILE B 1 146 ? 12.078 8.203 26.297 1 94.56 146 ILE B N 1
ATOM 4662 C CA . ILE B 1 146 ? 12.453 7.156 25.359 1 94.56 146 ILE B CA 1
ATOM 4663 C C . ILE B 1 146 ? 12.18 5.781 25.969 1 94.56 146 ILE B C 1
ATOM 4665 O O . ILE B 1 146 ? 11.688 4.879 25.297 1 94.56 146 ILE B O 1
ATOM 4669 N N . GLU B 1 147 ? 12.469 5.613 27.25 1 94.94 147 GLU B N 1
ATOM 4670 C CA . GLU B 1 147 ? 12.211 4.352 27.938 1 94.94 147 GLU B CA 1
ATOM 4671 C C . GLU B 1 147 ? 10.719 4.031 27.953 1 94.94 147 GLU B C 1
ATOM 4673 O O . GLU B 1 147 ? 10.32 2.873 27.797 1 94.94 147 GLU B O 1
ATOM 4678 N N . GLU B 1 148 ? 9.984 4.988 28.172 1 93.81 148 GLU B N 1
ATOM 4679 C CA . GLU B 1 148 ? 8.539 4.789 28.156 1 93.81 148 GLU B CA 1
ATOM 4680 C C . GLU B 1 148 ? 8.07 4.336 26.766 1 93.81 148 GLU B C 1
ATOM 4682 O O . GLU B 1 148 ? 7.273 3.402 26.656 1 93.81 148 GLU B O 1
ATOM 4687 N N . ALA B 1 149 ? 8.555 5.02 25.781 1 94 149 ALA B N 1
ATOM 4688 C CA . ALA B 1 149 ? 8.195 4.652 24.406 1 94 149 ALA B CA 1
ATOM 4689 C C . ALA B 1 149 ? 8.609 3.215 24.109 1 94 149 ALA B C 1
ATOM 4691 O O . ALA B 1 149 ? 7.867 2.477 23.453 1 94 149 ALA B O 1
ATOM 4692 N N . LEU B 1 150 ? 9.773 2.811 24.578 1 94.69 150 LEU B N 1
ATOM 4693 C CA . LEU B 1 150 ? 10.312 1.481 24.328 1 94.69 150 LEU B CA 1
ATOM 4694 C C . LEU B 1 150 ? 9.523 0.415 25.078 1 94.69 150 LEU B C 1
ATOM 4696 O O . LEU B 1 150 ? 9.625 -0.774 24.766 1 94.69 150 LEU B O 1
ATOM 4700 N N . SER B 1 151 ? 8.711 0.864 26.047 1 94.12 151 SER B N 1
ATOM 4701 C CA . SER B 1 151 ? 7.926 -0.085 26.828 1 94.12 151 SER B CA 1
ATOM 4702 C C . SER B 1 151 ? 6.668 -0.517 26.078 1 94.12 151 SER B C 1
ATOM 4704 O O . SER B 1 151 ? 6.062 -1.54 26.406 1 94.12 151 SER B O 1
ATOM 4706 N N . TYR B 1 152 ? 6.262 0.246 25.078 1 94.94 152 TYR B N 1
ATOM 4707 C CA . TYR B 1 152 ? 5.098 -0.114 24.281 1 94.94 152 TYR B CA 1
ATOM 4708 C C . TYR B 1 152 ? 5.449 -1.185 23.25 1 94.94 152 TYR B C 1
ATOM 4710 O O . TYR B 1 152 ? 6.621 -1.354 22.891 1 94.94 152 TYR B O 1
ATOM 4718 N N . PRO B 1 153 ? 4.422 -1.89 22.781 1 93.62 153 PRO B N 1
ATOM 4719 C CA . PRO B 1 153 ? 4.688 -2.912 21.766 1 93.62 153 PRO B CA 1
ATOM 4720 C C . PRO B 1 153 ? 5.312 -2.338 20.5 1 93.62 153 PRO B C 1
ATOM 4722 O O . PRO B 1 153 ? 5.051 -1.187 20.141 1 93.62 153 PRO B O 1
ATOM 4725 N N . GLU B 1 154 ? 6.094 -3.191 19.828 1 91.94 154 GLU B N 1
ATOM 4726 C CA . GLU B 1 154 ? 6.637 -2.785 18.531 1 91.94 154 GLU B CA 1
ATOM 4727 C C . GLU B 1 154 ? 5.52 -2.479 17.547 1 91.94 154 GLU B C 1
ATOM 4729 O O . GLU B 1 154 ? 4.484 -3.148 17.531 1 91.94 154 GLU B O 1
ATOM 4734 N N . GLU B 1 155 ? 5.707 -1.425 16.75 1 92.69 155 GLU B N 1
ATOM 4735 C CA . GLU B 1 155 ? 4.789 -1.024 15.68 1 92.69 155 GLU B CA 1
ATOM 4736 C C . GLU B 1 155 ? 3.461 -0.542 16.25 1 92.69 155 GLU B C 1
ATOM 4738 O O . GLU B 1 155 ? 2.398 -0.828 15.695 1 92.69 155 GLU B O 1
ATOM 4743 N N . SER B 1 156 ? 3.514 0.022 17.406 1 95.81 156 SER B N 1
ATOM 4744 C CA . SER B 1 156 ? 2.332 0.619 18.016 1 95.81 156 SER B CA 1
ATOM 4745 C C . SER B 1 156 ? 2.396 2.143 17.969 1 95.81 156 SER B C 1
ATOM 4747 O O . SER B 1 156 ? 3.453 2.717 17.703 1 95.81 156 SER B O 1
ATOM 4749 N N . ALA B 1 157 ? 1.294 2.742 18.25 1 97 157 ALA B N 1
ATOM 4750 C CA . ALA B 1 157 ? 1.215 4.199 18.297 1 97 157 ALA B CA 1
ATOM 4751 C C . ALA B 1 157 ? 2.16 4.762 19.359 1 97 157 ALA B C 1
ATOM 4753 O O . ALA B 1 157 ? 2.764 5.82 19.156 1 97 157 ALA B O 1
ATOM 4754 N N . GLY B 1 158 ? 2.227 4.039 20.453 1 96 158 GLY B N 1
ATOM 4755 C CA . GLY B 1 158 ? 3.119 4.48 21.5 1 96 158 GLY B CA 1
ATOM 4756 C C . GLY B 1 158 ? 4.574 4.539 21.078 1 96 158 GLY B C 1
ATOM 4757 O O . GLY B 1 158 ? 5.332 5.387 21.547 1 96 158 GLY B O 1
ATOM 4758 N N . ARG B 1 159 ? 4.98 3.66 20.203 1 94.75 159 ARG B N 1
ATOM 4759 C CA . ARG B 1 159 ? 6.34 3.633 19.688 1 94.75 159 ARG B CA 1
ATOM 4760 C C . ARG B 1 159 ? 6.551 4.719 18.641 1 94.75 159 ARG B C 1
ATOM 4762 O O . ARG B 1 159 ? 7.664 5.219 18.469 1 94.75 159 ARG B O 1
ATOM 4769 N N . LEU B 1 160 ? 5.438 5.109 18.016 1 94.38 160 LEU B N 1
ATOM 4770 C CA . LEU B 1 160 ? 5.504 5.992 16.859 1 94.38 160 LEU B CA 1
ATOM 4771 C C . LEU B 1 160 ? 5.316 7.449 17.266 1 94.38 160 LEU B C 1
ATOM 4773 O O . LEU B 1 160 ? 5.652 8.359 16.516 1 94.38 160 LEU B O 1
ATOM 4777 N N . MET B 1 161 ? 4.859 7.68 18.422 1 95.69 161 MET B N 1
ATOM 4778 C CA . MET B 1 161 ? 4.418 9.023 18.797 1 95.69 161 MET B CA 1
ATOM 4779 C C . MET B 1 161 ? 5.605 9.891 19.203 1 95.69 161 MET B C 1
ATOM 4781 O O . MET B 1 161 ? 6.645 9.375 19.609 1 95.69 161 MET B O 1
ATOM 4785 N N . GLN B 1 162 ? 5.484 11.109 18.953 1 94.88 162 GLN B N 1
ATOM 4786 C CA . GLN B 1 162 ? 6.398 12.086 19.547 1 94.88 162 GLN B CA 1
ATOM 4787 C C . GLN B 1 162 ? 5.785 12.75 20.766 1 94.88 162 GLN B C 1
ATOM 4789 O O . GLN B 1 162 ? 4.562 12.867 20.875 1 94.88 162 GLN B O 1
ATOM 4794 N N . ARG B 1 163 ? 6.645 13.188 21.578 1 93.44 163 ARG B N 1
ATOM 4795 C CA . ARG B 1 163 ? 6.18 13.789 22.828 1 93.44 163 ARG B CA 1
ATOM 4796 C C . ARG B 1 163 ? 6.16 15.305 22.719 1 93.44 163 ARG B C 1
ATOM 4798 O O . ARG B 1 163 ? 5.484 15.977 23.516 1 93.44 163 ARG B O 1
ATOM 4805 N N . GLU B 1 164 ? 6.93 15.805 21.844 1 92.69 164 GLU B N 1
ATOM 4806 C CA . GLU B 1 164 ? 6.953 17.25 21.609 1 92.69 164 GLU B CA 1
ATOM 4807 C C . GLU B 1 164 ? 5.688 17.703 20.891 1 92.69 164 GLU B C 1
ATOM 4809 O O . GLU B 1 164 ? 5.512 17.438 19.703 1 92.69 164 GLU B O 1
ATOM 4814 N N . LEU B 1 165 ? 4.762 18.297 21.594 1 95.12 165 LEU B N 1
ATOM 4815 C CA . LEU B 1 165 ? 3.504 18.797 21.047 1 95.12 165 LEU B CA 1
ATOM 4816 C C . LEU B 1 165 ? 3.066 20.062 21.781 1 95.12 165 LEU B C 1
ATOM 4818 O O . LEU B 1 165 ? 3.68 20.453 22.766 1 95.12 165 LEU B O 1
ATOM 4822 N N . ILE B 1 166 ? 2.115 20.734 21.203 1 96.75 166 ILE B N 1
ATOM 4823 C CA . ILE B 1 166 ? 1.57 21.938 21.828 1 96.75 166 ILE B CA 1
ATOM 4824 C C . ILE B 1 166 ? 0.162 21.656 22.344 1 96.75 166 ILE B C 1
ATOM 4826 O O . ILE B 1 166 ? -0.72 21.25 21.578 1 96.75 166 ILE B O 1
ATOM 4830 N N . ALA B 1 167 ? -0.001 21.812 23.641 1 97.12 167 ALA B N 1
ATOM 4831 C CA . ALA B 1 167 ? -1.307 21.672 24.281 1 97.12 167 ALA B CA 1
ATOM 4832 C C . ALA B 1 167 ? -1.668 22.922 25.078 1 97.12 167 ALA B C 1
ATOM 4834 O O . ALA B 1 167 ? -0.816 23.5 25.766 1 97.12 167 ALA B O 1
ATOM 4835 N N . VAL B 1 168 ? -2.906 23.422 24.906 1 97.25 168 VAL B N 1
ATOM 4836 C CA . VAL B 1 168 ? -3.359 24.609 25.625 1 97.25 168 VAL B CA 1
ATOM 4837 C C . VAL B 1 168 ? -4.695 24.312 26.312 1 97.25 168 VAL B C 1
ATOM 4839 O O . VAL B 1 168 ? -5.441 23.438 25.875 1 97.25 168 VAL B O 1
ATOM 4842 N N . PRO B 1 169 ? -4.969 25.047 27.328 1 96.56 169 PRO B N 1
ATOM 4843 C CA . PRO B 1 169 ? -6.258 24.844 28 1 96.56 169 PRO B CA 1
ATOM 4844 C C . PRO B 1 169 ? -7.422 25.453 27.219 1 96.56 169 PRO B C 1
ATOM 4846 O O . PRO B 1 169 ? -7.234 26.406 26.453 1 96.56 169 PRO B O 1
ATOM 4849 N N . GLU B 1 170 ? -8.586 24.953 27.516 1 92.75 170 GLU B N 1
ATOM 4850 C CA . GLU B 1 170 ? -9.805 25.328 26.797 1 92.75 170 GLU B CA 1
ATOM 4851 C C . GLU B 1 170 ? -10.172 26.781 27.078 1 92.75 170 GLU B C 1
ATOM 4853 O O . GLU B 1 170 ? -10.742 27.469 26.219 1 92.75 170 GLU B O 1
ATOM 4858 N N . HIS B 1 171 ? -9.828 27.328 28.203 1 94.12 171 HIS B N 1
ATOM 4859 C CA . HIS B 1 171 ? -10.312 28.641 28.625 1 94.12 171 HIS B CA 1
ATOM 4860 C C . HIS B 1 171 ? -9.422 29.75 28.078 1 94.12 171 HIS B C 1
ATOM 4862 O O . HIS B 1 171 ? -9.742 30.938 28.219 1 94.12 171 HIS B O 1
ATOM 4868 N N . TRP B 1 172 ? -8.32 29.406 27.438 1 96.5 172 TRP B N 1
ATOM 4869 C CA . TRP B 1 172 ? -7.434 30.406 26.859 1 96.5 172 TRP B CA 1
ATOM 4870 C C . TRP B 1 172 ? -8.094 31.094 25.672 1 96.5 172 TRP B C 1
ATOM 4872 O O . TRP B 1 172 ? -9.008 30.531 25.047 1 96.5 172 TRP B O 1
ATOM 4882 N N . THR B 1 173 ? -7.688 32.281 25.406 1 97.56 173 THR B N 1
ATOM 4883 C CA . THR B 1 173 ? -8.031 32.969 24.156 1 97.56 173 THR B CA 1
ATOM 4884 C C . THR B 1 173 ? -6.969 32.688 23.094 1 97.56 173 THR B C 1
ATOM 4886 O O . THR B 1 173 ? -5.895 32.188 23.391 1 97.56 173 THR B O 1
ATOM 4889 N N . VAL B 1 174 ? -7.383 33.031 21.875 1 96.38 174 VAL B N 1
ATOM 4890 C CA . VAL B 1 174 ? -6.434 32.938 20.766 1 96.38 174 VAL B CA 1
ATOM 4891 C C . VAL B 1 174 ? -5.195 33.781 21.078 1 96.38 174 VAL B C 1
ATOM 4893 O O . VAL B 1 174 ? -4.066 33.344 20.828 1 96.38 174 VAL B O 1
ATOM 4896 N N . GLY B 1 175 ? -5.41 34.906 21.656 1 95.19 175 GLY B N 1
ATOM 4897 C CA . GLY B 1 175 ? -4.301 35.75 22.031 1 95.19 175 GLY B CA 1
ATOM 4898 C C . GLY B 1 175 ? -3.395 35.125 23.078 1 95.19 175 GLY B C 1
ATOM 4899 O O . GLY B 1 175 ? -2.168 35.219 22.984 1 95.19 175 GLY B O 1
ATOM 4900 N N . ASP B 1 176 ? -3.979 34.562 24.062 1 96.31 176 ASP B N 1
ATOM 4901 C CA . ASP B 1 176 ? -3.211 33.844 25.094 1 96.31 176 ASP B CA 1
ATOM 4902 C C . ASP B 1 176 ? -2.344 32.75 24.484 1 96.31 176 ASP B C 1
ATOM 4904 O O . ASP B 1 176 ? -1.184 32.594 24.875 1 96.31 176 ASP B O 1
ATOM 4908 N N . ALA B 1 177 ? -2.906 32.031 23.609 1 95.62 177 ALA B N 1
ATOM 4909 C CA . ALA B 1 177 ? -2.189 30.938 22.953 1 95.62 177 ALA B CA 1
ATOM 4910 C C . ALA B 1 177 ? -1.008 31.453 22.141 1 95.62 177 ALA B C 1
ATOM 4912 O O . ALA B 1 177 ? 0.084 30.891 22.188 1 95.62 177 ALA B O 1
ATOM 4913 N N . ILE B 1 178 ? -1.255 32.531 21.406 1 93.75 178 ILE B N 1
ATOM 4914 C CA . ILE B 1 178 ? -0.204 33.094 20.578 1 93.75 178 ILE B CA 1
ATOM 4915 C C . ILE B 1 178 ? 0.926 33.625 21.469 1 93.75 178 ILE B C 1
ATOM 4917 O O . ILE B 1 178 ? 2.104 33.375 21.188 1 93.75 178 ILE B O 1
ATOM 4921 N N . ASP B 1 179 ? 0.567 34.281 22.562 1 94.62 179 ASP B N 1
ATOM 4922 C CA . ASP B 1 179 ? 1.568 34.781 23.5 1 94.62 179 ASP B CA 1
ATOM 4923 C C . ASP B 1 179 ? 2.371 33.656 24.109 1 94.62 179 ASP B C 1
ATOM 4925 O O . ASP B 1 179 ? 3.58 33.781 24.328 1 94.62 179 ASP B O 1
ATOM 4929 N N . TYR B 1 180 ? 1.702 32.625 24.406 1 94.19 180 TYR B N 1
ATOM 4930 C CA . TYR B 1 180 ? 2.344 31.422 24.938 1 94.19 180 TYR B CA 1
ATOM 4931 C C . TYR B 1 180 ? 3.359 30.875 23.938 1 94.19 180 TYR B C 1
ATOM 4933 O O . TYR B 1 180 ? 4.484 30.531 24.312 1 94.19 180 TYR B O 1
ATOM 4941 N N . LEU B 1 181 ? 3.027 30.797 22.688 1 93.44 181 LEU B N 1
ATOM 4942 C CA . LEU B 1 181 ? 3.891 30.266 21.641 1 93.44 181 LEU B CA 1
ATOM 4943 C C . LEU B 1 181 ? 5.098 31.172 21.422 1 93.44 181 LEU B C 1
ATOM 4945 O O . LEU B 1 181 ? 6.199 30.703 21.141 1 93.44 181 LEU B O 1
ATOM 4949 N N . ARG B 1 182 ? 4.91 32.438 21.562 1 91.31 182 ARG B N 1
ATOM 4950 C CA . ARG B 1 182 ? 5.977 33.406 21.328 1 91.31 182 ARG B CA 1
ATOM 4951 C C . ARG B 1 182 ? 6.91 33.5 22.531 1 91.31 182 ARG B C 1
ATOM 4953 O O . ARG B 1 182 ? 8.102 33.75 22.391 1 91.31 182 ARG B O 1
ATOM 4960 N N . GLY B 1 183 ? 6.375 33.219 23.672 1 89.19 183 GLY B N 1
ATOM 4961 C CA . GLY B 1 183 ? 7.125 33.438 24.906 1 89.19 183 GLY B CA 1
ATOM 4962 C C . GLY B 1 183 ? 7.961 32.219 25.312 1 89.19 183 GLY B C 1
ATOM 4963 O O . GLY B 1 183 ? 8.852 32.344 26.156 1 89.19 183 GLY B O 1
ATOM 4964 N N . HIS B 1 184 ? 7.793 31.125 24.75 1 85.44 184 HIS B N 1
ATOM 4965 C CA . HIS B 1 184 ? 8.477 29.906 25.172 1 85.44 184 HIS B CA 1
ATOM 4966 C C . HIS B 1 184 ? 9.305 29.328 24.031 1 85.44 184 HIS B C 1
ATOM 4968 O O . HIS B 1 184 ? 8.812 28.516 23.25 1 85.44 184 HIS B O 1
ATOM 4974 N N . GLU B 1 185 ? 10.523 29.5 24.094 1 79.88 185 GLU B N 1
ATOM 4975 C CA . GLU B 1 185 ? 11.43 29.125 23.016 1 79.88 185 GLU B CA 1
ATOM 4976 C C . GLU B 1 185 ? 11.703 27.625 23.031 1 79.88 185 GLU B C 1
ATOM 4978 O O . GLU B 1 185 ? 12.141 27.047 22.031 1 79.88 185 GLU B O 1
ATOM 4983 N N . GLU B 1 186 ? 11.391 27 24.094 1 83.19 186 GLU B N 1
ATOM 4984 C CA . GLU B 1 186 ? 11.695 25.594 24.234 1 83.19 186 GLU B CA 1
ATOM 4985 C C . GLU B 1 186 ? 10.633 24.719 23.562 1 83.19 186 GLU B C 1
ATOM 4987 O O . GLU B 1 186 ? 10.836 23.516 23.359 1 83.19 186 GLU B O 1
ATOM 4992 N N . LEU B 1 187 ? 9.641 25.375 23.172 1 86.5 187 LEU B N 1
ATOM 4993 C CA . LEU B 1 187 ? 8.555 24.625 22.547 1 86.5 187 LEU B CA 1
ATOM 4994 C C . LEU B 1 187 ? 8.969 24.141 21.156 1 86.5 187 LEU B C 1
ATOM 4996 O O . LEU B 1 187 ? 9.852 24.719 20.531 1 86.5 187 LEU B O 1
ATOM 5000 N N . THR B 1 188 ? 8.312 23.016 20.781 1 88 188 THR B N 1
ATOM 5001 C CA . THR B 1 188 ? 8.57 22.469 19.453 1 88 188 THR B CA 1
ATOM 5002 C C . THR B 1 188 ? 8.141 23.469 18.375 1 88 188 THR B C 1
ATOM 5004 O O . THR B 1 188 ? 7.211 24.25 18.578 1 88 188 THR B O 1
ATOM 5007 N N . THR B 1 189 ? 8.852 23.375 17.266 1 85.38 189 THR B N 1
ATOM 5008 C CA . THR B 1 189 ? 8.531 24.25 16.141 1 85.38 189 THR B CA 1
ATOM 5009 C C . THR B 1 189 ? 7.836 23.484 15.023 1 85.38 189 THR B C 1
ATOM 5011 O O . THR B 1 189 ? 7.289 24.078 14.094 1 85.38 189 THR B O 1
ATOM 5014 N N . ASP B 1 190 ? 7.836 22.219 15.195 1 86.94 190 ASP B N 1
ATOM 5015 C CA . ASP B 1 190 ? 7.281 21.359 14.148 1 86.94 190 ASP B CA 1
ATOM 5016 C C . ASP B 1 190 ? 5.91 20.828 14.539 1 86.94 190 ASP B C 1
ATOM 5018 O O . ASP B 1 190 ? 5.777 19.656 14.914 1 86.94 190 ASP B O 1
ATOM 5022 N N . PHE B 1 191 ? 4.934 21.688 14.406 1 91.62 191 PHE B N 1
ATOM 5023 C CA . PHE B 1 191 ? 3.562 21.297 14.703 1 91.62 191 PHE B CA 1
ATOM 5024 C C . PHE B 1 191 ? 2.582 22 13.773 1 91.62 191 PHE B C 1
ATOM 5026 O O . PHE B 1 191 ? 2.855 23.109 13.297 1 91.62 191 PHE B O 1
ATOM 5033 N N . TRP B 1 192 ? 1.444 21.406 13.562 1 92.62 192 TRP B N 1
ATOM 5034 C CA . TRP B 1 192 ? 0.469 21.938 12.609 1 92.62 192 TRP B CA 1
ATOM 5035 C C . TRP B 1 192 ? -0.876 22.172 13.289 1 92.62 192 TRP B C 1
ATOM 5037 O O . TRP B 1 192 ? -1.744 22.844 12.742 1 92.62 192 TRP B O 1
ATOM 5047 N N . GLU B 1 193 ? -1.038 21.609 14.422 1 94.62 193 GLU B N 1
ATOM 5048 C CA . GLU B 1 193 ? -2.246 21.766 15.219 1 94.62 193 GLU B CA 1
ATOM 5049 C C . GLU B 1 193 ? -1.91 21.938 16.703 1 94.62 193 GLU B C 1
ATOM 5051 O O . GLU B 1 193 ? -0.854 21.5 17.156 1 94.62 193 GLU B O 1
ATOM 5056 N N . ILE B 1 194 ? -2.795 22.656 17.328 1 96.44 194 ILE B N 1
ATOM 5057 C CA . ILE B 1 194 ? -2.719 22.781 18.781 1 96.44 194 ILE B CA 1
ATOM 5058 C C . ILE B 1 194 ? -3.814 21.953 19.438 1 96.44 194 ILE B C 1
ATOM 5060 O O . ILE B 1 194 ? -4.98 22.016 19.031 1 96.44 194 ILE B O 1
ATOM 5064 N N . PHE B 1 195 ? -3.373 21.125 20.406 1 97.88 195 PHE B N 1
ATOM 5065 C CA . PHE B 1 195 ? -4.355 20.312 21.109 1 97.88 195 PHE B CA 1
ATOM 5066 C C . PHE B 1 195 ? -4.93 21.062 22.297 1 97.88 195 PHE B C 1
ATOM 5068 O O . PHE B 1 195 ? -4.203 21.781 23 1 97.88 195 PHE B O 1
ATOM 5075 N N . VAL B 1 196 ? -6.242 20.953 22.453 1 98.25 196 VAL B N 1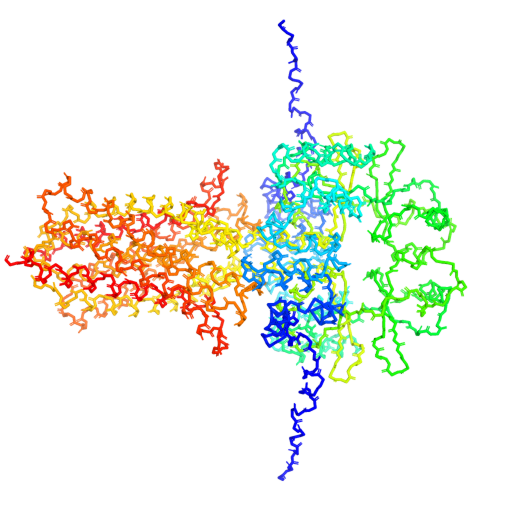
ATOM 5076 C CA . VAL B 1 196 ? -6.918 21.578 23.578 1 98.25 196 VAL B CA 1
ATOM 5077 C C . VAL B 1 196 ? -7.211 20.516 24.641 1 98.25 196 VAL B C 1
ATOM 5079 O O . VAL B 1 196 ? -7.82 19.484 24.344 1 98.25 196 VAL B O 1
ATOM 5082 N N . VAL B 1 197 ? -6.793 20.766 25.875 1 97.88 197 VAL B N 1
ATOM 5083 C CA . VAL B 1 197 ? -6.93 19.75 26.922 1 97.88 197 VAL B CA 1
ATOM 5084 C C . VAL B 1 197 ? -7.75 20.328 28.078 1 97.88 197 VAL B C 1
ATOM 5086 O O . VAL B 1 197 ? -7.785 21.531 28.297 1 97.88 197 VAL B O 1
ATOM 5089 N N . ASP B 1 198 ? -8.422 19.484 28.797 1 96.56 198 ASP B N 1
ATOM 5090 C CA . ASP B 1 198 ? -9.133 19.859 30.016 1 96.56 198 ASP B CA 1
ATOM 5091 C C . ASP B 1 198 ? -8.211 19.797 31.234 1 96.56 198 ASP B C 1
ATOM 5093 O O . ASP B 1 198 ? -7.012 19.578 31.094 1 96.56 198 ASP B O 1
ATOM 5097 N N . PRO B 1 199 ? -8.766 20.062 32.406 1 95.75 199 PRO B N 1
ATOM 5098 C CA . PRO B 1 199 ? -7.914 20.078 33.594 1 95.75 199 PRO B CA 1
ATOM 5099 C C . PRO B 1 199 ? -7.309 18.719 33.938 1 95.75 199 PRO B C 1
ATOM 5101 O O . PRO B 1 199 ? -6.262 18.641 34.562 1 95.75 199 PRO B O 1
ATOM 5104 N N . ALA B 1 200 ? -7.879 17.719 33.438 1 96.5 200 ALA B N 1
ATOM 5105 C CA . ALA B 1 200 ? -7.348 16.375 33.656 1 96.5 200 ALA B CA 1
ATOM 5106 C C . ALA B 1 200 ? -6.367 16 32.531 1 96.5 200 ALA B C 1
ATOM 5108 O O . ALA B 1 200 ? -5.941 14.844 32.438 1 96.5 200 ALA B O 1
ATOM 5109 N N . HIS B 1 201 ? -6.039 16.875 31.641 1 97.25 201 HIS B N 1
ATOM 5110 C CA . HIS B 1 201 ? -5.098 16.75 30.531 1 97.25 201 HIS B CA 1
ATOM 5111 C C . HIS B 1 201 ? -5.629 15.805 29.453 1 97.25 201 HIS B C 1
ATOM 5113 O O . HIS B 1 201 ? -4.852 15.133 28.781 1 97.25 201 HIS B O 1
ATOM 5119 N N . LYS B 1 202 ? -6.91 15.695 29.422 1 97.5 202 LYS B N 1
ATOM 5120 C CA . LYS B 1 202 ? -7.566 14.93 28.359 1 97.5 202 LYS B CA 1
ATOM 5121 C C . LYS B 1 202 ? -7.867 15.82 27.141 1 97.5 202 LYS B C 1
ATOM 5123 O O . LYS B 1 202 ? -8.359 16.938 27.297 1 97.5 202 LYS B O 1
ATOM 5128 N N . PRO B 1 203 ? -7.496 15.305 25.984 1 97.81 203 PRO B N 1
ATOM 5129 C CA . PRO B 1 203 ? -7.773 16.109 24.797 1 97.81 203 PRO B CA 1
ATOM 5130 C C . PRO B 1 203 ? -9.266 16.266 24.516 1 97.81 203 PRO B C 1
ATOM 5132 O O . PRO B 1 203 ? -9.984 15.266 24.438 1 97.81 203 PRO B O 1
ATOM 5135 N N . VAL B 1 204 ? -9.742 17.516 24.375 1 96.38 204 VAL B N 1
ATOM 5136 C CA . VAL B 1 204 ? -11.164 17.781 24.172 1 96.38 204 VAL B CA 1
ATOM 5137 C C . VAL B 1 204 ? -11.391 18.422 22.812 1 96.38 204 VAL B C 1
ATOM 5139 O O . VAL B 1 204 ? -12.531 18.547 22.359 1 96.38 204 VAL B O 1
ATOM 5142 N N . GLY B 1 205 ? -10.352 18.781 22.156 1 96.25 205 GLY B N 1
ATOM 5143 C CA . GLY B 1 205 ? -10.438 19.375 20.828 1 96.25 205 GLY B CA 1
ATOM 5144 C C . GLY B 1 205 ? -9.086 19.688 20.219 1 96.25 205 GLY B C 1
ATOM 5145 O O . GLY B 1 205 ? -8.047 19.406 20.828 1 96.25 205 GLY B O 1
ATOM 5146 N N . THR B 1 206 ? -9.133 20.109 19 1 96.44 206 THR B N 1
ATOM 5147 C CA . THR B 1 206 ? -7.922 20.516 18.297 1 96.44 206 THR B CA 1
ATOM 5148 C C . THR B 1 206 ? -8.164 21.781 17.469 1 96.44 206 THR B C 1
ATOM 5150 O O . THR B 1 206 ? -9.297 22.062 17.094 1 96.44 206 THR B O 1
ATOM 5153 N N . CYS B 1 207 ? -7.113 22.609 17.312 1 95.75 207 CYS B N 1
ATOM 5154 C CA . CYS B 1 207 ? -7.199 23.812 16.516 1 95.75 207 CYS B CA 1
ATOM 5155 C C . CYS B 1 207 ? -6.133 23.828 15.422 1 95.75 207 CYS B C 1
ATOM 5157 O O . CYS B 1 207 ? -4.938 23.734 15.711 1 95.75 207 CYS B O 1
ATOM 5159 N N . GLN B 1 208 ? -6.633 23.922 14.203 1 94.75 208 GLN B N 1
ATOM 5160 C CA . GLN B 1 208 ? -5.68 24.125 13.117 1 94.75 208 GLN B CA 1
ATOM 5161 C C . GLN B 1 208 ? -5.016 25.5 13.211 1 94.75 208 GLN B C 1
ATOM 5163 O O . GLN B 1 208 ? -5.664 26.484 13.578 1 94.75 208 GLN B O 1
ATOM 5168 N N . LEU B 1 209 ? -3.752 25.578 12.852 1 95.75 209 LEU B N 1
ATOM 5169 C CA . LEU B 1 209 ? -3.023 26.828 12.961 1 95.75 209 LEU B CA 1
ATOM 5170 C C . LEU B 1 209 ? -3.605 27.875 12.023 1 95.75 209 LEU B C 1
ATOM 5172 O O . LEU B 1 209 ? -3.578 29.078 12.32 1 95.75 209 LEU B O 1
ATOM 5176 N N . SER B 1 210 ? -4.145 27.438 10.891 1 94.31 210 SER B N 1
ATOM 5177 C CA . SER B 1 210 ? -4.762 28.359 9.945 1 94.31 210 SER B CA 1
ATOM 5178 C C . SER B 1 210 ? -5.918 29.109 10.594 1 94.31 210 SER B C 1
ATOM 5180 O O . SER B 1 210 ? -6.062 30.328 10.398 1 94.31 210 SER B O 1
ATOM 5182 N N . TRP B 1 211 ? -6.676 28.453 11.43 1 92.75 211 TRP B N 1
ATOM 5183 C CA . TRP B 1 211 ? -7.805 29.078 12.117 1 92.75 211 TRP B CA 1
ATOM 5184 C C . TRP B 1 211 ? -7.32 30.031 13.203 1 92.75 211 TRP B C 1
ATOM 5186 O O . TRP B 1 211 ? -7.891 31.109 13.406 1 92.75 211 TRP B O 1
ATOM 5196 N N . ILE B 1 212 ? -6.32 29.609 13.828 1 93.69 212 ILE B N 1
ATOM 5197 C CA . ILE B 1 212 ? -5.754 30.453 14.875 1 93.69 212 ILE B CA 1
ATOM 5198 C C . ILE B 1 212 ? -5.258 31.766 14.266 1 93.69 212 ILE B C 1
ATOM 5200 O O . ILE B 1 212 ? -5.488 32.844 14.82 1 93.69 212 ILE B O 1
ATOM 5204 N N . LEU B 1 213 ? -4.586 31.672 13.195 1 92.56 213 LEU B N 1
ATOM 5205 C CA . LEU B 1 213 ? -3.998 32.844 12.539 1 92.56 213 LEU B CA 1
ATOM 5206 C C . LEU B 1 213 ? -5.082 33.781 12.023 1 92.56 213 LEU B C 1
ATOM 5208 O O . LEU B 1 213 ? -4.887 35 11.977 1 92.56 213 LEU B O 1
ATOM 5212 N N . ARG B 1 214 ? -6.227 33.25 11.664 1 93 214 ARG B N 1
ATOM 5213 C CA . ARG B 1 214 ? -7.266 34.031 11.008 1 93 214 ARG B CA 1
ATOM 5214 C C . ARG B 1 214 ? -8.266 34.562 12.023 1 93 214 ARG B C 1
ATOM 5216 O O . ARG B 1 214 ? -9.094 35.406 11.695 1 93 214 ARG B O 1
ATOM 5223 N N . THR B 1 215 ? -8.211 34.156 13.234 1 93 215 THR B N 1
ATOM 5224 C CA . THR B 1 215 ? -9.172 34.531 14.266 1 93 215 THR B CA 1
ATOM 5225 C C . THR B 1 215 ? -8.633 35.656 15.141 1 93 215 THR B C 1
ATOM 5227 O O . THR B 1 215 ? -7.449 35.656 15.5 1 93 215 THR B O 1
ATOM 5230 N N . PRO B 1 216 ? -9.539 36.594 15.547 1 92.88 216 PRO B N 1
ATOM 5231 C CA . PRO B 1 216 ? -9.094 37.656 16.438 1 92.88 216 PRO B CA 1
ATOM 5232 C C . PRO B 1 216 ? -8.602 37.156 17.797 1 92.88 216 PRO B C 1
ATOM 5234 O O . PRO B 1 216 ? -9.109 36.156 18.297 1 92.88 216 PRO B O 1
ATOM 5237 N N . ARG B 1 217 ? -7.727 37.844 18.438 1 93.5 217 ARG B N 1
ATOM 5238 C CA . ARG B 1 217 ? -7.043 37.469 19.672 1 93.5 217 ARG B CA 1
ATOM 5239 C C . ARG B 1 217 ? -8.031 37.312 20.812 1 93.5 217 ARG B C 1
ATOM 5241 O O . ARG B 1 217 ? -7.781 36.562 21.75 1 93.5 217 ARG B O 1
ATOM 5248 N N . THR B 1 218 ? -9.195 37.969 20.719 1 95.56 218 THR B N 1
ATOM 5249 C CA . THR B 1 218 ? -10.117 38.031 21.844 1 95.56 218 THR B CA 1
ATOM 5250 C C . THR B 1 218 ? -11.023 36.781 21.875 1 95.56 218 THR B C 1
ATOM 5252 O O . THR B 1 218 ? -11.672 36.531 22.891 1 95.56 218 THR B O 1
ATOM 5255 N N . VAL B 1 219 ? -11.039 36.062 20.828 1 95.88 219 VAL B N 1
ATOM 5256 C CA . VAL B 1 219 ? -11.938 34.906 20.734 1 95.88 219 VAL B CA 1
ATOM 5257 C C . VAL B 1 219 ? -11.383 33.75 21.562 1 95.88 219 VAL B C 1
ATOM 5259 O O . VAL B 1 219 ? -10.172 33.531 21.609 1 95.88 219 VAL B O 1
ATOM 5262 N N . SER B 1 220 ? -12.258 33 22.156 1 96.56 220 SER B N 1
ATOM 5263 C CA . SER B 1 220 ? -11.859 31.859 22.969 1 96.56 220 SER B CA 1
ATOM 5264 C C . SER B 1 220 ? -11.453 30.688 22.094 1 96.56 220 SER B C 1
ATOM 5266 O O . SER B 1 220 ? -12.039 30.453 21.047 1 96.56 220 SER B O 1
ATOM 5268 N N . ILE B 1 221 ? -10.492 29.906 22.594 1 96.62 221 ILE B N 1
ATOM 5269 C CA . ILE B 1 221 ? -10.055 28.703 21.922 1 96.62 221 ILE B CA 1
ATOM 5270 C C . ILE B 1 221 ? -11.219 27.719 21.828 1 96.62 221 ILE B C 1
ATOM 5272 O O . ILE B 1 221 ? -11.359 27 20.828 1 96.62 221 ILE B O 1
ATOM 5276 N N . ALA B 1 222 ? -12.031 27.688 22.797 1 94.56 222 ALA B N 1
ATOM 5277 C CA . ALA B 1 222 ? -13.188 26.797 22.844 1 94.56 222 ALA B CA 1
ATOM 5278 C C . ALA B 1 222 ? -14.133 27.078 21.672 1 94.56 222 ALA B C 1
ATOM 5280 O O . ALA B 1 222 ? -14.781 26.156 21.172 1 94.56 222 ALA B O 1
ATOM 5281 N N . ASP B 1 223 ? -14.141 28.266 21.25 1 93.94 223 ASP B N 1
ATOM 5282 C CA . ASP B 1 223 ? -15.047 28.656 20.172 1 93.94 223 ASP B CA 1
ATOM 5283 C C . ASP B 1 223 ? -14.438 28.391 18.797 1 93.94 223 ASP B C 1
ATOM 5285 O O . ASP B 1 223 ? -15.148 28.375 17.797 1 93.94 223 ASP B O 1
ATOM 5289 N N . VAL B 1 224 ? -13.18 28.156 18.766 1 92.69 224 VAL B N 1
ATOM 5290 C CA . VAL B 1 224 ? -12.484 28 17.5 1 92.69 224 VAL B CA 1
ATOM 5291 C C . VAL B 1 224 ? -12.117 26.531 17.281 1 92.69 224 VAL B C 1
ATOM 5293 O O . VAL B 1 224 ? -12.016 26.078 16.141 1 92.69 224 VAL B O 1
ATOM 5296 N N . MET B 1 225 ? -12.047 25.75 18.312 1 94.56 225 MET B N 1
ATOM 5297 C CA . MET B 1 225 ? -11.523 24.391 18.234 1 94.56 225 MET B CA 1
ATOM 5298 C C . MET B 1 225 ? -12.523 23.469 17.562 1 94.56 225 MET B C 1
ATOM 5300 O O . MET B 1 225 ? -13.727 23.734 17.562 1 94.56 225 MET B O 1
ATOM 5304 N N . LYS B 1 226 ? -12.008 22.547 16.859 1 93.12 226 LYS B N 1
ATOM 5305 C CA . LYS B 1 226 ? -12.805 21.422 16.375 1 93.12 226 LYS B CA 1
ATOM 5306 C C . LYS B 1 226 ? -12.961 20.344 17.453 1 93.12 226 LYS B C 1
ATOM 5308 O O . LYS B 1 226 ? -11.969 19.766 17.906 1 93.12 226 LYS B O 1
ATOM 5313 N N . ARG B 1 227 ? -14.148 20.047 17.812 1 90.12 227 ARG B N 1
ATOM 5314 C CA . ARG B 1 227 ? -14.398 19.094 18.875 1 90.12 227 ARG B CA 1
ATOM 5315 C C . ARG B 1 227 ? -14.32 17.656 18.375 1 90.12 227 ARG B C 1
ATOM 5317 O O . ARG B 1 227 ? -13.867 16.766 19.094 1 90.12 227 ARG B O 1
ATOM 5324 N N . GLU B 1 228 ? -14.773 17.5 17.203 1 86.62 228 GLU B N 1
ATOM 5325 C CA . GLU B 1 228 ? -14.656 16.188 16.594 1 86.62 228 GLU B CA 1
ATOM 5326 C C . GLU B 1 228 ? -13.211 15.883 16.203 1 86.62 228 GLU B C 1
ATOM 5328 O O . GLU B 1 228 ? -12.672 16.516 15.297 1 86.62 228 GLU B O 1
ATOM 5333 N N . GLN B 1 229 ? -12.602 15.039 17.078 1 89.62 229 GLN B N 1
ATOM 5334 C CA . GLN B 1 229 ? -11.203 14.703 16.812 1 89.62 229 GLN B CA 1
ATOM 5335 C C . GLN B 1 229 ? -10.992 13.188 16.828 1 89.62 229 GLN B C 1
ATOM 5337 O O . GLN B 1 229 ? -11.828 12.445 17.359 1 89.62 229 GLN B O 1
ATOM 5342 N N . THR B 1 230 ? -9.992 12.828 16.188 1 92 230 THR B N 1
ATOM 5343 C CA . THR B 1 230 ? -9.578 11.43 16.203 1 92 230 THR B CA 1
ATOM 5344 C C . THR B 1 230 ? -8.5 11.195 17.25 1 92 230 THR B C 1
ATOM 5346 O O . THR B 1 230 ? -7.441 11.828 17.219 1 92 230 THR B O 1
ATOM 5349 N N . LEU B 1 231 ? -8.82 10.344 18.188 1 95.69 231 LEU B N 1
ATOM 5350 C CA . LEU B 1 231 ? -7.871 9.984 19.234 1 95.69 231 LEU B CA 1
ATOM 5351 C C . LEU B 1 231 ? -7.273 8.602 18.969 1 95.69 231 LEU B C 1
ATOM 5353 O O . LEU B 1 231 ? -7.98 7.684 18.562 1 95.69 231 LEU B O 1
ATOM 5357 N N . ILE B 1 232 ? -5.973 8.516 19.156 1 97.38 232 ILE B N 1
ATOM 5358 C CA . ILE B 1 232 ? -5.258 7.27 18.906 1 97.38 232 ILE B CA 1
ATOM 5359 C C . ILE B 1 232 ? -4.773 6.664 20.219 1 97.38 232 ILE B C 1
ATOM 5361 O O . ILE B 1 232 ? -3.926 7.242 20.906 1 97.38 232 ILE B O 1
ATOM 5365 N N . PRO B 1 233 ? -5.23 5.52 20.531 1 96.94 233 PRO B N 1
ATOM 5366 C CA . PRO B 1 233 ? -4.703 4.855 21.734 1 96.94 233 PRO B CA 1
ATOM 5367 C C . PRO B 1 233 ? -3.242 4.438 21.578 1 96.94 233 PRO B C 1
ATOM 5369 O O . PRO B 1 233 ? -2.828 4.012 20.5 1 96.94 233 PRO B O 1
ATOM 5372 N N . VAL B 1 234 ? -2.551 4.379 22.672 1 96.5 234 VAL B N 1
ATOM 5373 C CA . VAL B 1 234 ? -1.113 4.125 22.672 1 96.5 234 VAL B CA 1
ATOM 5374 C C . VAL B 1 234 ? -0.834 2.715 22.172 1 96.5 234 VAL B C 1
ATOM 5376 O O . VAL B 1 234 ? 0.244 2.441 21.625 1 96.5 234 VAL B O 1
ATOM 5379 N N . ASP B 1 235 ? -1.712 1.81 22.312 1 95.62 235 ASP B N 1
ATOM 5380 C CA . ASP B 1 235 ? -1.467 0.408 21.984 1 95.62 235 ASP B CA 1
ATOM 5381 C C . ASP B 1 235 ? -1.976 0.074 20.578 1 95.62 235 ASP B C 1
ATOM 5383 O O . ASP B 1 235 ? -1.881 -1.072 20.141 1 95.62 235 ASP B O 1
ATOM 5387 N N . MET B 1 236 ? -2.463 1.059 19.906 1 95.5 236 MET B N 1
ATOM 5388 C CA . MET B 1 236 ? -2.994 0.815 18.562 1 95.5 236 MET B CA 1
ATOM 5389 C C . MET B 1 236 ? -1.879 0.42 17.594 1 95.5 236 MET B C 1
ATOM 5391 O O . MET B 1 236 ? -0.793 1.002 17.625 1 95.5 236 MET B O 1
ATOM 5395 N N . ASP B 1 237 ? -2.205 -0.591 16.766 1 94.88 237 ASP B N 1
ATOM 5396 C CA . ASP B 1 237 ? -1.241 -1.048 15.773 1 94.88 237 ASP B CA 1
ATOM 5397 C C . ASP B 1 237 ? -1.018 0.014 14.695 1 94.88 237 ASP B C 1
ATOM 5399 O O . ASP B 1 237 ? -1.959 0.692 14.281 1 94.88 237 ASP B O 1
ATOM 5403 N N . GLN B 1 238 ? 0.229 0.11 14.234 1 95.12 238 GLN B N 1
ATOM 5404 C CA . GLN B 1 238 ? 0.608 1.169 13.305 1 95.12 238 GLN B CA 1
ATOM 5405 C C . GLN B 1 238 ? -0.198 1.081 12.008 1 95.12 238 GLN B C 1
ATOM 5407 O O . GLN B 1 238 ? -0.497 2.104 11.391 1 95.12 238 GLN B O 1
ATOM 5412 N N . GLU B 1 239 ? -0.531 -0.12 11.562 1 92.81 239 GLU B N 1
ATOM 5413 C CA . GLU B 1 239 ? -1.353 -0.264 10.359 1 92.81 239 GLU B CA 1
ATOM 5414 C C . GLU B 1 239 ? -2.707 0.417 10.539 1 92.81 239 GLU B C 1
ATOM 5416 O O . GLU B 1 239 ? -3.184 1.103 9.633 1 92.81 239 GLU B O 1
ATOM 5421 N N . GLU B 1 240 ? -3.303 0.193 11.656 1 93.94 240 GLU B N 1
ATOM 5422 C CA . GLU B 1 240 ? -4.594 0.809 11.961 1 93.94 240 GLU B CA 1
ATOM 5423 C C . GLU B 1 240 ? -4.465 2.324 12.086 1 93.94 240 GLU B C 1
ATOM 5425 O O . GLU B 1 240 ? -5.371 3.064 11.703 1 93.94 240 GLU B O 1
ATOM 5430 N N . VAL B 1 241 ? -3.363 2.771 12.695 1 96.19 241 VAL B N 1
ATOM 5431 C CA . VAL B 1 241 ? -3.092 4.203 12.781 1 96.19 241 VAL B CA 1
ATOM 5432 C C . VAL B 1 241 ? -3.049 4.809 11.383 1 96.19 241 VAL B C 1
ATOM 5434 O O . VAL B 1 241 ? -3.662 5.848 11.133 1 96.19 241 VAL B O 1
ATOM 5437 N N . ALA B 1 242 ? -2.354 4.137 10.5 1 94.94 242 ALA B N 1
ATOM 5438 C CA . ALA B 1 242 ? -2.207 4.621 9.125 1 94.94 242 ALA B CA 1
ATOM 5439 C C . ALA B 1 242 ? -3.561 4.703 8.422 1 94.94 242 ALA B C 1
ATOM 5441 O O . ALA B 1 242 ? -3.838 5.664 7.703 1 94.94 242 ALA B O 1
ATOM 5442 N N . LEU B 1 243 ? -4.375 3.725 8.656 1 94.19 243 LEU B N 1
ATOM 5443 C CA . LEU B 1 243 ? -5.684 3.691 8.016 1 94.19 243 LEU B CA 1
ATOM 5444 C C . LEU B 1 243 ? -6.566 4.828 8.516 1 94.19 243 LEU B C 1
ATOM 5446 O O . LEU B 1 243 ? -7.336 5.414 7.754 1 94.19 243 LEU B O 1
ATOM 5450 N N . ARG B 1 244 ? -6.461 5.188 9.727 1 95 244 ARG B N 1
ATOM 5451 C CA . ARG B 1 244 ? -7.23 6.293 10.289 1 95 244 ARG B CA 1
ATOM 5452 C C . ARG B 1 244 ? -6.777 7.629 9.703 1 95 244 ARG B C 1
ATOM 5454 O O . ARG B 1 244 ? -7.605 8.492 9.406 1 95 244 ARG B O 1
ATOM 5461 N N . PHE B 1 245 ? -5.477 7.742 9.609 1 95.31 245 PHE B N 1
ATOM 5462 C CA . PHE B 1 245 ? -4.949 8.961 9.016 1 95.31 245 PHE B CA 1
ATOM 5463 C C . PHE B 1 245 ? -5.445 9.125 7.586 1 95.31 245 PHE B C 1
ATOM 5465 O O . PHE B 1 245 ? -5.793 10.227 7.164 1 95.31 245 PHE B O 1
ATOM 5472 N N . GLN B 1 246 ? -5.453 8.086 6.93 1 93.31 246 GLN B N 1
ATOM 5473 C CA . GLN B 1 246 ? -5.91 8.117 5.543 1 93.31 246 GLN B CA 1
ATOM 5474 C C . GLN B 1 246 ? -7.41 8.391 5.465 1 93.31 246 GLN B C 1
ATOM 5476 O O . GLN B 1 246 ? -7.848 9.242 4.691 1 93.31 246 GLN B O 1
ATOM 5481 N N . LYS B 1 247 ? -8.141 7.691 6.242 1 93 247 LYS B N 1
ATOM 5482 C CA . LYS B 1 247 ? -9.602 7.754 6.211 1 93 247 LYS B CA 1
ATOM 5483 C C . LYS B 1 247 ? -10.102 9.148 6.562 1 93 247 LYS B C 1
ATOM 5485 O O . LYS B 1 247 ? -11 9.68 5.906 1 93 247 LYS B O 1
ATOM 5490 N N . TYR B 1 248 ? -9.484 9.766 7.52 1 93.81 248 TYR B N 1
ATOM 5491 C CA . TYR B 1 248 ? -10.008 11.023 8.039 1 93.81 248 TYR B CA 1
ATOM 5492 C C . TYR B 1 248 ? -9.133 12.203 7.605 1 93.81 248 TYR B C 1
ATOM 5494 O O . TYR B 1 248 ? -9.289 13.312 8.109 1 93.81 248 TYR B O 1
ATOM 5502 N N . ALA B 1 249 ? -8.18 11.93 6.746 1 91.75 249 ALA B N 1
ATOM 5503 C CA . ALA B 1 249 ? -7.312 12.977 6.207 1 91.75 249 ALA B CA 1
ATOM 5504 C C . ALA B 1 249 ? -6.645 13.766 7.328 1 91.75 249 ALA B C 1
ATOM 5506 O O . ALA B 1 249 ? -6.707 15 7.348 1 91.75 249 ALA B O 1
ATOM 5507 N N . LEU B 1 250 ? -6.027 13.023 8.234 1 94.31 250 LEU B N 1
ATOM 5508 C CA . LEU B 1 250 ? -5.438 13.656 9.406 1 94.31 250 LEU B CA 1
ATOM 5509 C C . LEU B 1 250 ? -4.035 14.172 9.102 1 94.31 250 LEU B C 1
ATOM 5511 O O . LEU B 1 250 ? -3.281 13.531 8.367 1 94.31 250 LEU B O 1
ATOM 5515 N N . ILE B 1 251 ? -3.711 15.305 9.672 1 94.12 251 ILE B N 1
ATOM 5516 C CA . ILE B 1 251 ? -2.361 15.852 9.586 1 94.12 251 ILE B CA 1
ATOM 5517 C C . ILE B 1 251 ? -1.58 15.5 10.852 1 94.12 251 ILE B C 1
ATOM 5519 O O . ILE B 1 251 ? -0.358 15.336 10.805 1 94.12 251 ILE B O 1
ATOM 5523 N N . SER B 1 252 ? -2.258 15.492 11.914 1 95.38 252 SER B N 1
ATOM 5524 C CA . SER B 1 252 ? -1.753 15.023 13.195 1 95.38 252 SER B CA 1
ATOM 5525 C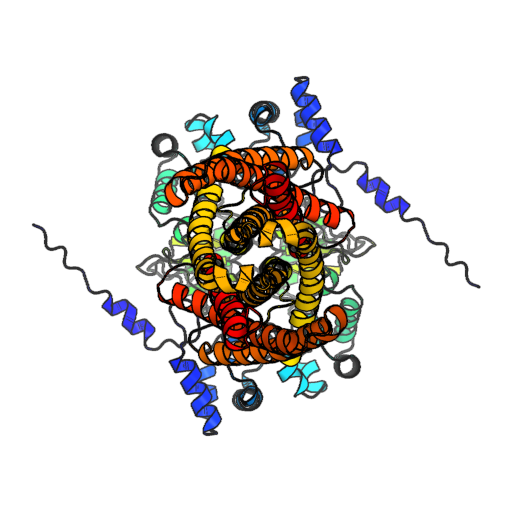 C . SER B 1 252 ? -2.871 14.43 14.047 1 95.38 252 SER B C 1
ATOM 5527 O O . SER B 1 252 ? -4.051 14.609 13.75 1 95.38 252 SER B O 1
ATOM 5529 N N . ALA B 1 253 ? -2.527 13.664 15 1 97 253 ALA B N 1
ATOM 5530 C CA . ALA B 1 253 ? -3.516 13.07 15.898 1 97 253 ALA B CA 1
ATOM 5531 C C . ALA B 1 253 ? -2.955 12.914 17.312 1 97 253 ALA B C 1
ATOM 5533 O O . ALA B 1 253 ? -1.782 12.578 17.484 1 97 253 ALA B O 1
ATOM 5534 N N . ALA B 1 254 ? -3.816 13.188 18.25 1 97.81 254 ALA B N 1
ATOM 5535 C CA . ALA B 1 254 ? -3.439 13.023 19.656 1 97.81 254 ALA B CA 1
ATOM 5536 C C . ALA B 1 254 ? -3.383 11.547 20.031 1 97.81 254 ALA B C 1
ATOM 5538 O O . ALA B 1 254 ? -4.242 10.758 19.625 1 97.81 254 ALA B O 1
ATOM 5539 N N . VAL B 1 255 ? -2.334 11.203 20.703 1 98.12 255 VAL B N 1
ATOM 5540 C CA . VAL B 1 255 ? -2.209 9.859 21.266 1 98.12 255 VAL B CA 1
ATOM 5541 C C . VA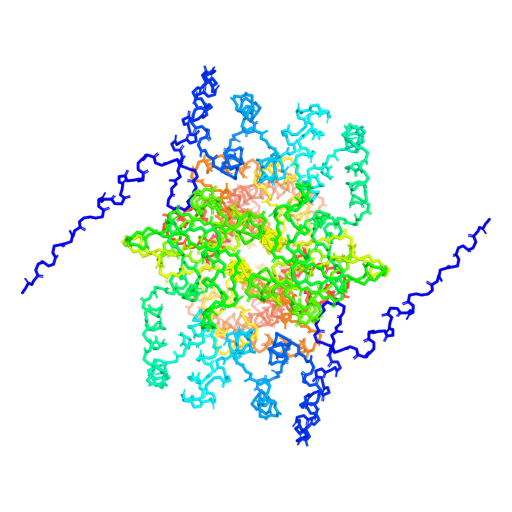L B 1 255 ? -2.594 9.875 22.734 1 98.12 255 VAL B C 1
ATOM 5543 O O . VAL B 1 255 ? -2.143 10.742 23.5 1 98.12 255 VAL B O 1
ATOM 5546 N N . THR B 1 256 ? -3.424 8.969 23.172 1 97.88 256 THR B N 1
ATOM 5547 C CA . THR B 1 256 ? -3.918 8.945 24.547 1 97.88 256 THR B CA 1
ATOM 5548 C C . THR B 1 256 ? -3.533 7.637 25.234 1 97.88 256 THR B C 1
ATOM 5550 O O . THR B 1 256 ? -3.406 6.598 24.578 1 97.88 256 THR B O 1
ATOM 5553 N N . ASP B 1 257 ? -3.293 7.711 26.484 1 96.38 257 ASP B N 1
ATOM 5554 C CA . ASP B 1 257 ? -3.027 6.508 27.266 1 96.38 257 ASP B CA 1
ATOM 5555 C C . ASP B 1 257 ? -4.328 5.84 27.719 1 96.38 257 ASP B C 1
ATOM 5557 O O . ASP B 1 257 ? -5.406 6.195 27.234 1 96.38 257 ASP B O 1
ATOM 5561 N N . THR B 1 258 ? -4.227 4.82 28.547 1 93.81 258 THR B N 1
ATOM 5562 C CA . THR B 1 258 ? -5.379 4.031 28.969 1 93.81 258 THR B CA 1
ATOM 5563 C C . THR B 1 258 ? -6.344 4.883 29.797 1 93.81 258 THR B C 1
ATOM 5565 O O . THR B 1 258 ? -7.547 4.617 29.812 1 93.81 258 THR B O 1
ATOM 5568 N N . GLY B 1 259 ? -5.855 5.922 30.359 1 95 259 GLY B N 1
ATOM 5569 C CA . GLY B 1 259 ? -6.684 6.82 31.156 1 95 259 GLY B CA 1
ATOM 5570 C C . GLY B 1 259 ? -7.273 7.953 30.328 1 95 259 GLY B C 1
ATOM 5571 O O . GLY B 1 259 ? -7.996 8.797 30.859 1 95 259 GLY B O 1
ATOM 5572 N N . GLY B 1 260 ? -6.961 8.055 29.078 1 95.94 260 GLY B N 1
ATOM 5573 C CA . GLY B 1 260 ? -7.496 9.078 28.203 1 95.94 260 GLY B CA 1
ATOM 5574 C C . GLY B 1 260 ? -6.672 10.352 28.188 1 95.94 260 GLY B C 1
ATOM 5575 O O . GLY B 1 260 ? -7.07 11.359 27.594 1 95.94 260 GLY B O 1
ATOM 5576 N N . ARG B 1 261 ? -5.582 10.297 28.812 1 97.56 261 ARG B N 1
ATOM 5577 C CA . ARG B 1 261 ? -4.734 11.484 28.891 1 97.56 261 ARG B CA 1
ATOM 5578 C C . ARG B 1 261 ? -3.883 11.625 27.625 1 97.56 261 ARG B C 1
ATOM 5580 O O . ARG B 1 261 ? -3.455 10.633 27.047 1 97.56 261 ARG B O 1
ATOM 5587 N N . LEU B 1 262 ? -3.635 12.93 27.281 1 98 262 LEU B N 1
ATOM 5588 C CA . LEU B 1 262 ? -2.77 13.234 26.156 1 98 262 LEU B CA 1
ATOM 5589 C C . LEU B 1 262 ? -1.315 12.906 26.469 1 98 262 LEU B C 1
ATOM 5591 O O . LEU B 1 262 ? -0.744 13.469 27.406 1 98 262 LEU B O 1
ATOM 5595 N N . VAL B 1 263 ? -0.676 11.984 25.703 1 96.44 263 VAL B N 1
ATOM 5596 C CA . VAL B 1 263 ? 0.68 11.57 26.047 1 96.44 263 VAL B CA 1
ATOM 5597 C C . VAL B 1 263 ? 1.615 11.828 24.859 1 96.44 263 VAL B C 1
ATOM 5599 O O . VAL B 1 263 ? 2.838 11.812 25.016 1 96.44 263 VAL B O 1
ATOM 5602 N N . GLY B 1 264 ? 1.047 12.062 23.734 1 96.5 264 GLY B N 1
ATOM 5603 C CA . GLY B 1 264 ? 1.872 12.32 22.562 1 96.5 264 GLY B CA 1
ATOM 5604 C C . GLY B 1 264 ? 1.063 12.641 21.312 1 96.5 264 GLY B C 1
ATOM 5605 O O . GLY B 1 264 ? -0.143 12.875 21.406 1 96.5 264 GLY B O 1
ATOM 5606 N N . MET B 1 265 ? 1.759 12.789 20.219 1 97.06 265 MET B N 1
ATOM 5607 C CA . MET B 1 265 ? 1.123 13.07 18.938 1 97.06 265 MET B CA 1
ATOM 5608 C C . MET B 1 265 ? 1.801 12.297 17.812 1 97.06 265 MET B C 1
ATOM 5610 O O . MET B 1 265 ? 2.973 11.93 17.922 1 97.06 265 MET B O 1
ATOM 5614 N N . ILE B 1 266 ? 1.015 11.906 16.844 1 96.69 266 ILE B N 1
ATOM 5615 C CA . ILE B 1 266 ? 1.534 11.32 15.609 1 96.69 266 ILE B CA 1
ATOM 5616 C C . ILE B 1 266 ? 1.295 12.273 14.445 1 96.69 266 ILE B C 1
ATOM 5618 O O . ILE B 1 266 ? 0.229 12.891 14.344 1 96.69 266 ILE B O 1
ATOM 5622 N N . THR B 1 267 ? 2.301 12.422 13.57 1 95.06 267 THR B N 1
ATOM 5623 C CA . THR B 1 267 ? 2.18 13.336 12.445 1 95.06 267 THR B CA 1
ATOM 5624 C C . THR B 1 267 ? 2.137 12.57 11.125 1 95.06 267 THR B C 1
ATOM 5626 O O . THR B 1 267 ? 2.646 11.453 11.039 1 95.06 267 THR B O 1
ATOM 5629 N N . VAL B 1 268 ? 1.567 13.164 10.125 1 94.69 268 VAL B N 1
ATOM 5630 C CA . VAL B 1 268 ? 1.261 12.5 8.867 1 94.69 268 VAL B CA 1
ATOM 5631 C C . VAL B 1 268 ? 2.555 12.188 8.117 1 94.69 268 VAL B C 1
ATOM 5633 O O . VAL B 1 268 ? 2.635 11.188 7.391 1 94.69 268 VAL B O 1
ATOM 5636 N N . ASP B 1 269 ? 3.529 12.969 8.297 1 89.44 269 ASP B N 1
ATOM 5637 C CA . ASP B 1 269 ? 4.77 12.727 7.57 1 89.44 269 ASP B CA 1
ATOM 5638 C C . ASP B 1 269 ? 5.387 11.383 7.965 1 89.44 269 ASP B C 1
ATOM 5640 O O . ASP B 1 269 ? 6.074 10.75 7.16 1 89.44 269 ASP B O 1
ATOM 5644 N N . ASP B 1 270 ? 5.184 10.992 9.172 1 90.19 270 ASP B N 1
ATOM 5645 C CA . ASP B 1 270 ? 5.66 9.688 9.617 1 90.19 270 ASP B CA 1
ATOM 5646 C C . ASP B 1 270 ? 4.738 8.57 9.133 1 90.19 270 ASP B C 1
ATOM 5648 O O . ASP B 1 270 ? 5.188 7.445 8.906 1 90.19 270 ASP B O 1
ATOM 5652 N N . ILE B 1 271 ? 3.477 8.891 9 1 93.38 271 ILE B N 1
ATOM 5653 C CA . ILE B 1 271 ? 2.475 7.914 8.586 1 93.38 271 ILE B CA 1
ATOM 5654 C C . ILE B 1 271 ? 2.688 7.547 7.121 1 93.38 271 ILE B C 1
ATOM 5656 O O . ILE B 1 271 ? 2.447 6.406 6.719 1 93.38 271 ILE B O 1
ATOM 5660 N N . VAL B 1 272 ? 3.205 8.5 6.332 1 92.81 272 VAL B N 1
ATOM 5661 C CA . VAL B 1 272 ? 3.457 8.273 4.914 1 92.81 272 VAL B CA 1
ATOM 5662 C C . VAL B 1 272 ? 4.441 7.117 4.738 1 92.81 272 VAL B C 1
ATOM 5664 O O . VAL B 1 272 ? 4.246 6.254 3.881 1 92.81 272 VAL B O 1
ATOM 5667 N N . HIS B 1 273 ? 5.43 7.031 5.566 1 89.94 273 HIS B N 1
ATOM 5668 C CA . HIS B 1 273 ? 6.41 5.953 5.527 1 89.94 273 HIS B CA 1
ATOM 5669 C C . HIS B 1 273 ? 5.781 4.621 5.926 1 89.94 273 HIS B C 1
ATOM 5671 O O . HIS B 1 273 ? 6.086 3.582 5.336 1 89.94 273 HIS B O 1
ATOM 5677 N N . ILE B 1 274 ? 4.949 4.758 6.867 1 92.19 274 ILE B N 1
ATOM 5678 C CA . ILE B 1 274 ? 4.324 3.553 7.402 1 92.19 274 ILE B CA 1
ATOM 5679 C C . ILE B 1 274 ? 3.395 2.947 6.355 1 92.19 274 ILE B C 1
ATOM 5681 O O . ILE B 1 274 ? 3.363 1.728 6.176 1 92.19 274 ILE B O 1
ATOM 5685 N N . ILE B 1 275 ? 2.633 3.73 5.691 1 91.94 275 ILE B N 1
ATOM 5686 C CA . ILE B 1 275 ? 1.73 3.246 4.652 1 91.94 275 ILE B CA 1
ATOM 5687 C C . ILE B 1 275 ? 2.531 2.537 3.562 1 91.94 275 ILE B C 1
ATOM 5689 O O . ILE B 1 275 ? 2.162 1.447 3.121 1 91.94 275 ILE B O 1
ATOM 5693 N N . SER B 1 276 ? 3.564 3.178 3.143 1 89.69 276 SER B N 1
ATOM 5694 C CA . SER B 1 276 ? 4.426 2.596 2.115 1 89.69 276 SER B CA 1
ATOM 5695 C C . SER B 1 276 ? 5.031 1.278 2.584 1 89.69 276 SER B C 1
ATOM 5697 O O . SER B 1 276 ? 5.055 0.299 1.836 1 89.69 276 SER B O 1
ATOM 5699 N N . GLU B 1 277 ? 5.5 1.266 3.773 1 89.69 277 GLU B N 1
ATOM 5700 C CA . GLU B 1 277 ? 6.133 0.079 4.34 1 89.69 277 GLU B CA 1
ATOM 5701 C C . GLU B 1 277 ? 5.141 -1.072 4.465 1 89.69 277 GLU B C 1
ATOM 5703 O O . GLU B 1 277 ? 5.461 -2.215 4.129 1 89.69 277 GLU B O 1
ATOM 5708 N N . GLU B 1 278 ? 4 -0.808 4.973 1 89.62 278 GLU B N 1
ATOM 5709 C CA . GLU B 1 278 ? 2.994 -1.845 5.184 1 89.62 278 GLU B CA 1
ATOM 5710 C C . GLU B 1 278 ? 2.518 -2.428 3.857 1 89.62 278 GLU B C 1
ATOM 5712 O O . GLU B 1 278 ? 2.279 -3.633 3.752 1 89.62 278 GLU B O 1
ATOM 5717 N N . ALA B 1 279 ? 2.295 -1.587 2.916 1 86.25 279 ALA B N 1
ATOM 5718 C CA . ALA B 1 279 ? 1.886 -2.08 1.604 1 86.25 279 ALA B CA 1
ATOM 5719 C C . ALA B 1 279 ? 2.975 -2.947 0.979 1 86.25 279 ALA B C 1
ATOM 5721 O O . ALA B 1 279 ? 2.68 -3.965 0.347 1 86.25 279 ALA B O 1
ATOM 5722 N N . GLY B 1 280 ? 4.219 -2.514 1.07 1 89.06 280 GLY B N 1
ATOM 5723 C CA . GLY B 1 280 ? 5.328 -3.311 0.573 1 89.06 280 GLY B CA 1
ATOM 5724 C C . GLY B 1 280 ? 5.48 -4.637 1.292 1 89.06 280 GLY B C 1
ATOM 5725 O O . GLY B 1 280 ? 5.781 -5.656 0.667 1 89.06 280 GLY B O 1
ATOM 5726 N N . GLU B 1 281 ? 5.266 -4.566 2.562 1 91.44 281 GLU B N 1
ATOM 5727 C CA . GLU B 1 281 ? 5.375 -5.773 3.373 1 91.44 281 GLU B CA 1
ATOM 5728 C C . GLU B 1 281 ? 4.391 -6.844 2.906 1 91.44 281 GLU B C 1
ATOM 5730 O O . GLU B 1 281 ? 4.73 -8.023 2.857 1 91.44 281 GLU B O 1
ATOM 5735 N N . ASP B 1 282 ? 3.229 -6.5 2.594 1 91.75 282 ASP B N 1
ATOM 5736 C CA . ASP B 1 282 ? 2.221 -7.449 2.137 1 91.75 282 ASP B CA 1
ATOM 5737 C C . ASP B 1 282 ? 2.658 -8.133 0.842 1 91.75 282 ASP B C 1
ATOM 5739 O O . ASP B 1 282 ? 2.465 -9.336 0.674 1 91.75 282 ASP B O 1
ATOM 5743 N N . THR B 1 283 ? 3.189 -7.379 -0.013 1 91.5 283 THR B N 1
ATOM 5744 C CA . THR B 1 283 ? 3.672 -7.926 -1.277 1 91.5 283 THR B CA 1
ATOM 5745 C C . THR B 1 283 ? 4.797 -8.93 -1.039 1 91.5 283 THR B C 1
ATOM 5747 O O . THR B 1 283 ? 4.82 -10 -1.653 1 91.5 283 THR B O 1
ATOM 5750 N N . LEU B 1 284 ? 5.684 -8.578 -0.164 1 94.75 284 LEU B N 1
ATOM 5751 C CA . LEU B 1 284 ? 6.828 -9.43 0.133 1 94.75 284 LEU B CA 1
ATOM 5752 C C . LEU B 1 284 ? 6.395 -10.688 0.884 1 94.75 284 LEU B C 1
ATOM 5754 O O . LEU B 1 284 ? 6.918 -11.773 0.638 1 94.75 284 LEU B O 1
ATOM 5758 N N . ARG B 1 285 ? 5.445 -10.492 1.725 1 93.94 285 ARG B N 1
ATOM 5759 C CA . ARG B 1 285 ? 4.922 -11.641 2.457 1 93.94 285 ARG B CA 1
ATOM 5760 C C . ARG B 1 285 ? 4.168 -12.586 1.527 1 93.94 285 ARG B C 1
ATOM 5762 O O . ARG B 1 285 ? 4.281 -13.812 1.646 1 93.94 285 ARG B O 1
ATOM 5769 N N . LEU B 1 286 ? 3.422 -12.016 0.629 1 93.38 286 LEU B N 1
ATOM 5770 C CA . LEU B 1 286 ? 2.719 -12.836 -0.355 1 93.38 286 LEU B CA 1
ATOM 5771 C C . LEU B 1 286 ? 3.703 -13.656 -1.185 1 93.38 286 LEU B C 1
ATOM 5773 O O . LEU B 1 286 ? 3.4 -14.781 -1.58 1 93.38 286 LEU B O 1
ATOM 5777 N N . ALA B 1 287 ? 4.906 -13.102 -1.4 1 94.5 287 ALA B N 1
ATOM 5778 C CA . ALA B 1 287 ? 5.918 -13.75 -2.23 1 94.5 287 ALA B CA 1
ATOM 5779 C C . ALA B 1 287 ? 6.801 -14.672 -1.395 1 94.5 287 ALA B C 1
ATOM 5781 O O . ALA B 1 287 ? 7.621 -15.414 -1.938 1 94.5 287 ALA B O 1
ATOM 5782 N N . GLY B 1 288 ? 6.656 -14.609 -0.045 1 93.69 288 GLY B N 1
ATOM 5783 C CA . GLY B 1 288 ? 7.523 -15.383 0.826 1 93.69 288 GLY B CA 1
ATOM 5784 C C . GLY B 1 288 ? 8.953 -14.867 0.863 1 93.69 288 GLY B C 1
ATOM 5785 O O . GLY B 1 288 ? 9.898 -15.648 0.979 1 93.69 288 GLY B O 1
ATOM 5786 N N . ALA B 1 289 ? 9.102 -13.57 0.707 1 94.06 289 ALA B N 1
ATOM 5787 C CA . ALA B 1 289 ? 10.445 -12.992 0.613 1 94.06 289 ALA B CA 1
ATOM 5788 C C . ALA B 1 289 ? 10.859 -12.359 1.935 1 94.06 289 ALA B C 1
ATOM 5790 O O . ALA B 1 289 ? 11.945 -11.781 2.039 1 94.06 289 ALA B O 1
ATOM 5791 N N . GLY B 1 290 ? 10.062 -12.43 2.932 1 90.69 290 GLY B N 1
ATOM 5792 C CA . GLY B 1 290 ? 10.391 -11.812 4.211 1 90.69 290 GLY B CA 1
ATOM 5793 C C . GLY B 1 290 ? 10.367 -10.297 4.164 1 90.69 290 GLY B C 1
ATOM 5794 O O . GLY B 1 290 ? 9.398 -9.703 3.693 1 90.69 290 GLY B O 1
ATOM 5795 N N . ASP B 1 291 ? 11.422 -9.664 4.668 1 86.88 291 ASP B N 1
ATOM 5796 C CA . ASP B 1 291 ? 11.5 -8.203 4.719 1 86.88 291 ASP B CA 1
ATOM 5797 C C . ASP B 1 291 ? 11.836 -7.625 3.346 1 86.88 291 ASP B C 1
ATOM 5799 O O . ASP B 1 291 ? 11.398 -6.523 3.01 1 86.88 291 ASP B O 1
ATOM 5803 N N . GLY B 1 292 ? 12.578 -8.32 2.701 1 89.75 292 GLY B N 1
ATOM 5804 C CA . GLY B 1 292 ? 12.867 -7.965 1.321 1 89.75 292 GLY B CA 1
ATOM 5805 C C . GLY B 1 292 ? 13.711 -6.707 1.194 1 89.75 292 GLY B C 1
ATOM 5806 O O . GLY B 1 292 ? 13.648 -6.016 0.178 1 89.75 292 GLY B O 1
ATOM 5807 N N . ASP B 1 293 ? 14.43 -6.297 2.188 1 92.19 293 ASP B N 1
ATOM 5808 C CA . ASP B 1 293 ? 15.312 -5.137 2.125 1 92.19 293 ASP B CA 1
ATOM 5809 C C . ASP B 1 293 ? 16.625 -5.484 1.417 1 92.19 293 ASP B C 1
ATOM 5811 O O . ASP B 1 293 ? 17.297 -6.453 1.777 1 92.19 293 ASP B O 1
ATOM 5815 N N . ILE B 1 294 ? 16.984 -4.668 0.46 1 93.88 294 ILE B N 1
ATOM 5816 C CA . ILE B 1 294 ? 18.141 -5.008 -0.378 1 93.88 294 ILE B CA 1
ATOM 5817 C C . ILE B 1 294 ? 19.438 -4.727 0.377 1 93.88 294 ILE B C 1
ATOM 5819 O O . ILE B 1 294 ? 20.516 -5.125 -0.061 1 93.88 294 ILE B O 1
ATOM 5823 N N . ASN B 1 295 ? 19.375 -4.086 1.504 1 93.25 295 ASN B N 1
ATOM 5824 C CA . ASN B 1 295 ? 20.547 -3.811 2.326 1 93.25 295 ASN B CA 1
ATOM 5825 C C . ASN B 1 295 ? 20.656 -4.797 3.484 1 93.25 295 ASN B C 1
ATOM 5827 O O . ASN B 1 295 ? 21.594 -4.715 4.289 1 93.25 295 ASN B O 1
ATOM 5831 N N . GLU B 1 296 ? 19.734 -5.676 3.551 1 93.19 296 GLU B N 1
ATOM 5832 C CA . GLU B 1 296 ? 19.781 -6.742 4.547 1 93.19 296 GLU B CA 1
ATOM 5833 C C . GLU B 1 296 ? 20.969 -7.672 4.297 1 93.19 296 GLU B C 1
ATOM 5835 O O . GLU B 1 296 ? 21.281 -8 3.146 1 93.19 296 GLU B O 1
ATOM 5840 N N . PRO B 1 297 ? 21.609 -8.078 5.355 1 92.62 297 PRO B N 1
ATOM 5841 C CA . PRO B 1 297 ? 22.703 -9.031 5.156 1 92.62 297 PRO B CA 1
ATOM 5842 C C . PRO B 1 297 ? 22.25 -10.289 4.418 1 92.62 297 PRO B C 1
ATOM 5844 O O . PRO B 1 297 ? 21.141 -10.797 4.664 1 92.62 297 PRO B O 1
ATOM 5847 N N . ILE B 1 298 ? 23.141 -10.781 3.566 1 95.5 298 ILE B N 1
ATOM 5848 C CA . ILE B 1 298 ? 22.812 -11.883 2.664 1 95.5 298 ILE B CA 1
ATOM 5849 C C . ILE B 1 298 ? 22.438 -13.117 3.475 1 95.5 298 ILE B C 1
ATOM 5851 O O . ILE B 1 298 ? 21.484 -13.82 3.133 1 95.5 298 ILE B O 1
ATOM 5855 N N . GLY B 1 299 ? 23.188 -13.422 4.559 1 96.38 299 GLY B N 1
ATOM 5856 C CA . GLY B 1 299 ? 22.906 -14.594 5.371 1 96.38 299 GLY B CA 1
ATOM 5857 C C . GLY B 1 299 ? 21.484 -14.617 5.914 1 96.38 299 GLY B C 1
ATOM 5858 O O . GLY B 1 299 ? 20.844 -15.664 5.945 1 96.38 299 GLY B O 1
ATOM 5859 N N . LEU B 1 300 ? 21 -13.492 6.336 1 94.88 300 LEU B N 1
ATOM 5860 C CA . LEU B 1 300 ? 19.656 -13.383 6.871 1 94.88 300 LEU B CA 1
ATOM 5861 C C . LEU B 1 300 ? 18.625 -13.578 5.766 1 94.88 300 LEU B C 1
ATOM 5863 O O . LEU B 1 300 ? 17.594 -14.242 5.973 1 94.88 300 LEU B O 1
ATOM 5867 N N . THR B 1 301 ? 18.844 -13.008 4.668 1 96.44 301 THR B N 1
ATOM 5868 C CA . THR B 1 301 ? 17.938 -13.148 3.523 1 96.44 301 THR B CA 1
ATOM 5869 C C . THR B 1 301 ? 17.875 -14.609 3.076 1 96.44 301 THR B C 1
ATOM 5871 O O . THR B 1 301 ? 16.781 -15.125 2.787 1 96.44 301 THR B O 1
ATOM 5874 N N . VAL B 1 302 ? 19.031 -15.25 2.975 1 97.81 302 VAL B N 1
ATOM 5875 C CA . VAL B 1 302 ? 19.109 -16.656 2.588 1 97.81 302 VAL B CA 1
ATOM 5876 C C . VAL B 1 302 ? 18.266 -17.5 3.541 1 97.81 302 VAL B C 1
ATOM 5878 O O . VAL B 1 302 ? 17.453 -18.328 3.104 1 97.81 302 VAL B O 1
ATOM 5881 N N . ARG B 1 303 ? 18.391 -17.266 4.742 1 97.44 303 ARG B N 1
ATOM 5882 C CA . ARG B 1 303 ? 17.688 -18.047 5.75 1 97.44 303 ARG B CA 1
ATOM 5883 C C . ARG B 1 303 ? 16.172 -17.859 5.633 1 97.44 303 ARG B C 1
ATOM 5885 O O . ARG B 1 303 ? 15.422 -18.828 5.648 1 97.44 303 ARG B O 1
ATOM 5892 N N . THR B 1 304 ? 15.758 -16.656 5.539 1 95.88 304 THR B N 1
ATOM 5893 C CA . THR B 1 304 ? 14.336 -16.359 5.484 1 95.88 304 THR B CA 1
ATOM 5894 C C . THR B 1 304 ? 13.695 -16.953 4.227 1 95.88 304 THR B C 1
ATOM 5896 O O . THR B 1 304 ? 12.633 -17.547 4.293 1 95.88 304 THR B O 1
ATOM 5899 N N . ARG B 1 305 ? 14.305 -16.781 3.115 1 97.06 305 ARG B N 1
ATOM 5900 C CA . ARG B 1 305 ? 13.766 -17.281 1.859 1 97.06 305 ARG B CA 1
ATOM 5901 C C . ARG B 1 305 ? 13.781 -18.812 1.832 1 97.06 305 ARG B C 1
ATOM 5903 O O . ARG B 1 305 ? 12.859 -19.438 1.312 1 97.06 305 ARG B O 1
ATOM 5910 N N . LEU B 1 306 ? 14.867 -19.344 2.389 1 97.69 306 LEU B N 1
ATOM 5911 C CA . LEU B 1 306 ? 14.984 -20.797 2.422 1 97.69 306 LEU B CA 1
ATOM 5912 C C . LEU B 1 306 ? 13.859 -21.406 3.246 1 97.69 306 LEU B C 1
ATOM 5914 O O . LEU B 1 306 ? 13.336 -22.469 2.893 1 97.69 306 LEU B O 1
ATOM 5918 N N . VAL B 1 307 ? 13.5 -20.844 4.324 1 97.12 307 VAL B N 1
ATOM 5919 C CA . VAL B 1 307 ? 12.438 -21.375 5.18 1 97.12 307 VAL B CA 1
ATOM 5920 C C . VAL B 1 307 ? 11.141 -21.484 4.379 1 97.12 307 VAL B C 1
ATOM 5922 O O . VAL B 1 307 ? 10.461 -22.516 4.43 1 97.12 307 VAL B O 1
ATOM 5925 N N . TRP B 1 308 ? 10.82 -20.484 3.656 1 96.12 308 TRP B N 1
ATOM 5926 C CA . TRP B 1 308 ? 9.586 -20.5 2.883 1 96.12 308 TRP B CA 1
ATOM 5927 C C . TRP B 1 308 ? 9.688 -21.453 1.698 1 96.12 308 TRP B C 1
ATOM 5929 O O . TRP B 1 308 ? 8.703 -22.078 1.307 1 96.12 308 TRP B O 1
ATOM 5939 N N . LEU B 1 309 ? 10.844 -21.562 1.102 1 97.12 309 LEU B N 1
ATOM 5940 C CA . LEU B 1 309 ? 11.031 -22.516 0.017 1 97.12 309 LEU B CA 1
ATOM 5941 C C . LEU B 1 309 ? 10.867 -23.938 0.519 1 97.12 309 LEU B C 1
ATOM 5943 O O . LEU B 1 309 ? 10.328 -24.797 -0.192 1 97.12 309 LEU B O 1
ATOM 5947 N N . VAL B 1 310 ? 11.32 -24.203 1.738 1 97.62 310 VAL B N 1
ATOM 5948 C CA . VAL B 1 310 ? 11.172 -25.531 2.32 1 97.62 310 VAL B CA 1
ATOM 5949 C C . VAL B 1 310 ? 9.695 -25.797 2.605 1 97.62 310 VAL B C 1
ATOM 5951 O O . VAL B 1 310 ? 9.211 -26.922 2.379 1 97.62 310 VAL B O 1
ATOM 5954 N N . VAL B 1 311 ? 8.992 -24.844 3.098 1 96.56 311 VAL B N 1
ATOM 5955 C CA . VAL B 1 311 ? 7.555 -25 3.305 1 96.56 311 VAL B CA 1
ATOM 5956 C C . VAL B 1 311 ? 6.867 -25.281 1.971 1 96.56 311 VAL B C 1
ATOM 5958 O O . VAL B 1 311 ? 6 -26.156 1.885 1 96.56 311 VAL B O 1
ATOM 5961 N N . ASN B 1 312 ? 7.238 -24.562 0.954 1 95.94 312 ASN B N 1
ATOM 5962 C CA . ASN B 1 312 ? 6.688 -24.781 -0.379 1 95.94 312 ASN B CA 1
ATOM 5963 C C . ASN B 1 312 ? 7.016 -26.188 -0.897 1 95.94 312 ASN B C 1
ATOM 5965 O O . ASN B 1 312 ? 6.219 -26.781 -1.62 1 95.94 312 ASN B O 1
ATOM 5969 N N . LEU B 1 313 ? 8.203 -26.594 -0.609 1 96.56 313 LEU B N 1
ATOM 5970 C CA . LEU B 1 313 ? 8.586 -27.953 -0.993 1 96.56 313 LEU B CA 1
ATOM 5971 C C . LEU B 1 313 ? 7.633 -28.969 -0.386 1 96.56 313 LEU B C 1
ATOM 5973 O O . LEU B 1 313 ? 7.234 -29.922 -1.056 1 96.56 313 LEU B O 1
ATOM 5977 N N . GLY B 1 314 ? 7.285 -28.781 0.878 1 96.5 314 GLY B N 1
ATOM 5978 C CA . GLY B 1 314 ? 6.316 -29.672 1.513 1 96.5 314 GLY B CA 1
ATOM 5979 C C . GLY B 1 314 ? 4.988 -29.719 0.781 1 96.5 314 GLY B C 1
ATOM 5980 O O . GLY B 1 314 ? 4.438 -30.797 0.562 1 96.5 314 GLY B O 1
ATOM 5981 N N . THR B 1 315 ? 4.504 -28.641 0.412 1 95.25 315 THR B N 1
ATOM 5982 C CA . THR B 1 315 ? 3.225 -28.594 -0.289 1 95.25 315 THR B CA 1
ATOM 5983 C C . THR B 1 315 ? 3.365 -29.141 -1.706 1 95.25 315 THR B C 1
ATOM 5985 O O . THR B 1 315 ? 2.438 -29.766 -2.23 1 95.25 315 THR B O 1
ATOM 5988 N N . ALA B 1 316 ? 4.488 -28.859 -2.338 1 94.75 316 ALA B N 1
ATOM 5989 C CA . ALA B 1 316 ? 4.75 -29.406 -3.664 1 94.75 316 ALA B CA 1
ATOM 5990 C C . ALA B 1 316 ? 4.793 -30.938 -3.627 1 94.75 316 ALA B C 1
ATOM 5992 O O . ALA B 1 316 ? 4.379 -31.594 -4.582 1 94.75 316 ALA B O 1
ATOM 5993 N N . MET B 1 317 ? 5.324 -31.469 -2.564 1 95.69 317 MET B N 1
ATOM 5994 C CA . MET B 1 317 ? 5.375 -32.938 -2.406 1 95.69 317 MET B CA 1
ATOM 5995 C C . MET B 1 317 ? 3.971 -33.5 -2.279 1 95.69 317 MET B C 1
ATOM 5997 O O . MET B 1 317 ? 3.701 -34.594 -2.783 1 95.69 317 MET B O 1
ATOM 6001 N N . LEU B 1 318 ? 3.148 -32.812 -1.631 1 96.5 318 LEU B N 1
ATOM 6002 C CA . LEU B 1 318 ? 1.761 -33.25 -1.55 1 96.5 318 LEU B CA 1
ATOM 6003 C C . LEU B 1 318 ? 1.119 -33.281 -2.934 1 96.5 318 LEU B C 1
ATOM 6005 O O . LEU B 1 318 ? 0.412 -34.219 -3.271 1 96.5 318 LEU B O 1
ATOM 6009 N N . ALA B 1 319 ? 1.324 -32.281 -3.682 1 96.19 319 ALA B N 1
ATOM 6010 C CA . ALA B 1 319 ? 0.812 -32.25 -5.051 1 96.19 319 ALA B CA 1
ATOM 6011 C C . ALA B 1 319 ? 1.409 -33.375 -5.895 1 96.19 319 ALA B C 1
ATOM 6013 O O . ALA B 1 319 ? 0.708 -33.969 -6.699 1 96.19 319 ALA B O 1
ATOM 6014 N N . ALA B 1 320 ? 2.684 -33.594 -5.742 1 95.38 320 ALA B N 1
ATOM 6015 C CA . ALA B 1 320 ? 3.363 -34.656 -6.473 1 95.38 320 ALA B CA 1
ATOM 6016 C C . ALA B 1 320 ? 2.775 -36 -6.125 1 95.38 320 ALA B C 1
ATOM 6018 O O . ALA B 1 320 ? 2.707 -36.906 -6.977 1 95.38 320 ALA B O 1
ATOM 6019 N N . SER B 1 321 ? 2.398 -36.219 -4.895 1 95.88 321 SER B N 1
ATOM 6020 C CA . SER B 1 321 ? 1.801 -37.469 -4.461 1 95.88 321 SER B CA 1
ATOM 6021 C C . SER B 1 321 ? 0.479 -37.719 -5.172 1 95.88 321 SER B C 1
ATOM 6023 O O . SER B 1 321 ? 0.139 -38.875 -5.461 1 95.88 321 SER B O 1
ATOM 6025 N N . VAL B 1 322 ? -0.226 -36.719 -5.414 1 96.88 322 VAL B N 1
ATOM 6026 C CA . VAL B 1 322 ? -1.465 -36.844 -6.172 1 96.88 322 VAL B CA 1
ATOM 6027 C C . VAL B 1 322 ? -1.155 -37.344 -7.582 1 96.88 322 VAL B C 1
ATOM 6029 O O . VAL B 1 322 ? -1.834 -38.219 -8.094 1 96.88 322 VAL B O 1
ATOM 6032 N N . VAL B 1 323 ? -0.192 -36.781 -8.211 1 95.81 323 VAL B N 1
ATOM 6033 C CA . VAL B 1 323 ? 0.217 -37.219 -9.547 1 95.81 323 VAL B CA 1
ATOM 6034 C C . VAL B 1 323 ? 0.659 -38.688 -9.516 1 95.81 323 VAL B C 1
ATOM 6036 O O . VAL B 1 323 ? 0.368 -39.438 -10.438 1 95.81 323 VAL B O 1
ATOM 6039 N N . GLY B 1 324 ? 1.371 -39.031 -8.445 1 93.44 324 GLY B N 1
ATOM 6040 C CA . GLY B 1 324 ? 1.848 -40.406 -8.289 1 93.44 324 GLY B CA 1
ATOM 6041 C C . GLY B 1 324 ? 0.729 -41.406 -8.266 1 93.44 324 GLY B C 1
ATOM 6042 O O . GLY B 1 324 ? 0.922 -42.562 -8.68 1 93.44 324 GLY B O 1
ATOM 6043 N N . MET B 1 325 ? -0.458 -41.062 -7.902 1 94.56 325 MET B N 1
ATOM 6044 C CA . MET B 1 325 ? -1.616 -41.938 -7.855 1 94.56 325 MET B CA 1
ATOM 6045 C C . MET B 1 325 ? -2.068 -42.312 -9.266 1 94.56 325 MET B C 1
ATOM 6047 O O . MET B 1 325 ? -2.795 -43.312 -9.445 1 94.56 325 MET B O 1
ATOM 6051 N N . PHE B 1 326 ? -1.588 -41.562 -10.211 1 94.94 326 PHE B N 1
ATOM 6052 C CA . PHE B 1 326 ? -2.062 -41.781 -11.57 1 94.94 326 PHE B CA 1
ATOM 6053 C C . PHE B 1 326 ? -0.906 -42.125 -12.5 1 94.94 326 PHE B C 1
ATOM 6055 O O . PHE B 1 326 ? -0.938 -41.812 -13.688 1 94.94 326 PHE B O 1
ATOM 6062 N N . GLU B 1 327 ? 0.125 -42.688 -11.953 1 91.5 327 GLU B N 1
ATOM 6063 C CA . GLU B 1 327 ? 1.312 -43.062 -12.719 1 91.5 327 GLU B CA 1
ATOM 6064 C C . GLU B 1 327 ? 0.959 -44 -13.859 1 91.5 327 GLU B C 1
ATOM 6066 O O . GLU B 1 327 ? 1.531 -43.906 -14.945 1 91.5 327 GLU B O 1
ATOM 6071 N N . GLY B 1 328 ? 0.097 -44.938 -13.633 1 91.19 328 GLY B N 1
ATOM 6072 C CA . GLY B 1 328 ? -0.333 -45.875 -14.656 1 91.19 328 GLY B CA 1
ATOM 6073 C C . GLY B 1 328 ? -0.985 -45.188 -15.852 1 91.19 328 GLY B C 1
ATOM 6074 O O . GLY B 1 328 ? -0.703 -45.531 -17 1 91.19 328 GLY B O 1
ATOM 6075 N N . THR B 1 329 ? -1.817 -44.281 -15.555 1 92.69 329 THR B N 1
ATOM 6076 C CA . THR B 1 329 ? -2.486 -43.562 -16.625 1 92.69 329 THR B CA 1
ATOM 6077 C C . THR B 1 329 ? -1.479 -42.75 -17.438 1 92.69 329 THR B C 1
ATOM 6079 O O . THR B 1 329 ? -1.573 -42.688 -18.656 1 92.69 329 THR B O 1
ATOM 6082 N N . ILE B 1 330 ? -0.526 -42.188 -16.812 1 92.44 330 ILE B N 1
ATOM 6083 C CA . ILE B 1 330 ? 0.488 -41.375 -17.453 1 92.44 330 ILE B CA 1
ATOM 6084 C C . ILE B 1 330 ? 1.388 -42.219 -18.344 1 92.44 330 ILE B C 1
ATOM 6086 O O . ILE B 1 330 ? 1.764 -41.812 -19.438 1 92.44 330 ILE B O 1
ATOM 6090 N N . ALA B 1 331 ? 1.761 -43.344 -17.859 1 90.06 331 ALA B N 1
ATOM 6091 C CA . ALA B 1 331 ? 2.604 -44.281 -18.625 1 90.06 331 ALA B CA 1
ATOM 6092 C C . ALA B 1 331 ? 1.932 -44.688 -19.922 1 90.06 331 ALA B C 1
ATOM 6094 O O . ALA B 1 331 ? 2.602 -44.875 -20.953 1 90.06 331 ALA B O 1
ATOM 6095 N N . LYS B 1 332 ? 0.634 -44.812 -19.875 1 90.94 332 LYS B N 1
ATOM 6096 C CA . LYS B 1 332 ? -0.121 -45.219 -21.047 1 90.94 332 LYS B CA 1
ATOM 6097 C C . LYS B 1 332 ? -0.3 -44.062 -22.031 1 90.94 332 LYS B C 1
ATOM 6099 O O . LYS B 1 332 ? -0.457 -44.281 -23.234 1 90.94 332 LYS B O 1
ATOM 6104 N N . PHE B 1 333 ? -0.385 -42.844 -21.516 1 92.38 333 PHE B N 1
ATOM 6105 C CA . PHE B 1 333 ? -0.604 -41.656 -22.328 1 92.38 333 PHE B CA 1
ATOM 6106 C C . PHE B 1 333 ? 0.279 -40.531 -21.844 1 92.38 333 PHE B C 1
ATOM 6108 O O . PHE B 1 333 ? -0.203 -39.594 -21.203 1 92.38 333 PHE B O 1
ATOM 6115 N N . ALA B 1 334 ? 1.474 -40.469 -22.312 1 90.5 334 ALA B N 1
ATOM 6116 C CA . ALA B 1 334 ? 2.539 -39.625 -21.797 1 90.5 334 ALA B CA 1
ATOM 6117 C C . ALA B 1 334 ? 2.248 -38.156 -22.062 1 90.5 334 ALA B C 1
ATOM 6119 O O . ALA B 1 334 ? 2.746 -37.281 -21.344 1 90.5 334 ALA B O 1
ATOM 6120 N N . LEU B 1 335 ? 1.404 -37.875 -23.031 1 91.31 335 LEU B N 1
ATOM 6121 C CA . LEU B 1 335 ? 1.056 -36.5 -23.375 1 91.31 335 LEU B CA 1
ATOM 6122 C C . LEU B 1 335 ? 0.422 -35.781 -22.188 1 91.31 335 LEU B C 1
ATOM 6124 O O . LEU B 1 335 ? 0.524 -34.562 -22.078 1 91.31 335 LEU B O 1
ATOM 6128 N N . LEU B 1 336 ? -0.184 -36.5 -21.266 1 94.38 336 LEU B N 1
ATOM 6129 C CA . LEU B 1 336 ? -0.831 -35.938 -20.094 1 94.38 336 LEU B CA 1
ATOM 6130 C C . LEU B 1 336 ? 0.174 -35.188 -19.219 1 94.38 336 LEU B C 1
ATOM 6132 O O . LEU B 1 336 ? -0.17 -34.188 -18.594 1 94.38 336 LEU B O 1
ATOM 6136 N N . SER B 1 337 ? 1.414 -35.656 -19.234 1 92.88 337 SER B N 1
ATOM 6137 C CA . SER B 1 337 ? 2.455 -35.031 -18.422 1 92.88 337 SER B CA 1
ATOM 6138 C C . SER B 1 337 ? 2.779 -33.625 -18.922 1 92.88 337 SER B C 1
ATOM 6140 O O . SER B 1 337 ? 3.049 -32.719 -18.125 1 92.88 337 SER B O 1
ATOM 6142 N N . ALA B 1 338 ? 2.73 -33.406 -20.156 1 92.56 338 ALA B N 1
ATOM 6143 C CA . ALA B 1 338 ? 3.004 -32.094 -20.719 1 92.56 338 ALA B CA 1
ATOM 6144 C C . ALA B 1 338 ? 1.852 -31.141 -20.453 1 92.56 338 ALA B C 1
ATOM 6146 O O . ALA B 1 338 ? 2.066 -29.938 -20.266 1 92.56 338 ALA B O 1
ATOM 6147 N N . LEU B 1 339 ? 0.663 -31.656 -20.422 1 95.06 339 LEU B N 1
ATOM 6148 C CA . LEU B 1 339 ? -0.523 -30.812 -20.328 1 95.06 339 LEU B CA 1
ATOM 6149 C C . LEU B 1 339 ? -0.85 -30.5 -18.875 1 95.06 339 LEU B C 1
ATOM 6151 O O . LEU B 1 339 ? -1.489 -29.484 -18.578 1 95.06 339 LEU B O 1
ATOM 6155 N N . MET B 1 340 ? -0.454 -31.391 -17.969 1 93.94 340 MET B N 1
ATOM 6156 C CA . MET B 1 340 ? -0.822 -31.188 -16.578 1 93.94 340 MET B CA 1
ATOM 6157 C C . MET B 1 340 ? -0.223 -29.891 -16.047 1 93.94 340 MET B C 1
ATOM 6159 O O . MET B 1 340 ? -0.829 -29.219 -15.203 1 93.94 340 MET B O 1
ATOM 6163 N N . GLY B 1 341 ? 0.986 -29.453 -16.547 1 92.94 341 GLY B N 1
ATOM 6164 C CA . GLY B 1 341 ? 1.587 -28.188 -16.156 1 92.94 341 GLY B CA 1
ATOM 6165 C C . GLY B 1 341 ? 0.718 -26.984 -16.484 1 92.94 341 GLY B C 1
ATOM 6166 O O . GLY B 1 341 ? 0.704 -26 -15.742 1 92.94 341 GLY B O 1
ATOM 6167 N N . ILE B 1 342 ? 0.04 -27.109 -17.547 1 95.5 342 ILE B N 1
ATOM 6168 C CA . ILE B 1 342 ? -0.855 -26.031 -17.953 1 95.5 342 ILE B CA 1
ATOM 6169 C C . ILE B 1 342 ? -2.004 -25.906 -16.953 1 95.5 342 ILE B C 1
ATOM 6171 O O . ILE B 1 342 ? -2.367 -24.797 -16.547 1 95.5 342 ILE B O 1
ATOM 6175 N N . VAL B 1 343 ? -2.523 -27.031 -16.5 1 95.44 343 VAL B N 1
ATOM 6176 C CA . VAL B 1 343 ? -3.645 -27.031 -15.57 1 95.44 343 VAL B CA 1
ATOM 6177 C C . VAL B 1 343 ? -3.219 -26.391 -14.258 1 95.44 343 VAL B C 1
ATOM 6179 O O . VAL B 1 343 ? -3.91 -25.516 -13.734 1 95.44 343 VAL B O 1
ATOM 6182 N N . SER B 1 344 ? -2.139 -26.875 -13.766 1 91.94 344 SER B N 1
ATOM 6183 C CA . SER B 1 344 ? -1.657 -26.344 -12.492 1 91.94 344 SER B CA 1
ATOM 6184 C C . SER B 1 344 ? -1.301 -24.859 -12.602 1 91.94 344 SER B C 1
ATOM 6186 O O . SER B 1 344 ? -1.605 -24.078 -11.711 1 91.94 344 SER B O 1
ATOM 6188 N N . GLY B 1 345 ? -0.628 -24.5 -13.664 1 92.81 345 GLY B N 1
ATOM 6189 C CA . GLY B 1 345 ? -0.254 -23.109 -13.883 1 92.81 345 GLY B CA 1
ATOM 6190 C C . GLY B 1 345 ? -1.447 -22.172 -13.977 1 92.81 345 GLY B C 1
ATOM 6191 O O . GLY B 1 345 ? -1.439 -21.094 -13.406 1 92.81 345 GLY B O 1
ATOM 6192 N N . MET B 1 346 ? -2.445 -22.578 -14.75 1 94.69 346 MET B N 1
ATOM 6193 C CA . MET B 1 346 ? -3.645 -21.75 -14.922 1 94.69 346 MET B CA 1
ATOM 6194 C C . MET B 1 346 ? -4.371 -21.578 -13.594 1 94.69 346 MET B C 1
ATOM 6196 O O . MET B 1 346 ? -4.82 -20.469 -13.273 1 94.69 346 MET B O 1
ATOM 6200 N N . GLY B 1 347 ? -4.504 -22.641 -12.906 1 95 347 GLY B N 1
ATOM 6201 C CA . GLY B 1 347 ? -5.125 -22.547 -11.602 1 95 347 GLY B CA 1
ATOM 6202 C C . GLY B 1 347 ? -4.359 -21.656 -10.641 1 95 347 GLY B C 1
ATOM 6203 O O . GLY B 1 347 ? -4.961 -20.859 -9.914 1 95 347 GLY B O 1
ATOM 6204 N N . GLY B 1 348 ? -3.09 -21.844 -10.57 1 94.06 348 GLY B N 1
ATOM 6205 C CA . GLY B 1 348 ? -2.254 -21.016 -9.719 1 94.06 348 GLY B CA 1
ATOM 6206 C C . GLY B 1 348 ? -2.359 -19.531 -10.031 1 94.06 348 GLY B C 1
ATOM 6207 O O . GLY B 1 348 ? -2.449 -18.703 -9.125 1 94.06 348 GLY B O 1
ATOM 6208 N N . ASN B 1 349 ? -2.285 -19.188 -11.328 1 95.25 349 ASN B N 1
ATOM 6209 C CA . ASN B 1 349 ? -2.393 -17.797 -11.75 1 95.25 349 ASN B CA 1
ATOM 6210 C C . ASN B 1 349 ? -3.754 -17.203 -11.391 1 95.25 349 ASN B C 1
ATOM 6212 O O . ASN B 1 349 ? -3.838 -16.078 -10.914 1 95.25 349 ASN B O 1
ATOM 6216 N N . ALA B 1 350 ? -4.766 -17.984 -11.672 1 97.25 350 ALA B N 1
ATOM 6217 C CA . ALA B 1 350 ? -6.109 -17.531 -11.32 1 97.25 350 ALA B CA 1
ATOM 6218 C C . ALA B 1 350 ? -6.25 -17.344 -9.812 1 97.25 350 ALA B C 1
ATOM 6220 O O . ALA B 1 350 ? -6.855 -16.375 -9.359 1 97.25 350 ALA B O 1
ATOM 6221 N N . GLY B 1 351 ? -5.777 -18.297 -9.102 1 96.81 351 GLY B N 1
ATOM 6222 C CA . GLY B 1 351 ? -5.797 -18.188 -7.652 1 96.81 351 GLY B CA 1
ATOM 6223 C C . GLY B 1 351 ? -5.035 -16.984 -7.137 1 96.81 351 GLY B C 1
ATOM 6224 O O . GLY B 1 351 ? -5.484 -16.312 -6.207 1 96.81 351 GLY B O 1
ATOM 6225 N N . THR B 1 352 ? -3.918 -16.766 -7.684 1 95.19 352 THR B N 1
ATOM 6226 C CA . THR B 1 352 ? -3.076 -15.648 -7.27 1 95.19 352 THR B CA 1
ATOM 6227 C C . THR B 1 352 ? -3.758 -14.32 -7.57 1 95.19 352 THR B C 1
ATOM 6229 O O . THR B 1 352 ? -3.639 -13.367 -6.801 1 95.19 352 THR B O 1
ATOM 6232 N N . GLN B 1 353 ? -4.391 -14.219 -8.742 1 96.88 353 GLN B N 1
ATOM 6233 C CA . GLN B 1 353 ? -5.148 -13.016 -9.055 1 96.88 353 GLN B CA 1
ATOM 6234 C C . GLN B 1 353 ? -6.172 -12.703 -7.969 1 96.88 353 GLN B C 1
ATOM 6236 O O . GLN B 1 353 ? -6.227 -11.578 -7.461 1 96.88 353 GLN B O 1
ATOM 6241 N N . THR B 1 354 ? -6.918 -13.727 -7.641 1 97.5 354 THR B N 1
ATOM 6242 C CA . THR B 1 354 ? -7.969 -13.562 -6.637 1 97.5 354 THR B CA 1
ATOM 6243 C C . THR B 1 354 ? -7.363 -13.258 -5.27 1 97.5 354 THR B C 1
ATOM 6245 O O . THR B 1 354 ? -7.863 -12.383 -4.551 1 97.5 354 THR B O 1
ATOM 6248 N N . LEU B 1 355 ? -6.359 -13.992 -4.988 1 96.94 355 LEU B N 1
ATOM 6249 C CA . LEU B 1 355 ? -5.68 -13.82 -3.707 1 96.94 355 LEU B CA 1
ATOM 6250 C C . LEU B 1 355 ? -5.191 -12.391 -3.533 1 96.94 355 LEU B C 1
ATOM 6252 O O . LEU B 1 355 ? -5.363 -11.797 -2.469 1 96.94 355 LEU B O 1
ATOM 6256 N N . ALA B 1 356 ? -4.555 -11.82 -4.512 1 95.94 356 ALA B N 1
ATOM 6257 C CA . ALA B 1 356 ? -4.039 -10.453 -4.457 1 95.94 356 ALA B CA 1
ATOM 6258 C C . ALA B 1 356 ? -5.16 -9.453 -4.203 1 95.94 356 ALA B C 1
ATOM 6260 O O . ALA B 1 356 ? -5 -8.523 -3.404 1 95.94 356 ALA B O 1
ATOM 6261 N N . VAL B 1 357 ? -6.27 -9.625 -4.855 1 97 357 VAL B N 1
ATOM 6262 C CA . VAL B 1 357 ? -7.41 -8.727 -4.715 1 97 357 VAL B CA 1
ATOM 6263 C C . VAL B 1 357 ? -7.957 -8.805 -3.293 1 97 357 VAL B C 1
ATOM 6265 O O . VAL B 1 357 ? -8.227 -7.777 -2.668 1 97 357 VAL B O 1
ATOM 6268 N N . VAL B 1 358 ? -8.07 -9.977 -2.799 1 97.31 358 VAL B N 1
ATOM 6269 C CA . VAL B 1 358 ? -8.695 -10.18 -1.498 1 97.31 358 VAL B CA 1
ATOM 6270 C C . VAL B 1 358 ? -7.77 -9.68 -0.393 1 97.31 358 VAL B C 1
ATOM 6272 O O . VAL B 1 358 ? -8.211 -9.023 0.549 1 97.31 358 VAL B O 1
ATOM 6275 N N . VAL B 1 359 ? -6.52 -9.992 -0.499 1 95.62 359 VAL B N 1
ATOM 6276 C CA . VAL B 1 359 ? -5.559 -9.555 0.506 1 95.62 359 VAL B CA 1
ATOM 6277 C C . VAL B 1 359 ? -5.523 -8.023 0.549 1 95.62 359 VAL B C 1
ATOM 6279 O O . VAL B 1 359 ? -5.473 -7.43 1.627 1 95.62 359 VAL B O 1
ATOM 6282 N N . ARG B 1 360 ? -5.555 -7.406 -0.579 1 94.44 360 ARG B N 1
ATOM 6283 C CA . ARG B 1 360 ? -5.57 -5.949 -0.631 1 94.44 360 ARG B CA 1
ATOM 6284 C C . ARG B 1 360 ? -6.863 -5.395 -0.049 1 94.44 360 ARG B C 1
ATOM 6286 O O . ARG B 1 360 ? -6.852 -4.383 0.657 1 94.44 360 ARG B O 1
ATOM 6293 N N . ALA B 1 361 ? -7.938 -5.98 -0.397 1 95.38 361 ALA B N 1
ATOM 6294 C CA . ALA B 1 361 ? -9.227 -5.516 0.097 1 95.38 361 ALA B CA 1
ATOM 6295 C C . ALA B 1 361 ? -9.305 -5.625 1.617 1 95.38 361 ALA B C 1
ATOM 6297 O O . ALA B 1 361 ? -9.891 -4.762 2.279 1 95.38 361 ALA B O 1
ATOM 6298 N N . LEU B 1 362 ? -8.742 -6.668 2.15 1 94.19 362 LEU B N 1
ATOM 6299 C CA . LEU B 1 362 ? -8.688 -6.84 3.598 1 94.19 362 LEU B CA 1
ATOM 6300 C C . LEU B 1 362 ? -7.785 -5.793 4.238 1 94.19 362 LEU B C 1
ATOM 6302 O O . LEU B 1 362 ? -8.148 -5.176 5.242 1 94.19 362 LEU B O 1
ATOM 6306 N N . ALA B 1 363 ? -6.672 -5.543 3.604 1 91.5 363 ALA B N 1
ATOM 6307 C CA . ALA B 1 363 ? -5.672 -4.621 4.141 1 91.5 363 ALA B CA 1
ATOM 6308 C C . ALA B 1 363 ? -6.191 -3.186 4.137 1 91.5 363 ALA B C 1
ATOM 6310 O O . ALA B 1 363 ? -5.785 -2.369 4.969 1 91.5 363 ALA B O 1
ATOM 6311 N N . THR B 1 364 ? -7.094 -2.852 3.264 1 91.06 364 THR B N 1
ATOM 6312 C CA . THR B 1 364 ? -7.59 -1.487 3.133 1 91.06 364 THR B CA 1
ATOM 6313 C C . THR B 1 364 ? -8.984 -1.359 3.748 1 91.06 364 THR B C 1
ATOM 6315 O O . THR B 1 364 ? -9.664 -0.349 3.557 1 91.06 364 THR B O 1
ATOM 6318 N N . ASN B 1 365 ? -9.516 -2.348 4.352 1 91.06 365 ASN B N 1
ATOM 6319 C CA . ASN B 1 365 ? -10.805 -2.393 5.043 1 91.06 365 ASN B CA 1
ATOM 6320 C C . ASN B 1 365 ? -11.969 -2.219 4.07 1 91.06 365 ASN B C 1
ATOM 6322 O O . ASN B 1 365 ? -13.023 -1.715 4.449 1 91.06 365 ASN B O 1
ATOM 6326 N N . GLN B 1 366 ? -11.719 -2.518 2.898 1 92.38 366 GLN B N 1
ATOM 6327 C CA . GLN B 1 366 ? -12.82 -2.547 1.939 1 92.38 366 GLN B CA 1
ATOM 6328 C C . GLN B 1 366 ? -13.648 -3.82 2.09 1 92.38 366 GLN B C 1
ATOM 6330 O O . GLN B 1 366 ? -14.852 -3.822 1.822 1 92.38 366 GLN B O 1
ATOM 6335 N N . LEU B 1 367 ? -12.891 -4.828 2.402 1 94.5 367 LEU B N 1
ATOM 6336 C CA . LEU B 1 367 ? -13.547 -6.094 2.719 1 94.5 367 LEU B CA 1
ATOM 6337 C C . LEU B 1 367 ? -13.672 -6.281 4.227 1 94.5 367 LEU B C 1
ATOM 6339 O O . LEU B 1 367 ? -12.664 -6.289 4.938 1 94.5 367 LEU B O 1
ATOM 6343 N N . THR B 1 368 ? -14.875 -6.266 4.652 1 93.06 368 THR B N 1
ATOM 6344 C CA . THR B 1 368 ? -15.188 -6.449 6.066 1 93.06 368 THR B CA 1
ATOM 6345 C C . THR B 1 368 ? -16.172 -7.602 6.254 1 93.06 368 THR B C 1
ATOM 6347 O O . THR B 1 368 ? -16.5 -8.305 5.297 1 93.06 368 THR B O 1
ATOM 6350 N N . SER B 1 369 ? -16.547 -7.812 7.535 1 91.31 369 SER B N 1
ATOM 6351 C CA . SER B 1 369 ? -17.5 -8.883 7.82 1 91.31 369 SER B CA 1
ATOM 6352 C C . SER B 1 369 ? -18.859 -8.602 7.18 1 91.31 369 SER B C 1
ATOM 6354 O O . SER B 1 369 ? -19.625 -9.531 6.898 1 91.31 369 SER B O 1
ATOM 6356 N N . SER B 1 370 ? -19.125 -7.367 6.805 1 91.88 370 SER B N 1
ATOM 6357 C CA . SER B 1 370 ? -20.422 -6.949 6.285 1 91.88 370 SER B CA 1
ATOM 6358 C C . SER B 1 370 ? -20.594 -7.367 4.828 1 91.88 370 SER B C 1
ATOM 6360 O O . SER B 1 370 ? -21.719 -7.52 4.352 1 91.88 370 SER B O 1
ATOM 6362 N N . ASN B 1 371 ? -19.5 -7.527 4.109 1 94.62 371 ASN B N 1
ATOM 6363 C CA . ASN B 1 371 ? -19.641 -7.793 2.684 1 94.62 371 ASN B CA 1
ATOM 6364 C C . ASN B 1 371 ? -18.891 -9.047 2.262 1 94.62 371 ASN B C 1
ATOM 6366 O O . ASN B 1 371 ? -18.641 -9.25 1.073 1 94.62 371 ASN B O 1
ATOM 6370 N N . THR B 1 372 ? -18.547 -9.867 3.205 1 96 372 THR B N 1
ATOM 6371 C CA . THR B 1 372 ? -17.75 -11.055 2.955 1 96 372 THR B CA 1
ATOM 6372 C C . THR B 1 372 ? -18.5 -12.047 2.072 1 96 372 THR B C 1
ATOM 6374 O O . THR B 1 372 ? -17.938 -12.578 1.113 1 96 372 THR B O 1
ATOM 6377 N N . VAL B 1 373 ? -19.719 -12.344 2.348 1 96.5 373 VAL B N 1
ATOM 6378 C CA . VAL B 1 373 ? -20.516 -13.32 1.605 1 96.5 373 VAL B CA 1
ATOM 6379 C C . VAL B 1 373 ? -20.688 -12.844 0.164 1 96.5 373 VAL B C 1
ATOM 6381 O O . VAL B 1 373 ? -20.625 -13.648 -0.771 1 96.5 373 VAL B O 1
ATOM 6384 N N . ARG B 1 374 ? -20.922 -11.602 0.049 1 95.31 374 ARG B N 1
ATOM 6385 C CA . ARG B 1 374 ? -21.047 -11.039 -1.289 1 95.31 374 ARG B CA 1
ATOM 6386 C C . ARG B 1 374 ? -19.75 -11.164 -2.07 1 95.31 374 ARG B C 1
ATOM 6388 O O . ARG B 1 374 ? -19.766 -11.398 -3.279 1 95.31 374 ARG B O 1
ATOM 6395 N N . MET B 1 375 ? -18.688 -10.992 -1.399 1 96.56 375 MET B N 1
ATOM 6396 C CA . MET B 1 375 ? -17.391 -11.133 -2.025 1 96.56 375 MET B CA 1
ATOM 6397 C C . MET B 1 375 ? -17.172 -12.555 -2.521 1 96.56 375 MET B C 1
ATOM 6399 O O . MET B 1 375 ? -16.641 -12.766 -3.619 1 96.56 375 MET B O 1
ATOM 6403 N N . ILE B 1 376 ? -17.531 -13.516 -1.724 1 97.75 376 ILE B N 1
ATOM 6404 C CA . ILE B 1 376 ? -17.391 -14.922 -2.098 1 97.75 376 ILE B CA 1
ATOM 6405 C C . ILE B 1 376 ? -18.234 -15.211 -3.344 1 97.75 376 ILE B C 1
ATOM 6407 O O . ILE B 1 376 ? -17.75 -15.852 -4.285 1 97.75 376 ILE B O 1
ATOM 6411 N N . GLY B 1 377 ? -19.469 -14.758 -3.346 1 97.69 377 GLY B N 1
ATOM 6412 C CA . GLY B 1 377 ? -20.328 -14.93 -4.512 1 97.69 377 GLY B CA 1
ATOM 6413 C C . GLY B 1 377 ? -19.781 -14.258 -5.754 1 97.69 377 GLY B C 1
ATOM 6414 O O . GLY B 1 377 ? -19.859 -14.805 -6.855 1 97.69 377 GLY B O 1
ATOM 6415 N N . ARG B 1 378 ? -19.266 -13.102 -5.602 1 96.56 378 ARG B N 1
ATOM 6416 C CA . ARG B 1 378 ? -18.688 -12.344 -6.703 1 96.56 378 ARG B CA 1
ATOM 6417 C C . ARG B 1 378 ? -17.516 -13.102 -7.324 1 96.56 378 ARG B C 1
ATOM 6419 O O . ARG B 1 378 ? -17.453 -13.273 -8.539 1 96.56 378 ARG B O 1
ATOM 6426 N N . GLU B 1 379 ? -16.641 -13.562 -6.488 1 97.62 379 GLU B N 1
ATOM 6427 C CA . GLU B 1 379 ? -15.461 -14.25 -6.988 1 97.62 379 GLU B CA 1
ATOM 6428 C C . GLU B 1 379 ? -15.828 -15.602 -7.598 1 97.62 379 GLU B C 1
ATOM 6430 O O . GLU B 1 379 ? -15.188 -16.047 -8.555 1 97.62 379 GLU B O 1
ATOM 6435 N N . PHE B 1 380 ? -16.859 -16.219 -7.094 1 97.94 380 PHE B N 1
ATOM 6436 C CA . PHE B 1 380 ? -17.359 -17.453 -7.676 1 97.94 380 PHE B CA 1
ATOM 6437 C C . PHE B 1 380 ? -17.828 -17.234 -9.102 1 97.94 380 PHE B C 1
ATOM 6439 O O . PHE B 1 380 ? -17.516 -18.016 -10 1 97.94 380 PHE B O 1
ATOM 6446 N N . ARG B 1 381 ? -18.531 -16.219 -9.258 1 98.12 381 ARG B N 1
ATOM 6447 C CA . ARG B 1 381 ? -19.047 -15.906 -10.586 1 98.12 381 ARG B CA 1
ATOM 6448 C C . ARG B 1 381 ? -17.906 -15.594 -11.555 1 98.12 381 ARG B C 1
ATOM 6450 O O . ARG B 1 381 ? -17.938 -16.016 -12.711 1 98.12 381 ARG B O 1
ATOM 6457 N N . ILE B 1 382 ? -16.953 -14.852 -11.117 1 98.06 382 ILE B N 1
ATOM 6458 C CA . ILE B 1 382 ? -15.805 -14.508 -11.953 1 98.06 382 ILE B CA 1
ATOM 6459 C C . ILE B 1 382 ? -15.047 -15.773 -12.328 1 98.06 382 ILE B C 1
ATOM 6461 O O . ILE B 1 382 ? -14.695 -15.977 -13.492 1 98.06 382 ILE B O 1
ATOM 6465 N N . ALA B 1 383 ? -14.812 -16.641 -11.289 1 98.25 383 ALA B N 1
ATOM 6466 C CA . ALA B 1 383 ? -14.078 -17.875 -11.516 1 98.25 383 ALA B CA 1
ATOM 6467 C C . ALA B 1 383 ? -14.844 -18.797 -12.469 1 98.25 383 ALA B C 1
ATOM 6469 O O . ALA B 1 383 ? -14.242 -19.453 -13.32 1 98.25 383 ALA B O 1
ATOM 6470 N N . ALA B 1 384 ? -16.094 -18.859 -12.297 1 98.44 384 ALA B N 1
ATOM 6471 C CA . ALA B 1 384 ? -16.922 -19.688 -13.148 1 98.44 384 ALA B CA 1
ATOM 6472 C C . ALA B 1 384 ? -16.891 -19.203 -14.594 1 98.44 384 ALA B C 1
ATOM 6474 O O . ALA B 1 384 ? -16.734 -19.984 -15.523 1 98.44 384 ALA B O 1
ATOM 6475 N N . THR B 1 385 ? -17.078 -17.938 -14.789 1 98.56 385 THR B N 1
ATOM 6476 C CA . THR B 1 385 ? -17.094 -17.359 -16.125 1 98.56 385 THR B CA 1
ATOM 6477 C C . THR B 1 385 ? -15.742 -17.531 -16.797 1 98.56 385 THR B C 1
ATOM 6479 O O . THR B 1 385 ? -15.664 -18.016 -17.938 1 98.56 385 THR B O 1
ATOM 6482 N N . ASN B 1 386 ? -14.711 -17.188 -16.156 1 98.31 386 ASN B N 1
ATOM 6483 C CA . ASN B 1 386 ? -13.375 -17.328 -16.719 1 98.31 386 ASN B CA 1
ATOM 6484 C C . ASN B 1 386 ? -13.023 -18.797 -16.953 1 98.31 386 ASN B C 1
ATOM 6486 O O . ASN B 1 386 ? -12.328 -19.125 -17.922 1 98.31 386 ASN B O 1
ATOM 6490 N N . GLY B 1 387 ? -13.445 -19.656 -15.969 1 98.12 387 GLY B N 1
ATOM 6491 C CA . GLY B 1 387 ? -13.227 -21.078 -16.156 1 98.12 387 GLY B CA 1
ATOM 6492 C C . GLY B 1 387 ? -13.906 -21.625 -17.391 1 98.12 387 GLY B C 1
ATOM 6493 O O . GLY B 1 387 ? -13.336 -22.453 -18.094 1 98.12 387 GLY B O 1
ATOM 6494 N N . ILE B 1 388 ? -15.086 -21.203 -17.641 1 98.38 388 ILE B N 1
ATOM 6495 C CA . ILE B 1 388 ? -15.836 -21.656 -18.797 1 98.38 388 ILE B CA 1
ATOM 6496 C C . ILE B 1 388 ? -15.156 -21.172 -20.078 1 98.38 388 ILE B C 1
ATOM 6498 O O . ILE B 1 388 ? -14.969 -21.953 -21.016 1 98.38 388 ILE B O 1
ATOM 6502 N N . VAL B 1 389 ? -14.789 -19.969 -20.094 1 98.31 389 VAL B N 1
ATOM 6503 C CA . VAL B 1 389 ? -14.172 -19.391 -21.297 1 98.31 389 VAL B CA 1
ATOM 6504 C C . VAL B 1 389 ? -12.82 -20.062 -21.547 1 98.31 389 VAL B C 1
ATOM 6506 O O . VAL B 1 389 ? -12.523 -20.469 -22.672 1 98.31 389 VAL B O 1
ATOM 6509 N N . LEU B 1 390 ? -12.055 -20.156 -20.562 1 98.06 390 LEU B N 1
ATOM 6510 C CA . LEU B 1 390 ? -10.727 -20.75 -20.703 1 98.06 390 LEU B CA 1
ATOM 6511 C C . LEU B 1 390 ? -10.836 -22.234 -21.031 1 98.06 390 LEU B C 1
ATOM 6513 O O . LEU B 1 390 ? -10.055 -22.75 -21.844 1 98.06 390 LEU B O 1
ATOM 6517 N N . GLY B 1 391 ? -11.727 -22.906 -20.281 1 97.94 391 GLY B N 1
ATOM 6518 C CA . GLY B 1 391 ? -11.953 -24.312 -20.594 1 97.94 391 GLY B CA 1
ATOM 6519 C C . GLY B 1 391 ? -12.344 -24.562 -22.031 1 97.94 391 GLY B C 1
ATOM 6520 O O . GLY B 1 391 ? -11.883 -25.516 -22.656 1 97.94 391 GLY B O 1
ATOM 6521 N N . THR B 1 392 ? -13.18 -23.75 -22.531 1 98.12 392 THR B N 1
ATOM 6522 C CA . THR B 1 392 ? -13.609 -23.859 -23.922 1 98.12 392 THR B CA 1
ATOM 6523 C C . THR B 1 392 ? -12.453 -23.562 -24.875 1 98.12 392 THR B C 1
ATOM 6525 O O . THR B 1 392 ? -12.242 -24.281 -25.844 1 98.12 392 THR B O 1
ATOM 6528 N N . LEU B 1 393 ? -11.719 -22.547 -24.594 1 97.88 393 LEU B N 1
ATOM 6529 C CA . LEU B 1 393 ? -10.578 -22.172 -25.406 1 97.88 393 LEU B CA 1
ATOM 6530 C C . LEU B 1 393 ? -9.547 -23.297 -25.453 1 97.88 393 LEU B C 1
ATOM 6532 O O . LEU B 1 393 ? -9.047 -23.656 -26.531 1 97.88 393 LEU B O 1
ATOM 6536 N N . ILE B 1 394 ? -9.281 -23.812 -24.328 1 97.5 394 ILE B N 1
ATOM 6537 C CA . ILE B 1 394 ? -8.273 -24.875 -24.219 1 97.5 394 ILE B CA 1
ATOM 6538 C C . ILE B 1 394 ? -8.797 -26.156 -24.859 1 97.5 394 ILE B C 1
ATOM 6540 O O . ILE B 1 394 ? -8.055 -26.875 -25.516 1 97.5 394 ILE B O 1
ATOM 6544 N N . GLY B 1 395 ? -10.055 -26.422 -24.625 1 96.44 395 GLY B N 1
ATOM 6545 C CA . GLY B 1 395 ? -10.664 -27.578 -25.281 1 96.44 395 GLY B CA 1
ATOM 6546 C C . GLY B 1 395 ? -10.609 -27.5 -26.797 1 96.44 395 GLY B C 1
ATOM 6547 O O . GLY B 1 395 ? -10.227 -28.469 -27.453 1 96.44 395 GLY B O 1
ATOM 6548 N N . LEU B 1 396 ? -10.93 -26.422 -27.297 1 96.81 396 LEU B N 1
ATOM 6549 C CA . LEU B 1 396 ? -10.906 -26.219 -28.734 1 96.81 396 LEU B CA 1
ATOM 6550 C C . LEU B 1 396 ? -9.484 -26.281 -29.266 1 96.81 396 LEU B C 1
ATOM 6552 O O . LEU B 1 396 ? -9.242 -26.859 -30.328 1 96.81 396 LEU B O 1
ATOM 6556 N N . GLY B 1 397 ? -8.586 -25.641 -28.625 1 95.94 397 GLY B N 1
ATOM 6557 C CA . GLY B 1 397 ? -7.188 -25.734 -29.016 1 95.94 397 GLY B CA 1
ATOM 6558 C C . GLY B 1 397 ? -6.66 -27.156 -29.016 1 95.94 397 GLY B C 1
ATOM 6559 O O . GLY B 1 397 ? -5.867 -27.516 -29.891 1 95.94 397 GLY B O 1
ATOM 6560 N N . THR B 1 398 ? -7.102 -27.922 -28.078 1 95.19 398 THR B N 1
ATOM 6561 C CA . THR B 1 398 ? -6.656 -29.312 -27.953 1 95.19 398 THR B CA 1
ATOM 6562 C C . THR B 1 398 ? -7.156 -30.141 -29.125 1 95.19 398 THR B C 1
ATOM 6564 O O . THR B 1 398 ? -6.434 -31 -29.641 1 95.19 398 THR B O 1
ATOM 6567 N N . ILE B 1 399 ? -8.352 -29.922 -29.578 1 94.75 399 ILE B N 1
ATOM 6568 C CA . ILE B 1 399 ? -8.883 -30.625 -30.734 1 94.75 399 ILE B CA 1
ATOM 6569 C C . ILE B 1 399 ? -8.086 -30.25 -31.984 1 94.75 399 ILE B C 1
ATOM 6571 O O . ILE B 1 399 ? -7.789 -31.109 -32.812 1 94.75 399 ILE B O 1
ATOM 6575 N N . LEU B 1 400 ? -7.75 -29.078 -32.062 1 95.38 400 LEU B N 1
ATOM 6576 C CA . LEU B 1 400 ? -7.051 -28.578 -33.25 1 95.38 400 LEU B CA 1
ATOM 6577 C C . LEU B 1 400 ? -5.625 -29.125 -33.281 1 95.38 400 LEU B C 1
ATOM 6579 O O . LEU B 1 400 ? -5.121 -29.453 -34.375 1 95.38 400 LEU B O 1
ATOM 6583 N N . ILE B 1 401 ? -5.008 -29.188 -32.188 1 93.69 401 ILE B N 1
ATOM 6584 C CA . ILE B 1 401 ? -3.592 -29.531 -32.156 1 93.69 401 ILE B CA 1
ATOM 6585 C C . ILE B 1 401 ? -3.438 -31.047 -32.125 1 93.69 401 ILE B C 1
ATOM 6587 O O . ILE B 1 401 ? -2.582 -31.609 -32.812 1 93.69 401 ILE B O 1
ATOM 6591 N N . TYR B 1 402 ? -4.281 -31.75 -31.328 1 93.06 402 TYR B N 1
ATOM 6592 C CA . TYR B 1 402 ? -4.043 -33.188 -31.094 1 93.06 402 TYR B CA 1
ATOM 6593 C C . TYR B 1 402 ? -5.117 -34.031 -31.75 1 93.06 402 TYR B C 1
ATOM 6595 O O . TYR B 1 402 ? -4.953 -35.25 -31.906 1 93.06 402 TYR B O 1
ATOM 6603 N N . GLY B 1 403 ? -6.258 -33.531 -32.125 1 94.31 403 GLY B N 1
ATOM 6604 C CA . GLY B 1 403 ? -7.316 -34.25 -32.812 1 94.31 403 GLY B CA 1
ATOM 6605 C C . GLY B 1 403 ? -8.031 -35.25 -31.938 1 94.31 403 GLY B C 1
ATOM 6606 O O . GLY B 1 403 ? -8.648 -36.188 -32.438 1 94.31 403 GLY B O 1
ATOM 6607 N N . ASN B 1 404 ? -7.969 -35.188 -30.641 1 94.69 404 ASN B N 1
ATOM 6608 C CA . ASN B 1 404 ? -8.578 -36.125 -29.703 1 94.69 404 ASN B CA 1
ATOM 6609 C C . ASN B 1 404 ? -9.695 -35.469 -28.891 1 94.69 404 ASN B C 1
ATOM 6611 O O . ASN B 1 404 ? -9.438 -34.781 -27.906 1 94.69 404 ASN B O 1
ATOM 6615 N N . PRO B 1 405 ? -10.969 -35.719 -29.25 1 95.44 405 PRO B N 1
ATOM 6616 C CA . PRO B 1 405 ? -12.102 -35.062 -28.594 1 95.44 405 PRO B CA 1
ATOM 6617 C C . PRO B 1 405 ? -12.211 -35.438 -27.109 1 95.44 405 PRO B C 1
ATOM 6619 O O . PRO B 1 405 ? -12.656 -34.594 -26.312 1 95.44 405 PRO B O 1
ATOM 6622 N N . THR B 1 406 ? -11.859 -36.688 -26.812 1 96.5 406 THR B N 1
ATOM 6623 C CA . THR B 1 406 ? -11.914 -37.094 -25.406 1 96.5 406 THR B CA 1
ATOM 6624 C C . THR B 1 406 ? -10.938 -36.281 -24.562 1 96.5 406 THR B C 1
ATOM 6626 O O . THR B 1 406 ? -11.281 -35.812 -23.484 1 96.5 406 THR B O 1
ATOM 6629 N N . LEU B 1 407 ? -9.758 -36.125 -25.062 1 96.62 407 LEU B N 1
ATOM 6630 C CA . LEU B 1 407 ? -8.75 -35.312 -24.375 1 96.62 407 LEU B CA 1
ATOM 6631 C C . LEU B 1 407 ? -9.219 -33.875 -24.234 1 96.62 407 LEU B C 1
ATOM 6633 O O . LEU B 1 407 ? -8.984 -33.25 -23.203 1 96.62 407 LEU B O 1
ATOM 6637 N N . SER B 1 408 ? -9.867 -33.406 -25.281 1 97.12 408 SER B N 1
ATOM 6638 C CA . SER B 1 408 ? -10.375 -32.031 -25.312 1 97.12 408 SER B CA 1
ATOM 6639 C C . SER B 1 408 ? -11.391 -31.812 -24.203 1 97.12 408 SER B C 1
ATOM 6641 O O . SER B 1 408 ? -11.32 -30.812 -23.469 1 97.12 408 SER B O 1
ATOM 6643 N N . LEU B 1 409 ? -12.312 -32.656 -24 1 97.25 409 LEU B N 1
ATOM 6644 C CA . LEU B 1 409 ? -13.352 -32.531 -23 1 97.25 409 LEU B CA 1
ATOM 6645 C C . LEU B 1 409 ? -12.766 -32.625 -21.594 1 97.25 409 LEU B C 1
ATOM 6647 O O . LEU B 1 409 ? -13.156 -31.891 -20.688 1 97.25 409 LEU B O 1
ATOM 6651 N N . VAL B 1 410 ? -11.836 -33.594 -21.453 1 97.62 410 VAL B N 1
ATOM 6652 C CA . VAL B 1 410 ? -11.188 -33.812 -20.172 1 97.62 410 VAL B CA 1
ATOM 6653 C C . VAL B 1 410 ? -10.406 -32.562 -19.766 1 97.62 410 VAL B C 1
ATOM 6655 O O . VAL B 1 410 ? -10.516 -32.062 -18.625 1 97.62 410 VAL B O 1
ATOM 6658 N N . PHE B 1 411 ? -9.648 -32.094 -20.734 1 97.75 411 PHE B N 1
ATOM 6659 C CA . PHE B 1 411 ? -8.797 -30.938 -20.469 1 97.75 411 PHE B CA 1
ATOM 6660 C C . PHE B 1 411 ? -9.633 -29.703 -20.156 1 97.75 411 PHE B C 1
ATOM 6662 O O . PHE B 1 411 ? -9.367 -29.016 -19.172 1 97.75 411 PHE B O 1
ATOM 6669 N N . GLY B 1 412 ? -10.625 -29.422 -20.891 1 97.75 412 GLY B N 1
ATOM 6670 C CA . GLY B 1 412 ? -11.516 -28.297 -20.641 1 97.75 412 GLY B CA 1
ATOM 6671 C C . GLY B 1 412 ? -12.227 -28.359 -19.312 1 97.75 412 GLY B C 1
ATOM 6672 O O . GLY B 1 412 ? -12.328 -27.359 -18.594 1 97.75 412 GLY B O 1
ATOM 6673 N N . ALA B 1 413 ? -12.711 -29.531 -18.969 1 98 413 ALA B N 1
ATOM 6674 C CA . ALA B 1 413 ? -13.422 -29.719 -17.703 1 98 413 ALA B CA 1
ATOM 6675 C C . ALA B 1 413 ? -12.477 -29.547 -16.516 1 98 413 ALA B C 1
ATOM 6677 O O . ALA B 1 413 ? -12.867 -29 -15.484 1 98 413 ALA B O 1
ATOM 6678 N N . ALA B 1 414 ? -11.289 -30.016 -16.688 1 98.19 414 ALA B N 1
ATOM 6679 C CA . ALA B 1 414 ? -10.297 -29.875 -15.625 1 98.19 414 ALA B CA 1
ATOM 6680 C C . ALA B 1 414 ? -9.969 -28.406 -15.375 1 98.19 414 ALA B C 1
ATOM 6682 O O . ALA B 1 414 ? -9.812 -27.984 -14.227 1 98.19 414 ALA B O 1
ATOM 6683 N N . ILE B 1 415 ? -9.875 -27.688 -16.453 1 98.12 415 ILE B N 1
ATOM 6684 C CA . ILE B 1 415 ? -9.555 -26.266 -16.344 1 98.12 415 ILE B CA 1
ATOM 6685 C C . ILE B 1 415 ? -10.695 -25.547 -15.633 1 98.12 415 ILE B C 1
ATOM 6687 O O . ILE B 1 415 ? -10.461 -24.703 -14.766 1 98.12 415 ILE B O 1
ATOM 6691 N N . LEU B 1 416 ? -11.875 -25.844 -16.016 1 98.06 416 LEU B N 1
ATOM 6692 C CA . LEU B 1 416 ? -13.039 -25.234 -15.383 1 98.06 416 LEU B CA 1
ATOM 6693 C C . LEU B 1 416 ? -13.07 -25.562 -13.891 1 98.06 416 LEU B C 1
ATOM 6695 O O . LEU B 1 416 ? -13.234 -24.656 -13.07 1 98.06 416 LEU B O 1
ATOM 6699 N N . THR B 1 417 ? -12.898 -26.781 -13.547 1 98.06 417 THR B N 1
ATOM 6700 C CA . THR B 1 417 ? -12.938 -27.203 -12.156 1 98.06 417 THR B CA 1
ATOM 6701 C C . THR B 1 417 ? -11.812 -26.547 -11.359 1 98.06 417 THR B C 1
ATOM 6703 O O . THR B 1 417 ? -12.047 -26.047 -10.258 1 98.06 417 THR B O 1
ATOM 6706 N N . ASN B 1 418 ? -10.648 -26.578 -11.945 1 98.06 418 ASN B N 1
ATOM 6707 C CA . ASN B 1 418 ? -9.508 -26 -11.25 1 98.06 418 ASN B CA 1
ATOM 6708 C C . ASN B 1 418 ? -9.664 -24.5 -11.055 1 98.06 418 ASN B C 1
ATOM 6710 O O . ASN B 1 418 ? -9.219 -23.953 -10.047 1 98.06 418 ASN B O 1
ATOM 6714 N N . ASN B 1 419 ? -10.211 -23.844 -12.047 1 98 419 ASN B N 1
ATOM 6715 C CA . ASN B 1 419 ? -10.438 -22.406 -11.922 1 98 419 ASN B CA 1
ATOM 6716 C C . ASN B 1 419 ? -11.43 -22.094 -10.812 1 98 419 ASN B C 1
ATOM 6718 O O . ASN B 1 419 ? -11.297 -21.078 -10.125 1 98 419 ASN B O 1
ATOM 6722 N N . LEU B 1 420 ? -12.383 -22.891 -10.68 1 98.31 420 LEU B N 1
ATOM 6723 C CA . LEU B 1 420 ? -13.352 -22.719 -9.602 1 98.31 420 LEU B CA 1
ATOM 6724 C C . LEU B 1 420 ? -12.688 -22.891 -8.242 1 98.31 420 LEU B C 1
ATOM 6726 O O . LEU B 1 420 ? -12.945 -22.109 -7.316 1 98.31 420 LEU B O 1
ATOM 6730 N N . VAL B 1 421 ? -11.867 -23.859 -8.164 1 98.12 421 VAL B N 1
ATOM 6731 C CA . VAL B 1 421 ? -11.133 -24.094 -6.93 1 98.12 421 VAL B CA 1
ATOM 6732 C C . VAL B 1 421 ? -10.203 -22.922 -6.645 1 98.12 421 VAL B C 1
ATOM 6734 O O . VAL B 1 421 ? -10.094 -22.469 -5.5 1 98.12 421 VAL B O 1
ATOM 6737 N N . ALA B 1 422 ? -9.562 -22.469 -7.652 1 98 422 ALA B N 1
ATOM 6738 C CA . ALA B 1 422 ? -8.648 -21.344 -7.531 1 98 422 ALA B CA 1
ATOM 6739 C C . ALA B 1 422 ? -9.375 -20.109 -7.016 1 98 422 ALA B C 1
ATOM 6741 O O . ALA B 1 422 ? -8.891 -19.422 -6.102 1 98 422 ALA B O 1
ATOM 6742 N N . GLY B 1 423 ? -10.5 -19.797 -7.633 1 97.5 423 GLY B N 1
ATOM 6743 C CA . GLY B 1 423 ? -11.297 -18.641 -7.207 1 97.5 423 GLY B CA 1
ATOM 6744 C C . GLY B 1 423 ? -11.758 -18.75 -5.766 1 97.5 423 GLY B C 1
ATOM 6745 O O . GLY B 1 423 ? -11.672 -17.781 -5.008 1 97.5 423 GLY B O 1
ATOM 6746 N N . LEU B 1 424 ? -12.172 -19.891 -5.379 1 97.81 424 LEU B N 1
ATOM 6747 C CA . LEU B 1 424 ? -12.688 -20.094 -4.027 1 97.81 424 LEU B CA 1
ATOM 6748 C C . LEU B 1 424 ? -11.547 -20.094 -3.01 1 97.81 424 LEU B C 1
ATOM 6750 O O . LEU B 1 424 ? -11.664 -19.469 -1.951 1 97.81 424 LEU B O 1
ATOM 6754 N N . ALA B 1 425 ? -10.516 -20.797 -3.303 1 97.88 425 ALA B N 1
ATOM 6755 C CA . ALA B 1 425 ? -9.367 -20.812 -2.406 1 97.88 425 ALA B CA 1
ATOM 6756 C C . ALA B 1 425 ? -8.773 -19.406 -2.26 1 97.88 425 ALA B C 1
ATOM 6758 O O . ALA B 1 425 ? -8.344 -19.016 -1.17 1 97.88 425 ALA B O 1
ATOM 6759 N N . GLY B 1 426 ? -8.75 -18.688 -3.35 1 97.44 426 GLY B N 1
ATOM 6760 C CA . GLY B 1 426 ? -8.211 -17.344 -3.34 1 97.44 426 GLY B CA 1
ATOM 6761 C C . GLY B 1 426 ? -8.969 -16.406 -2.43 1 97.44 426 GLY B C 1
ATOM 6762 O O . GLY B 1 426 ? -8.406 -15.422 -1.929 1 97.44 426 GLY B O 1
ATOM 6763 N N . VAL B 1 427 ? -10.203 -16.672 -2.207 1 97.44 427 VAL B N 1
ATOM 6764 C CA . VAL B 1 427 ? -11.023 -15.82 -1.358 1 97.44 427 VAL B CA 1
ATOM 6765 C C . VAL B 1 427 ? -11.07 -16.391 0.059 1 97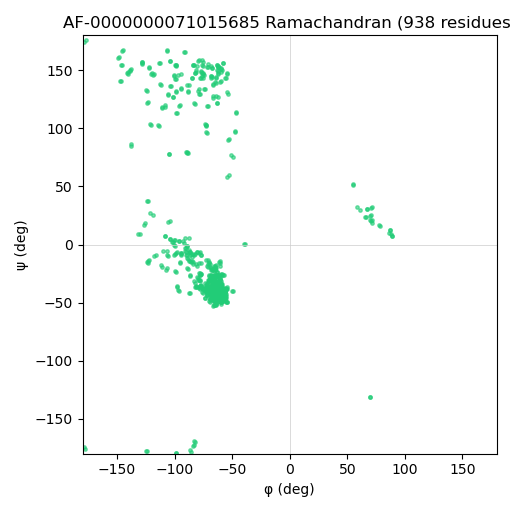.44 427 VAL B C 1
ATOM 6767 O O . VAL B 1 427 ? -10.883 -15.656 1.033 1 97.44 427 VAL B O 1
ATOM 6770 N N . LEU B 1 428 ? -11.172 -17.656 0.232 1 97.81 428 LEU B N 1
ATOM 6771 C CA . LEU B 1 428 ? -11.461 -18.281 1.521 1 97.81 428 LEU B CA 1
ATOM 6772 C C . LEU B 1 428 ? -10.195 -18.375 2.373 1 97.81 428 LEU B C 1
ATOM 6774 O O . LEU B 1 428 ? -10.258 -18.234 3.596 1 97.81 428 LEU B O 1
ATOM 6778 N N . VAL B 1 429 ? -9.07 -18.625 1.791 1 97.38 429 VAL B N 1
ATOM 6779 C CA . VAL B 1 429 ? -7.848 -18.828 2.557 1 97.38 429 VAL B CA 1
ATOM 6780 C C . VAL B 1 429 ? -7.48 -17.547 3.301 1 97.38 429 VAL B C 1
ATOM 6782 O O . VAL B 1 429 ? -7.316 -17.562 4.523 1 97.38 429 VAL B O 1
ATOM 6785 N N . PRO B 1 430 ? -7.402 -16.438 2.623 1 97 430 PRO B N 1
ATOM 6786 C CA . PRO B 1 430 ? -7.047 -15.219 3.352 1 97 430 PRO B CA 1
ATOM 6787 C C . PRO B 1 430 ? -8.109 -14.812 4.379 1 97 430 PRO B C 1
ATOM 6789 O O . PRO B 1 430 ? -7.77 -14.312 5.453 1 97 430 PRO B O 1
ATOM 6792 N N . ILE B 1 431 ? -9.352 -14.969 4.078 1 97 431 ILE B N 1
ATOM 6793 C CA . ILE B 1 431 ? -10.422 -14.617 5.004 1 97 431 ILE B CA 1
ATOM 6794 C C . ILE B 1 431 ? -10.32 -15.477 6.262 1 97 431 ILE B C 1
ATOM 6796 O O . ILE B 1 431 ? -10.469 -14.977 7.379 1 97 431 ILE B O 1
ATOM 6800 N N . THR B 1 432 ? -10.055 -16.75 6.086 1 96.81 432 THR B N 1
ATOM 6801 C CA . THR B 1 432 ? -9.93 -17.672 7.215 1 96.81 432 THR B CA 1
ATOM 6802 C C . THR B 1 432 ? -8.719 -17.328 8.07 1 96.81 432 THR B C 1
ATOM 6804 O O . THR B 1 432 ? -8.789 -17.375 9.305 1 96.81 432 THR B O 1
ATOM 6807 N N . LEU B 1 433 ? -7.66 -17.031 7.441 1 95.5 433 LEU B N 1
ATOM 6808 C CA . LEU B 1 433 ? -6.473 -16.625 8.188 1 95.5 433 LEU B CA 1
ATOM 6809 C C . LEU B 1 433 ? -6.727 -15.352 8.977 1 95.5 433 LEU B C 1
ATOM 6811 O O . LEU B 1 433 ? -6.344 -15.258 10.148 1 95.5 433 LEU B O 1
ATOM 6815 N N . GLU B 1 434 ? -7.336 -14.367 8.328 1 93.62 434 GLU B N 1
ATOM 6816 C CA . GLU B 1 434 ? -7.668 -13.117 9.008 1 93.62 434 GLU B CA 1
ATOM 6817 C C . GLU B 1 434 ? -8.539 -13.367 10.227 1 93.62 434 GLU B C 1
ATOM 6819 O O . GLU B 1 434 ? -8.336 -12.758 11.281 1 93.62 434 GLU B O 1
ATOM 6824 N N . ARG B 1 435 ? -9.523 -14.148 10.133 1 93.25 435 ARG B N 1
ATOM 6825 C CA . ARG B 1 435 ? -10.453 -14.461 11.219 1 93.25 435 ARG B CA 1
ATOM 6826 C C . ARG B 1 435 ? -9.734 -15.172 12.367 1 93.25 435 ARG B C 1
ATOM 6828 O O . ARG B 1 435 ? -10.125 -15.039 13.523 1 93.25 435 ARG B O 1
ATOM 6835 N N . SER B 1 436 ? -8.68 -15.852 12.047 1 94.31 436 SER B N 1
ATOM 6836 C CA . SER B 1 436 ? -7.91 -16.578 13.055 1 94.31 436 SER B CA 1
ATOM 6837 C C . SER B 1 436 ? -6.828 -15.703 13.664 1 94.31 436 SER B C 1
ATOM 6839 O O . SER B 1 436 ? -5.984 -16.188 14.43 1 94.31 436 SER B O 1
ATOM 6841 N N . GLY B 1 437 ? -6.723 -14.523 13.219 1 90.38 437 GLY B N 1
ATOM 6842 C CA . GLY B 1 437 ? -5.777 -13.57 13.781 1 90.38 437 GLY B CA 1
ATOM 6843 C C . GLY B 1 437 ? -4.398 -13.656 13.156 1 90.38 437 GLY B C 1
ATOM 6844 O O . GLY B 1 437 ? -3.424 -13.148 13.711 1 90.38 437 GLY B O 1
ATOM 6845 N N . VAL B 1 438 ? -4.363 -14.383 12.055 1 91.44 438 VAL B N 1
ATOM 6846 C CA . VAL B 1 438 ? -3.092 -14.5 11.352 1 91.44 438 VAL B CA 1
ATOM 6847 C C . VAL B 1 438 ? -3.072 -13.555 10.156 1 91.44 438 VAL B C 1
ATOM 6849 O O . VAL B 1 438 ? -4.098 -13.352 9.5 1 91.44 438 VAL B O 1
ATOM 6852 N N . ASP B 1 439 ? -1.969 -13.062 9.891 1 91.12 439 ASP B N 1
ATOM 6853 C CA . ASP B 1 439 ? -1.819 -12.148 8.766 1 91.12 439 ASP B CA 1
ATOM 6854 C C . ASP B 1 439 ? -2.133 -12.852 7.441 1 91.12 439 ASP B C 1
ATOM 6856 O O . ASP B 1 439 ? -1.438 -13.789 7.055 1 91.12 439 ASP B O 1
ATOM 6860 N N . PRO B 1 440 ? -3.033 -12.352 6.762 1 91.94 440 PRO B N 1
ATOM 6861 C CA . PRO B 1 440 ? -3.461 -13.016 5.527 1 91.94 440 PRO B CA 1
ATOM 6862 C C . PRO B 1 440 ? -2.359 -13.062 4.473 1 91.94 440 PRO B C 1
ATOM 6864 O O . PRO B 1 440 ? -2.367 -13.945 3.607 1 91.94 440 PRO B O 1
ATOM 6867 N N . ALA B 1 441 ? -1.453 -12.219 4.434 1 90.75 441 ALA B N 1
ATOM 6868 C CA . ALA B 1 441 ? -0.432 -12.148 3.395 1 90.75 441 ALA B CA 1
ATOM 6869 C C . ALA B 1 441 ? 0.64 -13.211 3.598 1 90.75 441 ALA B C 1
ATOM 6871 O O . ALA B 1 441 ? 1.342 -13.586 2.654 1 90.75 441 ALA B O 1
ATOM 6872 N N . VAL B 1 442 ? 0.985 -13.773 4.684 1 84.44 442 VAL B N 1
ATOM 6873 C CA . VAL B 1 442 ? 2.133 -14.609 5.02 1 84.44 442 VAL 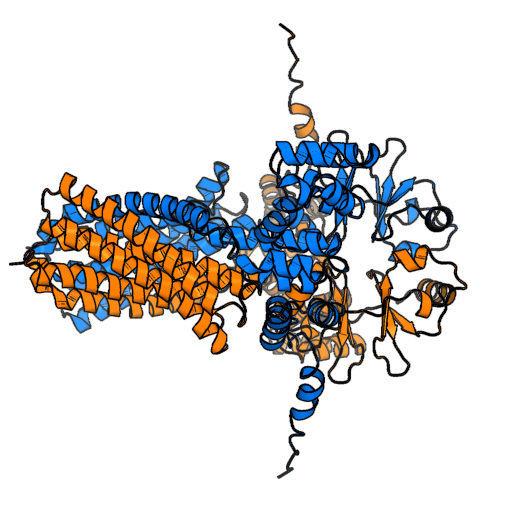B CA 1
ATOM 6874 C C . VAL B 1 442 ? 1.938 -16.016 4.445 1 84.44 442 VAL B C 1
ATOM 6876 O O . VAL B 1 442 ? 2.852 -16.578 3.838 1 84.44 442 VAL B O 1
ATOM 6879 N N . SER B 1 443 ? 0.754 -16.578 4.445 1 83.31 443 SER B N 1
ATOM 6880 C CA . SER B 1 443 ? 0.684 -18 4.102 1 83.31 443 SER B CA 1
ATOM 6881 C C . SER B 1 443 ? -0.407 -18.266 3.072 1 83.31 443 SER B C 1
ATOM 6883 O O . SER B 1 443 ? -0.561 -19.391 2.602 1 83.31 443 SER B O 1
ATOM 6885 N N . SER B 1 444 ? -0.874 -17.312 2.619 1 85.81 444 SER B N 1
ATOM 6886 C CA . SER B 1 444 ? -2.031 -17.547 1.764 1 85.81 444 SER B CA 1
ATOM 6887 C C . SER B 1 444 ? -1.61 -18.094 0.401 1 85.81 444 SER B C 1
ATOM 6889 O O . SER B 1 444 ? -2.262 -18.984 -0.149 1 85.81 444 SER B O 1
ATOM 6891 N N . ALA B 1 445 ? -0.515 -17.578 -0.073 1 90.31 445 ALA B N 1
ATOM 6892 C CA . ALA B 1 445 ? -0.068 -18 -1.401 1 90.31 445 ALA B CA 1
ATOM 6893 C C . ALA B 1 445 ? 0.316 -19.469 -1.417 1 90.31 445 ALA B C 1
ATOM 6895 O O . ALA B 1 445 ? 0.031 -20.188 -2.383 1 90.31 445 ALA B O 1
ATOM 6896 N N . VAL B 1 446 ? 0.926 -19.969 -0.404 1 91.38 446 VAL B N 1
ATOM 6897 C CA . VAL B 1 446 ? 1.38 -21.344 -0.292 1 91.38 446 VAL B CA 1
ATOM 6898 C C . VAL B 1 446 ? 0.176 -22.281 -0.271 1 91.38 446 VAL B C 1
ATOM 6900 O O . VAL B 1 446 ? 0.166 -23.312 -0.96 1 91.38 446 VAL B O 1
ATOM 6903 N N . PHE B 1 447 ? -0.796 -21.906 0.45 1 93.19 447 PHE B N 1
ATOM 6904 C CA . PHE B 1 447 ? -1.976 -22.75 0.585 1 93.19 447 PHE B CA 1
ATOM 6905 C C . PHE B 1 447 ? -2.799 -22.75 -0.697 1 93.19 447 PHE B C 1
ATOM 6907 O O . PHE B 1 447 ? -3.32 -23.781 -1.114 1 93.19 447 PHE B O 1
ATOM 6914 N N . VAL B 1 448 ? -2.951 -21.609 -1.241 1 94.88 448 VAL B N 1
ATOM 6915 C CA . VAL B 1 448 ? -3.744 -21.484 -2.461 1 94.88 448 VAL B CA 1
ATOM 6916 C C . VAL B 1 448 ? -3.094 -22.297 -3.58 1 94.88 448 VAL B C 1
ATOM 6918 O O . VAL B 1 448 ? -3.775 -23.031 -4.297 1 94.88 448 VAL B O 1
ATOM 6921 N N . THR B 1 449 ? -1.835 -22.203 -3.742 1 92.06 449 THR B N 1
ATOM 6922 C CA . THR B 1 449 ? -1.146 -22.938 -4.789 1 92.06 449 THR B CA 1
ATOM 6923 C C . THR B 1 449 ? -1.191 -24.438 -4.512 1 92.06 449 THR B C 1
ATOM 6925 O O . THR B 1 449 ? -1.312 -25.25 -5.438 1 92.06 449 THR B O 1
ATOM 6928 N N . MET B 1 450 ? -1.032 -24.781 -3.273 1 95 450 MET B N 1
ATOM 6929 C CA . MET B 1 450 ? -1.162 -26.188 -2.912 1 95 450 MET B CA 1
ATOM 6930 C C . MET B 1 450 ? -2.52 -26.734 -3.34 1 95 450 MET B C 1
ATOM 6932 O O . MET B 1 450 ? -2.596 -27.797 -3.965 1 95 450 MET B O 1
ATOM 6936 N N . MET B 1 451 ? -3.51 -26.047 -3.033 1 96.38 451 MET B N 1
ATOM 6937 C CA . MET B 1 451 ? -4.867 -26.5 -3.33 1 96.38 451 MET B CA 1
ATOM 6938 C C . MET B 1 451 ? -5.102 -26.562 -4.836 1 96.38 451 MET B C 1
ATOM 6940 O O . MET B 1 451 ? -5.695 -27.531 -5.332 1 96.38 451 MET B O 1
ATOM 6944 N N . THR B 1 452 ? -4.668 -25.594 -5.508 1 95.62 452 THR B N 1
ATOM 6945 C CA . THR B 1 452 ? -4.887 -25.562 -6.949 1 95.62 452 THR B CA 1
ATOM 6946 C C . THR B 1 452 ? -4.055 -26.641 -7.648 1 95.62 452 THR B C 1
ATOM 6948 O O . THR B 1 452 ? -4.496 -27.234 -8.633 1 95.62 452 THR B O 1
ATOM 6951 N N . ASP B 1 453 ? -2.852 -26.859 -7.164 1 96.19 453 ASP B N 1
ATOM 6952 C CA . ASP B 1 453 ? -2.033 -27.922 -7.738 1 96.19 453 ASP B CA 1
ATOM 6953 C C . ASP B 1 453 ? -2.658 -29.297 -7.488 1 96.19 453 ASP B C 1
ATOM 6955 O O . ASP B 1 453 ? -2.844 -30.078 -8.422 1 96.19 453 ASP B O 1
ATOM 6959 N N . CYS B 1 454 ? -3.018 -29.578 -6.227 1 97.31 454 CYS B N 1
ATOM 6960 C CA . CYS B 1 454 ? -3.59 -30.875 -5.863 1 97.31 454 CYS B CA 1
ATOM 6961 C C . CYS B 1 454 ? -4.898 -31.125 -6.605 1 97.31 454 CYS B C 1
ATOM 6963 O O . CYS B 1 454 ? -5.078 -32.156 -7.227 1 97.31 454 CYS B O 1
ATOM 6965 N N . MET B 1 455 ? -5.707 -30.172 -6.551 1 97 455 MET B N 1
ATOM 6966 C CA . MET B 1 455 ? -7.016 -30.328 -7.18 1 97 455 MET B CA 1
ATOM 6967 C C . MET B 1 455 ? -6.895 -30.312 -8.703 1 97 455 MET B C 1
ATOM 6969 O O . MET B 1 455 ? -7.645 -31 -9.398 1 97 455 MET B O 1
ATOM 6973 N N . GLY B 1 456 ? -6.004 -29.484 -9.188 1 97 456 GLY B N 1
ATOM 6974 C CA . GLY B 1 456 ? -5.758 -29.469 -10.625 1 97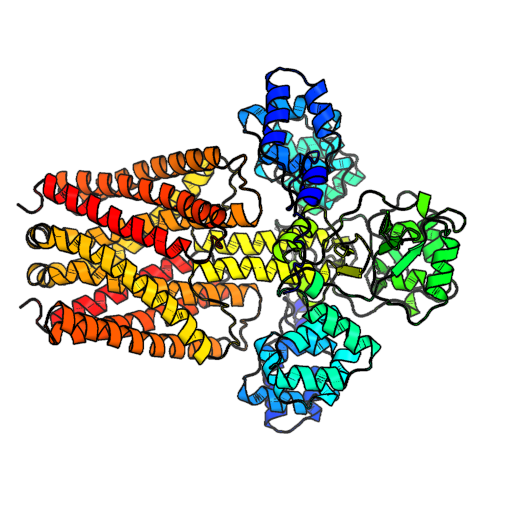 456 GLY B CA 1
ATOM 6975 C C . GLY B 1 456 ? -5.289 -30.797 -11.164 1 97 456 GLY B C 1
ATOM 6976 O O . GLY B 1 456 ? -5.832 -31.297 -12.156 1 97 456 GLY B O 1
ATOM 6977 N N . PHE B 1 457 ? -4.32 -31.391 -10.547 1 97.31 457 PHE B N 1
ATOM 6978 C CA . PHE B 1 457 ? -3.812 -32.688 -10.969 1 97.31 457 PHE B CA 1
ATOM 6979 C C . PHE B 1 457 ? -4.871 -33.75 -10.781 1 97.31 457 PHE B C 1
ATOM 6981 O O . PHE B 1 457 ? -5.066 -34.625 -11.664 1 97.31 457 PHE B O 1
ATOM 6988 N N . PHE B 1 458 ? -5.523 -33.688 -9.672 1 97.88 458 PHE B N 1
ATOM 6989 C CA . PHE B 1 458 ? -6.535 -34.688 -9.359 1 97.88 458 PHE B CA 1
ATOM 6990 C C . PHE B 1 458 ? -7.66 -34.656 -10.391 1 97.88 458 PHE B C 1
ATOM 6992 O O . PHE B 1 458 ? -8.086 -35.719 -10.875 1 97.88 458 PHE B O 1
ATOM 6999 N N . SER B 1 459 ? -8.117 -33.531 -10.719 1 97.62 459 SER B N 1
ATOM 7000 C CA . SER B 1 459 ? -9.227 -33.406 -11.664 1 97.62 459 SER B CA 1
ATOM 7001 C C . SER B 1 459 ? -8.797 -33.812 -13.07 1 97.62 459 SER B C 1
ATOM 7003 O O . SER B 1 459 ? -9.508 -34.531 -13.766 1 97.62 459 SER B O 1
ATOM 7005 N N . PHE B 1 460 ? -7.691 -33.375 -13.578 1 97.81 460 PHE B N 1
ATOM 7006 C CA . PHE B 1 460 ? -7.227 -33.625 -14.938 1 97.81 460 PHE B CA 1
ATOM 7007 C C . PHE B 1 460 ? -6.918 -35.094 -15.141 1 97.81 460 PHE B C 1
ATOM 7009 O O . PHE B 1 460 ? -7.469 -35.719 -16.047 1 97.81 460 PHE B O 1
ATOM 7016 N N . LEU B 1 461 ? -6.078 -35.656 -14.227 1 97.38 461 LEU B N 1
ATOM 7017 C CA . LEU B 1 461 ? -5.664 -37.031 -14.359 1 97.38 461 LEU B CA 1
ATOM 7018 C C . LEU B 1 461 ? -6.789 -37.969 -13.953 1 97.38 461 LEU B C 1
ATOM 7020 O O . LEU B 1 461 ? -6.93 -39.062 -14.516 1 97.38 461 LEU B O 1
ATOM 7024 N N . GLY B 1 462 ? -7.547 -37.562 -12.938 1 97.5 462 GLY B N 1
ATOM 7025 C CA . GLY B 1 462 ? -8.719 -38.344 -12.57 1 97.5 462 GLY B CA 1
ATOM 7026 C C . GLY B 1 462 ? -9.727 -38.469 -13.695 1 97.5 462 GLY B C 1
ATOM 7027 O O . GLY B 1 462 ? -10.219 -39.562 -13.969 1 97.5 462 GLY B O 1
ATOM 7028 N N . LEU B 1 463 ? -10.023 -37.375 -14.352 1 97.56 463 LEU B N 1
ATOM 7029 C CA . LEU B 1 463 ? -10.953 -37.406 -15.477 1 97.56 463 LEU B CA 1
ATOM 7030 C C . LEU B 1 463 ? -10.375 -38.156 -16.656 1 97.56 463 LEU B C 1
ATOM 7032 O O . LEU B 1 463 ? -11.102 -38.844 -17.375 1 97.56 463 LEU B O 1
ATOM 7036 N N . ALA B 1 464 ? -9.094 -38.031 -16.891 1 97.25 464 ALA B N 1
ATOM 7037 C CA . ALA B 1 464 ? -8.43 -38.781 -17.969 1 97.25 464 ALA B CA 1
ATOM 7038 C C . ALA B 1 464 ? -8.555 -40.281 -17.734 1 97.25 464 ALA B C 1
ATOM 7040 O O . ALA B 1 464 ? -8.805 -41.031 -18.672 1 97.25 464 ALA B O 1
ATOM 7041 N N . THR B 1 465 ? -8.344 -40.656 -16.484 1 96.38 465 THR B N 1
ATOM 7042 C CA . THR B 1 465 ? -8.469 -42.062 -16.125 1 96.38 465 THR B CA 1
ATOM 7043 C C . THR B 1 465 ? -9.898 -42.562 -16.328 1 96.38 465 THR B C 1
ATOM 7045 O O . THR B 1 465 ? -10.125 -43.625 -16.891 1 96.38 465 THR B O 1
ATOM 7048 N N . LEU B 1 466 ? -10.836 -41.812 -15.906 1 96.12 466 LEU B N 1
ATOM 7049 C CA . LEU B 1 466 ? -12.25 -42.156 -16.016 1 96.12 466 LEU B CA 1
ATOM 7050 C C . LEU B 1 466 ? -12.68 -42.25 -17.484 1 96.12 466 LEU B C 1
ATOM 7052 O O . LEU B 1 466 ? -13.531 -43.062 -17.828 1 96.12 466 LEU B O 1
ATOM 7056 N N . ALA B 1 467 ? -12.031 -41.406 -18.375 1 95.75 467 ALA B N 1
ATOM 7057 C CA . ALA B 1 467 ? -12.391 -41.344 -19.797 1 95.75 467 ALA B CA 1
ATOM 7058 C C . ALA B 1 467 ? -11.656 -42.438 -20.594 1 95.75 467 ALA B C 1
ATOM 7060 O O . ALA B 1 467 ? -11.914 -42.594 -21.781 1 95.75 467 ALA B O 1
ATOM 7061 N N . GLY B 1 468 ? -10.695 -43.125 -20.062 1 91.94 468 GLY B N 1
ATOM 7062 C CA . GLY B 1 468 ? -9.992 -44.219 -20.703 1 91.94 468 GLY B CA 1
ATOM 7063 C C . GLY B 1 468 ? -8.805 -43.75 -21.531 1 91.94 468 GLY B C 1
ATOM 7064 O O . GLY B 1 468 ? -8.344 -44.5 -22.422 1 91.94 468 GLY B O 1
ATOM 7065 N N . LEU B 1 469 ? -8.406 -42.562 -21.484 1 84.25 469 LEU B N 1
ATOM 7066 C CA . LEU B 1 469 ? -7.297 -42.031 -22.281 1 84.25 469 LEU B CA 1
ATOM 7067 C C . LEU B 1 469 ? -6.004 -42.781 -21.953 1 84.25 469 LEU B C 1
ATOM 7069 O O . LEU B 1 469 ? -5.117 -42.906 -22.812 1 84.25 469 LEU B O 1
ATOM 7073 N N . GLY B 1 470 ? -5.836 -43.562 -20.922 1 66.62 470 GLY B N 1
ATOM 7074 C CA . GLY B 1 470 ? -4.648 -44.344 -20.594 1 66.62 470 GLY B CA 1
ATOM 7075 C C . GLY B 1 470 ? -4.77 -45.812 -20.969 1 66.62 470 GLY B C 1
ATOM 7076 O O . GLY B 1 470 ? -3.807 -46.562 -20.844 1 66.62 470 GLY B O 1
ATOM 7077 N N . GLY B 1 471 ? -6.062 -46.281 -21.391 1 59.97 471 GLY B N 1
ATOM 7078 C CA . GLY B 1 471 ? -6.305 -47.688 -21.656 1 59.97 471 GLY B CA 1
ATOM 7079 C C . GLY B 1 471 ? -6.852 -47.938 -23.047 1 59.97 471 GLY B C 1
ATOM 7080 O O . GLY B 1 471 ? -7.312 -47.031 -23.719 1 59.97 471 GLY B O 1
#

Organism: NCBI:txid2759526

Foldseek 3Di:
DDCPPPPDPPVVVVVQVPDCAHPVRAGDPVLLVQLLVCLVVVNLVSNQVSCVVDDLLRVLNSLVPDDLVCNVSSCVSNVVVDALSNLLNHDPLSSQSNVVVDALLVLLVRLQVDFLLSSLSSLLSDDPVSSVSNLVNHDPVSSVQSVQLSPADPQFQSSRFTQQAAEDEQFAFLQRSVCVVVVDPPHDPDDQKYFYAYPVQATQFIAGVVQSVVDDRGHTNNVRTDRDFDEGERRHGLLVVLLVCVVVVDQKHFYAYPVRHGRGMHGVVSSVVVVVQVVVQLVCLLVQQHSPDPSDDPVVSCVSSVVVVVLLVVLVVVLVVLLVVLVLLCVLPVVLVVLLVVQLVLLLVLLVVLLVVQLVCVSNVVDDPVCLVVSLVVLLVVLQVVLQVVLQVQLVVCCVPPVDNLLSNLSSVLSSQLSNLSSNLSSPQLVVCVVVVHRSSNCSSSVSSSRSSNSSSNSSSVSCVVSPVSD/DDCPPPPDPPVVVVVQVPDCAHPVRAGDPVLLVQLLVCLVVVNLVSNQVSCVVDDLLNVLNSLVPDDPVCNVSSCVSNVVVDALSNLLNHDPLSSQSNVVVDALLVLLVRLQVDFLLSSLSSLLSDDPVSSVSNLVNHDPVSSVQSVQLSPADPQFQSSRFTQQAAEDEQAAFLQRSVCVVVVDPPHDPDDQKYFYAYPVQATQFIAGVVQSVVDDRGHTPNVRTDRDFDEGERRHGLLVVLLVCVVVVDQKHFYAYPVRHGRGMHGVVSSVVVVVQVVVQLVCLLVQQHSPDPSDDPVVSCVSSVVVVVLLVVLVVVLVVLLVVLVLLCVLPVVLVVLLVVQLVLLLVLLVVLLVVQLVCVSNVVDDPVCLVVSLVVLLVVLQVVLQVVLQVQLVVCCVPPVDNLLSNLSSVLSSQLSNLSSNLSSPQLVVCVVVVHRSSNCSSSVSSSRSSNSSSNSSSVSCVVSPVSD

Sequence (942 aa):
MSEVDLIPEAEDDAAEQGSQLDRDDRLKPEFVRNVLDAVEAGDDEAARALVEPLHPADIADLFELTPNEMRAALAKAITDLLDGDVFAEMNDYVREDLIDALEPHEVADIASELDTDDAVAIIEDMEPEDQREVLRALDPDDRAAIEEALSYPEESAGRLMQRELIAVPEHWTVGDAIDYLRGHEELTTDFWEIFVVDPAHKPVGTCQLSWILRTPRTVSIADVMKREQTLIPVDMDQEEVALRFQKYALISAAVTDTGGRLVGMITVDDIVHIISEEAGEDTLRLAGAGDGDINEPIGLTVRTRLVWLVVNLGTAMLAASVVGMFEGTIAKFALLSALMGIVSGMGGNAGTQTLAVVVRALATNQLTSSNTVRMIGREFRIAATNGIVLGTLIGLGTILIYGNPTLSLVFGAAILTNNLVAGLAGVLVPITLERSGVDPAVSSAVFVTMMTDCMGFFSFLGLATLAGLGGMSEVDLIPEAEDDAAEQGSQLDRDDRLKPEFVRNVLDAVEAGDDEAARALVEPLHPADIADLFELTPNEMRAALAKAITDLLDGDVFAEMNDYVREDLIDALEPHEVADIASELDTDDAVAIIEDMEPEDQREVLRALDPDDRAAIEEALSYPEESAGRLMQRELIAVPEHWTVGDAIDYLRGHEELTTDFWEIFVVDPAHKPVGTCQLSWILRTPRTVSIADVMKREQTLIPVDMDQEEVALRFQKYALISAAVTDTGGRLVGMITVDDIVHIISEEAGEDTLRLAGAGDGDINEPIGLTVRTRLVWLVVNLGTAMLAASVVGMFEGTIAKFALLSALMGIVSGMGGNAGTQTLAVVVRALATNQLTSSNTVRMIGREFRIAATNGIVLGTLIGLGTILIYGNPTLSLVFGAAILTNNLVAGLAGVLVPITLERSGVDPAVSSAVFVTMMTDCMGFFSFLGLATLAGLGG

Secondary structure (DSSP, 8-state):
--------TTHHHHHHHT-SB-TTSPBPHHHHHHHHHHHHTT-HHHHHHHHTTS-HHHHHHHHHHS-HHHHHHHHHHTGGG--HHHHHHS-HHHHHHHHTTS-HHHHHHHHHTS-HHHHHHHHHTS-HHHHHHHHHHS-HHHHHHHHHHHHSPTTBHHHH-BS---EEETT-BHHHHHHHHHH-TTS-S--SEEEEE-TT--EEEEEEHHHHHHS-TTSBHHHHSB----EEETT-BHHHHHHHHHHTT-SEEEEE-TTS-EEEEEEHHHHHHHHHHHHHHHHHHHHT-TT--TTS-HHHHHHHHHHHHHHHHHHHHHHHHHHHTTHHHHHH-THHHHHHHHHHHHHHHHHHHHHHHHHHHHHTT-S-TTSHHHHHHHHHHHHHHHHHHHHHHHHHHHHHHH--HHHHHHHHHHHHHHHHHHHHHHHHHHHHHHHTTS-HHHHHHHHHHHHHHHHHHHHHHHHHHHHTTT-/--------TTHHHHHHHT-SB-TTSPBPHHHHHHHHHHHHTT-HHHHHHHHTTS-HHHHHHHHHHS-HHHHHHHHHHTGGG--HHHHHHS-HHHHHHHHTTS-HHHHHHHHHTS-HHHHHHHHHTS-HHHHHHHHHHS-HHHHHHHHHHHHSPTTBHHHH-BS---EEETT-BHHHHHHHHHH-TTS-S--SEEEEE-TT--EEEEEEHHHHHHS-TTSBHHHHSB----EEETT-BHHHHHHHHHHTT-SEEEEE-TT--EEEEEEHHHHHHHHHHHHHHHHHHHHT-TT--TTS-HHHHHHHHHHHHHHHHHHHHHHHHHHHTTHHHHHH-THHHHHHHHHHHHHHHHHHHHHHHHHHHHHTT-S-TTSHHHHHHHHHHHHHHHHHHHHHHHHHHHHHHH--HHHHHHHHHHHHHHHHHHHHHHHHHHHHHHHTTS-HHHHHHHHHHHHHHHHHHHHHHHHHHHHTTT-

pLDDT: mean 91.73, std 12.06, range [23.62, 98.56]

Nearest PDB structures (foldseek):
  8gpv-assembly1_A-2  TM=8.740E-01  e=2.223E-16  Clostridiales bacterium
  2oux-assembly1_B  TM=8.190E-01  e=1.075E-15  Enterococcus faecalis V583
  5x9g-assembly1_A  TM=8.819E-01  e=5.691E-15  Thermus thermophilus HB8
  8gps-assembly1_A-2  TM=8.957E-01  e=1.280E-14  Chryseobacterium hispalense
  3kxr-assembly1_A  TM=7.519E-01  e=1.482E-08  Shewanella oneidensis MR-1